Protein 1CF2 (pdb70)

Structure (mmCIF, N/CA/C/O backbone):
data_1CF2
#
_entry.id   1CF2
#
_cell.length_a   136.660
_cell.length_b   153.280
_cell.length_c   74.920
_cell.angle_alpha   90.00
_cell.angle_beta   90.00
_cell.angle_gamma   90.00
#
_symmetry.space_group_name_H-M   'P 21 21 2'
#
loop_
_entity.id
_entity.type
_entity.pdbx_description
1 polymer 'PROTEIN (GLYCERALDEHYDE-3-PHOSPHATE DEHYDROGENASE)'
2 non-polymer 'SULFATE ION'
3 non-polymer 'NADP NICOTINAMIDE-ADENINE-DINUCLEOTIDE PHOSPHATE'
4 water water
#
loop_
_atom_site.group_PDB
_atom_site.id
_atom_site.type_symbol
_atom_site.label_atom_id
_atom_site.label_alt_id
_atom_site.label_comp_id
_atom_site.label_asym_id
_atom_site.label_entity_id
_atom_site.label_seq_id
_atom_site.pdbx_PDB_ins_code
_atom_site.Cartn_x
_atom_site.Cartn_y
_atom_site.Cartn_z
_atom_site.occupancy
_atom_site.B_iso_or_equiv
_atom_site.auth_seq_id
_atom_site.auth_comp_id
_atom_site.auth_asym_id
_atom_site.auth_atom_id
_atom_site.pdbx_PDB_model_num
ATOM 1 N N . MET A 1 1 ? 27.155 56.269 49.024 1.00 53.23 1 MET P N 1
ATOM 2 C CA . MET A 1 1 ? 27.409 56.191 47.599 1.00 49.62 1 MET P CA 1
ATOM 3 C C . MET A 1 1 ? 26.536 57.123 46.776 1.00 48.90 1 MET P C 1
ATOM 4 O O . MET A 1 1 ? 25.383 57.373 47.137 1.00 50.93 1 MET P O 1
ATOM 9 N N . LYS A 1 2 ? 27.066 57.682 45.695 1.00 43.25 2 LYS P N 1
ATOM 10 C CA . LYS A 1 2 ? 26.249 58.476 44.776 1.00 39.49 2 LYS P CA 1
ATOM 11 C C . LYS A 1 2 ? 25.444 57.477 43.919 1.00 39.30 2 LYS P C 1
ATOM 12 O O . LYS A 1 2 ? 25.939 56.431 43.494 1.00 33.15 2 LYS P O 1
ATOM 18 N N . ALA A 1 3 ? 24.182 57.771 43.664 1.00 39.68 3 ALA P N 1
ATOM 19 C CA . ALA A 1 3 ? 23.292 56.888 42.915 1.00 39.84 3 ALA P CA 1
ATOM 20 C C . ALA A 1 3 ? 23.404 57.189 41.426 1.00 33.40 3 ALA P C 1
ATOM 21 O O . ALA A 1 3 ? 23.115 58.288 41.007 1.00 30.55 3 ALA P O 1
ATOM 23 N N . VAL A 1 4 ? 23.841 56.213 40.646 1.00 33.00 4 VAL P N 1
ATOM 24 C CA . VAL A 1 4 ? 24.052 56.415 39.210 1.00 33.00 4 VAL P CA 1
ATOM 25 C C . VAL A 1 4 ? 23.082 55.583 38.379 1.00 30.07 4 VAL P C 1
ATOM 26 O O . VAL A 1 4 ? 22.884 54.380 38.628 1.00 29.97 4 VAL P O 1
ATOM 30 N N . ALA A 1 5 ? 22.474 56.216 37.390 1.00 27.86 5 ALA P N 1
ATOM 31 C CA . ALA A 1 5 ? 21.552 55.504 36.497 1.00 34.07 5 ALA P CA 1
ATOM 32 C C . ALA A 1 5 ? 22.288 55.344 35.159 1.00 31.44 5 ALA P C 1
ATOM 33 O O . ALA A 1 5 ? 23.037 56.231 34.761 1.00 32.76 5 ALA P O 1
ATOM 35 N N . ILE A 1 6 ? 22.012 54.236 34.475 1.00 28.26 6 ILE P N 1
ATOM 36 C CA . ILE A 1 6 ? 22.651 54.003 33.170 1.00 26.35 6 ILE P CA 1
ATOM 37 C C . ILE A 1 6 ? 21.558 53.993 32.122 1.00 27.40 6 ILE P C 1
ATOM 38 O O . ILE A 1 6 ? 20.748 53.056 32.147 1.00 26.39 6 ILE P O 1
ATOM 43 N N . ASN A 1 7 ? 21.527 55.005 31.267 1.00 25.25 7 ASN P N 1
ATOM 44 C CA . ASN A 1 7 ? 20.427 54.978 30.273 1.00 30.54 7 ASN P CA 1
ATOM 45 C C . ASN A 1 7 ? 20.982 54.412 28.962 1.00 31.35 7 ASN P C 1
ATOM 46 O O . ASN A 1 7 ? 21.759 55.088 28.273 1.00 26.54 7 ASN P O 1
ATOM 51 N N . GLY A 1 8 ? 20.585 53.183 28.663 1.00 29.41 8 GLY P N 1
ATOM 52 C CA . GLY A 1 8 ? 21.089 52.527 27.441 1.00 29.92 8 GLY P CA 1
ATOM 53 C C . GLY A 1 8 ? 22.113 51.459 27.828 1.00 27.91 8 GLY P C 1
ATOM 54 O O . GLY A 1 8 ? 23.286 51.748 27.760 1.00 28.37 8 GLY P O 1
ATOM 55 N N . TYR A 1 9 ? 21.716 50.264 28.248 1.00 25.49 9 TYR P N 1
ATOM 56 C CA . TYR A 1 9 ? 22.622 49.193 28.634 1.00 27.23 9 TYR P CA 1
ATOM 57 C C . TYR A 1 9 ? 23.056 48.390 27.404 1.00 26.46 9 TYR P C 1
ATOM 58 O O . TYR A 1 9 ? 22.525 47.309 27.109 1.00 25.82 9 TYR P O 1
ATOM 67 N N . GLY A 1 10 ? 23.839 48.994 26.538 1.00 25.52 10 GLY P N 1
ATOM 68 C CA . GLY A 1 10 ? 24.330 48.384 25.311 1.00 26.44 10 GLY P CA 1
ATOM 69 C C . GLY A 1 10 ? 25.821 48.078 25.475 1.00 27.01 10 GLY P C 1
ATOM 70 O O . GLY A 1 10 ? 26.314 47.869 26.571 1.00 24.07 10 GLY P O 1
ATOM 71 N N . THR A 1 11 ? 26.563 48.143 24.375 1.00 27.86 11 THR P N 1
ATOM 72 C CA . THR A 1 11 ? 27.979 47.827 24.340 1.00 30.24 11 THR P CA 1
ATOM 73 C C . THR A 1 11 ? 28.792 48.582 25.393 1.00 33.57 11 THR P C 1
ATOM 74 O O . THR A 1 11 ? 29.565 47.976 26.166 1.00 26.66 11 THR P O 1
ATOM 78 N N . VAL A 1 12 ? 28.619 49.905 25.397 1.00 27.32 12 VAL P N 1
ATOM 79 C CA . VAL A 1 12 ? 29.312 50.769 26.355 1.00 27.37 12 VAL P CA 1
ATOM 80 C C . VAL A 1 12 ? 28.579 50.797 27.702 1.00 26.45 12 VAL P C 1
ATOM 81 O O . VAL A 1 12 ? 29.213 50.640 28.743 1.00 25.92 12 VAL P O 1
ATOM 85 N N . GLY A 1 13 ? 27.255 50.923 27.687 1.00 25.84 13 GLY P N 1
ATOM 86 C CA . GLY A 1 13 ? 26.448 51.012 28.899 1.00 25.64 13 GLY P CA 1
ATOM 87 C C . GLY A 1 13 ? 26.562 49.803 29.821 1.00 30.47 13 GLY P C 1
ATOM 88 O O . GLY A 1 13 ? 26.634 50.008 31.046 1.00 26.70 13 GLY P O 1
ATOM 89 N N . LYS A 1 14 ? 26.653 48.564 29.320 1.00 24.93 14 LYS P N 1
ATOM 90 C CA . LYS A 1 14 ? 26.796 47.426 30.229 1.00 26.77 14 LYS P CA 1
ATOM 91 C C . LYS A 1 14 ? 28.152 47.460 30.937 1.00 23.72 14 LYS P C 1
ATOM 92 O O . LYS A 1 14 ? 28.333 46.962 32.042 1.00 24.99 14 LYS P O 1
ATOM 98 N N . ARG A 1 15 ? 29.183 47.941 30.254 1.00 24.61 15 ARG P N 1
ATOM 99 C CA . ARG A 1 15 ? 30.533 48.065 30.773 1.00 26.23 15 ARG P CA 1
ATOM 100 C C . ARG A 1 15 ? 30.626 49.236 31.759 1.00 26.03 15 ARG P C 1
ATOM 101 O O . ARG A 1 15 ? 31.260 49.106 32.807 1.00 24.42 15 ARG P O 1
ATOM 109 N N . VAL A 1 16 ? 29.994 50.361 31.410 1.00 23.09 16 VAL P N 1
ATOM 110 C CA . VAL A 1 16 ? 29.980 51.486 32.346 1.00 24.50 16 VAL P CA 1
ATOM 111 C C . VAL A 1 16 ? 29.238 51.098 33.626 1.00 28.89 16 VAL P C 1
ATOM 112 O O . VAL A 1 16 ? 29.754 51.360 34.719 1.00 29.20 16 VAL P O 1
ATOM 116 N N . ALA A 1 17 ? 28.097 50.408 33.535 1.00 21.83 17 ALA P N 1
ATOM 117 C CA . ALA A 1 17 ? 27.427 49.924 34.728 1.00 27.92 17 ALA P CA 1
ATOM 118 C C . ALA A 1 17 ? 28.339 49.097 35.623 1.00 30.28 17 ALA P C 1
ATOM 119 O O . ALA A 1 17 ? 28.368 49.353 36.834 1.00 31.57 17 ALA P O 1
ATOM 121 N N . ASP A 1 18 ? 29.113 48.144 35.087 1.00 26.20 18 ASP P N 1
ATOM 122 C CA . ASP A 1 18 ? 29.963 47.358 35.963 1.00 26.05 18 ASP P CA 1
ATOM 123 C C . ASP A 1 18 ? 31.084 48.205 36.552 1.00 28.95 18 ASP P C 1
ATOM 124 O O . ASP A 1 18 ? 31.512 47.911 37.670 1.00 29.81 18 ASP P O 1
ATOM 129 N N . ALA A 1 19 ? 31.652 49.152 35.806 1.00 29.96 19 ALA P N 1
ATOM 130 C CA . ALA A 1 19 ? 32.740 49.968 36.331 1.00 32.59 19 ALA P CA 1
ATOM 131 C C . ALA A 1 19 ? 32.230 50.917 37.409 1.00 27.30 19 ALA P C 1
ATOM 132 O O . ALA A 1 19 ? 32.969 51.150 38.356 1.00 30.52 19 ALA P O 1
ATOM 134 N N . ILE A 1 20 ? 31.061 51.499 37.267 1.00 29.46 20 ILE P N 1
ATOM 135 C CA . ILE A 1 20 ? 30.445 52.330 38.297 1.00 31.94 20 ILE P CA 1
ATOM 136 C C . ILE A 1 20 ? 30.251 51.526 39.583 1.00 30.99 20 ILE P C 1
ATOM 137 O O . ILE A 1 20 ? 30.700 51.883 40.668 1.00 34.03 20 ILE P O 1
ATOM 142 N N . ALA A 1 21 ? 29.686 50.336 39.463 1.00 30.54 21 ALA P N 1
ATOM 143 C CA . ALA A 1 21 ? 29.429 49.459 40.585 1.00 28.40 21 ALA P CA 1
ATOM 144 C C . ALA A 1 21 ? 30.678 49.002 41.312 1.00 32.27 21 ALA P C 1
ATOM 145 O O . ALA A 1 21 ? 30.607 48.743 42.516 1.00 32.79 21 ALA P O 1
ATOM 147 N N . GLN A 1 22 ? 31.833 48.896 40.665 1.00 34.61 22 GLN P N 1
ATOM 148 C CA . GLN A 1 22 ? 33.070 48.507 41.328 1.00 31.93 22 GLN P CA 1
ATOM 149 C C . GLN A 1 22 ? 33.624 49.593 42.262 1.00 33.32 22 GLN P C 1
ATOM 150 O O . GLN A 1 22 ? 34.538 49.293 43.040 1.00 33.67 22 GLN P O 1
ATOM 156 N N . GLN A 1 23 ? 33.186 50.834 42.112 1.00 32.32 23 GLN P N 1
ATOM 157 C CA . GLN A 1 23 ? 33.708 51.957 42.870 1.00 35.31 23 GLN P CA 1
ATOM 158 C C . GLN A 1 23 ? 33.310 51.936 44.345 1.00 37.97 23 GLN P C 1
ATOM 159 O O . GLN A 1 23 ? 32.281 51.398 44.718 1.00 31.08 23 GLN P O 1
ATOM 165 N N . ASP A 1 24 ? 34.125 52.585 45.207 1.00 38.57 24 ASP P N 1
ATOM 166 C CA . ASP A 1 24 ? 33.756 52.559 46.621 1.00 38.03 24 ASP P CA 1
ATOM 167 C C . ASP A 1 24 ? 32.833 53.720 46.973 1.00 35.49 24 ASP P C 1
ATOM 168 O O . ASP A 1 24 ? 32.280 53.769 48.071 1.00 35.77 24 ASP P O 1
ATOM 173 N N . ASP A 1 25 ? 32.626 54.647 46.049 1.00 31.34 25 ASP P N 1
ATOM 174 C CA . ASP A 1 25 ? 31.856 55.846 46.302 1.00 31.24 25 ASP P CA 1
ATOM 175 C C . ASP A 1 25 ? 30.707 56.095 45.355 1.00 32.44 25 ASP P C 1
ATOM 176 O O . ASP A 1 25 ? 30.186 57.217 45.239 1.00 32.67 25 ASP P O 1
ATOM 181 N N . MET A 1 26 ? 30.240 55.072 44.649 1.00 31.22 26 MET P N 1
ATOM 182 C CA . MET A 1 26 ? 29.166 55.140 43.685 1.00 30.73 26 MET P CA 1
ATOM 183 C C . MET A 1 26 ? 28.497 53.760 43.576 1.00 27.64 26 MET P C 1
ATOM 184 O O . MET A 1 26 ? 29.119 52.717 43.736 1.00 29.97 26 MET P O 1
ATOM 189 N N . LYS A 1 27 ? 27.255 53.806 43.143 1.00 28.92 27 LYS P N 1
ATOM 190 C CA . LYS A 1 27 ? 26.502 52.594 42.907 1.00 29.12 27 LYS P CA 1
ATOM 191 C C . LYS A 1 27 ? 25.494 52.834 41.778 1.00 28.99 27 LYS P C 1
ATOM 192 O O . LYS A 1 27 ? 25.017 53.926 41.516 1.00 30.49 27 LYS P O 1
ATOM 198 N N . VAL A 1 28 ? 25.136 51.697 41.169 1.00 31.30 28 VAL P N 1
ATOM 199 C CA . VAL A 1 28 ? 24.177 51.703 40.078 1.00 30.88 28 VAL P CA 1
ATOM 200 C C . VAL A 1 28 ? 22.770 51.520 40.610 1.00 31.19 28 VAL P C 1
ATOM 201 O O . VAL A 1 28 ? 22.484 50.487 41.218 1.00 28.97 28 VAL P O 1
ATOM 205 N N . ILE A 1 29 ? 21.885 52.496 40.309 1.00 30.93 29 ILE P N 1
ATOM 206 C CA . ILE A 1 29 ? 20.523 52.231 40.836 1.00 34.81 29 ILE P CA 1
ATOM 207 C C . ILE A 1 29 ? 19.581 51.749 39.743 1.00 36.52 29 ILE P C 1
ATOM 208 O O . ILE A 1 29 ? 18.434 51.409 40.041 1.00 33.21 29 ILE P O 1
ATOM 213 N N . GLY A 1 30 ? 20.063 51.652 38.502 1.00 34.37 30 GLY P N 1
ATOM 214 C CA . GLY A 1 30 ? 19.214 51.114 37.439 1.00 32.58 30 GLY P CA 1
ATOM 215 C C . GLY A 1 30 ? 19.915 51.257 36.100 1.00 32.38 30 GLY P C 1
ATOM 216 O O . GLY A 1 30 ? 20.820 52.065 35.930 1.00 29.59 30 GLY P O 1
ATOM 217 N N . VAL A 1 31 ? 19.502 50.447 35.138 1.00 30.99 31 VAL P N 1
ATOM 218 C CA . VAL A 1 31 ? 20.007 50.468 33.769 1.00 28.73 31 VAL P CA 1
ATOM 219 C C . VAL A 1 31 ? 18.747 50.353 32.896 1.00 32.43 31 VAL P C 1
ATOM 220 O O . VAL A 1 31 ? 17.807 49.696 33.359 1.00 31.80 31 VAL P O 1
ATOM 224 N N . SER A 1 32 ? 18.737 50.889 31.682 1.00 29.60 32 SER P N 1
ATOM 225 C CA . SER A 1 32 ? 17.536 50.737 30.879 1.00 33.65 32 SER P CA 1
ATOM 226 C C . SER A 1 32 ? 17.789 50.053 29.545 1.00 33.01 32 SER P C 1
ATOM 227 O O . SER A 1 32 ? 18.886 50.078 29.004 1.00 34.36 32 SER P O 1
ATOM 230 N N . LYS A 1 33 ? 16.730 49.479 29.008 1.00 32.13 33 LYS P N 1
ATOM 231 C CA . LYS A 1 33 ? 16.734 48.747 27.750 1.00 32.59 33 LYS P CA 1
ATOM 232 C C . LYS A 1 33 ? 15.462 49.097 26.975 1.00 34.76 33 LYS P C 1
ATOM 233 O O . LYS A 1 33 ? 14.488 49.558 27.585 1.00 32.09 33 LYS P O 1
ATOM 239 N N . THR A 1 34 ? 15.442 48.871 25.668 1.00 29.48 34 THR P N 1
ATOM 240 C CA . THR A 1 34 ? 14.192 49.077 24.937 1.00 36.80 34 THR P CA 1
ATOM 241 C C . THR A 1 34 ? 13.575 47.734 24.536 1.00 37.59 34 THR P C 1
ATOM 242 O O . THR A 1 34 ? 12.379 47.655 24.298 1.00 37.31 34 THR P O 1
ATOM 246 N N . ARG A 1 35 ? 14.390 46.690 24.458 1.00 40.99 35 ARG P N 1
ATOM 247 C CA . ARG A 1 35 ? 13.886 45.379 24.038 1.00 42.68 35 ARG P CA 1
ATOM 248 C C . ARG A 1 35 ? 14.283 44.281 24.995 1.00 37.66 35 ARG P C 1
ATOM 249 O O . ARG A 1 35 ? 15.326 44.301 25.641 1.00 40.59 35 ARG P O 1
ATOM 257 N N . PRO A 1 36 ? 13.343 43.386 25.291 1.00 39.47 36 PRO P N 1
ATOM 258 C CA . PRO A 1 36 ? 13.542 42.298 26.242 1.00 35.92 36 PRO P CA 1
ATOM 259 C C . PRO A 1 36 ? 14.327 41.136 25.657 1.00 36.69 36 PRO P C 1
ATOM 260 O O . PRO A 1 36 ? 13.746 40.074 25.426 1.00 38.22 36 PRO P O 1
ATOM 264 N N . ASP A 1 37 ? 15.625 41.254 25.475 1.00 34.32 37 ASP P N 1
ATOM 265 C CA . ASP A 1 37 ? 16.475 40.190 24.925 1.00 30.32 37 ASP P CA 1
ATOM 266 C C . ASP A 1 37 ? 17.363 39.609 25.997 1.00 32.21 37 ASP P C 1
ATOM 267 O O . ASP A 1 37 ? 17.189 39.961 27.182 1.00 31.13 37 ASP P O 1
ATOM 272 N N . PHE A 1 38 ? 18.386 38.815 25.635 1.00 32.00 38 PHE P N 1
ATOM 273 C CA . PHE A 1 38 ? 19.270 38.233 26.623 1.00 31.33 38 PHE P CA 1
ATOM 274 C C . PHE A 1 38 ? 20.005 39.277 27.475 1.00 29.96 38 PHE P C 1
ATOM 275 O O . PHE A 1 38 ? 20.292 38.879 28.619 1.00 30.96 38 PHE P O 1
ATOM 283 N N . GLU A 1 39 ? 20.382 40.457 27.008 1.00 25.58 39 GLU P N 1
ATOM 284 C CA . GLU A 1 39 ? 21.086 41.393 27.895 1.00 32.57 39 GLU P CA 1
ATOM 285 C C . GLU A 1 39 ? 20.173 42.040 28.938 1.00 28.46 39 GLU P C 1
ATOM 286 O O . GLU A 1 39 ? 20.645 42.355 30.025 1.00 30.48 39 GLU P O 1
ATOM 292 N N . ALA A 1 40 ? 18.892 42.152 28.670 1.00 28.14 40 ALA P N 1
ATOM 293 C CA . ALA A 1 40 ? 17.913 42.593 29.654 1.00 30.70 40 ALA P CA 1
ATOM 294 C C . ALA A 1 40 ? 17.888 41.547 30.773 1.00 35.66 40 ALA P C 1
ATOM 295 O O . ALA A 1 40 ? 17.945 41.896 31.949 1.00 35.55 40 ALA P O 1
ATOM 297 N N . ARG A 1 41 ? 17.837 40.261 30.391 1.00 36.30 41 ARG P N 1
ATOM 298 C CA . ARG A 1 41 ? 17.850 39.203 31.388 1.00 36.78 41 ARG P CA 1
ATOM 299 C C . ARG A 1 41 ? 19.159 39.205 32.160 1.00 36.68 41 ARG P C 1
ATOM 300 O O . ARG A 1 41 ? 19.093 39.033 33.379 1.00 33.74 41 ARG P O 1
ATOM 308 N N . MET A 1 42 ? 20.318 39.427 31.529 1.00 33.69 42 MET P N 1
ATOM 309 C CA . MET A 1 42 ? 21.575 39.408 32.266 1.00 35.00 42 MET P CA 1
ATOM 310 C C . MET A 1 42 ? 21.721 40.608 33.205 1.00 36.69 42 MET P C 1
ATOM 311 O O . MET A 1 42 ? 22.468 40.565 34.199 1.00 36.97 42 MET P O 1
ATOM 316 N N . ALA A 1 43 ? 21.047 41.715 32.899 1.00 29.39 43 ALA P N 1
ATOM 317 C CA . ALA A 1 43 ? 21.092 42.897 33.753 1.00 29.25 43 ALA P CA 1
ATOM 318 C C . ALA A 1 43 ? 20.469 42.545 35.108 1.00 29.37 43 ALA P C 1
ATOM 319 O O . ALA A 1 43 ? 21.003 42.915 36.154 1.00 27.93 43 ALA P O 1
ATOM 321 N N . LEU A 1 44 ? 19.373 41.788 35.112 1.00 27.10 44 LEU P N 1
ATOM 322 C CA . LEU A 1 44 ? 18.715 41.361 36.340 1.00 33.97 44 LEU P CA 1
ATOM 323 C C . LEU A 1 44 ? 19.614 40.419 37.124 1.00 33.76 44 LEU P C 1
ATOM 324 O O . LEU A 1 44 ? 19.782 40.631 38.318 1.00 34.24 44 LEU P O 1
ATOM 329 N N . LYS A 1 45 ? 20.285 39.492 36.458 1.00 30.92 45 LYS P N 1
ATOM 330 C CA . LYS A 1 45 ? 21.207 38.558 37.062 1.00 35.51 45 LYS P CA 1
ATOM 331 C C . LYS A 1 45 ? 22.348 39.275 37.745 1.00 35.69 45 LYS P C 1
ATOM 332 O O . LYS A 1 45 ? 22.909 38.693 38.668 1.00 37.83 45 LYS P O 1
ATOM 338 N N . LYS A 1 46 ? 22.714 40.476 37.311 1.00 33.08 46 LYS P N 1
ATOM 339 C CA . LYS A 1 46 ? 23.784 41.232 37.920 1.00 35.90 46 LYS P CA 1
ATOM 340 C C . LYS A 1 46 ? 23.313 42.116 39.069 1.00 36.00 46 LYS P C 1
ATOM 341 O O . LYS A 1 46 ? 24.107 42.860 39.633 1.00 33.88 46 LYS P O 1
ATOM 347 N N . GLY A 1 47 ? 22.036 42.048 39.440 1.00 34.47 47 GLY P N 1
ATOM 348 C CA . GLY A 1 47 ? 21.519 42.850 40.524 1.00 34.51 47 GLY P CA 1
ATOM 349 C C . GLY A 1 47 ? 20.990 44.218 40.133 1.00 33.04 47 GLY P C 1
ATOM 350 O O . GLY A 1 47 ? 20.476 44.942 41.008 1.00 37.36 47 GLY P O 1
ATOM 351 N N . TYR A 1 48 ? 21.028 44.600 38.874 1.00 31.64 48 TYR P N 1
ATOM 352 C CA . TYR A 1 48 ? 20.550 45.916 38.473 1.00 30.44 48 TYR P CA 1
ATOM 353 C C . TYR A 1 48 ? 19.036 45.969 38.313 1.00 32.81 48 TYR P C 1
ATOM 354 O O . TYR A 1 48 ? 18.404 45.068 37.731 1.00 34.50 48 TYR P O 1
ATOM 363 N N . ASP A 1 49 ? 18.420 47.011 38.861 1.00 28.69 49 ASP P N 1
ATOM 364 C CA . ASP A 1 49 ? 16.989 47.249 38.640 1.00 28.75 49 ASP P CA 1
ATOM 365 C C . ASP A 1 49 ? 16.884 47.517 37.148 1.00 31.25 49 ASP P C 1
ATOM 366 O O . ASP A 1 49 ? 17.767 48.240 36.662 1.00 30.19 49 ASP P O 1
ATOM 371 N N . LEU A 1 50 ? 15.902 46.961 36.443 1.00 28.02 50 LEU P N 1
ATOM 372 C CA . LEU A 1 50 ? 15.905 47.213 34.996 1.00 27.69 50 LEU P CA 1
ATOM 373 C C . LEU A 1 50 ? 14.700 48.095 34.664 1.00 31.87 50 LEU P C 1
ATOM 374 O O . LEU A 1 50 ? 13.555 47.800 35.022 1.00 30.94 50 LEU P O 1
ATOM 379 N N . TYR A 1 51 ? 14.962 49.212 33.996 1.00 27.99 51 TYR P N 1
ATOM 380 C CA . TYR A 1 51 ? 13.952 50.166 33.584 1.00 32.57 51 TYR P CA 1
ATOM 381 C C . TYR A 1 51 ? 13.751 50.156 32.075 1.00 35.29 51 TYR P C 1
ATOM 382 O O . TYR A 1 51 ? 14.708 49.918 31.323 1.00 34.52 51 TYR P O 1
ATOM 391 N N . VAL A 1 52 ? 12.535 50.452 31.633 1.00 32.67 52 VAL P N 1
ATOM 392 C CA . VAL A 1 52 ? 12.238 50.400 30.200 1.00 38.51 52 VAL P CA 1
ATOM 393 C C . VAL A 1 52 ? 12.231 51.781 29.586 1.00 39.95 52 VAL P C 1
ATOM 394 O O . VAL A 1 52 ? 11.642 52.696 30.164 1.00 36.64 52 VAL P O 1
ATOM 398 N N . ALA A 1 53 ? 12.886 51.936 28.423 1.00 42.69 53 ALA P N 1
ATOM 399 C CA . ALA A 1 53 ? 12.971 53.262 27.812 1.00 47.06 53 ALA P CA 1
ATOM 400 C C . ALA A 1 53 ? 11.628 53.984 27.824 1.00 52.58 53 ALA P C 1
ATOM 401 O O . ALA A 1 53 ? 11.481 55.036 28.475 1.00 53.72 53 ALA P O 1
ATOM 403 N N . ILE A 1 54 ? 10.640 53.440 27.111 1.00 53.49 54 ILE P N 1
ATOM 404 C CA . ILE A 1 54 ? 9.332 54.114 27.135 1.00 53.74 54 ILE P CA 1
ATOM 405 C C . ILE A 1 54 ? 8.299 53.257 27.844 1.00 52.62 54 ILE P C 1
ATOM 406 O O . ILE A 1 54 ? 8.297 52.035 27.735 1.00 54.12 54 ILE P O 1
ATOM 411 N N . PRO A 1 55 ? 7.382 53.923 28.524 1.00 53.07 55 PRO P N 1
ATOM 412 C CA . PRO A 1 55 ? 6.353 53.274 29.303 1.00 54.99 55 PRO P CA 1
ATOM 413 C C . PRO A 1 55 ? 5.416 52.371 28.537 1.00 55.35 55 PRO P C 1
ATOM 414 O O . PRO A 1 55 ? 4.915 51.393 29.109 1.00 57.65 55 PRO P O 1
ATOM 418 N N . GLU A 1 56 ? 5.196 52.589 27.241 1.00 54.16 56 GLU P N 1
ATOM 419 C CA . GLU A 1 56 ? 4.307 51.716 26.485 1.00 58.81 56 GLU P CA 1
ATOM 420 C C . GLU A 1 56 ? 4.998 50.430 26.052 1.00 60.21 56 GLU P C 1
ATOM 421 O O . GLU A 1 56 ? 4.488 49.714 25.183 1.00 63.60 56 GLU P O 1
ATOM 427 N N . ARG A 1 57 ? 6.151 50.110 26.625 1.00 55.51 57 ARG P N 1
ATOM 428 C CA . ARG A 1 57 ? 6.897 48.899 26.367 1.00 53.25 57 ARG P CA 1
ATOM 429 C C . ARG A 1 57 ? 6.970 48.043 27.632 1.00 50.56 57 ARG P C 1
ATOM 430 O O . ARG A 1 57 ? 7.505 46.938 27.578 1.00 48.35 57 ARG P O 1
ATOM 438 N N . VAL A 1 58 ? 6.413 48.536 28.737 1.00 42.36 58 VAL P N 1
ATOM 439 C CA . VAL A 1 58 ? 6.424 47.754 29.977 1.00 44.35 58 VAL P CA 1
ATOM 440 C C . VAL A 1 58 ? 5.703 46.420 29.804 1.00 43.68 58 VAL P C 1
ATOM 441 O O . VAL A 1 58 ? 6.172 45.372 30.252 1.00 41.23 58 VAL P O 1
ATOM 445 N N . LYS A 1 59 ? 4.543 46.392 29.153 1.00 41.79 59 LYS P N 1
ATOM 446 C CA . LYS A 1 59 ? 3.798 45.160 28.890 1.00 43.03 59 LYS P CA 1
ATOM 447 C C . LYS A 1 59 ? 4.663 44.167 28.110 1.00 39.59 59 LYS P C 1
ATOM 448 O O . LYS A 1 59 ? 4.770 42.997 28.456 1.00 41.83 59 LYS P O 1
ATOM 454 N N . LEU A 1 60 ? 5.346 44.621 27.071 1.00 37.79 60 LEU P N 1
ATOM 455 C CA . LEU A 1 60 ? 6.262 43.800 26.281 1.00 40.17 60 LEU P CA 1
ATOM 456 C C . LEU A 1 60 ? 7.268 43.072 27.160 1.00 40.60 60 LEU P C 1
ATOM 457 O O . LEU A 1 60 ? 7.401 41.856 27.025 1.00 36.32 60 LEU P O 1
ATOM 462 N N . PHE A 1 61 ? 7.981 43.766 28.067 1.00 36.49 61 PHE P N 1
ATOM 463 C CA . PHE A 1 61 ? 8.912 43.091 28.966 1.00 35.73 61 PHE P CA 1
ATOM 464 C C . PHE A 1 61 ? 8.229 42.108 29.898 1.00 33.07 61 PHE P C 1
ATOM 465 O O . PHE A 1 61 ? 8.726 41.021 30.222 1.00 32.64 61 PHE P O 1
ATOM 473 N N . GLU A 1 62 ? 7.061 42.486 30.410 1.00 37.43 62 GLU P N 1
ATOM 474 C CA . GLU A 1 62 ? 6.319 41.662 31.349 1.00 44.90 62 GLU P CA 1
ATOM 475 C C . GLU A 1 62 ? 5.837 40.351 30.720 1.00 45.15 62 GLU P C 1
ATOM 476 O O . GLU A 1 62 ? 5.876 39.344 31.426 1.00 43.52 62 GLU P O 1
ATOM 482 N N . LYS A 1 63 ? 5.478 40.374 29.433 1.00 43.13 63 LYS P N 1
ATOM 483 C CA . LYS A 1 63 ? 5.029 39.103 28.847 1.00 48.16 63 LYS P CA 1
ATOM 484 C C . LYS A 1 63 ? 6.198 38.348 28.239 1.00 46.28 63 LYS P C 1
ATOM 485 O O . LYS A 1 63 ? 6.035 37.179 27.912 1.00 47.00 63 LYS P O 1
ATOM 491 N N . ALA A 1 64 ? 7.404 38.912 28.266 1.00 45.33 64 ALA P N 1
ATOM 492 C CA . ALA A 1 64 ? 8.635 38.224 27.897 1.00 44.16 64 ALA P CA 1
ATOM 493 C C . ALA A 1 64 ? 9.187 37.513 29.135 1.00 43.54 64 ALA P C 1
ATOM 494 O O . ALA A 1 64 ? 10.185 36.801 29.092 1.00 50.29 64 ALA P O 1
ATOM 496 N N . GLY A 1 65 ? 8.561 37.698 30.281 1.00 39.95 65 GLY P N 1
ATOM 497 C CA . GLY A 1 65 ? 8.960 37.136 31.555 1.00 41.34 65 GLY P CA 1
ATOM 498 C C . GLY A 1 65 ? 9.989 38.026 32.267 1.00 40.40 65 GLY P C 1
ATOM 499 O O . GLY A 1 65 ? 10.708 37.579 33.165 1.00 39.84 65 GLY P O 1
ATOM 500 N N . ILE A 1 66 ? 10.139 39.276 31.842 1.00 37.14 66 ILE P N 1
ATOM 501 C CA . ILE A 1 66 ? 11.191 40.124 32.423 1.00 41.68 66 ILE P CA 1
ATOM 502 C C . ILE A 1 66 ? 10.641 41.170 33.384 1.00 40.84 66 ILE P C 1
ATOM 503 O O . ILE A 1 66 ? 9.874 42.044 33.015 1.00 39.01 66 ILE P O 1
ATOM 508 N N . GLU A 1 67 ? 11.064 41.031 34.627 1.00 38.92 67 GLU P N 1
ATOM 509 C CA . GLU A 1 67 ? 10.643 41.847 35.753 1.00 41.06 67 GLU P CA 1
ATOM 510 C C . GLU A 1 67 ? 11.319 43.206 35.712 1.00 42.03 67 GLU P C 1
ATOM 511 O O . GLU A 1 67 ? 12.546 43.359 35.868 1.00 45.02 67 GLU P O 1
ATOM 517 N N . VAL A 1 68 ? 10.579 44.236 35.464 1.00 32.34 68 VAL P N 1
ATOM 518 C CA . VAL A 1 68 ? 10.898 45.633 35.285 1.00 36.53 68 VAL P CA 1
ATOM 519 C C . VAL A 1 68 ? 10.536 46.470 36.487 1.00 37.87 68 VAL P C 1
ATOM 520 O O . VAL A 1 68 ? 9.602 46.150 37.209 1.00 39.82 68 VAL P O 1
ATOM 524 N N . ALA A 1 69 ? 11.314 47.497 36.767 1.00 38.23 69 ALA P N 1
ATOM 525 C CA . ALA A 1 69 ? 11.189 48.364 37.929 1.00 38.20 69 ALA P CA 1
ATOM 526 C C . ALA A 1 69 ? 10.365 49.591 37.592 1.00 34.13 69 ALA P C 1
ATOM 527 O O . ALA A 1 69 ? 9.799 50.250 38.452 1.00 37.70 69 ALA P O 1
ATOM 529 N N . GLY A 1 70 ? 10.247 49.865 36.302 1.00 36.54 70 GLY P N 1
ATOM 530 C CA . GLY A 1 70 ? 9.455 50.995 35.842 1.00 32.94 70 GLY P CA 1
ATOM 531 C C . GLY A 1 70 ? 10.030 51.564 34.555 1.00 33.29 70 GLY P C 1
ATOM 532 O O . GLY A 1 70 ? 10.671 50.897 33.745 1.00 33.87 70 GLY P O 1
ATOM 533 N N . THR A 1 71 ? 9.785 52.859 34.363 1.00 29.83 71 THR P N 1
ATOM 534 C CA . THR A 1 71 ? 10.290 53.515 33.152 1.00 32.67 71 THR P CA 1
ATOM 535 C C . THR A 1 71 ? 11.537 54.335 33.392 1.00 32.20 71 THR P C 1
ATOM 536 O O . THR A 1 71 ? 11.913 54.580 34.542 1.00 32.13 71 THR P O 1
ATOM 540 N N . VAL A 1 72 ? 12.143 54.856 32.329 1.00 29.18 72 VAL P N 1
ATOM 541 C CA . VAL A 1 72 ? 13.292 55.757 32.436 1.00 32.46 72 VAL P CA 1
ATOM 542 C C . VAL A 1 72 ? 12.952 56.968 33.305 1.00 38.35 72 VAL P C 1
ATOM 543 O O . VAL A 1 72 ? 13.753 57.431 34.136 1.00 38.31 72 VAL P O 1
ATOM 547 N N . ASP A 1 73 ? 11.733 57.500 33.184 1.00 41.62 73 ASP P N 1
ATOM 548 C CA . ASP A 1 73 ? 11.257 58.591 34.030 1.00 37.66 73 ASP P CA 1
ATOM 549 C C . ASP A 1 73 ? 11.349 58.204 35.506 1.00 37.69 73 ASP P C 1
ATOM 550 O O . ASP A 1 73 ? 11.839 58.995 36.318 1.00 39.97 73 ASP P O 1
ATOM 555 N N . ASP A 1 74 ? 10.923 56.995 35.880 1.00 35.40 74 ASP P N 1
ATOM 556 C CA . ASP A 1 74 ? 11.094 56.557 37.257 1.00 37.72 74 ASP P CA 1
ATOM 557 C C . ASP A 1 74 ? 12.581 56.420 37.608 1.00 39.81 74 ASP P C 1
ATOM 558 O O . ASP A 1 74 ? 12.971 56.720 38.732 1.00 35.39 74 ASP P O 1
ATOM 563 N N . MET A 1 75 ? 13.379 55.887 36.678 1.00 37.74 75 MET P N 1
ATOM 564 C CA . MET A 1 75 ? 14.797 55.689 36.946 1.00 39.09 75 MET P CA 1
ATOM 565 C C . MET A 1 75 ? 15.487 56.978 37.359 1.00 34.63 75 MET P C 1
ATOM 566 O O . MET A 1 75 ? 16.300 57.019 38.280 1.00 34.20 75 MET P O 1
ATOM 571 N N . LEU A 1 76 ? 15.242 58.044 36.593 1.00 33.29 76 LEU P N 1
ATOM 572 C CA . LEU A 1 76 ? 15.921 59.316 36.872 1.00 39.97 76 LEU P CA 1
ATOM 573 C C . LEU A 1 76 ? 15.540 59.894 38.233 1.00 43.19 76 LEU P C 1
ATOM 574 O O . LEU A 1 76 ? 16.396 60.495 38.902 1.00 41.54 76 LEU P O 1
ATOM 579 N N . ASP A 1 77 ? 14.340 59.633 38.749 1.00 41.99 77 ASP P N 1
ATOM 580 C CA . ASP A 1 77 ? 13.938 60.095 40.070 1.00 43.47 77 ASP P CA 1
ATOM 581 C C . ASP A 1 77 ? 14.788 59.412 41.134 1.00 44.70 77 ASP P C 1
ATOM 582 O O . ASP A 1 77 ? 14.934 59.969 42.220 1.00 45.80 77 ASP P O 1
ATOM 587 N N . GLU A 1 78 ? 15.346 58.232 40.861 1.00 41.96 78 GLU P N 1
ATOM 588 C CA . GLU A 1 78 ? 16.173 57.567 41.844 1.00 40.86 78 GLU P CA 1
ATOM 589 C C . GLU A 1 78 ? 17.627 58.003 41.811 1.00 38.58 78 GLU P C 1
ATOM 590 O O . GLU A 1 78 ? 18.362 57.518 42.664 1.00 38.36 78 GLU P O 1
ATOM 596 N N . ALA A 1 79 ? 18.064 58.822 40.861 1.00 35.56 79 ALA P N 1
ATOM 597 C CA . ALA A 1 79 ? 19.493 59.033 40.717 1.00 37.24 79 ALA P CA 1
ATOM 598 C C . ALA A 1 79 ? 20.067 60.422 40.931 1.00 36.02 79 ALA P C 1
ATOM 599 O O . ALA A 1 79 ? 19.418 61.404 40.621 1.00 30.18 79 ALA P O 1
ATOM 601 N N . ASP A 1 80 ? 21.351 60.450 41.280 1.00 35.66 80 ASP P N 1
ATOM 602 C CA . ASP A 1 80 ? 22.085 61.711 41.426 1.00 39.65 80 ASP P CA 1
ATOM 603 C C . ASP A 1 80 ? 22.601 62.146 40.071 1.00 37.80 80 ASP P C 1
ATOM 604 O O . ASP A 1 80 ? 22.958 63.297 39.862 1.00 37.44 80 ASP P O 1
ATOM 609 N N . ILE A 1 81 ? 22.750 61.165 39.165 1.00 36.28 81 ILE P N 1
ATOM 610 C CA . ILE A 1 81 ? 23.290 61.448 37.825 1.00 34.42 81 ILE P CA 1
ATOM 611 C C . ILE A 1 81 ? 22.905 60.322 36.861 1.00 33.86 81 ILE P C 1
ATOM 612 O O . ILE A 1 81 ? 22.743 59.187 37.315 1.00 27.89 81 ILE P O 1
ATOM 617 N N . VAL A 1 82 ? 22.767 60.613 35.576 1.00 30.61 82 VAL P N 1
ATOM 618 C CA . VAL A 1 82 ? 22.496 59.572 34.584 1.00 32.44 82 VAL P CA 1
ATOM 619 C C . VAL A 1 82 ? 23.647 59.554 33.569 1.00 34.78 82 VAL P C 1
ATOM 620 O O . VAL A 1 82 ? 24.141 60.588 33.100 1.00 33.33 82 VAL P O 1
ATOM 624 N N . ILE A 1 83 ? 24.131 58.356 33.210 1.00 32.16 83 ILE P N 1
ATOM 625 C CA . ILE A 1 83 ? 25.160 58.241 32.165 1.00 29.96 83 ILE P CA 1
ATOM 626 C C . ILE A 1 83 ? 24.404 57.721 30.924 1.00 31.18 83 ILE P C 1
ATOM 627 O O . ILE A 1 83 ? 23.769 56.654 30.922 1.00 27.60 83 ILE P O 1
ATOM 632 N N . ASP A 1 84 ? 24.397 58.523 29.870 1.00 27.26 84 ASP P N 1
ATOM 633 C CA . ASP A 1 84 ? 23.660 58.228 28.653 1.00 26.59 84 ASP P CA 1
ATOM 634 C C . ASP A 1 84 ? 24.562 57.467 27.678 1.00 29.55 84 ASP P C 1
ATOM 635 O O . ASP A 1 84 ? 25.615 58.003 27.329 1.00 29.63 84 ASP P O 1
ATOM 640 N N . CYS A 1 85 ? 24.155 56.273 27.323 1.00 26.14 85 CYS P N 1
ATOM 641 C CA . CYS A 1 85 ? 24.946 55.425 26.416 1.00 30.33 85 CYS P CA 1
ATOM 642 C C . CYS A 1 85 ? 24.059 54.945 25.276 1.00 30.70 85 CYS P C 1
ATOM 643 O O . CYS A 1 85 ? 24.168 53.813 24.778 1.00 33.50 85 CYS P O 1
ATOM 646 N N . THR A 1 86 ? 23.156 55.814 24.822 1.00 28.85 86 THR P N 1
ATOM 647 C CA . THR A 1 86 ? 22.201 55.558 23.752 1.00 27.80 86 THR P CA 1
ATOM 648 C C . THR A 1 86 ? 22.872 55.682 22.399 1.00 27.30 86 THR P C 1
ATOM 649 O O . THR A 1 86 ? 23.982 56.186 22.315 1.00 28.97 86 THR P O 1
ATOM 653 N N . PRO A 1 87 ? 22.265 55.207 21.333 1.00 28.43 87 PRO P N 1
ATOM 654 C CA . PRO A 1 87 ? 22.862 55.255 20.011 1.00 30.58 87 PRO P CA 1
ATOM 655 C C . PRO A 1 87 ? 23.119 56.687 19.577 1.00 32.65 87 PRO P C 1
ATOM 656 O O . PRO A 1 87 ? 22.409 57.615 20.008 1.00 29.80 87 PRO P O 1
ATOM 660 N N . GLU A 1 88 ? 24.055 56.890 18.669 1.00 33.22 88 GLU P N 1
ATOM 661 C CA . GLU A 1 88 ? 24.394 58.228 18.217 1.00 38.16 88 GLU P CA 1
ATOM 662 C C . GLU A 1 88 ? 23.159 59.040 17.826 1.00 41.11 88 GLU P C 1
ATOM 663 O O . GLU A 1 88 ? 22.379 58.626 16.981 1.00 40.01 88 GLU P O 1
ATOM 669 N N . GLY A 1 89 ? 23.047 60.225 18.428 1.00 39.76 89 GLY P N 1
ATOM 670 C CA . GLY A 1 89 ? 21.971 61.150 18.091 1.00 39.54 89 GLY P CA 1
ATOM 671 C C . GLY A 1 89 ? 20.799 61.085 19.052 1.00 41.82 89 GLY P C 1
ATOM 672 O O . GLY A 1 89 ? 19.999 62.028 19.070 1.00 44.24 89 GLY P O 1
ATOM 673 N N . ILE A 1 90 ? 20.699 60.019 19.848 1.00 34.05 90 ILE P N 1
ATOM 674 C CA . ILE A 1 90 ? 19.593 59.890 20.792 1.00 34.96 90 ILE P CA 1
ATOM 675 C C . ILE A 1 90 ? 19.965 60.551 22.111 1.00 36.30 90 ILE P C 1
ATOM 676 O O . ILE A 1 90 ? 19.070 60.998 22.840 1.00 30.92 90 ILE P O 1
ATOM 681 N N . GLY A 1 91 ? 21.270 60.633 22.398 1.00 34.42 91 GLY P N 1
ATOM 682 C CA . GLY A 1 91 ? 21.697 61.336 23.631 1.00 32.55 91 GLY P CA 1
ATOM 683 C C . GLY A 1 91 ? 21.209 62.790 23.554 1.00 39.14 91 GLY P C 1
ATOM 684 O O . GLY A 1 91 ? 20.618 63.307 24.508 1.00 36.50 91 GLY P O 1
ATOM 685 N N . ALA A 1 92 ? 21.391 63.453 22.411 1.00 39.28 92 ALA P N 1
ATOM 686 C CA . ALA A 1 92 ? 20.920 64.837 22.272 1.00 44.86 92 ALA P CA 1
ATOM 687 C C . ALA A 1 92 ? 19.403 64.888 22.406 1.00 45.24 92 ALA P C 1
ATOM 688 O O . ALA A 1 92 ? 18.897 65.806 23.062 1.00 45.12 92 ALA P O 1
ATOM 690 N N . LYS A 1 93 ? 18.649 63.866 22.001 1.00 44.49 93 LYS P N 1
ATOM 691 C CA . LYS A 1 93 ? 17.212 63.857 22.217 1.00 44.16 93 LYS P CA 1
ATOM 692 C C . LYS A 1 93 ? 16.874 63.703 23.695 1.00 43.55 93 LYS P C 1
ATOM 693 O O . LYS A 1 93 ? 15.959 64.373 24.198 1.00 43.73 93 LYS P O 1
ATOM 699 N N . ASN A 1 94 ? 17.646 62.902 24.424 1.00 39.63 94 ASN P N 1
ATOM 700 C CA . ASN A 1 94 ? 17.388 62.694 25.840 1.00 38.20 94 ASN P CA 1
ATOM 701 C C . ASN A 1 94 ? 17.776 63.941 26.642 1.00 41.04 94 ASN P C 1
ATOM 702 O O . ASN A 1 94 ? 17.266 64.093 27.749 1.00 38.12 94 ASN P O 1
ATOM 707 N N . LEU A 1 95 ? 18.686 64.754 26.115 1.00 36.11 95 LEU P N 1
ATOM 708 C CA . LEU A 1 95 ? 19.139 65.934 26.835 1.00 43.41 95 LEU P CA 1
ATOM 709 C C . LEU A 1 95 ? 17.941 66.768 27.295 1.00 43.22 95 LEU P C 1
ATOM 710 O O . LEU A 1 95 ? 17.845 67.099 28.481 1.00 42.73 95 LEU P O 1
ATOM 715 N N . LYS A 1 96 ? 16.942 66.967 26.457 1.00 46.52 96 LYS P N 1
ATOM 716 C CA . LYS A 1 96 ? 15.718 67.668 26.810 1.00 50.07 96 LYS P CA 1
ATOM 717 C C . LYS A 1 96 ? 15.040 67.111 28.057 1.00 49.85 96 LYS P C 1
ATOM 718 O O . LYS A 1 96 ? 14.675 67.921 28.917 1.00 50.89 96 LYS P O 1
ATOM 724 N N . MET A 1 97 ? 14.905 65.799 28.178 1.00 43.14 97 MET P N 1
ATOM 725 C CA . MET A 1 97 ? 14.257 65.219 29.353 1.00 43.86 97 MET P CA 1
ATOM 726 C C . MET A 1 97 ? 15.136 65.381 30.580 1.00 41.55 97 MET P C 1
ATOM 727 O O . MET A 1 97 ? 14.603 65.632 31.662 1.00 41.79 97 MET P O 1
ATOM 732 N N . TYR A 1 98 ? 16.455 65.246 30.422 1.00 38.17 98 TYR P N 1
ATOM 733 C CA . TYR A 1 98 ? 17.365 65.384 31.561 1.00 34.74 98 TYR P CA 1
ATOM 734 C C . TYR A 1 98 ? 17.199 66.776 32.166 1.00 37.85 98 TYR P C 1
ATOM 735 O O . TYR A 1 98 ? 17.136 66.973 33.381 1.00 38.93 98 TYR P O 1
ATOM 744 N N . LYS A 1 99 ? 17.170 67.790 31.303 1.00 38.67 99 LYS P N 1
ATOM 745 C CA . LYS A 1 99 ? 16.999 69.167 31.756 1.00 43.57 99 LYS P CA 1
ATOM 746 C C . LYS A 1 99 ? 15.670 69.353 32.474 1.00 45.29 99 LYS P C 1
ATOM 747 O O . LYS A 1 99 ? 15.694 69.876 33.590 1.00 45.81 99 LYS P O 1
ATOM 753 N N . GLU A 1 100 ? 14.569 68.860 31.908 1.00 45.41 100 GLU P N 1
ATOM 754 C CA . GLU A 1 100 ? 13.269 68.992 32.540 1.00 47.89 100 GLU P CA 1
ATOM 755 C C . GLU A 1 100 ? 13.216 68.326 33.901 1.00 47.20 100 GLU P C 1
ATOM 756 O O . GLU A 1 100 ? 12.534 68.820 34.803 1.00 47.87 100 GLU P O 1
ATOM 762 N N . LYS A 1 101 ? 13.934 67.225 34.088 1.00 44.89 101 LYS P N 1
ATOM 763 C CA . LYS A 1 101 ? 13.957 66.528 35.361 1.00 42.22 101 LYS P CA 1
ATOM 764 C C . LYS A 1 101 ? 14.838 67.221 36.385 1.00 40.05 101 LYS P C 1
ATOM 765 O O . LYS A 1 101 ? 14.752 66.976 37.577 1.00 45.92 101 LYS P O 1
ATOM 771 N N . GLY A 1 102 ? 15.804 67.972 35.882 1.00 37.02 102 GLY P N 1
ATOM 772 C CA . GLY A 1 102 ? 16.821 68.631 36.682 1.00 37.34 102 GLY P CA 1
ATOM 773 C C . GLY A 1 102 ? 17.982 67.686 36.981 1.00 38.50 102 GLY P C 1
ATOM 774 O O . GLY A 1 102 ? 18.567 67.817 38.057 1.00 43.80 102 GLY P O 1
ATOM 775 N N . ILE A 1 103 ? 18.307 66.733 36.110 1.00 37.37 103 ILE P N 1
ATOM 776 C CA . ILE A 1 103 ? 19.391 65.799 36.446 1.00 35.83 103 ILE P CA 1
ATOM 777 C C . ILE A 1 103 ? 20.631 65.961 35.581 1.00 35.22 103 ILE P C 1
ATOM 778 O O . ILE A 1 103 ? 20.561 66.138 34.361 1.00 33.91 103 ILE P O 1
ATOM 783 N N . LYS A 1 104 ? 21.807 65.923 36.216 1.00 34.29 104 LYS P N 1
ATOM 784 C CA . LYS A 1 104 ? 23.052 66.043 35.459 1.00 35.55 104 LYS P CA 1
ATOM 785 C C . LYS A 1 104 ? 23.277 64.760 34.670 1.00 32.95 104 LYS P C 1
ATOM 786 O O . LYS A 1 104 ? 22.783 63.705 35.079 1.00 32.41 104 LYS P O 1
ATOM 792 N N . ALA A 1 105 ? 23.933 64.834 33.526 1.00 35.57 105 ALA P N 1
ATOM 793 C CA . ALA A 1 105 ? 24.163 63.670 32.677 1.00 34.61 105 ALA P CA 1
ATOM 794 C C . ALA A 1 105 ? 25.496 63.746 31.936 1.00 34.43 105 ALA P C 1
ATOM 795 O O . ALA A 1 105 ? 26.033 64.794 31.605 1.00 32.89 105 ALA P O 1
ATOM 797 N N . ILE A 1 106 ? 26.054 62.570 31.706 1.00 32.69 106 ILE P N 1
ATOM 798 C CA . ILE A 1 106 ? 27.264 62.342 30.939 1.00 30.72 106 ILE P CA 1
ATOM 799 C C . ILE A 1 106 ? 26.849 61.635 29.642 1.00 30.75 106 ILE P C 1
ATOM 800 O O . ILE A 1 106 ? 26.010 60.737 29.650 1.00 32.20 106 ILE P O 1
ATOM 805 N N . PHE A 1 107 ? 27.375 62.020 28.487 1.00 28.47 107 PHE P N 1
ATOM 806 C CA . PHE A 1 107 ? 27.079 61.436 27.201 1.00 27.38 107 PHE P CA 1
ATOM 807 C C . PHE A 1 107 ? 28.295 60.734 26.591 1.00 30.88 107 PHE P C 1
ATOM 808 O O . PHE A 1 107 ? 29.414 60.950 27.041 1.00 28.44 107 PHE P O 1
ATOM 816 N N . GLN A 1 108 ? 28.097 59.982 25.505 1.00 32.49 108 GLN P N 1
ATOM 817 C CA . GLN A 1 108 ? 29.223 59.322 24.841 1.00 29.40 108 GLN P CA 1
ATOM 818 C C . GLN A 1 108 ? 29.671 60.063 23.601 1.00 28.58 108 GLN P C 1
ATOM 819 O O . GLN A 1 108 ? 29.011 60.957 23.055 1.00 26.28 108 GLN P O 1
ATOM 825 N N . GLY A 1 109 ? 30.789 59.596 23.060 1.00 28.40 109 GLY P N 1
ATOM 826 C CA . GLY A 1 109 ? 31.475 60.173 21.934 1.00 24.32 109 GLY P CA 1
ATOM 827 C C . GLY A 1 109 ? 30.738 60.280 20.625 1.00 32.99 109 GLY P C 1
ATOM 828 O O . GLY A 1 109 ? 31.195 61.028 19.744 1.00 35.19 109 GLY P O 1
ATOM 829 N N . GLY A 1 110 ? 29.641 59.546 20.439 1.00 28.07 110 GLY P N 1
ATOM 830 C CA . GLY A 1 110 ? 28.867 59.622 19.215 1.00 30.41 110 GLY P CA 1
ATOM 831 C C . GLY A 1 110 ? 27.967 60.863 19.184 1.00 35.95 110 GLY P C 1
ATOM 832 O O . GLY A 1 110 ? 27.427 61.121 18.102 1.00 34.10 110 GLY P O 1
ATOM 833 N N . GLU A 1 111 ? 27.787 61.570 20.297 1.00 32.85 111 GLU P N 1
ATOM 834 C CA . GLU A 1 111 ? 26.976 62.783 20.279 1.00 34.15 111 GLU P CA 1
ATOM 835 C C . GLU A 1 111 ? 27.821 63.913 19.707 1.00 31.63 111 GLU P C 1
ATOM 836 O O . GLU A 1 111 ? 29.049 63.863 19.737 1.00 34.25 111 GLU P O 1
ATOM 842 N N . LYS A 1 112 ? 27.182 64.946 19.172 1.00 34.26 112 LYS P N 1
ATOM 843 C CA . LYS A 1 112 ? 27.941 66.094 18.680 1.00 37.50 112 LYS P CA 1
ATOM 844 C C . LYS A 1 112 ? 28.397 66.958 19.856 1.00 32.62 112 LYS P C 1
ATOM 845 O O . LYS A 1 112 ? 27.624 67.213 20.778 1.00 32.10 112 LYS P O 1
ATOM 851 N N . HIS A 1 113 ? 29.645 67.391 19.814 1.00 29.16 113 HIS P N 1
ATOM 852 C CA . HIS A 1 113 ? 30.155 68.321 20.827 1.00 38.72 113 HIS P CA 1
ATOM 853 C C . HIS A 1 113 ? 29.215 69.532 20.987 1.00 40.78 113 HIS P C 1
ATOM 854 O O . HIS A 1 113 ? 28.839 69.916 22.094 1.00 39.59 113 HIS P O 1
ATOM 861 N N . GLU A 1 114 ? 28.793 70.139 19.884 1.00 38.33 114 GLU P N 1
ATOM 862 C CA . GLU A 1 114 ? 27.897 71.291 19.903 1.00 45.85 114 GLU P CA 1
ATOM 863 C C . GLU A 1 114 ? 26.522 71.032 20.498 1.00 46.36 114 GLU P C 1
ATOM 864 O O . GLU A 1 114 ? 25.961 71.964 21.098 1.00 45.56 114 GLU P O 1
ATOM 870 N N . ASP A 1 115 ? 25.968 69.827 20.472 1.00 46.75 115 ASP P N 1
ATOM 871 C CA . ASP A 1 115 ? 24.697 69.550 21.131 1.00 43.27 115 ASP P CA 1
ATOM 872 C C . ASP A 1 115 ? 24.878 69.393 22.638 1.00 42.92 115 ASP P C 1
ATOM 873 O O . ASP A 1 115 ? 23.895 69.503 23.370 1.00 45.19 115 ASP P O 1
ATOM 878 N N . ILE A 1 116 ? 26.081 69.068 23.097 1.00 38.10 116 ILE P N 1
ATOM 879 C CA . ILE A 1 116 ? 26.333 68.879 24.508 1.00 38.94 116 ILE P CA 1
ATOM 880 C C . ILE A 1 116 ? 26.939 70.122 25.147 1.00 38.73 116 ILE P C 1
ATOM 881 O O . ILE A 1 116 ? 26.633 70.501 26.282 1.00 40.24 116 ILE P O 1
ATOM 886 N N . GLY A 1 117 ? 27.860 70.765 24.454 1.00 41.68 117 GLY P N 1
ATOM 887 C CA . GLY A 1 117 ? 28.516 71.975 24.908 1.00 42.79 117 GLY P CA 1
ATOM 888 C C . GLY A 1 117 ? 29.844 71.770 25.607 1.00 45.47 117 GLY P C 1
ATOM 889 O O . GLY A 1 117 ? 30.607 72.725 25.758 1.00 49.72 117 GLY P O 1
ATOM 890 N N . LEU A 1 118 ? 30.168 70.560 26.029 1.00 38.94 118 LEU P N 1
ATOM 891 C CA . LEU A 1 118 ? 31.387 70.286 26.755 1.00 34.97 118 LEU P CA 1
ATOM 892 C C . LEU A 1 118 ? 31.853 68.851 26.521 1.00 34.12 118 LEU P C 1
ATOM 893 O O . LEU A 1 118 ? 30.998 67.963 26.587 1.00 32.74 118 LEU P O 1
ATOM 898 N N . SER A 1 119 ? 33.129 68.660 26.248 1.00 32.34 119 SER P N 1
ATOM 899 C CA . SER A 1 119 ? 33.689 67.315 26.053 1.00 33.73 119 SER P CA 1
ATOM 900 C C . SER A 1 119 ? 34.685 67.009 27.160 1.00 32.72 119 SER P C 1
ATOM 901 O O . SER A 1 119 ? 35.239 67.951 27.766 1.00 31.23 119 SER P O 1
ATOM 904 N N . PHE A 1 120 ? 34.854 65.748 27.511 1.00 31.49 120 PHE P N 1
ATOM 905 C CA . PHE A 1 120 ? 35.741 65.308 28.582 1.00 27.21 120 PHE P CA 1
ATOM 906 C C . PHE A 1 120 ? 36.671 64.155 28.185 1.00 36.94 120 PHE P C 1
ATOM 907 O O . PHE A 1 120 ? 36.273 63.140 27.592 1.00 31.19 120 PHE P O 1
ATOM 915 N N . ASN A 1 121 ? 37.894 64.247 28.652 1.00 31.45 121 ASN P N 1
ATOM 916 C CA . ASN A 1 121 ? 38.951 63.286 28.705 1.00 35.40 121 ASN P CA 1
ATOM 917 C C . ASN A 1 121 ? 39.637 63.522 30.074 1.00 38.86 121 ASN P C 1
ATOM 918 O O . ASN A 1 121 ? 40.125 64.631 30.314 1.00 37.14 121 ASN P O 1
ATOM 923 N N . SER A 1 122 ? 39.673 62.540 30.952 1.00 36.57 122 SER P N 1
ATOM 924 C CA . SER A 1 122 ? 40.218 62.654 32.285 1.00 38.69 122 SER P CA 1
ATOM 925 C C . SER A 1 122 ? 41.571 63.340 32.407 1.00 40.87 122 SER P C 1
ATOM 926 O O . SER A 1 122 ? 41.697 64.251 33.233 1.00 47.32 122 SER P O 1
ATOM 929 N N . LEU A 1 123 ? 42.595 62.941 31.683 1.00 40.06 123 LEU P N 1
ATOM 930 C CA . LEU A 1 123 ? 43.903 63.565 31.788 1.00 39.36 123 LEU P CA 1
ATOM 931 C C . LEU A 1 123 ? 43.979 64.922 31.094 1.00 36.85 123 LEU P C 1
ATOM 932 O O . LEU A 1 123 ? 44.579 65.843 31.647 1.00 36.10 123 LEU P O 1
ATOM 937 N N . SER A 1 124 ? 43.365 65.123 29.930 1.00 36.90 124 SER P N 1
ATOM 938 C CA . SER A 1 124 ? 43.525 66.435 29.307 1.00 41.65 124 SER P CA 1
ATOM 939 C C . SER A 1 124 ? 42.570 67.523 29.745 1.00 40.71 124 SER P C 1
ATOM 940 O O . SER A 1 124 ? 43.074 68.665 29.655 1.00 41.95 124 SER P O 1
ATOM 943 N N . ASN A 1 125 ? 41.342 67.326 30.215 1.00 35.51 125 ASN P N 1
ATOM 944 C CA . ASN A 1 125 ? 40.540 68.509 30.575 1.00 33.36 125 ASN P CA 1
ATOM 945 C C . ASN A 1 125 ? 39.514 68.235 31.653 1.00 32.54 125 ASN P C 1
ATOM 946 O O . ASN A 1 125 ? 38.413 68.795 31.681 1.00 35.32 125 ASN P O 1
ATOM 951 N N . TYR A 1 126 ? 39.828 67.394 32.624 1.00 32.41 126 TYR P N 1
ATOM 952 C CA . TYR A 1 126 ? 38.974 67.041 33.744 1.00 33.20 126 TYR P CA 1
ATOM 953 C C . TYR A 1 126 ? 38.364 68.294 34.382 1.00 38.40 126 TYR P C 1
ATOM 954 O O . TYR A 1 126 ? 37.150 68.382 34.588 1.00 38.13 126 TYR P O 1
ATOM 963 N N . GLU A 1 127 ? 39.274 69.250 34.679 1.00 35.84 127 GLU P N 1
ATOM 964 C CA . GLU A 1 127 ? 38.787 70.501 35.271 1.00 38.94 127 GLU P CA 1
ATOM 965 C C . GLU A 1 127 ? 37.705 71.219 34.504 1.00 39.11 127 GLU P C 1
ATOM 966 O O . GLU A 1 127 ? 36.879 71.860 35.178 1.00 42.85 127 GLU P O 1
ATOM 972 N N . GLU A 1 128 ? 37.615 71.129 33.173 1.00 37.68 128 GLU P N 1
ATOM 973 C CA . GLU A 1 128 ? 36.509 71.798 32.497 1.00 37.97 128 GLU P CA 1
ATOM 974 C C . GLU A 1 128 ? 35.140 71.181 32.771 1.00 36.10 128 GLU P C 1
ATOM 975 O O . GLU A 1 128 ? 34.145 71.790 32.360 1.00 35.84 128 GLU P O 1
ATOM 981 N N . SER A 1 129 ? 35.011 70.017 33.386 1.00 34.93 129 SER P N 1
ATOM 982 C CA . SER A 1 129 ? 33.690 69.466 33.686 1.00 35.84 129 SER P CA 1
ATOM 983 C C . SER A 1 129 ? 33.375 69.503 35.175 1.00 33.64 129 SER P C 1
ATOM 984 O O . SER A 1 129 ? 32.293 69.131 35.611 1.00 33.19 129 SER P O 1
ATOM 987 N N . TYR A 1 130 ? 34.344 69.934 35.984 1.00 32.45 130 TYR P N 1
ATOM 988 C CA . TYR A 1 130 ? 34.209 69.994 37.432 1.00 40.16 130 TYR P CA 1
ATOM 989 C C . TYR A 1 130 ? 33.044 70.907 37.808 1.00 39.81 130 TYR P C 1
ATOM 990 O O . TYR A 1 130 ? 33.017 72.096 37.507 1.00 39.04 130 TYR P O 1
ATOM 999 N N . GLY A 1 131 ? 32.021 70.285 38.385 1.00 37.07 131 GLY P N 1
ATOM 1000 C CA . GLY A 1 131 ? 30.826 70.974 38.802 1.00 37.85 131 GLY P CA 1
ATOM 1001 C C . GLY A 1 131 ? 29.901 71.361 37.683 1.00 38.46 131 GLY P C 1
ATOM 1002 O O . GLY A 1 131 ? 28.898 72.014 37.985 1.00 38.88 131 GLY P O 1
ATOM 1003 N N . LYS A 1 132 ? 30.130 70.979 36.432 1.00 35.18 132 LYS P N 1
ATOM 1004 C CA . LYS A 1 132 ? 29.188 71.371 35.365 1.00 31.34 132 LYS P CA 1
ATOM 1005 C C . LYS A 1 132 ? 27.967 70.461 35.370 1.00 30.41 132 LYS P C 1
ATOM 1006 O O . LYS A 1 132 ? 27.833 69.618 36.268 1.00 33.38 132 LYS P O 1
ATOM 1012 N N . ASP A 1 133 ? 27.072 70.607 34.409 1.00 30.55 133 ASP P N 1
ATOM 1013 C CA . ASP A 1 133 ? 25.837 69.841 34.317 1.00 34.41 133 ASP P CA 1
ATOM 1014 C C . ASP A 1 133 ? 25.915 68.681 33.321 1.00 33.27 133 ASP P C 1
ATOM 1015 O O . ASP A 1 133 ? 25.336 67.630 33.565 1.00 30.73 133 ASP P O 1
ATOM 1020 N N . TYR A 1 134 ? 26.381 69.016 32.119 1.00 35.61 134 TYR P N 1
ATOM 1021 C CA . TYR A 1 134 ? 26.419 68.051 31.024 1.00 39.28 134 TYR P CA 1
ATOM 1022 C C . TYR A 1 134 ? 27.798 67.992 30.381 1.00 39.74 134 TYR P C 1
ATOM 1023 O O . TYR A 1 134 ? 28.467 69.023 30.250 1.00 36.57 134 TYR P O 1
ATOM 1032 N N . THR A 1 135 ? 28.214 66.754 30.039 1.00 32.19 135 THR P N 1
ATOM 1033 C CA . THR A 1 135 ? 29.513 66.630 29.375 1.00 32.36 135 THR P CA 1
ATOM 1034 C C . THR A 1 135 ? 29.559 65.356 28.522 1.00 32.64 135 THR P C 1
ATOM 1035 O O . THR A 1 135 ? 28.911 64.379 28.877 1.00 29.57 135 THR P O 1
ATOM 1039 N N . ARG A 1 136 ? 30.319 65.394 27.434 1.00 31.19 136 ARG P N 1
ATOM 1040 C CA . ARG A 1 136 ? 30.431 64.286 26.494 1.00 32.99 136 ARG P CA 1
ATOM 1041 C C . ARG A 1 136 ? 31.758 63.546 26.599 1.00 28.44 136 ARG P C 1
ATOM 1042 O O . ARG A 1 136 ? 32.757 64.145 26.211 1.00 25.85 136 ARG P O 1
ATOM 1050 N N . VAL A 1 137 ? 31.819 62.326 27.108 1.00 29.71 137 VAL P N 1
ATOM 1051 C CA . VAL A 1 137 ? 33.124 61.629 27.117 1.00 27.67 137 VAL P CA 1
ATOM 1052 C C . VAL A 1 137 ? 33.544 61.426 25.668 1.00 26.90 137 VAL P C 1
ATOM 1053 O O . VAL A 1 137 ? 32.684 60.951 24.888 1.00 29.95 137 VAL P O 1
ATOM 1057 N N . VAL A 1 138 ? 34.707 61.826 25.180 1.00 26.79 138 VAL P N 1
ATOM 1058 C CA . VAL A 1 138 ? 34.991 61.671 23.742 1.00 29.92 138 VAL P CA 1
ATOM 1059 C C . VAL A 1 138 ? 35.097 60.206 23.290 1.00 26.38 138 VAL P C 1
ATOM 1060 O O . VAL A 1 138 ? 35.241 59.351 24.145 1.00 27.97 138 VAL P O 1
ATOM 1064 N N . SER A 1 139 ? 34.935 59.928 22.009 1.00 26.10 139 SER P N 1
ATOM 1065 C CA . SER A 1 139 ? 34.867 58.606 21.422 1.00 26.44 139 SER P CA 1
ATOM 1066 C C . SER A 1 139 ? 36.073 57.708 21.668 1.00 25.47 139 SER P C 1
ATOM 1067 O O . SER A 1 139 ? 37.139 58.124 22.116 1.00 23.27 139 SER P O 1
ATOM 1070 N N . CYS A 1 140 ? 35.928 56.430 21.319 1.00 23.63 140 CYS P N 1
ATOM 1071 C CA . CYS A 1 140 ? 37.000 55.447 21.546 1.00 23.62 140 CYS P CA 1
ATOM 1072 C C . CYS A 1 140 ? 38.316 55.874 20.914 1.00 25.55 140 CYS P C 1
ATOM 1073 O O . CYS A 1 140 ? 39.349 55.861 21.597 1.00 27.13 140 CYS P O 1
ATOM 1076 N N . ASN A 1 141 ? 38.296 56.268 19.632 1.00 25.86 141 ASN P N 1
ATOM 1077 C CA . ASN A 1 141 ? 39.499 56.715 18.937 1.00 25.65 141 ASN P CA 1
ATOM 1078 C C . ASN A 1 141 ? 39.987 58.063 19.456 1.00 28.78 141 ASN P C 1
ATOM 1079 O O . ASN A 1 141 ? 41.192 58.192 19.629 1.00 24.79 141 ASN P O 1
ATOM 1084 N N . THR A 1 142 ? 39.083 58.995 19.742 1.00 27.70 142 THR P N 1
ATOM 1085 C CA . THR A 1 142 ? 39.485 60.280 20.303 1.00 30.88 142 THR P CA 1
ATOM 1086 C C . THR A 1 142 ? 40.170 60.091 21.655 1.00 30.15 142 THR P C 1
ATOM 1087 O O . THR A 1 142 ? 41.270 60.594 21.881 1.00 30.36 142 THR P O 1
ATOM 1091 N N . THR A 1 143 ? 39.590 59.283 22.530 1.00 29.85 143 THR P N 1
ATOM 1092 C CA . THR A 1 143 ? 40.180 58.935 23.819 1.00 26.50 143 THR P CA 1
ATOM 1093 C C . THR A 1 143 ? 41.542 58.299 23.617 1.00 27.71 143 THR P C 1
ATOM 1094 O O . THR A 1 143 ? 42.542 58.688 24.242 1.00 29.26 143 THR P O 1
ATOM 1098 N N . GLY A 1 144 ? 41.656 57.325 22.720 1.00 23.22 144 GLY P N 1
ATOM 1099 C CA . GLY A 1 144 ? 42.944 56.655 22.464 1.00 23.98 144 GLY P CA 1
ATOM 1100 C C . GLY A 1 144 ? 44.032 57.612 22.010 1.00 26.64 144 GLY P C 1
ATOM 1101 O O . GLY A 1 144 ? 45.175 57.514 22.471 1.00 29.18 144 GLY P O 1
ATOM 1102 N N . LEU A 1 145 ? 43.723 58.549 21.110 1.00 24.82 145 LEU P N 1
ATOM 1103 C CA . LEU A 1 145 ? 44.732 59.526 20.710 1.00 28.65 145 LEU P CA 1
ATOM 1104 C C . LEU A 1 145 ? 45.102 60.448 21.870 1.00 26.21 145 LEU P C 1
ATOM 1105 O O . LEU A 1 145 ? 46.278 60.674 22.126 1.00 27.11 145 LEU P O 1
ATOM 1110 N N . CYS A 1 146 ? 44.136 60.918 22.638 1.00 30.42 146 CYS P N 1
ATOM 1111 C CA . CYS A 1 146 ? 44.433 61.768 23.787 1.00 33.56 146 CYS P CA 1
ATOM 1112 C C . CYS A 1 146 ? 45.307 61.096 24.829 1.00 35.14 146 CYS P C 1
ATOM 1113 O O . CYS A 1 146 ? 46.173 61.770 25.402 1.00 29.16 146 CYS P O 1
ATOM 1116 N N . ARG A 1 147 ? 45.105 59.796 25.095 1.00 32.73 147 ARG P N 1
ATOM 1117 C CA . ARG A 1 147 ? 45.900 59.111 26.097 1.00 34.42 147 ARG P CA 1
ATOM 1118 C C . ARG A 1 147 ? 47.396 59.258 25.844 1.00 33.20 147 ARG P C 1
ATOM 1119 O O . ARG A 1 147 ? 48.154 59.240 26.815 1.00 33.58 147 ARG P O 1
ATOM 1127 N N . THR A 1 148 ? 47.830 59.239 24.579 1.00 28.24 148 THR P N 1
ATOM 1128 C CA . THR A 1 148 ? 49.267 59.328 24.348 1.00 28.07 148 THR P CA 1
ATOM 1129 C C . THR A 1 148 ? 49.652 60.718 23.882 1.00 28.53 148 THR P C 1
ATOM 1130 O O . THR A 1 148 ? 50.782 61.123 24.201 1.00 34.90 148 THR P O 1
ATOM 1134 N N . LEU A 1 149 ? 48.778 61.469 23.226 1.00 27.18 149 LEU P N 1
ATOM 1135 C CA . LEU A 1 149 ? 49.168 62.802 22.769 1.00 31.26 149 LEU P CA 1
ATOM 1136 C C . LEU A 1 149 ? 49.228 63.838 23.907 1.00 34.48 149 LEU P C 1
ATOM 1137 O O . LEU A 1 149 ? 50.101 64.712 23.846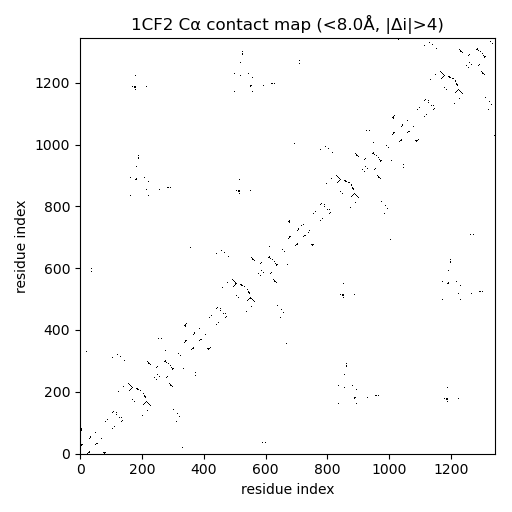 1.00 32.26 149 LEU P O 1
ATOM 1142 N N . LYS A 1 150 ? 48.421 63.705 24.947 1.00 32.62 150 LYS P N 1
ATOM 1143 C CA . LYS A 1 150 ? 48.440 64.641 26.083 1.00 34.04 150 LYS P CA 1
ATOM 1144 C C . LYS A 1 150 ? 49.796 64.687 26.765 1.00 35.66 150 LYS P C 1
ATOM 1145 O O . LYS A 1 150 ? 50.448 65.735 26.815 1.00 37.30 150 LYS P O 1
ATOM 1151 N N . PRO A 1 151 ? 50.292 63.546 27.236 1.00 37.26 151 PRO P N 1
ATOM 1152 C CA . PRO A 1 151 ? 51.609 63.448 27.837 1.00 35.66 151 PRO P CA 1
ATOM 1153 C C . PRO A 1 151 ? 52.722 63.905 26.901 1.00 39.53 151 PRO P C 1
ATOM 1154 O O . PRO A 1 151 ? 53.691 64.526 27.366 1.00 36.72 151 PRO P O 1
ATOM 1158 N N . LEU A 1 152 ? 52.653 63.622 25.585 1.00 38.03 152 LEU P N 1
ATOM 1159 C CA . LEU A 1 152 ? 53.679 64.068 24.655 1.00 33.79 152 LEU P CA 1
ATOM 1160 C C . LEU A 1 152 ? 53.654 65.595 24.610 1.00 34.61 152 LEU P C 1
ATOM 1161 O O . LEU A 1 152 ? 54.681 66.246 24.449 1.00 32.98 152 LEU P O 1
ATOM 1166 N N . HIS A 1 153 ? 52.438 66.148 24.617 1.00 34.56 153 HIS P N 1
ATOM 1167 C CA . HIS A 1 153 ? 52.283 67.593 24.585 1.00 39.72 153 HIS P CA 1
ATOM 1168 C C . HIS A 1 153 ? 52.891 68.204 25.859 1.00 42.10 153 HIS P C 1
ATOM 1169 O O . HIS A 1 153 ? 53.713 69.124 25.807 1.00 38.77 153 HIS P O 1
ATOM 1176 N N . ASP A 1 154 ? 52.496 67.611 26.991 1.00 40.38 154 ASP P N 1
ATOM 1177 C CA . ASP A 1 154 ? 53.005 68.104 28.267 1.00 43.00 154 ASP P CA 1
ATOM 1178 C C . ASP A 1 154 ? 54.522 68.056 28.293 1.00 41.74 154 ASP P C 1
ATOM 1179 O O . ASP A 1 154 ? 55.102 69.040 28.752 1.00 43.63 154 ASP P O 1
ATOM 1184 N N . SER A 1 155 ? 55.205 67.042 27.783 1.00 43.31 155 SER P N 1
ATOM 1185 C CA . SER A 1 155 ? 56.646 66.973 27.858 1.00 40.57 155 SER P CA 1
ATOM 1186 C C . SER A 1 155 ? 57.432 67.599 26.720 1.00 42.92 155 SER P C 1
ATOM 1187 O O . SER A 1 155 ? 58.601 67.931 26.945 1.00 41.00 155 SER P O 1
ATOM 1190 N N . PHE A 1 156 ? 56.958 67.609 25.471 1.00 41.02 156 PHE P N 1
ATOM 1191 C CA . PHE A 1 156 ? 57.797 68.070 24.368 1.00 38.19 156 PHE P CA 1
ATOM 1192 C C . PHE A 1 156 ? 57.172 69.221 23.601 1.00 39.39 156 PHE P C 1
ATOM 1193 O O . PHE A 1 156 ? 57.877 69.891 22.833 1.00 43.23 156 PHE P O 1
ATOM 1201 N N . GLY A 1 157 ? 55.900 69.513 23.817 1.00 37.23 157 GLY P N 1
ATOM 1202 C CA . GLY A 1 157 ? 55.243 70.626 23.118 1.00 39.96 157 GLY P CA 1
ATOM 1203 C C . GLY A 1 157 ? 54.859 70.183 21.705 1.00 40.79 157 GLY P C 1
ATOM 1204 O O . GLY A 1 157 ? 55.727 70.074 20.842 1.00 39.05 157 GLY P O 1
ATOM 1205 N N . ILE A 1 158 ? 53.583 69.852 21.478 1.00 40.09 158 ILE P N 1
ATOM 1206 C CA . ILE A 1 158 ? 53.190 69.374 20.160 1.00 34.67 158 ILE P CA 1
ATOM 1207 C C . ILE A 1 158 ? 53.089 70.539 19.185 1.00 33.39 158 ILE P C 1
ATOM 1208 O O . ILE A 1 158 ? 52.317 71.469 19.420 1.00 35.13 158 ILE P O 1
ATOM 1213 N N . LYS A 1 159 ? 53.715 70.386 18.022 1.00 32.61 159 LYS P N 1
ATOM 1214 C CA . LYS A 1 159 ? 53.5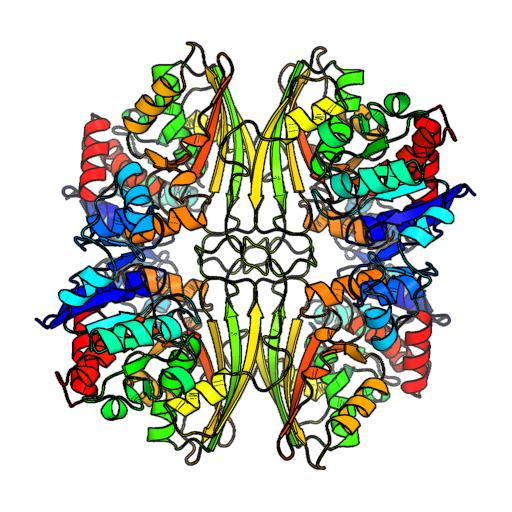73 71.410 16.969 1.00 34.79 159 LYS P CA 1
ATOM 1215 C C . LYS A 1 159 ? 52.573 70.936 15.932 1.00 35.34 159 LYS P C 1
ATOM 1216 O O . LYS A 1 159 ? 51.743 71.685 15.417 1.00 34.81 159 LYS P O 1
ATOM 1222 N N . LYS A 1 160 ? 52.625 69.641 15.587 1.00 35.47 160 LYS P N 1
ATOM 1223 C CA . LYS A 1 160 ? 51.673 69.104 14.623 1.00 34.27 160 LYS P CA 1
ATOM 1224 C C . LYS A 1 160 ? 51.582 67.574 14.692 1.00 27.79 160 LYS P C 1
ATOM 1225 O O . LYS A 1 160 ? 52.609 66.910 14.770 1.00 32.23 160 LYS P O 1
ATOM 1231 N N . VAL A 1 161 ? 50.371 67.062 14.629 1.00 24.69 161 VAL P N 1
ATOM 1232 C CA . VAL A 1 161 ? 50.166 65.609 14.627 1.00 29.27 161 VAL P CA 1
ATOM 1233 C C . VAL A 1 161 ? 49.515 65.244 13.287 1.00 27.51 161 VAL P C 1
ATOM 1234 O O . VAL A 1 161 ? 48.597 65.939 12.884 1.00 27.19 161 VAL P O 1
ATOM 1238 N N . ARG A 1 162 ? 49.969 64.176 12.696 1.00 28.88 162 ARG P N 1
ATOM 1239 C CA . ARG A 1 162 ? 49.338 63.609 11.494 1.00 27.68 162 ARG P CA 1
ATOM 1240 C C . ARG A 1 162 ? 48.974 62.187 11.917 1.00 27.52 162 ARG P C 1
ATOM 1241 O O . ARG A 1 162 ? 49.890 61.518 12.418 1.00 28.60 162 ARG P O 1
ATOM 1249 N N . ALA A 1 163 ? 47.750 61.698 11.834 1.00 27.29 163 ALA P N 1
ATOM 1250 C CA . ALA A 1 163 ? 47.487 60.333 12.292 1.00 29.22 163 ALA P CA 1
ATOM 1251 C C . ALA A 1 163 ? 46.582 59.605 11.303 1.00 27.50 163 ALA P C 1
ATOM 1252 O O . ALA A 1 163 ? 45.641 60.212 10.818 1.00 27.30 163 ALA P O 1
ATOM 1254 N N . VAL A 1 164 ? 46.877 58.339 11.052 1.00 26.70 164 VAL P N 1
ATOM 1255 C CA . VAL A 1 164 ? 46.057 57.494 10.195 1.00 25.01 164 VAL P CA 1
ATOM 1256 C C . VAL A 1 164 ? 45.374 56.453 11.084 1.00 23.05 164 VAL P C 1
ATOM 1257 O O . VAL A 1 164 ? 46.023 55.696 11.809 1.00 26.08 164 VAL P O 1
ATOM 1261 N N . ILE A 1 165 ? 44.052 56.459 11.122 1.00 23.53 165 ILE P N 1
ATOM 1262 C CA . ILE A 1 165 ? 43.289 55.530 11.958 1.00 22.89 165 ILE P CA 1
ATOM 1263 C C . ILE A 1 165 ? 42.796 54.368 11.108 1.00 20.94 165 ILE P C 1
ATOM 1264 O O . ILE A 1 165 ? 42.077 54.582 10.133 1.00 20.22 165 ILE P O 1
ATOM 1269 N N . VAL A 1 166 ? 43.117 53.152 11.499 1.00 20.10 166 VAL P N 1
ATOM 1270 C CA . VAL A 1 166 ? 42.657 51.937 10.854 1.00 21.52 166 VAL P CA 1
ATOM 1271 C C . VAL A 1 166 ? 41.599 51.369 11.813 1.00 25.21 166 VAL P C 1
ATOM 1272 O O . VAL A 1 166 ? 41.884 50.821 12.891 1.00 24.31 166 VAL P O 1
ATOM 1276 N N . ARG A 1 167 ? 40.358 51.558 11.431 1.00 25.77 167 ARG P N 1
ATOM 1277 C CA . ARG A 1 167 ? 39.202 51.234 12.235 1.00 25.95 167 ARG P CA 1
ATOM 1278 C C . ARG A 1 167 ? 38.599 49.858 12.022 1.00 26.67 167 ARG P C 1
ATOM 1279 O O . ARG A 1 167 ? 38.558 49.416 10.867 1.00 23.97 167 ARG P O 1
ATOM 1287 N N . ARG A 1 168 ? 38.129 49.264 13.123 1.00 24.62 168 ARG P N 1
ATOM 1288 C CA . ARG A 1 168 ? 37.467 47.950 12.992 1.00 26.86 168 ARG P CA 1
ATOM 1289 C C . ARG A 1 168 ? 36.126 48.181 12.332 1.00 27.97 168 ARG P C 1
ATOM 1290 O O . ARG A 1 168 ? 35.545 49.283 12.506 1.00 26.79 168 ARG P O 1
ATOM 1298 N N . GLY A 1 169 ? 35.586 47.231 11.565 1.00 25.01 169 GLY P N 1
ATOM 1299 C CA . GLY A 1 169 ? 34.314 47.495 10.892 1.00 24.61 169 GLY P CA 1
ATOM 1300 C C . GLY A 1 169 ? 33.117 47.466 11.829 1.00 29.44 169 GLY P C 1
ATOM 1301 O O . GLY A 1 169 ? 32.132 48.197 11.660 1.00 29.30 169 GLY P O 1
ATOM 1302 N N . ALA A 1 170 ? 33.123 46.518 12.763 1.00 24.98 170 ALA P N 1
ATOM 1303 C CA . ALA A 1 170 ? 31.990 46.333 13.660 1.00 30.84 170 ALA P CA 1
ATOM 1304 C C . ALA A 1 170 ? 32.405 45.498 14.866 1.00 25.93 170 ALA P C 1
ATOM 1305 O O . ALA A 1 170 ? 33.385 44.765 14.770 1.00 24.32 170 ALA P O 1
ATOM 1307 N N . ASP A 1 171 ? 31.803 45.795 15.993 1.00 22.83 171 ASP P N 1
ATOM 1308 C CA . ASP A 1 171 ? 32.122 45.142 17.267 1.00 28.65 171 ASP P CA 1
ATOM 1309 C C . ASP A 1 171 ? 31.791 43.660 17.184 1.00 28.01 171 ASP P C 1
ATOM 1310 O O . ASP A 1 171 ? 30.968 43.272 16.348 1.00 26.20 171 ASP P O 1
ATOM 1315 N N . PRO A 1 172 ? 32.444 42.812 17.948 1.00 26.22 172 PRO P N 1
ATOM 1316 C CA . PRO A 1 172 ? 32.272 41.366 17.853 1.00 28.01 172 PRO P CA 1
ATOM 1317 C C . PRO A 1 172 ? 30.853 40.882 17.697 1.00 30.61 172 PRO P C 1
ATOM 1318 O O . PRO A 1 172 ? 30.554 40.061 16.812 1.00 31.62 172 PRO P O 1
ATOM 1322 N N . ALA A 1 173 ? 29.906 41.376 18.494 1.00 28.73 173 ALA P N 1
ATOM 1323 C CA . ALA A 1 173 ? 28.532 40.919 18.452 1.00 27.52 173 ALA P CA 1
ATOM 1324 C C . ALA A 1 173 ? 27.715 41.498 17.325 1.00 29.86 173 ALA P C 1
ATOM 1325 O O . ALA A 1 173 ? 26.598 40.980 17.130 1.00 33.61 173 ALA P O 1
ATOM 1327 N N . GLN A 1 174 ? 28.156 42.521 16.614 1.00 29.30 174 GLN P N 1
ATOM 1328 C CA . GLN A 1 174 ? 27.388 43.135 15.538 1.00 32.10 174 GLN P CA 1
ATOM 1329 C C . GLN A 1 174 ? 27.508 42.367 14.224 1.00 33.65 174 GLN P C 1
ATOM 1330 O O . GLN A 1 174 ? 28.218 42.819 13.316 1.00 41.03 174 GLN P O 1
ATOM 1336 N N . VAL A 1 175 ? 26.717 41.345 13.990 1.00 28.79 175 VAL P N 1
ATOM 1337 C CA . VAL A 1 175 ? 26.828 40.496 12.835 1.00 30.09 175 VAL P CA 1
ATOM 1338 C C . VAL A 1 175 ? 26.165 40.960 11.560 1.00 31.59 175 VAL P C 1
ATOM 1339 O O . VAL A 1 175 ? 26.297 40.266 10.535 1.00 27.62 175 VAL P O 1
ATOM 1343 N N . SER A 1 176 ? 25.451 42.080 11.576 1.00 26.31 176 SER P N 1
ATOM 1344 C CA . SER A 1 176 ? 24.832 42.506 10.315 1.00 32.81 176 SER P CA 1
ATOM 1345 C C . SER A 1 176 ? 25.625 43.602 9.636 1.00 30.96 176 SER P C 1
ATOM 1346 O O . SER A 1 176 ? 25.203 44.148 8.614 1.00 38.28 176 SER P O 1
ATOM 1349 N N . LYS A 1 177 ? 26.790 44.024 10.114 1.00 30.36 177 LYS P N 1
ATOM 1350 C CA . LYS A 1 177 ? 27.550 45.083 9.454 1.00 29.72 177 LYS P CA 1
ATOM 1351 C C . LYS A 1 177 ? 28.847 44.603 8.800 1.00 30.73 177 LYS P C 1
ATOM 1352 O O . LYS A 1 177 ? 29.575 43.776 9.355 1.00 30.25 177 LYS P O 1
ATOM 1358 N N . GLY A 1 178 ? 29.188 45.181 7.665 1.00 30.15 178 GLY P N 1
ATOM 1359 C CA . GLY A 1 178 ? 30.415 44.842 6.936 1.00 29.27 178 GLY P CA 1
ATOM 1360 C C . GLY A 1 178 ? 31.495 45.828 7.343 1.00 32.77 178 GLY P C 1
ATOM 1361 O O . GLY A 1 178 ? 31.357 46.518 8.350 1.00 29.91 178 GLY P O 1
ATOM 1362 N N . PRO A 1 179 ? 32.574 45.863 6.562 1.00 27.76 179 PRO P N 1
ATOM 1363 C CA . PRO A 1 179 ? 32.710 45.059 5.376 1.00 24.29 179 PRO P CA 1
ATOM 1364 C C . PRO A 1 179 ? 33.335 43.687 5.612 1.00 25.44 179 PRO P C 1
ATOM 1365 O O . PRO A 1 179 ? 34.187 43.496 6.494 1.00 20.40 179 PRO P O 1
ATOM 1369 N N . ILE A 1 180 ? 32.941 42.726 4.782 1.00 24.37 180 ILE P N 1
ATOM 1370 C CA . ILE A 1 180 ? 33.555 41.403 4.878 1.00 23.35 180 ILE P CA 1
ATOM 1371 C C . ILE A 1 180 ? 34.954 41.397 4.272 1.00 22.29 180 ILE P C 1
ATOM 1372 O O . ILE A 1 180 ? 35.818 40.671 4.751 1.00 20.63 180 ILE P O 1
ATOM 1377 N N . ASN A 1 181 ? 35.162 42.048 3.128 1.00 22.89 181 ASN P N 1
ATOM 1378 C CA . ASN A 1 181 ? 36.371 42.004 2.329 1.00 25.02 181 ASN P CA 1
ATOM 1379 C C . ASN A 1 181 ? 36.588 43.293 1.533 1.00 27.05 181 ASN P C 1
ATOM 1380 O O . ASN A 1 181 ? 36.350 43.357 0.321 1.00 26.87 181 ASN P O 1
ATOM 1385 N N . ALA A 1 182 ? 36.975 44.337 2.258 1.00 24.75 182 ALA P N 1
ATOM 1386 C CA . ALA A 1 182 ? 37.218 45.645 1.682 1.00 27.25 182 ALA P CA 1
ATOM 1387 C C . ALA A 1 182 ? 37.961 46.596 2.631 1.00 23.99 182 ALA P C 1
ATOM 1388 O O . ALA A 1 182 ? 37.907 46.444 3.850 1.00 24.17 182 ALA P O 1
ATOM 1390 N N . ILE A 1 183 ? 38.511 47.651 2.049 1.00 25.07 183 ILE P N 1
ATOM 1391 C CA . ILE A 1 183 ? 39.096 48.766 2.786 1.00 22.99 183 ILE P CA 1
ATOM 1392 C C . ILE A 1 183 ? 38.235 49.961 2.325 1.00 24.86 183 ILE P C 1
ATOM 1393 O O . ILE A 1 183 ? 38.044 50.192 1.133 1.00 24.77 183 ILE P O 1
ATOM 1398 N N . ILE A 1 184 ? 37.624 50.655 3.263 1.00 25.69 184 ILE P N 1
ATOM 1399 C CA . ILE A 1 184 ? 36.756 51.778 3.039 1.00 22.73 184 ILE P CA 1
ATOM 1400 C C . ILE A 1 184 ? 37.251 53.075 3.669 1.00 24.76 184 ILE P C 1
ATOM 1401 O O . ILE A 1 184 ? 37.211 53.210 4.896 1.00 24.58 184 ILE P O 1
ATOM 1406 N N . PRO A 1 185 ? 37.663 54.062 2.884 1.00 24.53 185 PRO P N 1
ATOM 1407 C CA . PRO A 1 185 ? 38.022 55.396 3.374 1.00 24.87 185 PRO P CA 1
ATOM 1408 C C . PRO A 1 185 ? 36.852 55.942 4.182 1.00 25.65 185 PRO P C 1
ATOM 1409 O O . PRO A 1 185 ? 35.703 55.905 3.717 1.00 28.55 185 PRO P O 1
ATOM 1413 N N . ASN A 1 186 ? 37.131 56.553 5.343 1.00 23.72 186 ASN P N 1
ATOM 1414 C CA . ASN A 1 186 ? 36.097 56.943 6.275 1.00 24.84 186 ASN P CA 1
ATOM 1415 C C . ASN A 1 186 ? 36.234 58.296 6.936 1.00 30.33 186 ASN P C 1
ATOM 1416 O O . ASN A 1 186 ? 36.660 58.359 8.083 1.00 28.31 186 ASN P O 1
ATOM 1421 N N . PRO A 1 187 ? 35.885 59.373 6.249 1.00 28.01 187 PRO P N 1
ATOM 1422 C CA . PRO A 1 187 ? 35.401 59.334 4.893 1.00 30.20 187 PRO P CA 1
ATOM 1423 C C . PRO A 1 187 ? 36.485 59.630 3.867 1.00 29.84 187 PRO P C 1
ATOM 1424 O O . PRO A 1 187 ? 37.641 59.832 4.198 1.00 26.56 187 PRO P O 1
ATOM 1428 N N . PRO A 1 188 ? 36.135 59.635 2.590 1.00 27.21 188 PRO P N 1
ATOM 1429 C CA . PRO A 1 188 ? 37.002 59.953 1.483 1.00 29.42 188 PRO P CA 1
ATOM 1430 C C . PRO A 1 188 ? 37.382 61.423 1.487 1.00 30.74 188 PRO P C 1
ATOM 1431 O O . PRO A 1 188 ? 38.492 61.740 1.069 1.00 31.37 188 PRO P O 1
ATOM 1435 N N . LYS A 1 189 ? 36.574 62.344 1.978 1.00 30.77 189 LYS P N 1
ATOM 1436 C CA . LYS A 1 189 ? 36.929 63.759 2.060 1.00 30.80 189 LYS P CA 1
ATOM 1437 C C . LYS A 1 189 ? 37.711 63.991 3.336 1.00 28.41 189 LYS P C 1
ATOM 1438 O O . LYS A 1 189 ? 37.338 63.592 4.446 1.00 33.74 189 LYS P O 1
ATOM 1444 N N . LEU A 1 190 ? 38.897 64.554 3.233 1.00 29.60 190 LEU P N 1
ATOM 1445 C CA . LEU A 1 190 ? 39.770 64.766 4.381 1.00 34.83 190 LEU P CA 1
ATOM 1446 C C . LEU A 1 190 ? 39.960 66.235 4.726 1.00 39.28 190 LEU P C 1
ATOM 1447 O O . LEU A 1 190 ? 39.731 67.076 3.853 1.00 41.31 190 LEU P O 1
ATOM 1452 N N . PRO A 1 191 ? 40.473 66.502 5.913 1.00 43.52 191 PRO P N 1
ATOM 1453 C CA . PRO A 1 191 ? 40.762 65.540 6.952 1.00 41.61 191 PRO P CA 1
ATOM 1454 C C . PRO A 1 191 ? 39.538 64.881 7.569 1.00 41.43 191 PRO P C 1
ATOM 1455 O O . PRO A 1 191 ? 38.447 65.368 7.281 1.00 43.89 191 PRO P O 1
ATOM 1459 N N . SER A 1 192 ? 39.654 63.809 8.361 1.00 38.39 192 SER P N 1
ATOM 1460 C CA . SER A 1 192 ? 38.503 63.194 8.999 1.00 37.98 192 SER P CA 1
ATOM 1461 C C . SER A 1 192 ? 38.142 63.846 10.342 1.00 39.94 192 SER P C 1
ATOM 1462 O O . SER A 1 192 ? 38.882 64.676 10.851 1.00 37.17 192 SER P O 1
ATOM 1465 N N . HIS A 1 193 ? 37.069 63.421 10.990 1.00 40.40 193 HIS P N 1
ATOM 1466 C CA . HIS A 1 193 ? 36.526 63.962 12.207 1.00 42.16 193 HIS P CA 1
ATOM 1467 C C . HIS A 1 193 ? 37.374 63.766 13.454 1.00 38.91 193 HIS P C 1
ATOM 1468 O O . HIS A 1 193 ? 37.111 64.518 14.403 1.00 33.54 193 HIS P O 1
ATOM 1475 N N . HIS A 1 194 ? 38.280 62.809 13.512 1.00 31.49 194 HIS P N 1
ATOM 1476 C CA . HIS A 1 194 ? 39.065 62.582 14.713 1.00 31.85 194 HIS P CA 1
ATOM 1477 C C . HIS A 1 194 ? 39.862 63.785 15.175 1.00 31.81 194 HIS P C 1
ATOM 1478 O O . HIS A 1 194 ? 39.961 64.013 16.383 1.00 33.54 194 HIS P O 1
ATOM 1485 N N . GLY A 1 195 ? 40.478 64.528 14.248 1.00 27.58 195 GLY P N 1
ATOM 1486 C CA . GLY A 1 195 ? 41.254 65.708 14.633 1.00 27.31 195 GLY P CA 1
ATOM 1487 C C . GLY A 1 195 ? 40.440 66.741 15.371 1.00 26.08 195 GLY P C 1
ATOM 1488 O O . GLY A 1 195 ? 40.771 67.112 16.490 1.00 32.34 195 GLY P O 1
ATOM 1489 N N . PRO A 1 196 ? 39.354 67.250 14.798 1.00 31.44 196 PRO P N 1
ATOM 1490 C CA . PRO A 1 196 ? 38.500 68.238 15.458 1.00 33.39 196 PRO P CA 1
ATOM 1491 C C . PRO A 1 196 ? 37.991 67.675 16.774 1.00 38.36 196 PRO P C 1
ATOM 1492 O O . PRO A 1 196 ? 37.935 68.355 17.806 1.00 38.22 196 PRO P O 1
ATOM 1496 N N . ASP A 1 197 ? 37.646 66.377 16.791 1.00 34.17 197 ASP P N 1
ATOM 1497 C CA . ASP A 1 197 ? 37.185 65.761 18.036 1.00 32.75 197 ASP P CA 1
ATOM 1498 C C . ASP A 1 197 ? 38.248 65.806 19.119 1.00 31.41 197 ASP P C 1
ATOM 1499 O O . ASP A 1 197 ? 38.012 66.165 20.290 1.00 29.03 197 ASP P O 1
ATOM 1504 N N . VAL A 1 198 ? 39.511 65.527 18.786 1.00 33.88 198 VAL P N 1
ATOM 1505 C CA . VAL A 1 198 ? 40.599 65.624 19.766 1.00 28.21 198 VAL P CA 1
ATOM 1506 C C . VAL A 1 198 ? 40.652 67.067 20.298 1.00 35.23 198 VAL P C 1
ATOM 1507 O O . VAL A 1 198 ? 40.852 67.340 21.484 1.00 30.87 198 VAL P O 1
ATOM 1511 N N . LYS A 1 199 ? 40.447 68.055 19.442 1.00 33.72 199 LYS P N 1
ATOM 1512 C CA . LYS A 1 199 ? 40.491 69.467 19.802 1.00 39.85 199 LYS P CA 1
ATOM 1513 C C . LYS A 1 199 ? 39.413 69.949 20.749 1.00 37.42 199 LYS P C 1
ATOM 1514 O O . LYS A 1 199 ? 39.563 71.018 21.347 1.00 40.64 199 LYS P O 1
ATOM 1520 N N . THR A 1 200 ? 38.347 69.175 20.919 1.00 33.86 200 THR P N 1
ATOM 1521 C CA . THR A 1 200 ? 37.359 69.545 21.931 1.00 33.19 200 THR P CA 1
ATOM 1522 C C . THR A 1 200 ? 37.931 69.285 23.317 1.00 32.55 200 THR P C 1
ATOM 1523 O O . THR A 1 200 ? 37.399 69.822 24.281 1.00 34.40 200 THR P O 1
ATOM 1527 N N . VAL A 1 201 ? 39.011 68.521 23.498 1.00 32.60 201 VAL P N 1
ATOM 1528 C CA . VAL A 1 201 ? 39.565 68.271 24.809 1.00 34.51 201 VAL P CA 1
ATOM 1529 C C . VAL A 1 201 ? 41.035 68.617 24.947 1.00 32.56 201 VAL P C 1
ATOM 1530 O O . VAL A 1 201 ? 41.587 68.644 26.038 1.00 32.25 201 VAL P O 1
ATOM 1534 N N . LEU A 1 202 ? 41.730 68.760 23.841 1.00 34.81 202 LEU P N 1
ATOM 1535 C CA . LEU A 1 202 ? 43.185 68.963 23.857 1.00 34.56 202 LEU P CA 1
ATOM 1536 C C . LEU A 1 202 ? 43.563 69.962 22.771 1.00 34.95 202 LEU P C 1
ATOM 1537 O O . LEU A 1 202 ? 43.413 69.686 21.588 1.00 33.96 202 LEU P O 1
ATOM 1542 N N . ASP A 1 203 ? 44.056 71.115 23.157 1.00 39.05 203 ASP P N 1
ATOM 1543 C CA . ASP A 1 203 ? 44.337 72.209 22.219 1.00 42.82 203 ASP P CA 1
ATOM 1544 C C . ASP A 1 203 ? 45.577 71.991 21.387 1.00 41.01 203 ASP P C 1
ATOM 1545 O O . ASP A 1 203 ? 46.684 72.433 21.722 1.00 41.69 203 ASP P O 1
ATOM 1550 N N . ILE A 1 204 ? 45.455 71.238 20.279 1.00 38.60 204 ILE P N 1
ATOM 1551 C CA . ILE A 1 204 ? 46.636 70.936 19.481 1.00 32.39 204 ILE P CA 1
ATOM 1552 C C . ILE A 1 204 ? 46.302 71.028 18.000 1.00 30.55 204 ILE P C 1
ATOM 1553 O O . ILE A 1 204 ? 45.148 71.058 17.593 1.00 34.18 204 ILE P O 1
ATOM 1558 N N . ASN A 1 205 ? 47.338 71.092 17.189 1.00 32.24 205 ASN P N 1
ATOM 1559 C CA . ASN A 1 205 ? 47.214 71.088 15.731 1.00 31.95 205 ASN P CA 1
ATOM 1560 C C . ASN A 1 205 ? 47.227 69.618 15.305 1.00 33.99 205 ASN P C 1
ATOM 1561 O O . ASN A 1 205 ? 48.233 68.960 15.610 1.00 31.55 205 ASN P O 1
ATOM 1566 N N . ILE A 1 206 ? 46.175 69.112 14.680 1.00 34.21 206 ILE P N 1
ATOM 1567 C CA . ILE A 1 206 ? 46.146 67.686 14.326 1.00 32.74 206 ILE P CA 1
ATOM 1568 C C . ILE A 1 206 ? 45.256 67.462 13.116 1.00 30.56 206 ILE P C 1
ATOM 1569 O O . ILE A 1 206 ? 44.189 68.054 12.991 1.00 29.83 206 ILE P O 1
ATOM 1574 N N . ASP A 1 207 ? 45.741 66.649 12.193 1.00 29.21 207 ASP P N 1
ATOM 1575 C CA . ASP A 1 207 ? 44.980 66.270 11.011 1.00 30.10 207 ASP P CA 1
ATOM 1576 C C . ASP A 1 207 ? 44.973 64.742 11.015 1.00 26.85 207 ASP P C 1
ATOM 1577 O O . ASP A 1 207 ? 46.029 64.155 11.224 1.00 28.73 207 ASP P O 1
ATOM 1582 N N . THR A 1 208 ? 43.794 64.176 10.809 1.00 29.25 208 THR P N 1
ATOM 1583 C CA . THR A 1 208 ? 43.660 62.730 10.811 1.00 26.84 208 THR P CA 1
ATOM 1584 C C . THR A 1 208 ? 43.045 62.265 9.503 1.00 28.55 208 THR P C 1
ATOM 1585 O O . THR A 1 208 ? 42.393 62.985 8.736 1.00 22.36 208 THR P O 1
ATOM 1589 N N . MET A 1 209 ? 43.294 60.993 9.216 1.00 26.10 209 MET P N 1
ATOM 1590 C CA . MET A 1 209 ? 42.752 60.284 8.066 1.00 28.80 209 MET P CA 1
ATOM 1591 C C . MET A 1 209 ? 42.305 58.908 8.608 1.00 28.18 209 MET P C 1
ATOM 1592 O O . MET A 1 209 ? 42.926 58.448 9.571 1.00 26.80 209 MET P O 1
ATOM 1597 N N . ALA A 1 210 ? 41.275 58.304 8.019 1.00 22.48 210 ALA P N 1
ATOM 1598 C CA . ALA A 1 210 ? 40.798 57.029 8.556 1.00 26.39 210 ALA P CA 1
ATOM 1599 C C . ALA A 1 210 ? 40.196 56.100 7.512 1.00 25.59 210 ALA P C 1
ATOM 1600 O O . ALA A 1 210 ? 39.578 56.535 6.528 1.00 24.77 210 ALA P O 1
ATOM 1602 N N . VAL A 1 211 ? 40.312 54.793 7.703 1.00 22.88 211 VAL P N 1
ATOM 1603 C CA . VAL A 1 211 ? 39.697 53.792 6.863 1.00 21.99 211 VAL P CA 1
ATOM 1604 C C . VAL A 1 211 ? 39.056 52.678 7.701 1.00 22.14 211 VAL P C 1
ATOM 1605 O O . VAL A 1 211 ? 39.490 52.428 8.805 1.00 23.49 211 VAL P O 1
ATOM 1609 N N . ILE A 1 212 ? 38.074 51.948 7.162 1.00 22.49 212 ILE P N 1
ATOM 1610 C CA . ILE A 1 212 ? 37.501 50.794 7.854 1.00 21.99 212 ILE P CA 1
ATOM 1611 C C . ILE A 1 212 ? 37.987 49.506 7.199 1.00 25.61 212 ILE P C 1
ATOM 1612 O O . ILE A 1 212 ? 38.065 49.455 5.953 1.00 23.07 212 ILE P O 1
ATOM 1617 N N . VAL A 1 213 ? 38.366 48.508 7.988 1.00 26.00 213 VAL P N 1
ATOM 1618 C CA . VAL A 1 213 ? 38.829 47.198 7.476 1.00 25.80 213 VAL P CA 1
ATOM 1619 C C . VAL A 1 213 ? 38.010 46.079 8.115 1.00 26.17 213 VAL P C 1
ATOM 1620 O O . VAL A 1 213 ? 37.298 46.263 9.120 1.00 23.25 213 VAL P O 1
ATOM 1624 N N . PRO A 1 214 ? 38.036 44.858 7.570 1.00 24.36 214 PRO P N 1
ATOM 1625 C CA . PRO A 1 214 ? 37.307 43.691 8.057 1.00 25.68 214 PRO P CA 1
ATOM 1626 C C . PRO A 1 214 ? 37.868 43.082 9.334 1.00 25.64 214 PRO P C 1
ATOM 1627 O O . PRO A 1 214 ? 38.330 41.943 9.343 1.00 26.75 214 PRO P O 1
ATOM 1631 N N . THR A 1 215 ? 37.838 43.766 10.460 1.00 21.09 215 THR P N 1
ATOM 1632 C CA . THR A 1 215 ? 38.286 43.283 11.748 1.00 22.66 215 THR P CA 1
ATOM 1633 C C . THR A 1 215 ? 37.261 43.735 12.797 1.00 25.78 215 THR P C 1
ATOM 1634 O O . THR A 1 215 ? 36.532 44.717 12.576 1.00 21.87 215 THR P O 1
ATOM 1638 N N . THR A 1 216 ? 37.178 43.013 13.921 1.00 22.25 216 THR P N 1
ATOM 1639 C CA . THR A 1 216 ? 36.247 43.371 14.963 1.00 22.27 216 THR P CA 1
ATOM 1640 C C . THR A 1 216 ? 36.932 43.796 16.268 1.00 24.38 216 THR P C 1
ATOM 1641 O O . THR A 1 216 ? 36.277 44.368 17.142 1.00 25.16 216 THR P O 1
ATOM 1645 N N . LEU A 1 217 ? 38.148 43.310 16.494 1.00 20.72 217 LEU P N 1
ATOM 1646 C CA . LEU A 1 217 ? 38.744 43.413 17.801 1.00 27.24 217 LEU P CA 1
ATOM 1647 C C . LEU A 1 217 ? 39.130 44.773 18.328 1.00 27.61 217 LEU P C 1
ATOM 1648 O O . LEU A 1 217 ? 38.809 45.108 19.474 1.00 25.52 217 LEU P O 1
ATOM 1653 N N . MET A 1 218 ? 39.959 45.492 17.564 1.00 21.52 218 MET P N 1
ATOM 1654 C CA . MET A 1 218 ? 40.515 46.745 18.022 1.00 22.60 218 MET P CA 1
ATOM 1655 C C . MET A 1 218 ? 40.722 47.691 16.816 1.00 21.97 218 MET P C 1
ATOM 1656 O O . MET A 1 218 ? 40.969 47.203 15.705 1.00 24.07 218 MET P O 1
ATOM 1661 N N . HIS A 1 219 ? 40.803 48.972 17.058 1.00 22.53 219 HIS P N 1
ATOM 1662 C CA . HIS A 1 219 ? 41.215 49.935 16.034 1.00 20.78 219 HIS P CA 1
ATOM 1663 C C . HIS A 1 219 ? 42.745 50.031 16.179 1.00 26.55 219 HIS P C 1
ATOM 1664 O O . HIS A 1 219 ? 43.235 49.725 17.288 1.00 22.82 219 HIS P O 1
ATOM 1671 N N . GLN A 1 220 ? 43.420 50.514 15.136 1.00 19.96 220 GLN P N 1
ATOM 1672 C CA . GLN A 1 220 ? 44.861 50.663 15.206 1.00 23.54 220 GLN P CA 1
ATOM 1673 C C . GLN A 1 220 ? 45.269 52.046 14.712 1.00 25.79 220 GLN P C 1
ATOM 1674 O O . GLN A 1 220 ? 44.614 52.560 13.802 1.00 25.14 220 GLN P O 1
ATOM 1680 N N . HIS A 1 221 ? 46.226 52.686 15.388 1.00 23.24 221 HIS P N 1
ATOM 1681 C CA . HIS A 1 221 ? 46.610 54.044 15.069 1.00 30.50 221 HIS P CA 1
ATOM 1682 C C . HIS A 1 221 ? 48.071 54.202 14.625 1.00 28.88 221 HIS P C 1
ATOM 1683 O O . HIS A 1 221 ? 48.979 53.627 15.216 1.00 26.49 221 HIS P O 1
ATOM 1690 N N . ASN A 1 222 ? 48.266 54.973 13.570 1.00 25.59 222 ASN P N 1
ATOM 1691 C CA . ASN A 1 222 ? 49.602 55.285 13.040 1.00 28.50 222 ASN P CA 1
ATOM 1692 C C . ASN A 1 222 ? 49.799 56.790 13.257 1.00 29.10 222 ASN P C 1
ATOM 1693 O O . ASN A 1 222 ? 49.132 57.590 12.623 1.00 29.73 222 ASN P O 1
ATOM 1698 N N . VAL A 1 223 ? 50.601 57.179 14.235 1.00 29.40 223 VAL P N 1
ATOM 1699 C CA . VAL A 1 223 ? 50.758 58.538 14.726 1.00 28.70 223 VAL P CA 1
ATOM 1700 C C . VAL A 1 223 ? 52.140 59.152 14.529 1.00 29.48 223 VAL P C 1
ATOM 1701 O O . VAL A 1 223 ? 53.189 58.607 14.863 1.00 29.11 223 VAL P O 1
ATOM 1705 N N . MET A 1 224 ? 52.162 60.311 13.889 1.00 27.80 224 MET P N 1
ATOM 1706 C CA . MET A 1 224 ? 53.375 61.063 13.574 1.00 29.05 224 MET P CA 1
ATOM 1707 C C . MET A 1 224 ? 53.250 62.431 14.242 1.00 29.60 224 MET P C 1
ATOM 1708 O O . MET A 1 224 ? 52.307 63.139 13.945 1.00 30.62 224 MET P O 1
ATOM 1713 N N . VAL A 1 225 ? 54.111 62.767 15.180 1.00 30.40 225 VAL P N 1
ATOM 1714 C CA . VAL A 1 225 ? 54.058 63.952 15.998 1.00 29.34 225 VAL P CA 1
ATOM 1715 C C . VAL A 1 225 ? 55.299 64.848 15.903 1.00 32.05 225 VAL P C 1
ATOM 1716 O O . VAL A 1 225 ? 56.387 64.445 16.298 1.00 31.61 225 VAL P O 1
ATOM 1720 N N . GLU A 1 226 ? 55.154 66.066 15.363 1.00 27.73 226 GLU P N 1
ATOM 1721 C CA . GLU A 1 226 ? 56.313 66.981 15.358 1.00 29.46 226 GLU P CA 1
ATOM 1722 C C . GLU A 1 226 ? 56.215 67.749 16.685 1.00 30.14 226 GLU P C 1
ATOM 1723 O O . GLU A 1 226 ? 55.104 68.135 17.058 1.00 31.08 226 GLU P O 1
ATOM 1729 N N . VAL A 1 227 ? 57.302 67.796 17.444 1.00 34.09 227 VAL P N 1
ATOM 1730 C CA . VAL A 1 227 ? 57.251 68.461 18.743 1.00 40.51 227 VAL P CA 1
ATOM 1731 C C . VAL A 1 227 ? 58.245 69.618 18.810 1.00 41.36 227 VAL P C 1
ATOM 1732 O O . VAL A 1 227 ? 59.184 69.663 18.022 1.00 41.31 227 VAL P O 1
ATOM 1736 N N . GLU A 1 228 ? 58.089 70.496 19.790 1.00 43.46 228 GLU P N 1
ATOM 1737 C CA . GLU A 1 228 ? 58.959 71.653 19.955 1.00 45.08 228 GLU P CA 1
ATOM 1738 C C . GLU A 1 228 ? 60.339 71.333 20.509 1.00 46.61 228 GLU P C 1
ATOM 1739 O O . GLU A 1 228 ? 61.342 71.936 20.105 1.00 45.21 228 GLU P O 1
ATOM 1745 N N . GLU A 1 229 ? 60.389 70.435 21.486 1.00 45.42 229 GLU P N 1
ATOM 1746 C CA . GLU A 1 229 ? 61.657 70.063 22.100 1.00 48.82 229 GLU P CA 1
ATOM 1747 C C . GLU A 1 229 ? 62.116 68.717 21.548 1.00 49.67 229 GLU P C 1
ATOM 1748 O O . GLU A 1 229 ? 61.322 67.780 21.496 1.00 49.69 229 GLU P O 1
ATOM 1754 N N . THR A 1 230 ? 63.386 68.628 21.208 1.00 47.87 230 THR P N 1
ATOM 1755 C CA . THR A 1 230 ? 63.956 67.397 20.667 1.00 50.48 230 THR P CA 1
ATOM 1756 C C . THR A 1 230 ? 63.853 66.260 21.658 1.00 50.92 230 THR P C 1
ATOM 1757 O O . THR A 1 230 ? 64.439 66.254 22.741 1.00 53.01 230 THR P O 1
ATOM 1761 N N . PRO A 1 231 ? 63.061 65.253 21.293 1.00 50.50 231 PRO P N 1
ATOM 1762 C CA . PRO A 1 231 ? 62.841 64.090 22.141 1.00 45.58 231 PRO P CA 1
ATOM 1763 C C . PRO A 1 231 ? 63.827 62.992 21.833 1.00 47.40 231 PRO P C 1
ATOM 1764 O O . PRO A 1 231 ? 64.451 63.003 20.768 1.00 48.74 231 PRO P O 1
ATOM 1768 N N . THR A 1 232 ? 63.943 62.012 22.717 1.00 46.86 232 THR P N 1
ATOM 1769 C CA . THR A 1 232 ? 64.754 60.827 22.441 1.00 45.67 232 THR P CA 1
ATOM 1770 C C . THR A 1 232 ? 63.797 59.638 22.646 1.00 43.59 232 THR P C 1
ATOM 1771 O O . THR A 1 232 ? 62.798 59.770 23.365 1.00 42.17 232 THR P O 1
ATOM 1775 N N . VAL A 1 233 ? 64.072 58.506 22.039 1.00 42.69 233 VAL P N 1
ATOM 1776 C CA . VAL A 1 233 ? 63.253 57.308 22.229 1.00 42.13 233 VAL P CA 1
ATOM 1777 C C . VAL A 1 233 ? 63.156 56.921 23.696 1.00 43.53 233 VAL P C 1
ATOM 1778 O O . VAL A 1 233 ? 62.032 56.794 24.216 1.00 41.02 233 VAL P O 1
ATOM 1782 N N . ASP A 1 234 ? 64.254 56.768 24.436 1.00 41.36 234 ASP P N 1
ATOM 1783 C CA . ASP A 1 234 ? 64.168 56.443 25.856 1.00 45.34 234 ASP P CA 1
ATOM 1784 C C . ASP A 1 234 ? 63.322 57.426 26.654 1.00 44.15 234 ASP P C 1
ATOM 1785 O O . ASP A 1 234 ? 62.578 56.986 27.533 1.00 40.70 234 ASP P O 1
ATOM 1790 N N . ASP A 1 235 ? 63.364 58.730 26.377 1.00 42.54 235 ASP P N 1
ATOM 1791 C CA . ASP A 1 235 ? 62.503 59.676 27.077 1.00 43.65 235 ASP P CA 1
ATOM 1792 C C . ASP A 1 235 ? 61.017 59.462 26.777 1.00 44.39 235 ASP P C 1
ATOM 1793 O O . ASP A 1 235 ? 60.184 59.643 27.668 1.00 41.55 235 ASP P O 1
ATOM 1798 N N . ILE A 1 236 ? 60.666 59.091 25.541 1.00 39.18 236 ILE P N 1
ATOM 1799 C CA . ILE A 1 236 ? 59.247 58.866 25.216 1.00 38.56 236 ILE P CA 1
ATOM 1800 C C . ILE A 1 236 ? 58.739 57.626 25.934 1.00 39.08 236 ILE P C 1
ATOM 1801 O O . ILE A 1 236 ? 57.609 57.589 26.427 1.00 36.09 236 ILE P O 1
ATOM 1806 N N . ILE A 1 237 ? 59.601 56.611 26.007 1.00 35.48 237 ILE P N 1
ATOM 1807 C CA . ILE A 1 237 ? 59.285 55.376 26.696 1.00 37.58 237 ILE P CA 1
ATOM 1808 C C . ILE A 1 237 ? 58.955 55.688 28.148 1.00 40.96 237 ILE P C 1
ATOM 1809 O O . ILE A 1 237 ? 57.943 55.199 28.671 1.00 39.28 237 ILE P O 1
ATOM 1814 N N . ASP A 1 238 ? 59.743 56.540 28.805 1.00 41.97 238 ASP P N 1
ATOM 1815 C CA . ASP A 1 238 ? 59.516 56.911 30.198 1.00 39.88 238 ASP P CA 1
ATOM 1816 C C . ASP A 1 238 ? 58.210 57.674 30.327 1.00 38.16 238 ASP P C 1
ATOM 1817 O O . ASP A 1 238 ? 57.410 57.464 31.242 1.00 41.66 238 ASP P O 1
ATOM 1822 N N . VAL A 1 239 ? 57.983 58.592 29.393 1.00 37.65 239 VAL P N 1
ATOM 1823 C CA . VAL A 1 239 ? 56.733 59.342 29.385 1.00 36.59 239 VAL P CA 1
ATOM 1824 C C . VAL A 1 239 ? 55.560 58.368 29.304 1.00 40.67 239 VAL P C 1
ATOM 1825 O O . VAL A 1 239 ? 54.635 58.464 30.126 1.00 38.77 239 VAL P O 1
ATOM 1829 N N . PHE A 1 240 ? 55.608 57.420 28.354 1.00 37.01 240 PHE P N 1
ATOM 1830 C CA . PHE A 1 240 ? 54.469 56.524 28.203 1.00 38.52 240 PHE P CA 1
ATOM 1831 C C . PHE A 1 240 ? 54.330 55.576 29.386 1.00 40.91 240 PHE P C 1
ATOM 1832 O O . PHE A 1 240 ? 53.194 55.266 29.740 1.00 36.73 240 PHE P O 1
ATOM 1840 N N . GLU A 1 241 ? 55.432 55.130 29.978 1.00 40.39 241 GLU P N 1
ATOM 1841 C CA . GLU A 1 241 ? 55.400 54.260 31.135 1.00 43.69 241 GLU P CA 1
ATOM 1842 C C . GLU A 1 241 ? 54.761 54.962 32.333 1.00 45.98 241 GLU P C 1
ATOM 1843 O O . GLU A 1 241 ? 54.049 54.328 33.105 1.00 47.04 241 GLU P O 1
ATOM 1849 N N . ASP A 1 242 ? 55.022 56.247 32.473 1.00 42.22 242 ASP P N 1
ATOM 1850 C CA . ASP A 1 242 ? 54.542 57.080 33.544 1.00 46.89 242 ASP P CA 1
ATOM 1851 C C . ASP A 1 242 ? 53.088 57.525 33.417 1.00 45.59 242 ASP P C 1
ATOM 1852 O O . ASP A 1 242 ? 52.491 57.891 34.426 1.00 45.30 242 ASP P O 1
ATOM 1857 N N . THR A 1 243 ? 52.590 57.557 32.191 1.00 45.92 243 THR P N 1
ATOM 1858 C CA . THR A 1 243 ? 51.236 58.046 31.949 1.00 46.80 243 THR P CA 1
ATOM 1859 C C . THR A 1 243 ? 50.208 56.957 32.211 1.00 46.09 243 THR P C 1
ATOM 1860 O O . THR A 1 243 ? 50.357 55.782 31.843 1.00 41.51 243 THR P O 1
ATOM 1864 N N . PRO A 1 244 ? 49.141 57.357 32.899 1.00 46.47 244 PRO P N 1
ATOM 1865 C CA . PRO A 1 244 ? 48.063 56.460 33.267 1.00 45.78 244 PRO P CA 1
ATOM 1866 C C . PRO A 1 244 ? 47.325 55.880 32.077 1.00 40.10 244 PRO P C 1
ATOM 1867 O O . PRO A 1 244 ? 47.147 56.522 31.050 1.00 34.56 244 PRO P O 1
ATOM 1871 N N . ARG A 1 245 ? 46.904 54.619 32.187 1.00 36.25 245 ARG P N 1
ATOM 1872 C CA . ARG A 1 245 ? 46.111 53.940 31.196 1.00 32.62 245 ARG P CA 1
ATOM 1873 C C . ARG A 1 245 ? 46.792 53.748 29.854 1.00 33.46 245 ARG P C 1
ATOM 1874 O O . ARG A 1 245 ? 46.148 53.571 28.815 1.00 30.14 245 ARG P O 1
ATOM 1882 N N . VAL A 1 246 ? 48.118 53.763 29.839 1.00 28.75 246 VAL P N 1
ATOM 1883 C CA . VAL A 1 246 ? 48.898 53.500 28.666 1.00 29.19 246 VAL P CA 1
ATOM 1884 C C . VAL A 1 246 ? 49.840 52.357 28.980 1.00 30.10 246 VAL P C 1
ATOM 1885 O O . VAL A 1 246 ? 50.422 52.408 30.055 1.00 31.02 246 VAL P O 1
ATOM 1889 N N . ILE A 1 247 ? 50.017 51.338 28.152 1.00 29.86 247 ILE P N 1
ATOM 1890 C CA . ILE A 1 247 ? 50.998 50.301 28.481 1.00 31.05 247 ILE P CA 1
ATOM 1891 C C . ILE A 1 247 ? 51.914 50.119 27.269 1.00 31.56 247 ILE P C 1
ATOM 1892 O O . ILE A 1 247 ? 51.465 50.288 26.135 1.00 33.05 247 ILE P O 1
ATOM 1897 N N . LEU A 1 248 ? 53.151 49.692 27.470 1.00 29.51 248 LEU P N 1
ATOM 1898 C CA . LEU A 1 248 ? 54.059 49.402 26.393 1.00 30.18 248 LEU P CA 1
ATOM 1899 C C . LEU A 1 248 ? 54.063 47.892 26.136 1.00 32.54 248 LEU P C 1
ATOM 1900 O O . LEU A 1 248 ? 54.130 47.128 27.092 1.00 31.63 248 LEU P O 1
ATOM 1905 N N . ILE A 1 249 ? 53.959 47.470 24.882 1.00 28.30 249 ILE P N 1
ATOM 1906 C CA . ILE A 1 249 ? 53.980 46.038 24.585 1.00 31.96 249 ILE P CA 1
ATOM 1907 C C . ILE A 1 249 ? 55.074 45.791 23.539 1.00 32.23 249 ILE P C 1
ATOM 1908 O O . ILE A 1 249 ? 55.491 46.771 22.905 1.00 33.57 249 ILE P O 1
ATOM 1913 N N . SER A 1 250 ? 55.440 44.538 23.317 1.00 31.54 250 SER P N 1
ATOM 1914 C CA . SER A 1 250 ? 56.385 44.295 22.229 1.00 35.19 250 SER P CA 1
ATOM 1915 C C . SER A 1 250 ? 55.977 43.101 21.387 1.00 32.93 250 SER P C 1
ATOM 1916 O O . SER A 1 250 ? 55.520 42.049 21.853 1.00 29.73 250 SER P O 1
ATOM 1919 N N . ALA A 1 251 ? 56.318 43.239 20.098 1.00 28.56 251 ALA P N 1
ATOM 1920 C CA . ALA A 1 251 ? 56.088 42.155 19.151 1.00 32.34 251 ALA P CA 1
ATOM 1921 C C . ALA A 1 251 ? 57.086 41.039 19.462 1.00 31.80 251 ALA P C 1
ATOM 1922 O O . ALA A 1 251 ? 56.766 39.868 19.285 1.00 34.27 251 ALA P O 1
ATOM 1924 N N . GLU A 1 252 ? 58.246 41.377 20.021 1.00 34.33 252 GLU P N 1
ATOM 1925 C CA . GLU A 1 252 ? 59.239 40.372 20.391 1.00 38.13 252 GLU P CA 1
ATOM 1926 C C . GLU A 1 252 ? 58.703 39.440 21.474 1.00 39.09 252 GLU P C 1
ATOM 1927 O O . GLU A 1 252 ? 58.968 38.234 21.437 1.00 41.05 252 GLU P O 1
ATOM 1933 N N . ASP A 1 253 ? 57.839 39.919 22.366 1.00 37.51 253 ASP P N 1
ATOM 1934 C CA . ASP A 1 253 ? 57.260 39.092 23.421 1.00 33.93 253 ASP P CA 1
ATOM 1935 C C . ASP A 1 253 ? 55.990 38.374 22.996 1.00 34.13 253 ASP P C 1
ATOM 1936 O O . ASP A 1 253 ? 55.298 37.702 23.778 1.00 32.89 253 ASP P O 1
ATOM 1941 N N . GLY A 1 254 ? 55.667 38.411 21.701 1.00 27.51 254 GLY P N 1
ATOM 1942 C CA . GLY A 1 254 ? 54.498 37.722 21.174 1.00 25.90 254 GLY P CA 1
ATOM 1943 C C . GLY A 1 254 ? 53.322 38.668 20.916 1.00 29.33 254 GLY P C 1
ATOM 1944 O O . GLY A 1 254 ? 52.389 38.231 20.231 1.00 25.42 254 GLY P O 1
ATOM 1945 N N . LEU A 1 255 ? 53.386 39.943 21.298 1.00 27.67 255 LEU P N 1
ATOM 1946 C CA . LEU A 1 255 ? 52.226 40.824 21.019 1.00 29.67 255 LEU P CA 1
ATOM 1947 C C . LEU A 1 255 ? 52.368 41.500 19.663 1.00 28.45 255 LEU P C 1
ATOM 1948 O O . LEU A 1 255 ? 52.621 42.705 19.602 1.00 26.77 255 LEU P O 1
ATOM 1953 N N . THR A 1 256 ? 52.218 40.751 18.570 1.00 25.52 256 THR P N 1
ATOM 1954 C CA . THR A 1 256 ? 52.454 41.258 17.231 1.00 29.09 256 THR P CA 1
ATOM 1955 C C . THR A 1 256 ? 51.276 41.900 16.509 1.00 23.95 256 THR P C 1
ATOM 1956 O O . THR A 1 256 ? 51.451 42.565 15.480 1.00 26.69 256 THR P O 1
ATOM 1960 N N . SER A 1 257 ? 50.092 41.792 17.047 1.00 24.17 257 SER P N 1
ATOM 1961 C CA . SER A 1 257 ? 48.869 42.279 16.435 1.00 27.37 257 SER P CA 1
ATOM 1962 C C . SER A 1 257 ? 47.753 42.557 17.431 1.00 25.67 257 SER P C 1
ATOM 1963 O O . SER A 1 257 ? 47.853 42.172 18.601 1.00 26.26 257 SER P O 1
ATOM 1966 N N . THR A 1 258 ? 46.637 43.097 16.943 1.00 26.15 258 THR P N 1
ATOM 1967 C CA . THR A 1 258 ? 45.513 43.374 17.839 1.00 26.84 258 THR P CA 1
ATOM 1968 C C . THR A 1 258 ? 44.948 42.076 18.418 1.00 25.72 258 THR P C 1
ATOM 1969 O O . THR A 1 258 ? 44.445 42.107 19.524 1.00 23.91 258 THR P O 1
ATOM 1973 N N . ALA A 1 259 ? 45.009 40.955 17.712 1.00 23.13 259 ALA P N 1
ATOM 1974 C CA . ALA A 1 259 ? 44.493 39.696 18.199 1.00 27.33 259 ALA P CA 1
ATOM 1975 C C . ALA A 1 259 ? 45.347 39.166 19.354 1.00 26.32 259 ALA P C 1
ATOM 1976 O O . ALA A 1 259 ? 44.759 38.720 20.357 1.00 24.79 259 ALA P O 1
ATOM 1978 N N . GLU A 1 260 ? 46.669 39.261 19.294 1.00 23.51 260 GLU P N 1
ATOM 1979 C CA . GLU A 1 260 ? 47.512 38.827 20.409 1.00 27.05 260 GLU P CA 1
ATOM 1980 C C . GLU A 1 260 ? 47.382 39.787 21.589 1.00 28.53 260 GLU P C 1
ATOM 1981 O O . GLU A 1 260 ? 47.383 39.331 22.751 1.00 26.60 260 GLU P O 1
ATOM 1987 N N . ILE A 1 261 ? 47.118 41.072 21.360 1.00 26.65 261 ILE P N 1
ATOM 1988 C CA . ILE A 1 261 ? 46.879 42.022 22.444 1.00 26.08 261 ILE P CA 1
ATOM 1989 C C . ILE A 1 261 ? 45.605 41.619 23.197 1.00 28.14 261 ILE P C 1
ATOM 1990 O O . ILE A 1 261 ? 45.573 41.618 24.429 1.00 28.12 261 ILE P O 1
ATOM 1995 N N . MET A 1 262 ? 44.558 41.242 22.451 1.00 24.28 262 MET P N 1
ATOM 1996 C CA . MET A 1 262 ? 43.292 40.917 23.115 1.00 28.04 262 MET P CA 1
ATOM 1997 C C . MET A 1 262 ? 43.416 39.586 23.850 1.00 28.36 262 MET P C 1
ATOM 1998 O O . MET A 1 262 ? 42.697 39.316 24.813 1.00 27.52 262 MET P O 1
ATOM 2003 N N . GLU A 1 263 ? 44.322 38.738 23.384 1.00 27.72 263 GLU P N 1
ATOM 2004 C CA . GLU A 1 263 ? 44.587 37.454 24.026 1.00 30.49 263 GLU P CA 1
ATOM 2005 C C . GLU A 1 263 ? 45.235 37.749 25.377 1.00 26.98 263 GLU P C 1
ATOM 2006 O O . GLU A 1 263 ? 44.951 37.187 26.441 1.00 27.63 263 GLU P O 1
ATOM 2012 N N . TYR A 1 264 ? 46.180 38.673 25.366 1.00 22.22 264 TYR P N 1
ATOM 2013 C CA . TYR A 1 264 ? 46.847 39.159 26.572 1.00 26.22 264 TYR P CA 1
ATOM 2014 C C . TYR A 1 264 ? 45.795 39.724 27.535 1.00 28.12 264 TYR P C 1
ATOM 2015 O O . TYR A 1 264 ? 45.856 39.393 28.729 1.00 31.26 264 TYR P O 1
ATOM 2024 N N . ALA A 1 265 ? 44.839 40.514 27.064 1.00 22.13 265 ALA P N 1
ATOM 2025 C CA . ALA A 1 265 ? 43.752 41.012 27.898 1.00 26.88 265 ALA P CA 1
ATOM 2026 C C . ALA A 1 265 ? 42.899 39.897 28.524 1.00 27.25 265 ALA P C 1
ATOM 2027 O O . ALA A 1 265 ? 42.429 40.055 29.665 1.00 21.80 265 ALA P O 1
ATOM 2029 N N . LYS A 1 266 ? 42.688 38.757 27.881 1.00 26.04 266 LYS P N 1
ATOM 2030 C CA . LYS A 1 266 ? 41.970 37.650 28.486 1.00 30.36 266 LYS P CA 1
ATOM 2031 C C . LYS A 1 266 ? 42.846 37.002 29.577 1.00 28.82 266 LYS P C 1
ATOM 2032 O O . LYS A 1 266 ? 42.306 36.325 30.444 1.00 32.67 266 LYS P O 1
ATOM 2038 N N . GLU A 1 267 ? 44.165 37.122 29.501 1.00 31.68 267 GLU P N 1
ATOM 2039 C CA . GLU A 1 267 ? 45.047 36.551 30.517 1.00 34.57 267 GLU P CA 1
ATOM 2040 C C . GLU A 1 267 ? 45.009 37.392 31.798 1.00 40.31 267 GLU P C 1
ATOM 2041 O O . GLU A 1 267 ? 45.198 36.969 32.939 1.00 31.94 267 GLU P O 1
ATOM 2047 N N . LEU A 1 268 ? 44.662 38.664 31.664 1.00 38.28 268 LEU P N 1
ATOM 2048 C CA . LEU A 1 268 ? 44.522 39.611 32.765 1.00 41.30 268 LEU P CA 1
ATOM 2049 C C . LEU A 1 268 ? 43.330 39.334 33.662 1.00 41.68 268 LEU P C 1
ATOM 2050 O O . LEU A 1 268 ? 43.202 39.737 34.821 1.00 40.84 268 LEU P O 1
ATOM 2055 N N . GLY A 1 269 ? 42.316 38.693 33.082 1.00 40.57 269 GLY P N 1
ATOM 2056 C CA . GLY A 1 269 ? 41.141 38.311 33.821 1.00 42.82 269 GLY P CA 1
ATOM 2057 C C . GLY A 1 269 ? 40.286 39.424 34.375 1.00 42.11 269 GLY P C 1
ATOM 2058 O O . GLY A 1 269 ? 39.788 39.226 35.488 1.00 46.58 269 GLY P O 1
ATOM 2059 N N . ARG A 1 270 ? 40.130 40.549 33.683 1.00 43.10 270 ARG P N 1
ATOM 2060 C CA . ARG A 1 270 ? 39.198 41.559 34.196 1.00 36.31 270 ARG P CA 1
ATOM 2061 C C . ARG A 1 270 ? 37.842 41.313 33.492 1.00 32.75 270 ARG P C 1
ATOM 2062 O O . ARG A 1 270 ? 37.648 40.477 32.602 1.00 30.71 270 ARG P O 1
ATOM 2070 N N . SER A 1 271 ? 36.880 42.128 33.862 1.00 31.52 271 SER P N 1
ATOM 2071 C CA . SER A 1 271 ? 35.541 42.174 33.324 1.00 32.55 271 SER P CA 1
ATOM 2072 C C . SER A 1 271 ? 35.500 42.067 31.800 1.00 31.99 271 SER P C 1
ATOM 2073 O O . SER A 1 271 ? 36.123 42.846 31.042 1.00 28.38 271 SER P O 1
ATOM 2076 N N . ARG A 1 272 ? 34.795 41.073 31.305 1.00 25.41 272 ARG P N 1
ATOM 2077 C CA . ARG A 1 272 ? 34.604 40.764 29.894 1.00 29.06 272 ARG P CA 1
ATOM 2078 C C . ARG A 1 272 ? 35.868 40.594 29.070 1.00 31.71 272 ARG P C 1
ATOM 2079 O O . ARG A 1 272 ? 35.775 40.663 27.836 1.00 27.91 272 ARG P O 1
ATOM 2087 N N . ASN A 1 273 ? 37.056 40.374 29.615 1.00 30.83 273 ASN P N 1
ATOM 2088 C CA . ASN A 1 273 ? 38.291 40.252 28.884 1.00 34.66 273 ASN P CA 1
ATOM 2089 C C . ASN A 1 273 ? 38.712 41.623 28.321 1.00 33.52 273 ASN P C 1
ATOM 2090 O O . ASN A 1 273 ? 39.580 41.642 27.455 1.00 26.99 273 ASN P O 1
ATOM 2095 N N . ASP A 1 274 ? 38.159 42.724 28.797 1.00 31.25 274 ASP P N 1
ATOM 2096 C CA . ASP A 1 274 ? 38.398 44.049 28.275 1.00 29.21 274 ASP P CA 1
ATOM 2097 C C . ASP A 1 274 ? 39.811 44.574 28.403 1.00 29.28 274 ASP P C 1
ATOM 2098 O O . ASP A 1 274 ? 40.558 44.216 29.319 1.00 25.47 274 ASP P O 1
ATOM 2103 N N . LEU A 1 275 ? 40.204 45.444 27.465 1.00 28.60 275 LEU P N 1
ATOM 2104 C CA . LEU A 1 275 ? 41.519 46.087 27.583 1.00 27.63 275 LEU P CA 1
ATOM 2105 C C . LEU A 1 275 ? 41.247 47.583 27.720 1.00 29.15 275 LEU P C 1
ATOM 2106 O O . LEU A 1 275 ? 41.018 48.265 26.716 1.00 29.34 275 LEU P O 1
ATOM 2111 N N . PHE A 1 276 ? 41.149 48.102 28.942 1.00 28.67 276 PHE P N 1
ATOM 2112 C CA . PHE A 1 276 ? 40.799 49.511 29.147 1.00 30.44 276 PHE P CA 1
ATOM 2113 C C . PHE A 1 276 ? 41.935 50.455 28.763 1.00 30.99 276 PHE P C 1
ATOM 2114 O O . PHE A 1 276 ? 41.709 51.623 28.441 1.00 26.32 276 PHE P O 1
ATOM 2122 N N . GLU A 1 277 ? 43.163 49.998 28.824 1.00 25.70 277 GLU P N 1
ATOM 2123 C CA . GLU A 1 277 ? 44.378 50.716 28.522 1.00 27.72 277 GLU P CA 1
ATOM 2124 C C . GLU A 1 277 ? 44.719 50.818 27.038 1.00 26.64 277 GLU P C 1
ATOM 2125 O O . GLU A 1 277 ? 44.378 49.938 26.224 1.00 26.44 277 GLU P O 1
ATOM 2131 N N . ILE A 1 278 ? 45.504 51.832 26.680 1.00 23.36 278 ILE P N 1
ATOM 2132 C CA . ILE A 1 278 ? 45.957 51.982 25.294 1.00 23.84 278 ILE P CA 1
ATOM 2133 C C . ILE A 1 278 ? 47.365 51.400 25.177 1.00 28.19 278 ILE P C 1
ATOM 2134 O O . ILE A 1 278 ? 48.327 51.970 25.693 1.00 25.20 278 ILE P O 1
ATOM 2139 N N . PRO A 1 279 ? 47.535 50.321 24.414 1.00 26.58 279 PRO P N 1
ATOM 2140 C CA . PRO A 1 279 ? 48.842 49.719 24.198 1.00 27.23 279 PRO P CA 1
ATOM 2141 C C . PRO A 1 279 ? 49.591 50.358 23.054 1.00 27.85 279 PRO P C 1
ATOM 2142 O O . PRO A 1 279 ? 49.032 50.677 21.994 1.00 28.04 279 PRO P O 1
ATOM 2146 N N . VAL A 1 280 ? 50.864 50.642 23.314 1.00 27.56 280 VAL P N 1
ATOM 2147 C CA . VAL A 1 280 ? 51.750 51.285 22.360 1.00 24.66 280 VAL P CA 1
ATOM 2148 C C . VAL A 1 280 ? 52.840 50.261 21.998 1.00 27.44 280 VAL P C 1
ATOM 2149 O O . VAL A 1 280 ? 53.395 49.688 22.926 1.00 28.19 280 VAL P O 1
ATOM 2153 N N . TRP A 1 281 ? 53.098 49.985 20.727 1.00 26.30 281 TRP P N 1
ATOM 2154 C CA . TRP A 1 281 ? 54.169 49.028 20.430 1.00 28.88 281 TRP P CA 1
ATOM 2155 C C . TRP A 1 281 ? 55.507 49.732 20.698 1.00 31.10 281 TRP P C 1
ATOM 2156 O O . TRP A 1 281 ? 55.866 50.672 20.020 1.00 27.70 281 TRP P O 1
ATOM 2167 N N . ARG A 1 282 ? 56.235 49.217 21.659 1.00 31.08 282 ARG P N 1
ATOM 2168 C CA . ARG A 1 282 ? 57.484 49.723 22.148 1.00 35.51 282 ARG P CA 1
ATOM 2169 C C . ARG A 1 282 ? 58.524 49.922 21.055 1.00 34.95 282 ARG P C 1
ATOM 2170 O O . ARG A 1 282 ? 59.189 50.952 20.988 1.00 31.75 282 ARG P O 1
ATOM 2178 N N . GLU A 1 283 ? 58.648 48.909 20.216 1.00 32.54 283 GLU P N 1
ATOM 2179 C CA . GLU A 1 283 ? 59.586 48.948 19.103 1.00 34.89 283 GLU P CA 1
ATOM 2180 C C . GLU A 1 283 ? 59.182 49.953 18.033 1.00 30.63 283 GLU P C 1
ATOM 2181 O O . GLU A 1 283 ? 59.991 50.160 17.134 1.00 30.41 283 GLU P O 1
ATOM 2187 N N . SER A 1 284 ? 57.941 50.419 17.962 1.00 31.60 284 SER P N 1
ATOM 2188 C CA . SER A 1 284 ? 57.531 51.340 16.917 1.00 32.56 284 SER P CA 1
ATOM 2189 C C . SER A 1 284 ? 57.919 52.782 17.238 1.00 35.97 284 SER P C 1
ATOM 2190 O O . SER A 1 284 ? 57.832 53.632 16.348 1.00 32.97 284 SER P O 1
ATOM 2193 N N . ILE A 1 285 ? 58.307 53.046 18.496 1.00 35.22 285 ILE P N 1
ATOM 2194 C CA . ILE A 1 285 ? 58.640 54.407 18.905 1.00 33.62 285 ILE P CA 1
ATOM 2195 C C . ILE A 1 285 ? 59.929 54.864 18.222 1.00 33.96 285 ILE P C 1
ATOM 2196 O O . ILE A 1 285 ? 60.987 54.272 18.397 1.00 32.03 285 ILE P O 1
ATOM 2201 N N . THR A 1 286 ? 59.780 55.846 17.347 1.00 32.69 286 THR P N 1
ATOM 2202 C CA . THR A 1 286 ? 60.868 56.333 16.512 1.00 35.66 286 THR P CA 1
ATOM 2203 C C . THR A 1 286 ? 60.952 57.854 16.572 1.00 35.89 286 THR P C 1
ATOM 2204 O O . THR A 1 286 ? 59.935 58.536 16.682 1.00 35.46 286 THR P O 1
ATOM 2208 N N . VAL A 1 287 ? 62.163 58.373 16.506 1.00 37.49 287 VAL P N 1
ATOM 2209 C CA . VAL A 1 287 ? 62.445 59.790 16.474 1.00 41.44 287 VAL P CA 1
ATOM 2210 C C . VAL A 1 287 ? 63.282 60.113 15.234 1.00 41.94 287 VAL P C 1
ATOM 2211 O O . VAL A 1 287 ? 64.273 59.456 14.926 1.00 46.59 287 VAL P O 1
ATOM 2215 N N . VAL A 1 288 ? 62.795 61.069 14.472 1.00 43.55 288 VAL P N 1
ATOM 2216 C CA . VAL A 1 288 ? 63.465 61.592 13.291 1.00 45.68 288 VAL P CA 1
ATOM 2217 C C . VAL A 1 288 ? 63.484 63.114 13.471 1.00 45.98 288 VAL P C 1
ATOM 2218 O O . VAL A 1 288 ? 62.461 63.790 13.328 1.00 45.49 288 VAL P O 1
ATOM 2222 N N . ASP A 1 289 ? 64.638 63.668 13.811 1.00 46.34 289 ASP P N 1
ATOM 2223 C CA . ASP A 1 289 ? 64.778 65.102 14.075 1.00 41.95 289 ASP P CA 1
ATOM 2224 C C . ASP A 1 289 ? 63.900 65.462 15.270 1.00 39.28 289 ASP P C 1
ATOM 2225 O O . ASP A 1 289 ? 64.165 65.003 16.384 1.00 41.92 289 ASP P O 1
ATOM 2230 N N . ASN A 1 290 ? 62.873 66.262 15.084 1.00 35.54 290 ASN P N 1
ATOM 2231 C CA . ASN A 1 290 ? 61.933 66.628 16.143 1.00 39.64 290 ASN P CA 1
ATOM 2232 C C . ASN A 1 290 ? 60.568 65.960 15.901 1.00 37.08 290 ASN P C 1
ATOM 2233 O O . ASN A 1 290 ? 59.508 66.443 16.297 1.00 37.54 290 ASN P O 1
ATOM 2238 N N . GLU A 1 291 ? 60.589 64.847 15.156 1.00 38.08 291 GLU P N 1
ATOM 2239 C CA . GLU A 1 291 ? 59.328 64.162 14.855 1.00 37.35 291 GLU P CA 1
ATOM 2240 C C . GLU A 1 291 ? 59.321 62.760 15.465 1.00 34.99 291 GLU P C 1
ATOM 2241 O O . GLU A 1 291 ? 60.319 62.066 15.477 1.00 31.77 291 GLU P O 1
ATOM 2247 N N . ILE A 1 292 ? 58.190 62.393 16.058 1.00 35.05 292 ILE P N 1
ATOM 2248 C CA . ILE A 1 292 ? 58.016 61.108 16.708 1.00 32.94 292 ILE P CA 1
ATOM 2249 C C . ILE A 1 292 ? 57.035 60.240 15.914 1.00 33.92 292 ILE P C 1
ATOM 2250 O O . ILE A 1 292 ? 55.950 60.685 15.549 1.00 31.41 292 ILE P O 1
ATOM 2255 N N . TYR A 1 293 ? 57.409 58.995 15.642 1.00 33.52 293 TYR P N 1
ATOM 2256 C CA . TYR A 1 293 ? 56.497 58.058 14.998 1.00 35.20 293 TYR P CA 1
ATOM 2257 C C . TYR A 1 293 ? 56.155 56.967 16.022 1.00 31.48 293 TYR P C 1
ATOM 2258 O O . TYR A 1 293 ? 57.075 56.601 16.764 1.00 30.17 293 TYR P O 1
ATOM 2267 N N . TYR A 1 294 ? 54.938 56.446 16.049 1.00 28.58 294 TYR P N 1
ATOM 2268 C CA . TYR A 1 294 ? 54.660 55.315 16.931 1.00 29.12 294 TYR P CA 1
ATOM 2269 C C . TYR A 1 294 ? 53.316 54.734 16.477 1.00 30.39 294 TYR P C 1
ATOM 2270 O O . TYR A 1 294 ? 52.593 55.436 15.782 1.00 26.95 294 TYR P O 1
ATOM 2279 N N . MET A 1 295 ? 53.070 53.490 16.863 1.00 26.60 295 MET P N 1
ATOM 2280 C CA . MET A 1 295 ? 51.806 52.858 16.571 1.00 32.09 295 MET P CA 1
ATOM 2281 C C . MET A 1 295 ? 51.160 52.429 17.902 1.00 27.65 295 MET P C 1
ATOM 2282 O O . MET A 1 295 ? 51.851 52.002 18.822 1.00 27.00 295 MET P O 1
ATOM 2287 N N . GLN A 1 296 ? 49.833 52.557 17.913 1.00 25.64 296 GLN P N 1
ATOM 2288 C CA . GLN A 1 296 ? 49.119 52.099 19.110 1.00 27.85 296 GLN P CA 1
ATOM 2289 C C . GLN A 1 296 ? 47.838 51.421 18.642 1.00 26.16 296 GLN P C 1
ATOM 2290 O O . GLN A 1 296 ? 47.532 51.431 17.452 1.00 27.80 296 GLN P O 1
ATOM 2296 N N . ALA A 1 297 ? 47.111 50.830 19.569 1.00 24.01 297 ALA P N 1
ATOM 2297 C CA . ALA A 1 297 ? 45.854 50.167 19.287 1.00 28.33 297 ALA P CA 1
ATOM 2298 C C . ALA A 1 297 ? 44.820 50.580 20.324 1.00 26.85 297 ALA P C 1
ATOM 2299 O O . ALA A 1 297 ? 45.155 51.133 21.376 1.00 26.25 297 ALA P O 1
ATOM 2301 N N . VAL A 1 298 ? 43.549 50.372 20.036 1.00 23.22 298 VAL P N 1
ATOM 2302 C CA . VAL A 1 298 ? 42.458 50.795 20.896 1.00 25.78 298 VAL P CA 1
ATOM 2303 C C . VAL A 1 298 ? 41.386 49.722 20.993 1.00 22.18 298 VAL P C 1
ATOM 2304 O O . VAL A 1 298 ? 40.909 49.313 19.938 1.00 27.16 298 VAL P O 1
ATOM 2308 N N . HIS A 1 299 ? 41.091 49.239 22.197 1.00 23.37 299 HIS P N 1
ATOM 2309 C CA . HIS A 1 299 ? 40.023 48.289 22.398 1.00 22.69 299 HIS P CA 1
ATOM 2310 C C . HIS A 1 299 ? 38.785 49.190 22.507 1.00 27.32 299 HIS P C 1
ATOM 2311 O O . HIS A 1 299 ? 38.506 49.705 23.599 1.00 25.10 299 HIS P O 1
ATOM 2318 N N . GLN A 1 300 ? 38.111 49.368 21.383 1.00 26.03 300 GLN P N 1
ATOM 2319 C CA . GLN A 1 300 ? 37.034 50.343 21.282 1.00 25.43 300 GLN P CA 1
ATOM 2320 C C . GLN A 1 300 ? 35.854 50.098 22.173 1.00 26.66 300 GLN P C 1
ATOM 2321 O O . GLN A 1 300 ? 35.244 51.095 22.556 1.00 31.06 300 GLN P O 1
ATOM 2327 N N . GLU A 1 301 ? 35.560 48.896 22.638 1.00 27.80 301 GLU P N 1
ATOM 2328 C CA . GLU A 1 301 ? 34.425 48.708 23.521 1.00 28.97 301 GLU P CA 1
ATOM 2329 C C . GLU A 1 301 ? 34.641 49.205 24.935 1.00 27.70 301 GLU P C 1
ATOM 2330 O O . GLU A 1 301 ? 33.634 49.373 25.636 1.00 29.54 301 GLU P O 1
ATOM 2336 N N . SER A 1 302 ? 35.889 49.373 25.349 1.00 26.62 302 SER P N 1
ATOM 2337 C CA . SER A 1 302 ? 36.153 49.680 26.752 1.00 32.52 302 SER P CA 1
ATOM 2338 C C . SER A 1 302 ? 37.178 50.746 27.060 1.00 29.16 302 SER P C 1
ATOM 2339 O O . SER A 1 302 ? 37.163 51.206 28.232 1.00 26.57 302 SER P O 1
ATOM 2342 N N . ASP A 1 303 ? 37.931 51.316 26.101 1.00 24.64 303 ASP P N 1
ATOM 2343 C CA . ASP A 1 303 ? 38.858 52.386 26.536 1.00 23.81 303 ASP P CA 1
ATOM 2344 C C . ASP A 1 303 ? 38.109 53.559 27.171 1.00 23.32 303 ASP P C 1
ATOM 2345 O O . ASP A 1 303 ? 38.652 54.184 28.116 1.00 24.59 303 ASP P O 1
ATOM 2350 N N . ILE A 1 304 ? 36.924 53.923 26.700 1.00 25.66 304 ILE P N 1
ATOM 2351 C CA . ILE A 1 304 ? 36.133 54.998 27.290 1.00 28.44 304 ILE P CA 1
ATOM 2352 C C . ILE A 1 304 ? 35.515 54.675 28.656 1.00 28.64 304 ILE P C 1
ATOM 2353 O O . ILE A 1 304 ? 35.040 55.629 29.268 1.00 30.33 304 ILE P O 1
ATOM 2358 N N . VAL A 1 305 ? 35.449 53.445 29.142 1.00 26.22 305 VAL P N 1
ATOM 2359 C CA . VAL A 1 305 ? 34.791 53.108 30.391 1.00 25.02 305 VAL P CA 1
ATOM 2360 C C . VAL A 1 305 ? 35.330 53.816 31.634 1.00 29.05 305 VAL P C 1
ATOM 2361 O O . VAL A 1 305 ? 34.557 54.530 32.285 1.00 27.82 305 VAL P O 1
ATOM 2365 N N . PRO A 1 306 ? 36.591 53.710 31.989 1.00 29.18 306 PRO P N 1
ATOM 2366 C CA . PRO A 1 306 ? 37.206 54.490 33.062 1.00 32.51 306 PRO P CA 1
ATOM 2367 C C . PRO A 1 306 ? 37.034 55.992 32.895 1.00 33.64 306 PRO P C 1
ATOM 2368 O O . PRO A 1 306 ? 36.834 56.690 33.906 1.00 38.64 306 PRO P O 1
ATOM 2372 N N . GLU A 1 307 ? 37.028 56.595 31.702 1.00 31.16 307 GLU P N 1
ATOM 2373 C CA . GLU A 1 307 ? 36.762 58.013 31.526 1.00 30.62 307 GLU P CA 1
ATOM 2374 C C . GLU A 1 307 ? 35.373 58.383 32.067 1.00 32.37 307 GLU P C 1
ATOM 2375 O O . GLU A 1 307 ? 35.200 59.445 32.673 1.00 30.70 307 GLU P O 1
ATOM 2381 N N . ASN A 1 308 ? 34.360 57.529 31.847 1.00 26.15 308 ASN P N 1
ATOM 2382 C CA . ASN A 1 308 ? 33.035 57.779 32.379 1.00 28.18 308 ASN P CA 1
ATOM 2383 C C . ASN A 1 308 ? 33.038 57.864 33.916 1.00 26.19 308 ASN P C 1
ATOM 2384 O O . ASN A 1 308 ? 32.323 58.709 34.458 1.00 24.69 308 ASN P O 1
ATOM 2389 N N . VAL A 1 309 ? 33.749 56.967 34.593 1.00 28.71 309 VAL P N 1
ATOM 2390 C CA . VAL A 1 309 ? 33.777 56.999 36.051 1.00 29.79 309 VAL P CA 1
ATOM 2391 C C . VAL A 1 309 ? 34.453 58.279 36.538 1.00 31.75 309 VAL P C 1
ATOM 2392 O O . VAL A 1 309 ? 33.948 58.874 37.493 1.00 31.60 309 VAL P O 1
ATOM 2396 N N . ASP A 1 310 ? 35.504 58.761 35.890 1.00 33.50 310 ASP P N 1
ATOM 2397 C CA . ASP A 1 310 ? 36.160 59.999 36.318 1.00 33.38 310 ASP P CA 1
ATOM 2398 C C . ASP A 1 310 ? 35.252 61.180 36.013 1.00 36.78 310 ASP P C 1
ATOM 2399 O O . ASP A 1 310 ? 35.128 62.107 36.809 1.00 38.05 310 ASP P O 1
ATOM 2404 N N . ALA A 1 311 ? 34.493 61.117 34.914 1.00 37.49 311 ALA P N 1
ATOM 2405 C CA . ALA A 1 311 ? 33.550 62.164 34.558 1.00 35.87 311 ALA P CA 1
ATOM 2406 C C . ALA A 1 311 ? 32.454 62.328 35.613 1.00 36.48 311 ALA P C 1
ATOM 2407 O O . ALA A 1 311 ? 32.012 63.463 35.824 1.00 38.72 311 ALA P O 1
ATOM 2409 N N . VAL A 1 312 ? 31.981 61.258 36.251 1.00 33.16 312 VAL P N 1
ATOM 2410 C CA . VAL A 1 312 ? 31.020 61.376 37.331 1.00 33.74 312 VAL P CA 1
ATOM 2411 C C . VAL A 1 312 ? 31.673 62.155 38.498 1.00 34.67 312 VAL P C 1
ATOM 2412 O O . VAL A 1 312 ? 31.013 63.020 39.067 1.00 29.79 312 VAL P O 1
ATOM 2416 N N . ARG A 1 313 ? 32.924 61.857 38.824 1.00 29.03 313 ARG P N 1
ATOM 2417 C CA . ARG A 1 313 ? 33.549 62.551 39.945 1.00 34.93 313 ARG P CA 1
ATOM 2418 C C . ARG A 1 313 ? 33.672 64.034 39.635 1.00 37.56 313 ARG P C 1
ATOM 2419 O O . ARG A 1 313 ? 33.461 64.870 40.530 1.00 36.74 313 ARG P O 1
ATOM 2427 N N . ALA A 1 314 ? 33.983 64.355 38.367 1.00 33.28 314 ALA P N 1
ATOM 2428 C CA . ALA A 1 314 ? 34.102 65.741 37.990 1.00 31.60 314 ALA P CA 1
ATOM 2429 C C . ALA A 1 314 ? 32.738 66.433 38.108 1.00 39.10 314 ALA P C 1
ATOM 2430 O O . ALA A 1 314 ? 32.573 67.406 38.853 1.00 37.86 314 ALA P O 1
ATOM 2432 N N . ILE A 1 315 ? 31.759 65.901 37.384 1.00 33.82 315 ILE P N 1
ATOM 2433 C CA . ILE A 1 315 ? 30.416 66.454 37.333 1.00 38.66 315 ILE P CA 1
ATOM 2434 C C . ILE A 1 315 ? 29.741 66.641 38.690 1.00 35.02 315 ILE P C 1
ATOM 2435 O O . ILE A 1 315 ? 29.058 67.639 38.860 1.00 32.92 315 ILE P O 1
ATOM 2440 N N . LEU A 1 316 ? 29.880 65.698 39.608 1.00 36.24 316 LEU P N 1
ATOM 2441 C CA . LEU A 1 316 ? 29.245 65.757 40.907 1.00 37.68 316 LEU P CA 1
ATOM 2442 C C . LEU A 1 316 ? 30.168 66.343 41.972 1.00 37.10 316 LEU P C 1
ATOM 2443 O O . LEU A 1 316 ? 29.847 66.315 43.154 1.00 41.27 316 LEU P O 1
ATOM 2448 N N . GLU A 1 317 ? 31.323 66.850 41.576 1.00 37.03 317 GLU P N 1
ATOM 2449 C CA . GLU A 1 317 ? 32.254 67.477 42.523 1.00 39.59 317 GLU P CA 1
ATOM 2450 C C . GLU A 1 317 ? 32.665 66.588 43.673 1.00 40.42 317 GLU P C 1
ATOM 2451 O O . GLU A 1 317 ? 32.713 67.018 44.829 1.00 41.57 317 GLU P O 1
ATOM 2457 N N . MET A 1 318 ? 33.019 65.335 43.387 1.00 40.31 318 MET P N 1
ATOM 2458 C CA . MET A 1 318 ? 33.438 64.393 44.413 1.00 38.14 318 MET P CA 1
ATOM 2459 C C . MET A 1 318 ? 34.940 64.499 44.597 1.00 34.91 318 MET P C 1
ATOM 2460 O O . MET A 1 318 ? 35.456 64.120 45.631 1.00 38.26 318 MET P O 1
ATOM 2465 N N . GLU A 1 319 ? 35.633 64.937 43.559 1.00 36.90 319 GLU P N 1
ATOM 2466 C CA . GLU A 1 319 ? 37.083 65.008 43.592 1.00 41.23 319 GLU P CA 1
ATOM 2467 C C . GLU A 1 319 ? 37.569 66.102 42.658 1.00 44.99 319 GLU P C 1
ATOM 2468 O O . GLU A 1 319 ? 37.200 66.094 41.489 1.00 46.09 319 GLU P O 1
ATOM 2474 N N . GLU A 1 320 ? 38.374 67.042 43.149 1.00 44.24 320 GLU P N 1
ATOM 2475 C CA . GLU A 1 320 ? 38.844 68.139 42.306 1.00 43.57 320 GLU P CA 1
ATOM 2476 C C . GLU A 1 320 ? 40.193 67.814 41.660 1.00 39.12 320 GLU P C 1
ATOM 2477 O O . GLU A 1 320 ? 40.601 68.431 40.680 1.00 34.15 320 GLU P O 1
ATOM 2483 N N . ASP A 1 321 ? 40.923 66.902 42.282 1.00 40.23 321 ASP P N 1
ATOM 2484 C CA . ASP A 1 321 ? 42.212 66.479 41.720 1.00 42.49 321 ASP P CA 1
ATOM 2485 C C . ASP A 1 321 ? 42.011 65.331 40.722 1.00 36.93 321 ASP P C 1
ATOM 2486 O O . ASP A 1 321 ? 41.719 64.206 41.130 1.00 36.41 321 ASP P O 1
ATOM 2491 N N . LYS A 1 322 ? 42.246 65.563 39.443 1.00 35.69 322 LYS P N 1
ATOM 2492 C CA . LYS A 1 322 ? 42.082 64.534 38.410 1.00 42.05 322 LYS P CA 1
ATOM 2493 C C . LYS A 1 322 ? 42.960 63.310 38.661 1.00 43.92 322 LYS P C 1
ATOM 2494 O O . LYS A 1 322 ? 42.402 62.208 38.519 1.00 40.86 322 LYS P O 1
ATOM 2500 N N . TYR A 1 323 ? 44.188 63.423 39.172 1.00 39.21 323 TYR P N 1
ATOM 2501 C CA . TYR A 1 323 ? 44.952 62.227 39.508 1.00 40.59 323 TYR P CA 1
ATOM 2502 C C . TYR A 1 323 ? 44.345 61.433 40.653 1.00 40.50 323 TYR P C 1
ATOM 2503 O O . TYR A 1 323 ? 44.527 60.205 40.622 1.00 41.42 323 TYR P O 1
ATOM 2512 N N . LYS A 1 324 ? 43.642 62.033 41.615 1.00 38.37 324 LYS P N 1
ATOM 2513 C CA . LYS A 1 324 ? 43.039 61.203 42.650 1.00 37.56 324 LYS P CA 1
ATOM 2514 C C . LYS A 1 324 ? 41.908 60.358 42.063 1.00 33.42 324 LYS P C 1
ATOM 2515 O O . LYS A 1 324 ? 41.666 59.261 42.539 1.00 34.94 324 LYS P O 1
ATOM 2521 N N . SER A 1 325 ? 41.129 60.947 41.172 1.00 33.31 325 SER P N 1
ATOM 2522 C CA . SER A 1 325 ? 40.000 60.262 40.558 1.00 33.99 325 SER P CA 1
ATOM 2523 C C . SER A 1 325 ? 40.509 59.151 39.639 1.00 33.77 325 SER P C 1
ATOM 2524 O O . SER A 1 325 ? 39.995 58.037 39.749 1.00 31.86 325 SER P O 1
ATOM 2527 N N . ILE A 1 326 ? 41.481 59.430 38.784 1.00 32.93 326 ILE P N 1
ATOM 2528 C CA . ILE A 1 326 ? 42.076 58.435 37.882 1.00 32.21 326 ILE P CA 1
ATOM 2529 C C . ILE A 1 326 ? 42.591 57.214 38.603 1.00 34.61 326 ILE P C 1
ATOM 2530 O O . ILE A 1 326 ? 42.276 56.072 38.275 1.00 34.33 326 ILE P O 1
ATOM 2535 N N . ASN A 1 327 ? 43.399 57.420 39.647 1.00 37.18 327 ASN P N 1
ATOM 2536 C CA . ASN A 1 327 ? 43.956 56.375 40.470 1.00 34.31 327 ASN P CA 1
ATOM 2537 C C . ASN A 1 327 ? 42.863 55.640 41.245 1.00 32.98 327 ASN P C 1
ATOM 2538 O O . ASN A 1 327 ? 42.992 54.461 41.564 1.00 31.03 327 ASN P O 1
ATOM 2543 N N . LYS A 1 328 ? 41.803 56.356 41.607 1.00 30.33 328 LYS P N 1
ATOM 2544 C CA . LYS A 1 328 ? 40.753 55.692 42.409 1.00 35.71 328 LYS P CA 1
ATOM 2545 C C . LYS A 1 328 ? 39.924 54.790 41.496 1.00 28.87 328 LYS P C 1
ATOM 2546 O O . LYS A 1 328 ? 39.620 53.632 41.795 1.00 28.66 328 LYS P O 1
ATOM 2552 N N . THR A 1 329 ? 39.659 55.295 40.304 1.00 31.79 329 THR P N 1
ATOM 2553 C CA . THR A 1 329 ? 38.993 54.561 39.240 1.00 31.60 329 THR P CA 1
ATOM 2554 C C . THR A 1 329 ? 39.840 53.352 38.839 1.00 28.19 329 THR P C 1
ATOM 2555 O O . THR A 1 329 ? 39.373 52.216 38.769 1.00 33.22 329 THR P O 1
ATOM 2559 N N . ASN A 1 330 ? 41.139 53.557 38.618 1.00 33.71 330 ASN P N 1
ATOM 2560 C CA . ASN A 1 330 ? 42.044 52.482 38.200 1.00 32.31 330 ASN P CA 1
ATOM 2561 C C . ASN A 1 330 ? 42.109 51.389 39.244 1.00 33.35 330 ASN P C 1
ATOM 2562 O O . ASN A 1 330 ? 42.049 50.214 38.867 1.00 28.77 330 ASN P O 1
ATOM 2567 N N . LYS A 1 331 ? 42.244 51.773 40.518 1.00 33.73 331 LYS P N 1
ATOM 2568 C CA . LYS A 1 331 ? 42.275 50.740 41.566 1.00 37.48 331 LYS P CA 1
ATOM 2569 C C . LYS A 1 331 ? 40.998 49.901 41.615 1.00 32.25 331 LYS P C 1
ATOM 2570 O O . LYS A 1 331 ? 41.044 48.685 41.708 1.00 36.39 331 LYS P O 1
ATOM 2576 N N . ALA A 1 332 ? 39.813 50.510 41.553 1.00 34.03 332 ALA P N 1
ATOM 2577 C CA . ALA A 1 332 ? 38.569 49.737 41.606 1.00 30.93 332 ALA P CA 1
ATOM 2578 C C . ALA A 1 332 ? 38.356 48.873 40.374 1.00 30.77 332 ALA P C 1
ATOM 2579 O O . ALA A 1 332 ? 37.735 47.811 40.449 1.00 28.59 332 ALA P O 1
ATOM 2581 N N . MET A 1 333 ? 38.885 49.282 39.214 1.00 32.93 333 MET P N 1
ATOM 2582 C CA . MET A 1 333 ? 38.784 48.516 37.976 1.00 29.45 333 MET P CA 1
ATOM 2583 C C . MET A 1 333 ? 39.947 47.589 37.698 1.00 32.58 333 MET P C 1
ATOM 2584 O O . MET A 1 333 ? 39.958 46.903 36.664 1.00 33.14 333 MET P O 1
ATOM 2589 N N . ASN A 1 334 ? 40.965 47.550 38.541 1.00 31.48 334 ASN P N 1
ATOM 2590 C CA . ASN A 1 334 ? 42.119 46.669 38.379 1.00 28.42 334 ASN P CA 1
ATOM 2591 C C . ASN A 1 334 ? 42.879 47.006 37.100 1.00 29.66 334 ASN P C 1
ATOM 2592 O O . ASN A 1 334 ? 43.337 46.167 36.316 1.00 30.32 334 ASN P O 1
ATOM 2597 N N . ILE A 1 335 ? 43.028 48.300 36.849 1.00 31.23 335 ILE P N 1
ATOM 2598 C CA . ILE A 1 335 ? 43.687 48.800 35.649 1.00 35.16 335 ILE P CA 1
ATOM 2599 C C . ILE A 1 335 ? 45.180 48.733 35.859 1.00 41.92 335 ILE P C 1
ATOM 2600 O O . ILE A 1 335 ? 45.642 49.141 36.921 1.00 44.79 335 ILE P O 1
ATOM 2605 N N . LEU A 1 336 ? 45.874 48.224 34.844 1.00 46.95 336 LEU P N 1
ATOM 2606 C CA . LEU A 1 336 ? 47.330 48.138 34.931 1.00 53.79 336 LEU P CA 1
ATOM 2607 C C . LEU A 1 336 ? 47.858 49.511 35.347 1.00 59.33 336 LEU P C 1
ATOM 2608 O O . LEU A 1 336 ? 48.630 49.582 36.307 1.00 65.08 336 LEU P O 1
ATOM 2613 N N . MET B 1 1 ? 45.449 16.274 48.114 1.00 55.65 1 MET R N 1
ATOM 2614 C CA . MET B 1 1 ? 45.437 16.754 46.749 1.00 56.42 1 MET R CA 1
ATOM 2615 C C . MET B 1 1 ? 46.312 15.982 45.764 1.00 51.75 1 MET R C 1
ATOM 2616 O O . MET B 1 1 ? 47.469 15.703 46.070 1.00 54.36 1 MET R O 1
ATOM 2621 N N . LYS B 1 2 ? 45.791 15.796 44.558 1.00 47.42 2 LYS R N 1
ATOM 2622 C CA . LYS B 1 2 ? 46.623 15.191 43.505 1.00 39.72 2 LYS R CA 1
ATOM 2623 C C . LYS B 1 2 ? 47.415 16.322 42.858 1.00 42.74 2 LYS R C 1
ATOM 2624 O O . LYS B 1 2 ? 46.926 17.452 42.644 1.00 39.70 2 LYS R O 1
ATOM 2630 N N . ALA B 1 3 ? 48.703 16.079 42.684 1.00 40.67 3 ALA R N 1
ATOM 2631 C CA . ALA B 1 3 ? 49.622 17.070 42.125 1.00 40.56 3 ALA R CA 1
ATOM 2632 C C . ALA B 1 3 ? 49.571 16.903 40.608 1.00 40.84 3 ALA R C 1
ATOM 2633 O O . ALA B 1 3 ? 49.830 15.795 40.147 1.00 37.57 3 ALA R O 1
ATOM 2635 N N . VAL B 1 4 ? 49.130 17.934 39.888 1.00 39.64 4 VAL R N 1
ATOM 2636 C CA . VAL B 1 4 ? 48.988 17.763 38.433 1.00 37.43 4 VAL R CA 1
ATOM 2637 C C . VAL B 1 4 ? 50.003 18.623 37.671 1.00 33.74 4 VAL R C 1
ATOM 2638 O O . VAL B 1 4 ? 50.145 19.812 37.991 1.00 35.29 4 VAL R O 1
ATOM 2642 N N . ALA B 1 5 ? 50.590 18.085 36.607 1.00 33.10 5 ALA R N 1
ATOM 2643 C CA . ALA B 1 5 ? 51.486 18.887 35.782 1.00 33.87 5 ALA R CA 1
ATOM 2644 C C . ALA B 1 5 ? 50.861 19.160 34.407 1.00 32.67 5 ALA R C 1
ATOM 2645 O O . ALA B 1 5 ? 50.161 18.315 33.854 1.00 32.86 5 ALA R O 1
ATOM 2647 N N . ILE B 1 6 ? 51.093 20.383 33.927 1.00 32.44 6 ILE R N 1
ATOM 2648 C CA . ILE B 1 6 ? 50.530 20.690 32.595 1.00 32.61 6 ILE R CA 1
ATOM 2649 C C . ILE B 1 6 ? 51.688 20.793 31.617 1.00 30.43 6 ILE R C 1
ATOM 2650 O O . ILE B 1 6 ? 52.501 21.699 31.804 1.00 33.26 6 ILE R O 1
ATOM 2655 N N . ASN B 1 7 ? 51.794 19.879 30.670 1.00 32.13 7 ASN R N 1
ATOM 2656 C CA . ASN B 1 7 ? 52.862 19.950 29.675 1.00 34.31 7 ASN R CA 1
ATOM 2657 C C . ASN B 1 7 ? 52.275 20.577 28.394 1.00 31.86 7 ASN R C 1
ATOM 2658 O O . ASN B 1 7 ? 51.580 19.903 27.625 1.00 28.34 7 ASN R O 1
ATOM 2663 N N . GLY B 1 8 ? 52.661 21.828 28.176 1.00 33.99 8 GLY R N 1
ATOM 2664 C CA . GLY B 1 8 ? 52.141 22.609 27.054 1.00 34.29 8 GLY R CA 1
ATOM 2665 C C . GLY B 1 8 ? 51.117 23.633 27.580 1.00 32.88 8 GLY R C 1
ATOM 2666 O O . GLY B 1 8 ? 49.918 23.372 27.597 1.00 31.04 8 GLY R O 1
ATOM 2667 N N . TYR B 1 9 ? 51.604 24.790 28.019 1.00 28.51 9 TYR R N 1
ATOM 2668 C CA . TYR B 1 9 ? 50.768 25.875 28.509 1.00 29.83 9 TYR R CA 1
ATOM 2669 C C . TYR B 1 9 ? 50.278 26.725 27.332 1.00 27.41 9 TYR R C 1
ATOM 2670 O O . TYR B 1 9 ? 50.766 27.836 27.146 1.00 32.25 9 TYR R O 1
ATOM 2679 N N . GLY B 1 10 ? 49.470 26.163 26.443 1.00 29.13 10 GLY R N 1
ATOM 2680 C CA . GLY B 1 10 ? 49.032 26.846 25.242 1.00 31.18 10 GLY R CA 1
ATOM 2681 C C . GLY B 1 10 ? 47.539 27.151 25.275 1.00 31.34 10 GLY R C 1
ATOM 2682 O O . GLY B 1 10 ? 46.983 27.282 26.369 1.00 32.95 10 GLY R O 1
ATOM 2683 N N . THR B 1 11 ? 46.875 27.132 24.122 1.00 29.87 11 THR R N 1
ATOM 2684 C CA . THR B 1 11 ? 45.449 27.451 24.080 1.00 34.58 11 THR R CA 1
ATOM 2685 C C . THR B 1 11 ? 44.629 26.591 25.045 1.00 35.05 11 THR R C 1
ATOM 2686 O O . THR B 1 11 ? 43.830 27.080 25.855 1.00 30.56 11 THR R O 1
ATOM 2690 N N . VAL B 1 12 ? 44.836 25.287 24.953 1.00 30.65 12 VAL R N 1
ATOM 2691 C CA . VAL B 1 12 ? 44.108 24.378 25.836 1.00 32.75 12 VAL R CA 1
ATOM 2692 C C . VAL B 1 12 ? 44.739 24.318 27.216 1.00 30.36 12 VAL R C 1
ATOM 2693 O O . VAL B 1 12 ? 44.051 24.425 28.220 1.00 29.01 12 VAL R O 1
ATOM 2697 N N . GLY B 1 13 ? 46.058 24.176 27.273 1.00 28.41 13 GLY R N 1
ATOM 2698 C CA . GLY B 1 13 ? 46.803 24.007 28.484 1.00 28.76 13 GLY R CA 1
ATOM 2699 C C . GLY B 1 13 ? 46.624 25.080 29.544 1.00 33.49 13 GLY R C 1
ATOM 2700 O O . GLY B 1 13 ? 46.521 24.744 30.733 1.00 29.94 13 GLY R O 1
ATOM 2701 N N . LYS B 1 14 ? 46.611 26.354 29.154 1.00 28.49 14 LYS R N 1
ATOM 2702 C CA . LYS B 1 14 ? 46.458 27.451 30.106 1.00 32.38 14 LYS R CA 1
ATOM 2703 C C . LYS B 1 14 ? 45.083 27.375 30.767 1.00 30.87 14 LYS R C 1
ATOM 2704 O O . LYS B 1 14 ? 44.893 27.699 31.936 1.00 30.70 14 LYS R O 1
ATOM 2710 N N . ARG B 1 15 ? 44.097 26.928 30.009 1.00 26.23 15 ARG R N 1
ATOM 2711 C CA . ARG B 1 15 ? 42.742 26.788 30.486 1.00 29.16 15 ARG R CA 1
ATOM 2712 C C . ARG B 1 15 ? 42.598 25.570 31.393 1.00 28.96 15 ARG R C 1
ATOM 2713 O O . ARG B 1 15 ? 41.852 25.627 32.386 1.00 29.90 15 ARG R O 1
ATOM 2721 N N . VAL B 1 16 ? 43.286 24.497 31.053 1.00 29.77 16 VAL R N 1
ATOM 2722 C CA . VAL B 1 16 ? 43.235 23.257 31.846 1.00 28.98 16 VAL R CA 1
ATOM 2723 C C . VAL B 1 16 ? 43.909 23.507 33.181 1.00 29.04 16 VAL R C 1
ATOM 2724 O O . VAL B 1 16 ? 43.407 23.149 34.244 1.00 33.22 16 VAL R O 1
ATOM 2728 N N . ALA B 1 17 ? 44.986 24.290 33.179 1.00 30.09 17 ALA R N 1
ATOM 2729 C CA . ALA B 1 17 ? 45.698 24.648 34.393 1.00 32.61 17 ALA R CA 1
ATOM 2730 C C . ALA B 1 17 ? 44.757 25.340 35.372 1.00 37.01 17 ALA R C 1
ATOM 2731 O O . ALA B 1 17 ? 44.628 24.886 36.511 1.00 36.28 17 ALA R O 1
ATOM 2733 N N . ASP B 1 18 ? 44.038 26.374 34.933 1.00 30.55 18 ASP R N 1
ATOM 2734 C CA . ASP B 1 18 ? 43.084 27.049 35.796 1.00 31.05 18 ASP R CA 1
ATOM 2735 C C . ASP B 1 18 ? 41.941 26.156 36.269 1.00 26.81 18 ASP R C 1
ATOM 2736 O O . ASP B 1 18 ? 41.550 26.320 37.424 1.00 35.40 18 ASP R O 1
ATOM 2741 N N . ALA B 1 19 ? 41.392 25.297 35.429 1.00 27.31 19 ALA R N 1
ATOM 2742 C CA . ALA B 1 19 ? 40.266 24.417 35.786 1.00 30.01 19 ALA R CA 1
ATOM 2743 C C . ALA B 1 19 ? 40.717 23.432 36.862 1.00 34.62 19 ALA R C 1
ATOM 2744 O O . ALA B 1 19 ? 39.997 23.169 37.820 1.00 32.63 19 ALA R O 1
ATOM 2746 N N . ILE B 1 20 ? 41.917 22.869 36.727 1.00 35.49 20 ILE R N 1
ATOM 2747 C CA . ILE B 1 20 ? 42.508 21.942 37.689 1.00 32.75 20 ILE R CA 1
ATOM 2748 C C . ILE B 1 20 ? 42.697 22.653 39.031 1.00 37.06 20 ILE R C 1
ATOM 2749 O O . ILE B 1 20 ? 42.316 22.138 40.088 1.00 34.80 20 ILE R O 1
ATOM 2754 N N . ALA B 1 21 ? 43.257 23.866 38.982 1.00 32.13 21 ALA R N 1
ATOM 2755 C CA . ALA B 1 21 ? 43.531 24.639 40.175 1.00 37.22 21 ALA R CA 1
ATOM 2756 C C . ALA B 1 21 ? 42.240 24.959 40.922 1.00 38.21 21 ALA R C 1
ATOM 2757 O O . ALA B 1 21 ? 42.228 24.982 42.147 1.00 39.25 21 ALA R O 1
ATOM 2759 N N . GLN B 1 22 ? 41.135 25.159 40.222 1.00 37.85 22 GLN R N 1
ATOM 2760 C CA . GLN B 1 22 ? 39.856 25.406 40.839 1.00 38.26 22 GLN R CA 1
ATOM 2761 C C . GLN B 1 22 ? 39.349 24.189 41.628 1.00 36.90 22 GLN R C 1
ATOM 2762 O O . GLN B 1 22 ? 38.501 24.434 42.491 1.00 35.87 22 GLN R O 1
ATOM 2768 N N . GLN B 1 23 ? 39.750 22.967 41.344 1.00 34.17 23 GLN R N 1
ATOM 2769 C CA . GLN B 1 23 ? 39.191 21.819 42.064 1.00 41.56 23 GLN R CA 1
ATOM 2770 C C . GLN B 1 23 ? 39.629 21.776 43.519 1.00 40.71 23 GLN R C 1
ATOM 2771 O O . GLN B 1 23 ? 40.672 22.312 43.892 1.00 39.85 23 GLN R O 1
ATOM 2777 N N . ASP B 1 24 ? 38.852 21.106 44.382 1.00 42.04 24 ASP R N 1
ATOM 2778 C CA . ASP B 1 24 ? 39.291 21.060 45.788 1.00 44.24 24 ASP R CA 1
ATOM 2779 C C . ASP B 1 24 ? 40.106 19.801 46.060 1.00 41.14 24 ASP R C 1
ATOM 2780 O O . ASP B 1 24 ? 40.696 19.697 47.132 1.00 41.10 24 ASP R O 1
ATOM 2785 N N . ASP B 1 25 ? 40.237 18.906 45.099 1.00 40.38 25 ASP R N 1
ATOM 2786 C CA . ASP B 1 25 ? 41.030 17.696 45.255 1.00 36.16 25 ASP R CA 1
ATOM 2787 C C . ASP B 1 25 ? 42.271 17.627 44.395 1.00 35.60 25 ASP R C 1
ATOM 2788 O O . ASP B 1 25 ? 42.864 16.553 44.214 1.00 33.80 25 ASP R O 1
ATOM 2793 N N . MET B 1 26 ? 42.687 18.700 43.727 1.00 36.13 26 MET R N 1
ATOM 2794 C CA . MET B 1 26 ? 43.844 18.683 42.834 1.00 35.94 26 MET R CA 1
ATOM 2795 C C . MET B 1 26 ? 44.557 20.036 42.928 1.00 38.65 26 MET R C 1
ATOM 2796 O O . MET B 1 26 ? 43.943 21.001 43.368 1.00 36.13 26 MET R O 1
ATOM 2801 N N . LYS B 1 27 ? 45.806 20.099 42.506 1.00 38.55 27 LYS R N 1
ATOM 2802 C CA . LYS B 1 27 ? 46.539 21.344 42.471 1.00 39.36 27 LYS R CA 1
ATOM 2803 C C . LYS B 1 27 ? 47.492 21.281 41.263 1.00 38.38 27 LYS R C 1
ATOM 2804 O O . LYS B 1 27 ? 47.803 20.185 40.817 1.00 35.84 27 LYS R O 1
ATOM 2810 N N . VAL B 1 28 ? 47.927 22.458 40.832 1.00 35.30 28 VAL R N 1
ATOM 2811 C CA . VAL B 1 28 ? 48.844 22.508 39.696 1.00 37.30 28 VAL R CA 1
ATOM 2812 C C . VAL B 1 28 ? 50.263 22.609 40.217 1.00 36.40 28 VAL R C 1
ATOM 2813 O O . VAL B 1 28 ? 50.566 23.648 40.815 1.00 37.15 28 VAL R O 1
ATOM 2817 N N . ILE B 1 29 ? 51.130 21.628 39.967 1.00 36.35 29 ILE R N 1
ATOM 2818 C CA . ILE B 1 29 ? 52.492 21.808 40.502 1.00 35.76 29 ILE R CA 1
ATOM 2819 C C . ILE B 1 29 ? 53.380 22.426 39.431 1.00 36.54 29 ILE R C 1
ATOM 2820 O O . ILE B 1 29 ? 54.523 22.768 39.720 1.00 37.29 29 ILE R O 1
ATOM 2825 N N . GLY B 1 30 ? 52.858 22.597 38.212 1.00 34.98 30 GLY R N 1
ATOM 2826 C CA . GLY B 1 30 ? 53.673 23.233 37.192 1.00 33.97 30 GLY R CA 1
ATOM 2827 C C . GLY B 1 30 ? 53.092 23.246 35.799 1.00 30.13 30 GLY R C 1
ATOM 2828 O O . GLY B 1 30 ? 52.274 22.428 35.396 1.00 32.96 30 GLY R O 1
ATOM 2829 N N . VAL B 1 31 ? 53.547 24.234 35.025 1.00 31.78 31 VAL R N 1
ATOM 2830 C CA . VAL B 1 31 ? 53.187 24.378 33.623 1.00 34.49 31 VAL R CA 1
ATOM 2831 C C . VAL B 1 31 ? 54.477 24.536 32.815 1.00 35.01 31 VAL R C 1
ATOM 2832 O O . VAL B 1 31 ? 55.465 25.081 33.314 1.00 39.42 31 VAL R O 1
ATOM 2836 N N . SER B 1 32 ? 54.502 24.042 31.578 1.00 33.71 32 SER R N 1
ATOM 2837 C CA . SER B 1 32 ? 55.730 24.174 30.802 1.00 36.44 32 SER R CA 1
ATOM 2838 C C . SER B 1 32 ? 55.536 24.965 29.513 1.00 35.92 32 SER R C 1
ATOM 2839 O O . SER B 1 32 ? 54.463 24.961 28.925 1.00 36.60 32 SER R O 1
ATOM 2842 N N . LYS B 1 33 ? 56.586 25.644 29.083 1.00 36.16 33 LYS R N 1
ATOM 2843 C CA . LYS B 1 33 ? 56.603 26.389 27.834 1.00 39.75 33 LYS R CA 1
ATOM 2844 C C . LYS B 1 33 ? 57.906 26.084 27.082 1.00 41.19 33 LYS R C 1
ATOM 2845 O O . LYS B 1 33 ? 58.852 25.524 27.658 1.00 38.74 33 LYS R O 1
ATOM 2851 N N . THR B 1 34 ? 57.952 26.476 25.812 1.00 37.97 34 THR R N 1
ATOM 2852 C CA . THR B 1 34 ? 59.176 26.299 25.036 1.00 41.02 34 THR R CA 1
ATOM 2853 C C . THR B 1 34 ? 59.780 27.691 24.801 1.00 39.03 34 THR R C 1
ATOM 2854 O O . THR B 1 34 ? 60.997 27.788 24.830 1.00 43.69 34 THR R O 1
ATOM 2858 N N . ARG B 1 35 ? 58.965 28.708 24.582 1.00 41.25 35 ARG R N 1
ATOM 2859 C CA . ARG B 1 35 ? 59.532 30.048 24.372 1.00 45.67 35 ARG R CA 1
ATOM 2860 C C . ARG B 1 35 ? 59.063 31.020 25.434 1.00 43.35 35 ARG R C 1
ATOM 2861 O O . ARG B 1 35 ? 57.957 30.899 25.956 1.00 44.44 35 ARG R O 1
ATOM 2869 N N . PRO B 1 36 ? 59.940 31.936 25.825 1.00 45.61 36 PRO R N 1
ATOM 2870 C CA . PRO B 1 36 ? 59.659 32.933 26.836 1.00 44.62 36 PRO R CA 1
ATOM 2871 C C . PRO B 1 36 ? 58.888 34.084 26.222 1.00 43.63 36 PRO R C 1
ATOM 2872 O O . PRO B 1 36 ? 59.509 35.013 25.682 1.00 53.54 36 PRO R O 1
ATOM 2876 N N . ASP B 1 37 ? 57.585 34.063 26.281 1.00 40.85 37 ASP R N 1
ATOM 2877 C CA . ASP B 1 37 ? 56.764 35.134 25.684 1.00 41.33 37 ASP R CA 1
ATOM 2878 C C . ASP B 1 37 ? 55.799 35.670 26.723 1.00 41.66 37 ASP R C 1
ATOM 2879 O O . ASP B 1 37 ? 55.879 35.241 27.897 1.00 38.27 37 ASP R O 1
ATOM 2884 N N . PHE B 1 38 ? 54.800 36.473 26.334 1.00 38.13 38 PHE R N 1
ATOM 2885 C CA . PHE B 1 38 ? 53.854 37.017 27.289 1.00 33.22 38 PHE R CA 1
ATOM 2886 C C . PHE B 1 38 ? 53.132 35.899 28.039 1.00 32.17 38 PHE R C 1
ATOM 2887 O O . PHE B 1 38 ? 52.711 36.145 29.189 1.00 30.83 38 PHE R O 1
ATOM 2895 N N . GLU B 1 39 ? 52.885 34.739 27.441 1.00 30.00 39 GLU R N 1
ATOM 2896 C CA . GLU B 1 39 ? 52.181 33.693 28.201 1.00 35.62 39 GLU R CA 1
ATOM 2897 C C . GLU B 1 39 ? 53.016 33.069 29.306 1.00 30.81 39 GLU R C 1
ATOM 2898 O O . GLU B 1 39 ? 52.472 32.660 30.331 1.00 32.72 39 GLU R O 1
ATOM 2904 N N . ALA B 1 40 ? 54.322 32.997 29.146 1.00 34.87 40 ALA R N 1
ATOM 2905 C CA . ALA B 1 40 ? 55.236 32.490 30.175 1.00 37.20 40 ALA R CA 1
ATOM 2906 C C . ALA B 1 40 ? 55.228 33.468 31.354 1.00 36.42 40 ALA R C 1
ATOM 2907 O O . ALA B 1 40 ? 55.078 33.078 32.516 1.00 33.45 40 ALA R O 1
ATOM 2909 N N . ARG B 1 41 ? 55.279 34.762 31.073 1.00 36.84 41 ARG R N 1
ATOM 2910 C CA . ARG B 1 41 ? 55.236 35.789 32.114 1.00 37.54 41 ARG R CA 1
ATOM 2911 C C . ARG B 1 41 ? 53.909 35.738 32.871 1.00 39.34 41 ARG R C 1
ATOM 2912 O O . ARG B 1 41 ? 53.916 35.813 34.103 1.00 39.48 41 ARG R O 1
ATOM 2920 N N . MET B 1 42 ? 52.783 35.549 32.202 1.00 34.84 42 MET R N 1
ATOM 2921 C CA . MET B 1 42 ? 51.472 35.498 32.831 1.00 34.54 42 MET R CA 1
ATOM 2922 C C . MET B 1 42 ? 51.307 34.215 33.643 1.00 34.90 42 MET R C 1
ATOM 2923 O O . MET B 1 42 ? 50.548 34.238 34.602 1.00 31.35 42 MET R O 1
ATOM 2928 N N . ALA B 1 43 ? 52.006 33.138 33.303 1.00 34.42 43 ALA R N 1
ATOM 2929 C CA . ALA B 1 43 ? 51.956 31.917 34.094 1.00 34.63 43 ALA R CA 1
ATOM 2930 C C . ALA B 1 43 ? 52.471 32.211 35.501 1.00 37.61 43 ALA R C 1
ATOM 2931 O O . ALA B 1 43 ? 51.879 31.787 36.491 1.00 37.72 43 ALA R O 1
ATOM 2933 N N . LEU B 1 44 ? 53.560 32.974 35.588 1.00 38.90 44 LEU R N 1
ATOM 2934 C CA . LEU B 1 44 ? 54.128 33.392 36.858 1.00 39.32 44 LEU R CA 1
ATOM 2935 C C . LEU B 1 44 ? 53.229 34.359 37.601 1.00 42.61 44 LEU R C 1
ATOM 2936 O O . LEU B 1 44 ? 53.045 34.228 38.815 1.00 40.30 44 LEU R O 1
ATOM 2941 N N . LYS B 1 45 ? 52.560 35.279 36.895 1.00 43.05 45 LYS R N 1
ATOM 2942 C CA . LYS B 1 45 ? 51.623 36.197 37.517 1.00 44.89 45 LYS R CA 1
ATOM 2943 C C . LYS B 1 45 ? 50.530 35.418 38.228 1.00 44.58 45 LYS R C 1
ATOM 2944 O O . LYS B 1 45 ? 50.044 35.790 39.286 1.00 45.96 45 LYS R O 1
ATOM 2950 N N . LYS B 1 46 ? 50.093 34.322 37.607 1.00 42.49 46 LYS R N 1
ATOM 2951 C CA . LYS B 1 46 ? 49.039 33.491 38.157 1.00 40.57 46 LYS R CA 1
ATOM 2952 C C . LYS B 1 46 ? 49.540 32.560 39.261 1.00 40.67 46 LYS R C 1
ATOM 2953 O O . LYS B 1 46 ? 48.722 31.791 39.777 1.00 37.38 46 LYS R O 1
ATOM 2959 N N . GLY B 1 47 ? 50.825 32.563 39.596 1.00 38.71 47 GLY R N 1
ATOM 2960 C CA . GLY B 1 47 ? 51.306 31.719 40.678 1.00 40.54 47 GLY R CA 1
ATOM 2961 C C . GLY B 1 47 ? 51.747 30.333 40.261 1.00 38.23 47 GLY R C 1
ATOM 2962 O O . GLY B 1 47 ? 52.074 29.537 41.148 1.00 40.51 47 GLY R O 1
ATOM 2963 N N . TYR B 1 48 ? 51.797 30.029 38.966 1.00 37.57 48 TYR R N 1
ATOM 2964 C CA . TYR B 1 48 ? 52.263 28.683 38.618 1.00 34.72 48 TYR R CA 1
ATOM 2965 C C . TYR B 1 48 ? 53.786 28.638 38.581 1.00 34.73 48 TYR R C 1
ATOM 2966 O O . TYR B 1 48 ? 54.435 29.640 38.306 1.00 35.18 48 TYR R O 1
ATOM 2975 N N . ASP B 1 49 ? 54.325 27.455 38.827 1.00 33.35 49 ASP R N 1
ATOM 2976 C CA . ASP B 1 49 ? 55.752 27.218 38.654 1.00 37.02 49 ASP R CA 1
ATOM 2977 C C . ASP B 1 49 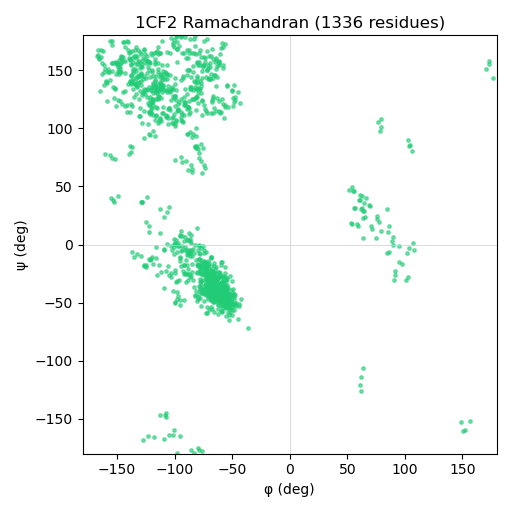? 55.965 26.959 37.156 1.00 33.62 49 ASP R C 1
ATOM 2978 O O . ASP B 1 49 ? 55.261 26.123 36.583 1.00 39.49 49 ASP R O 1
ATOM 2983 N N . LEU B 1 50 ? 56.869 27.697 36.551 1.00 33.80 50 LEU R N 1
ATOM 2984 C CA . LEU B 1 50 ? 57.212 27.564 35.146 1.00 32.63 50 LEU R CA 1
ATOM 2985 C C . LEU B 1 50 ? 58.355 26.622 34.855 1.00 32.49 50 LEU R C 1
ATOM 2986 O O . LEU B 1 50 ? 59.477 26.850 35.333 1.00 35.27 50 LEU R O 1
ATOM 2991 N N . TYR B 1 51 ? 58.154 25.597 34.036 1.00 33.23 51 TYR R N 1
ATOM 2992 C CA . TYR B 1 51 ? 59.206 24.664 33.655 1.00 38.31 51 TYR R CA 1
ATOM 2993 C C . TYR B 1 51 ? 59.502 24.708 32.159 1.00 40.60 51 TYR R C 1
ATOM 2994 O O . TYR B 1 51 ? 58.616 24.884 31.323 1.00 41.24 51 TYR R O 1
ATOM 3003 N N . VAL B 1 52 ? 60.769 24.517 31.772 1.00 44.50 52 VAL R N 1
ATOM 3004 C CA . VAL B 1 52 ? 61.105 24.581 30.350 1.00 45.88 52 VAL R CA 1
ATOM 3005 C C . VAL B 1 52 ? 61.231 23.197 29.734 1.00 46.72 52 VAL R C 1
ATOM 3006 O O . VAL B 1 52 ? 61.847 22.333 30.334 1.00 43.57 52 VAL R O 1
ATOM 3010 N N . ALA B 1 53 ? 60.700 23.036 28.524 1.00 49.83 53 ALA R N 1
ATOM 3011 C CA . ALA B 1 53 ? 60.799 21.763 27.828 1.00 57.75 53 ALA R CA 1
ATOM 3012 C C . ALA B 1 53 ? 62.246 21.291 27.729 1.00 59.81 53 ALA R C 1
ATOM 3013 O O . ALA B 1 53 ? 62.535 20.197 28.220 1.00 62.31 53 ALA R O 1
ATOM 3015 N N . ILE B 1 54 ? 63.135 22.079 27.124 1.00 60.85 54 ILE R N 1
ATOM 3016 C CA . ILE B 1 54 ? 64.532 21.640 27.000 1.00 62.01 54 ILE R CA 1
ATOM 3017 C C . ILE B 1 54 ? 65.508 22.432 27.858 1.00 62.66 54 ILE R C 1
ATOM 3018 O O . ILE B 1 54 ? 65.506 23.660 27.974 1.00 62.06 54 ILE R O 1
ATOM 3023 N N . PRO B 1 55 ? 66.434 21.699 28.493 1.00 62.03 55 PRO R N 1
ATOM 3024 C CA . PRO B 1 55 ? 67.409 22.224 29.414 1.00 60.60 55 PRO R CA 1
ATOM 3025 C C . PRO B 1 55 ? 68.245 23.403 28.964 1.00 60.75 55 PRO R C 1
ATOM 3026 O O . PRO B 1 55 ? 68.486 24.309 29.780 1.00 58.13 55 PRO R O 1
ATOM 3030 N N . GLU B 1 56 ? 68.674 23.439 27.701 1.00 60.49 56 GLU R N 1
ATOM 3031 C CA . GLU B 1 56 ? 69.483 24.564 27.233 1.00 60.64 56 GLU R CA 1
ATOM 3032 C C . GLU B 1 56 ? 68.641 25.814 27.037 1.00 58.30 56 GLU R C 1
ATOM 3033 O O . GLU B 1 56 ? 69.185 26.913 26.950 1.00 58.60 56 GLU R O 1
ATOM 3039 N N . ARG B 1 57 ? 67.315 25.701 27.012 1.00 54.47 57 ARG R N 1
ATOM 3040 C CA . ARG B 1 57 ? 66.463 26.871 26.891 1.00 52.61 57 ARG R CA 1
ATOM 3041 C C . ARG B 1 57 ? 66.195 27.496 28.245 1.00 51.42 57 ARG R C 1
ATOM 3042 O O . ARG B 1 57 ? 65.586 28.556 28.326 1.00 48.22 57 ARG R O 1
ATOM 3050 N N . VAL B 1 58 ? 66.654 26.893 29.343 1.00 49.15 58 VAL R N 1
ATOM 3051 C CA . VAL B 1 58 ? 66.485 27.483 30.666 1.00 50.83 58 VAL R CA 1
ATOM 3052 C C . VAL B 1 58 ? 67.150 28.856 30.708 1.00 53.51 58 VAL R C 1
ATOM 3053 O O . VAL B 1 58 ? 66.611 29.863 31.176 1.00 52.76 58 VAL R O 1
ATOM 3057 N N . LYS B 1 59 ? 68.376 28.882 30.183 1.00 50.29 59 LYS R N 1
ATOM 3058 C CA . LYS B 1 59 ? 69.201 30.079 30.111 1.00 51.88 59 LYS R CA 1
ATOM 3059 C C . LYS B 1 59 ? 68.486 31.141 29.284 1.00 48.85 59 LYS R C 1
ATOM 3060 O O . LYS B 1 59 ? 68.515 32.325 29.614 1.00 49.22 59 LYS R O 1
ATOM 3066 N N . LEU B 1 60 ? 67.824 30.680 28.227 1.00 47.49 60 LEU R N 1
ATOM 3067 C CA . LEU B 1 60 ? 67.057 31.556 27.352 1.00 47.64 60 LEU R CA 1
ATOM 3068 C C . LEU B 1 60 ? 65.946 32.232 28.138 1.00 45.98 60 LEU R C 1
ATOM 3069 O O . LEU B 1 60 ? 65.787 33.446 27.989 1.00 45.54 60 LEU R O 1
ATOM 3074 N N . PHE B 1 61 ? 65.194 31.518 28.981 1.00 40.26 61 PHE R N 1
ATOM 3075 C CA . PHE B 1 61 ? 64.168 32.190 29.779 1.00 39.88 61 PHE R CA 1
ATOM 3076 C C . PHE B 1 61 ? 64.785 33.118 30.826 1.00 38.10 61 PHE R C 1
ATOM 3077 O O . PHE B 1 61 ? 64.347 34.255 30.993 1.00 36.83 61 PHE R O 1
ATOM 3085 N N . GLU B 1 62 ? 65.765 32.622 31.567 1.00 40.10 62 GLU R N 1
ATOM 3086 C CA . GLU B 1 62 ? 66.462 33.439 32.556 1.00 45.25 62 GLU R CA 1
ATOM 3087 C C . GLU B 1 62 ? 66.935 34.753 31.946 1.00 45.07 62 GLU R C 1
ATOM 3088 O O . GLU B 1 62 ? 66.609 35.818 32.441 1.00 44.30 62 GLU R O 1
ATOM 3094 N N . LYS B 1 63 ? 67.608 34.725 30.792 1.00 46.00 63 LYS R N 1
ATOM 3095 C CA . LYS B 1 63 ? 68.063 35.962 30.158 1.00 54.56 63 LYS R CA 1
ATOM 3096 C C . LYS B 1 63 ? 66.939 36.924 29.789 1.00 55.60 63 LYS R C 1
ATOM 3097 O O . LYS B 1 63 ? 67.175 38.134 29.731 1.00 57.09 63 LYS R O 1
ATOM 3103 N N . ALA B 1 64 ? 65.710 36.448 29.583 1.00 50.39 64 ALA R N 1
ATOM 3104 C CA . ALA B 1 64 ? 64.571 37.301 29.319 1.00 48.83 64 ALA R CA 1
ATOM 3105 C C . ALA B 1 64 ? 63.880 37.793 30.591 1.00 46.84 64 ALA R C 1
ATOM 3106 O O . ALA B 1 64 ? 62.817 38.402 30.481 1.00 46.39 64 ALA R O 1
ATOM 3108 N N . GLY B 1 65 ? 64.402 37.508 31.773 1.00 48.37 65 GLY R N 1
ATOM 3109 C CA . GLY B 1 65 ? 63.802 37.939 33.027 1.00 48.21 65 GLY R CA 1
ATOM 3110 C C . GLY B 1 65 ? 62.727 36.986 33.535 1.00 47.14 65 GLY R C 1
ATOM 3111 O O . GLY B 1 65 ? 62.032 37.331 34.496 1.00 50.25 65 GLY R O 1
ATOM 3112 N N . ILE B 1 66 ? 62.610 35.791 32.937 1.00 44.88 66 ILE R N 1
ATOM 3113 C CA . ILE B 1 66 ? 61.580 34.864 33.399 1.00 44.04 66 ILE R CA 1
ATOM 3114 C C . ILE B 1 66 ? 62.105 33.746 34.299 1.00 46.74 66 ILE R C 1
ATOM 3115 O O . ILE B 1 66 ? 62.725 32.758 33.889 1.00 44.86 66 ILE R O 1
ATOM 3120 N N . GLU B 1 67 ? 61.842 33.890 35.593 1.00 45.06 67 GLU R N 1
ATOM 3121 C CA . GLU B 1 67 ? 62.208 32.902 36.599 1.00 47.31 67 GLU R CA 1
ATOM 3122 C C . GLU B 1 67 ? 61.614 31.542 36.256 1.00 46.85 67 GLU R C 1
ATOM 3123 O O . GLU B 1 67 ? 60.393 31.384 36.149 1.00 46.15 67 GLU R O 1
ATOM 3129 N N . VAL B 1 68 ? 62.454 30.544 36.072 1.00 42.39 68 VAL R N 1
ATOM 3130 C CA . VAL B 1 68 ? 62.068 29.179 35.718 1.00 46.95 68 VAL R CA 1
ATOM 3131 C C . VAL B 1 68 ? 62.297 28.242 36.890 1.00 45.79 68 VAL R C 1
ATOM 3132 O O . VAL B 1 68 ? 63.238 28.459 37.657 1.00 44.13 68 VAL R O 1
ATOM 3136 N N . ALA B 1 69 ? 61.476 27.214 37.067 1.00 49.20 69 ALA R N 1
ATOM 3137 C CA . ALA B 1 69 ? 61.617 26.291 38.191 1.00 45.80 69 ALA R CA 1
ATOM 3138 C C . ALA B 1 69 ? 62.417 25.051 37.829 1.00 46.20 69 ALA R C 1
ATOM 3139 O O . ALA B 1 69 ? 62.784 24.262 38.704 1.00 46.04 69 ALA R O 1
ATOM 3141 N N . GLY B 1 70 ? 62.663 24.844 36.538 1.00 42.93 70 GLY R N 1
ATOM 3142 C CA . GLY B 1 70 ? 63.445 23.690 36.102 1.00 38.31 70 GLY R CA 1
ATOM 3143 C C . GLY B 1 70 ? 63.013 23.237 34.717 1.00 38.89 70 GLY R C 1
ATOM 3144 O O . GLY B 1 70 ? 62.290 23.942 34.007 1.00 39.58 70 GLY R O 1
ATOM 3145 N N . THR B 1 71 ? 63.330 22.002 34.375 1.00 36.00 71 THR R N 1
ATOM 3146 C CA . THR B 1 71 ? 62.965 21.436 33.082 1.00 34.97 71 THR R CA 1
ATOM 3147 C C . THR B 1 71 ? 61.707 20.600 33.183 1.00 34.97 71 THR R C 1
ATOM 3148 O O . THR B 1 71 ? 61.260 20.257 34.279 1.00 36.36 71 THR R O 1
ATOM 3152 N N . VAL B 1 72 ? 61.197 20.122 32.054 1.00 33.01 72 VAL R N 1
ATOM 3153 C CA . VAL B 1 72 ? 60.031 19.240 32.083 1.00 35.11 72 VAL R CA 1
ATOM 3154 C C . VAL B 1 72 ? 60.339 18.006 32.921 1.00 39.99 72 VAL R C 1
ATOM 3155 O O . VAL B 1 72 ? 59.528 17.528 33.729 1.00 37.67 72 VAL R O 1
ATOM 3159 N N . ASP B 1 73 ? 61.544 17.446 32.731 1.00 41.69 73 ASP R N 1
ATOM 3160 C CA . ASP B 1 73 ? 61.980 16.297 33.521 1.00 41.93 73 ASP R CA 1
ATOM 3161 C C . ASP B 1 73 ? 61.788 16.566 35.008 1.00 41.64 73 ASP R C 1
ATOM 3162 O O . ASP B 1 73 ? 61.047 15.814 35.660 1.00 43.66 73 ASP R O 1
ATOM 3167 N N . ASP B 1 74 ? 62.267 17.684 35.530 1.00 36.76 74 ASP R N 1
ATOM 3168 C CA . ASP B 1 74 ? 62.040 18.087 36.907 1.00 44.80 74 ASP R CA 1
ATOM 3169 C C . ASP B 1 74 ? 60.566 18.186 37.280 1.00 48.20 74 ASP R C 1
ATOM 3170 O O . ASP B 1 74 ? 60.106 17.711 38.325 1.00 50.60 74 ASP R O 1
ATOM 3175 N N . MET B 1 75 ? 59.769 18.841 36.429 1.00 46.22 75 MET R N 1
ATOM 3176 C CA . MET B 1 75 ? 58.350 19.035 36.638 1.00 42.60 75 MET R CA 1
ATOM 3177 C C . MET B 1 75 ? 57.643 17.700 36.852 1.00 40.92 75 MET R C 1
ATOM 3178 O O . MET B 1 75 ? 56.882 17.609 37.816 1.00 36.44 75 MET R O 1
ATOM 3183 N N . LEU B 1 76 ? 57.883 16.741 35.970 1.00 36.42 76 LEU R N 1
ATOM 3184 C CA . LEU B 1 76 ? 57.301 15.414 36.036 1.00 42.63 76 LEU R CA 1
ATOM 3185 C C . LEU B 1 76 ? 57.702 14.684 37.311 1.00 48.37 76 LEU R C 1
ATOM 3186 O O . LEU B 1 76 ? 56.835 13.951 37.814 1.00 45.91 76 LEU R O 1
ATOM 3191 N N . ASP B 1 77 ? 58.854 14.932 37.940 1.00 46.25 77 ASP R N 1
ATOM 3192 C CA . ASP B 1 77 ? 59.137 14.251 39.201 1.00 50.52 77 ASP R CA 1
ATOM 3193 C C . ASP B 1 77 ? 58.204 14.730 40.319 1.00 50.50 77 ASP R C 1
ATOM 3194 O O . ASP B 1 77 ? 58.052 14.026 41.312 1.00 49.36 77 ASP R O 1
ATOM 3199 N N . GLU B 1 78 ? 57.626 15.916 40.217 1.00 47.16 78 GLU R N 1
ATOM 3200 C CA . GLU B 1 78 ? 56.757 16.470 41.230 1.00 48.06 78 GLU R CA 1
ATOM 3201 C C . GLU B 1 78 ? 55.285 16.118 41.063 1.00 43.94 78 GLU R C 1
ATOM 3202 O O . GLU B 1 78 ? 54.478 16.688 41.793 1.00 45.62 78 GLU R O 1
ATOM 3208 N N . ALA B 1 79 ? 54.926 15.293 40.093 1.00 43.00 79 ALA R N 1
ATOM 3209 C CA . ALA B 1 79 ? 53.508 15.104 39.833 1.00 41.65 79 ALA R CA 1
ATOM 3210 C C . ALA B 1 79 ? 52.990 13.695 39.931 1.00 38.08 79 ALA R C 1
ATOM 3211 O O . ALA B 1 79 ? 53.736 12.777 39.654 1.00 41.03 79 ALA R O 1
ATOM 3213 N N . ASP B 1 80 ? 51.692 13.564 40.161 1.00 37.66 80 ASP R N 1
ATOM 3214 C CA . ASP B 1 80 ? 50.961 12.322 40.188 1.00 36.99 80 ASP R CA 1
ATOM 3215 C C . ASP B 1 80 ? 50.392 12.006 38.808 1.00 41.11 80 ASP R C 1
ATOM 3216 O O . ASP B 1 80 ? 49.926 10.894 38.587 1.00 36.52 80 ASP R O 1
ATOM 3221 N N . ILE B 1 81 ? 50.336 13.049 37.968 1.00 39.44 81 ILE R N 1
ATOM 3222 C CA . ILE B 1 81 ? 49.840 12.877 36.601 1.00 38.27 81 ILE R CA 1
ATOM 3223 C C . ILE B 1 81 ? 50.281 14.081 35.776 1.00 35.20 81 ILE R C 1
ATOM 3224 O O . ILE B 1 81 ? 50.502 15.154 36.341 1.00 40.35 81 ILE R O 1
ATOM 3229 N N . VAL B 1 82 ? 50.379 13.939 34.469 1.00 35.24 82 VAL R N 1
ATOM 3230 C CA . VAL B 1 82 ? 50.737 15.042 33.582 1.00 37.57 82 VAL R CA 1
ATOM 3231 C C . VAL B 1 82 ? 49.643 15.189 32.525 1.00 37.18 82 VAL R C 1
ATOM 3232 O O . VAL B 1 82 ? 49.126 14.189 32.042 1.00 36.49 82 VAL R O 1
ATOM 3236 N N . ILE B 1 83 ? 49.175 16.417 32.284 1.00 36.98 83 ILE R N 1
ATOM 3237 C CA . ILE B 1 83 ? 48.130 16.589 31.250 1.00 33.91 83 ILE R CA 1
ATOM 3238 C C . ILE B 1 83 ? 48.915 17.177 30.070 1.00 37.01 83 ILE R C 1
ATOM 3239 O O . ILE B 1 83 ? 49.559 18.229 30.239 1.00 34.50 83 ILE R O 1
ATOM 3244 N N . ASP B 1 84 ? 48.979 16.443 28.975 1.00 30.90 84 ASP R N 1
ATOM 3245 C CA . ASP B 1 84 ? 49.793 16.883 27.843 1.00 36.36 84 ASP R CA 1
ATOM 3246 C C . ASP B 1 84 ? 48.944 17.787 26.954 1.00 34.37 84 ASP R C 1
ATOM 3247 O O . ASP B 1 84 ? 47.872 17.352 26.550 1.00 34.53 84 ASP R O 1
ATOM 3252 N N . CYS B 1 85 ? 49.391 19.010 26.698 1.00 32.50 85 CYS R N 1
ATOM 3253 C CA . CYS B 1 85 ? 48.578 19.895 25.842 1.00 36.37 85 CYS R CA 1
ATOM 3254 C C . CYS B 1 85 ? 49.474 20.457 24.741 1.00 36.56 85 CYS R C 1
ATOM 3255 O O . CYS B 1 85 ? 49.348 21.600 24.291 1.00 34.54 85 CYS R O 1
ATOM 3258 N N . THR B 1 86 ? 50.394 19.606 24.285 1.00 35.56 86 THR R N 1
ATOM 3259 C CA . THR B 1 86 ? 51.358 19.958 23.253 1.00 32.38 86 THR R CA 1
ATOM 3260 C C . THR B 1 86 ? 50.730 19.794 21.880 1.00 31.59 86 THR R C 1
ATOM 3261 O O . THR B 1 86 ? 49.692 19.153 21.729 1.00 28.79 86 THR R O 1
ATOM 3265 N N . PRO B 1 87 ? 51.352 20.360 20.853 1.00 33.15 87 PRO R N 1
ATOM 3266 C CA . PRO B 1 87 ? 50.842 20.304 19.486 1.00 34.48 87 PRO R CA 1
ATOM 3267 C C . PRO B 1 87 ? 50.660 18.892 18.981 1.00 37.33 87 PRO R C 1
ATOM 3268 O O . PRO B 1 87 ? 51.367 17.990 19.462 1.00 36.23 87 PRO R O 1
ATOM 3272 N N . GLU B 1 88 ? 49.759 18.709 18.033 1.00 35.32 88 GLU R N 1
ATOM 3273 C CA . GLU B 1 88 ? 49.411 17.415 17.480 1.00 44.35 88 GLU R CA 1
ATOM 3274 C C . GLU B 1 88 ? 50.616 16.588 17.046 1.00 43.11 88 GLU R C 1
ATOM 3275 O O . GLU B 1 88 ? 51.550 17.073 16.420 1.00 41.14 88 GLU R O 1
ATOM 3281 N N . GLY B 1 89 ? 50.639 15.318 17.431 1.00 41.87 89 GLY R N 1
ATOM 3282 C CA . GLY B 1 89 ? 51.783 14.463 17.090 1.00 43.33 89 GLY R CA 1
ATOM 3283 C C . GLY B 1 89 ? 52.831 14.514 18.186 1.00 43.29 89 GLY R C 1
ATOM 3284 O O . GLY B 1 89 ? 53.490 13.503 18.446 1.00 46.35 89 GLY R O 1
ATOM 3285 N N . ILE B 1 90 ? 52.955 15.636 18.887 1.00 38.19 90 ILE R N 1
ATOM 3286 C CA . ILE B 1 90 ? 53.915 15.805 19.952 1.00 41.58 90 ILE R CA 1
ATOM 3287 C C . ILE B 1 90 ? 53.498 15.042 21.206 1.00 44.40 90 ILE R C 1
ATOM 3288 O O . ILE B 1 90 ? 54.357 14.635 21.995 1.00 46.13 90 ILE R O 1
ATOM 3293 N N . GLY B 1 91 ? 52.215 14.779 21.416 1.00 44.09 91 GLY R N 1
ATOM 3294 C CA . GLY B 1 91 ? 51.751 13.975 22.543 1.00 42.87 91 GLY R CA 1
ATOM 3295 C C . GLY B 1 91 ? 52.408 12.587 22.405 1.00 44.88 91 GLY R C 1
ATOM 3296 O O . GLY B 1 91 ? 53.069 12.118 23.326 1.00 43.22 91 GLY R O 1
ATOM 3297 N N . ALA B 1 92 ? 52.252 11.968 21.246 1.00 44.09 92 ALA R N 1
ATOM 3298 C CA . ALA B 1 92 ? 52.846 10.673 20.955 1.00 45.55 92 ALA R CA 1
ATOM 3299 C C . ALA B 1 92 ? 54.340 10.642 21.235 1.00 48.50 92 ALA R C 1
ATOM 3300 O O . ALA B 1 92 ? 54.789 9.752 21.976 1.00 50.08 92 ALA R O 1
ATOM 3302 N N . LYS B 1 93 ? 55.139 11.612 20.784 1.00 48.17 93 LYS R N 1
ATOM 3303 C CA . LYS B 1 93 ? 56.567 11.617 21.095 1.00 46.29 93 LYS R CA 1
ATOM 3304 C C . LYS B 1 93 ? 56.824 11.638 22.597 1.00 48.03 93 LYS R C 1
ATOM 3305 O O . LYS B 1 93 ? 57.663 10.898 23.127 1.00 48.81 93 LYS R O 1
ATOM 3311 N N . ASN B 1 94 ? 56.108 12.488 23.333 1.00 42.10 94 ASN R N 1
ATOM 3312 C CA . ASN B 1 94 ? 56.210 12.599 24.769 1.00 37.64 94 ASN R CA 1
ATOM 3313 C C . ASN B 1 94 ? 55.780 11.323 25.504 1.00 38.92 94 ASN R C 1
ATOM 3314 O O . ASN B 1 94 ? 56.201 11.077 26.636 1.00 35.91 94 ASN R O 1
ATOM 3319 N N . LEU B 1 95 ? 54.895 10.508 24.961 1.00 39.24 95 LEU R N 1
ATOM 3320 C CA . LEU B 1 95 ? 54.434 9.299 25.628 1.00 45.84 95 LEU R CA 1
ATOM 3321 C C . LEU B 1 95 ? 55.580 8.366 26.036 1.00 49.23 95 LEU R C 1
ATOM 3322 O O . LEU B 1 95 ? 55.525 7.796 27.135 1.00 45.62 95 LEU R O 1
ATOM 3327 N N . LYS B 1 96 ? 56.641 8.254 25.242 1.00 50.99 96 LYS R N 1
ATOM 3328 C CA . LYS B 1 96 ? 57.829 7.484 25.528 1.00 52.23 96 LYS R CA 1
ATOM 3329 C C . LYS B 1 96 ? 58.492 7.950 26.822 1.00 52.13 96 LYS R C 1
ATOM 3330 O O . LYS B 1 96 ? 58.807 7.140 27.687 1.00 54.39 96 LYS R O 1
ATOM 3336 N N . MET B 1 97 ? 58.668 9.266 26.926 1.00 47.82 97 MET R N 1
ATOM 3337 C CA . MET B 1 97 ? 59.244 9.828 28.139 1.00 46.80 97 MET R CA 1
ATOM 3338 C C . MET B 1 97 ? 58.309 9.582 29.326 1.00 47.43 97 MET R C 1
ATOM 3339 O O . MET B 1 97 ? 58.811 9.358 30.433 1.00 46.64 97 MET R O 1
ATOM 3344 N N . TYR B 1 98 ? 56.988 9.646 29.127 1.00 45.17 98 TYR R N 1
ATOM 3345 C CA . TYR B 1 98 ? 56.116 9.446 30.288 1.00 48.83 98 TYR R CA 1
ATOM 3346 C C . TYR B 1 98 ? 56.233 8.003 30.795 1.00 46.81 98 TYR R C 1
ATOM 3347 O O . TYR B 1 98 ? 56.211 7.770 31.996 1.00 43.16 98 TYR R O 1
ATOM 3356 N N . LYS B 1 99 ? 56.314 7.061 29.874 1.00 48.38 99 LYS R N 1
ATOM 3357 C CA . LYS B 1 99 ? 56.472 5.647 30.194 1.00 53.11 99 LYS R CA 1
ATOM 3358 C C . LYS B 1 99 ? 57.783 5.378 30.907 1.00 53.63 99 LYS R C 1
ATOM 3359 O O . LYS B 1 99 ? 57.776 4.813 32.001 1.00 54.48 99 LYS R O 1
ATOM 3365 N N . GLU B 1 100 ? 58.882 5.941 30.419 1.00 55.14 100 GLU R N 1
ATOM 3366 C CA . GLU B 1 100 ? 60.194 5.835 31.034 1.00 57.48 100 GLU R CA 1
ATOM 3367 C C . GLU B 1 100 ? 60.193 6.377 32.457 1.00 56.52 100 GLU R C 1
ATOM 3368 O O . GLU B 1 100 ? 60.954 5.910 33.313 1.00 56.65 100 GLU R O 1
ATOM 3374 N N . LYS B 1 101 ? 59.345 7.372 32.699 1.00 52.07 101 LYS R N 1
ATOM 3375 C CA . LYS B 1 101 ? 59.186 7.965 34.008 1.00 49.47 101 LYS R CA 1
ATOM 3376 C C . LYS B 1 101 ? 58.207 7.204 34.886 1.00 43.37 101 LYS R C 1
ATOM 3377 O O . LYS B 1 101 ? 58.117 7.461 36.087 1.00 47.06 101 LYS R O 1
ATOM 3383 N N . GLY B 1 102 ? 57.391 6.352 34.275 1.00 41.69 102 GLY R N 1
ATOM 3384 C CA . GLY B 1 102 ? 56.326 5.678 34.995 1.00 44.38 102 GLY R CA 1
ATOM 3385 C C . GLY B 1 102 ? 55.221 6.658 35.411 1.00 48.06 102 GLY R C 1
ATOM 3386 O O . GLY B 1 102 ? 54.670 6.488 36.503 1.00 42.22 102 GLY R O 1
ATOM 3387 N N . ILE B 1 103 ? 54.911 7.691 34.630 1.00 47.76 103 ILE R N 1
ATOM 3388 C CA . ILE B 1 103 ? 53.886 8.655 35.026 1.00 47.09 103 ILE R CA 1
ATOM 3389 C C . ILE B 1 103 ? 52.682 8.542 34.099 1.00 42.81 103 ILE R C 1
ATOM 3390 O O . ILE B 1 103 ? 52.850 8.369 32.899 1.00 42.27 103 ILE R O 1
ATOM 3395 N N . LYS B 1 104 ? 51.505 8.534 34.701 1.00 41.91 104 LYS R N 1
ATOM 3396 C CA . LYS B 1 104 ? 50.269 8.420 33.921 1.00 40.66 104 LYS R CA 1
ATOM 3397 C C . LYS B 1 104 ? 50.013 9.772 33.251 1.00 40.34 104 LYS R C 1
ATOM 3398 O O . LYS B 1 104 ? 50.517 10.801 33.708 1.00 36.80 104 LYS R O 1
ATOM 3404 N N . ALA B 1 105 ? 49.304 9.788 32.132 1.00 38.35 105 ALA R N 1
ATOM 3405 C CA . ALA B 1 105 ? 49.069 11.062 31.452 1.00 40.41 105 ALA R CA 1
ATOM 3406 C C . ALA B 1 105 ? 47.806 11.048 30.601 1.00 35.87 105 ALA R C 1
ATOM 3407 O O . ALA B 1 105 ? 47.295 10.022 30.192 1.00 35.87 105 ALA R O 1
ATOM 3409 N N . ILE B 1 106 ? 47.310 12.265 30.408 1.00 37.13 106 ILE R N 1
ATOM 3410 C CA . ILE B 1 106 ? 46.138 12.569 29.589 1.00 31.88 106 ILE R CA 1
ATOM 3411 C C . ILE B 1 106 ? 46.606 13.377 28.369 1.00 33.59 106 ILE R C 1
ATOM 3412 O O . ILE B 1 106 ? 47.450 14.284 28.408 1.00 29.48 106 ILE R O 1
ATOM 3417 N N . PHE B 1 107 ? 46.055 13.051 27.207 1.00 31.11 107 PHE R N 1
ATOM 3418 C CA . PHE B 1 107 ? 46.354 13.665 25.945 1.00 33.29 107 PHE R CA 1
ATOM 3419 C C . PHE B 1 107 ? 45.114 14.368 25.370 1.00 32.75 107 PHE R C 1
ATOM 3420 O O . PHE B 1 107 ? 43.991 14.060 25.750 1.00 30.27 107 PHE R O 1
ATOM 3428 N N . GLN B 1 108 ? 45.349 15.292 24.457 1.00 29.10 108 GLN R N 1
ATOM 3429 C CA . GLN B 1 108 ? 44.301 16.017 23.756 1.00 32.97 108 GLN R CA 1
ATOM 3430 C C . GLN B 1 108 ? 43.945 15.351 22.434 1.00 33.53 108 GLN R C 1
ATOM 3431 O O . GLN B 1 108 ? 44.637 14.519 21.831 1.00 30.79 108 GLN R O 1
ATOM 3437 N N . GLY B 1 109 ? 42.793 15.771 21.911 1.00 31.17 109 GLY R N 1
ATOM 3438 C CA . GLY B 1 109 ? 42.195 15.240 20.711 1.00 32.23 109 GLY R CA 1
ATOM 3439 C C . GLY B 1 109 ? 43.030 15.322 19.447 1.00 34.06 109 GLY R C 1
ATOM 3440 O O . GLY B 1 109 ? 42.631 14.639 18.499 1.00 31.48 109 GLY R O 1
ATOM 3441 N N . GLY B 1 110 ? 44.105 16.116 19.415 1.00 32.57 110 GLY R N 1
ATOM 3442 C CA . GLY B 1 110 ? 44.960 16.155 18.242 1.00 35.69 110 GLY R CA 1
ATOM 3443 C C . GLY B 1 110 ? 45.752 14.842 18.130 1.00 40.83 110 GLY R C 1
ATOM 3444 O O . GLY B 1 110 ? 46.204 14.560 17.013 1.00 38.13 110 GLY R O 1
ATOM 3445 N N . GLU B 1 111 ? 45.963 14.087 19.225 1.00 37.29 111 GLU R N 1
ATOM 3446 C CA . GLU B 1 111 ? 46.706 12.832 19.051 1.00 36.66 111 GLU R CA 1
ATOM 3447 C C . GLU B 1 111 ? 45.850 11.762 18.387 1.00 36.36 111 GLU R C 1
ATOM 3448 O O . GLU B 1 111 ? 44.615 11.845 18.315 1.00 38.63 111 GLU R O 1
ATOM 3454 N N . LYS B 1 112 ? 46.519 10.736 17.845 1.00 37.05 112 LYS R N 1
ATOM 3455 C CA . LYS B 1 112 ? 45.780 9.652 17.211 1.00 36.35 112 LYS R CA 1
ATOM 3456 C C . LYS B 1 112 ? 45.335 8.675 18.302 1.00 35.64 112 LYS R C 1
ATOM 3457 O O . LYS B 1 112 ? 46.093 8.367 19.226 1.00 34.79 112 LYS R O 1
ATOM 3463 N N . HIS B 1 113 ? 44.109 8.186 18.139 1.00 31.16 113 HIS R N 1
ATOM 3464 C CA . HIS B 1 113 ? 43.593 7.212 19.095 1.00 39.40 113 HIS R CA 1
ATOM 3465 C C . HIS B 1 113 ? 44.523 5.990 19.129 1.00 39.37 113 HIS R C 1
ATOM 3466 O O . HIS B 1 113 ? 44.923 5.571 20.221 1.00 40.87 113 HIS R O 1
ATOM 3473 N N . GLU B 1 114 ? 44.938 5.471 17.973 1.00 40.55 114 GLU R N 1
ATOM 3474 C CA . GLU B 1 114 ? 45.851 4.327 17.995 1.00 46.70 114 GLU R CA 1
ATOM 3475 C C . GLU B 1 114 ? 47.151 4.648 18.733 1.00 47.56 114 GLU R C 1
ATOM 3476 O O . GLU B 1 114 ? 47.625 3.751 19.441 1.00 45.95 114 GLU R O 1
ATOM 3482 N N . ASP B 1 115 ? 47.723 5.852 18.644 1.00 42.60 115 ASP R N 1
ATOM 3483 C CA . ASP B 1 115 ? 48.965 6.085 19.374 1.00 40.01 115 ASP R CA 1
ATOM 3484 C C . ASP B 1 115 ? 48.748 6.077 20.877 1.00 40.65 115 ASP R C 1
ATOM 3485 O O . ASP B 1 115 ? 49.716 5.786 21.589 1.00 44.60 115 ASP R O 1
ATOM 3490 N N . ILE B 1 116 ? 47.577 6.425 21.402 1.00 38.08 116 ILE R N 1
ATOM 3491 C CA . ILE B 1 116 ? 47.416 6.503 22.857 1.00 40.10 116 ILE R CA 1
ATOM 3492 C C . ILE B 1 116 ? 46.779 5.225 23.380 1.00 39.99 116 ILE R C 1
ATOM 3493 O O . ILE B 1 116 ? 47.066 4.822 24.504 1.00 43.57 116 ILE R O 1
ATOM 3498 N N . GLY B 1 117 ? 45.936 4.583 22.595 1.00 39.78 117 GLY R N 1
ATOM 3499 C CA . GLY B 1 117 ? 45.306 3.332 23.005 1.00 42.44 117 GLY R CA 1
ATOM 3500 C C . GLY B 1 117 ? 43.861 3.456 23.457 1.00 42.66 117 GLY R C 1
ATOM 3501 O O . GLY B 1 117 ? 43.064 2.532 23.295 1.00 44.43 117 GLY R O 1
ATOM 3502 N N . LEU B 1 118 ? 43.499 4.625 23.976 1.00 41.53 118 LEU R N 1
ATOM 3503 C CA . LEU B 1 118 ? 42.183 4.868 24.548 1.00 38.64 118 LEU R CA 1
ATOM 3504 C C . LEU B 1 118 ? 41.753 6.326 24.425 1.00 36.42 118 LEU R C 1
ATOM 3505 O O . LEU B 1 118 ? 42.622 7.193 24.511 1.00 33.15 118 LEU R O 1
ATOM 3510 N N . SER B 1 119 ? 40.461 6.549 24.253 1.00 37.58 119 SER R N 1
ATOM 3511 C CA . SER B 1 119 ? 39.916 7.903 24.138 1.00 38.53 119 SER R CA 1
ATOM 3512 C C . SER B 1 119 ? 38.875 8.113 25.242 1.00 41.96 119 SER R C 1
ATOM 3513 O O . SER B 1 119 ? 38.289 7.124 25.720 1.00 37.21 119 SER R O 1
ATOM 3516 N N . PHE B 1 120 ? 38.646 9.382 25.606 1.00 33.99 120 PHE R N 1
ATOM 3517 C CA . PHE B 1 120 ? 37.726 9.679 26.700 1.00 32.28 120 PHE R CA 1
ATOM 3518 C C . PHE B 1 120 ? 36.715 10.791 26.441 1.00 38.14 120 PHE R C 1
ATOM 3519 O O . PHE B 1 120 ? 37.054 11.832 25.879 1.00 31.18 120 PHE R O 1
ATOM 3527 N N . ASN B 1 121 ? 35.508 10.591 26.969 1.00 32.88 121 ASN R N 1
ATOM 3528 C CA . ASN B 1 121 ? 34.479 11.596 27.012 1.00 34.00 121 ASN R CA 1
ATOM 3529 C C . ASN B 1 121 ? 33.749 11.320 28.327 1.00 37.15 121 ASN R C 1
ATOM 3530 O O . ASN B 1 121 ? 33.329 10.171 28.547 1.00 37.76 121 ASN R O 1
ATOM 3535 N N . SER B 1 122 ? 33.687 12.270 29.244 1.00 34.58 122 SER R N 1
ATOM 3536 C CA . SER B 1 122 ? 33.122 12.037 30.565 1.00 36.95 122 SER R CA 1
ATOM 3537 C C . SER B 1 122 ? 31.783 11.310 30.577 1.00 40.38 122 SER R C 1
ATOM 3538 O O . SER B 1 122 ? 31.661 10.309 31.308 1.00 43.06 122 SER R O 1
ATOM 3541 N N . LEU B 1 123 ? 30.784 11.725 29.814 1.00 38.77 123 LEU R N 1
ATOM 3542 C CA . LEU B 1 123 ? 29.494 11.060 29.828 1.00 40.65 123 LEU R CA 1
ATOM 3543 C C . LEU B 1 123 ? 29.456 9.756 29.039 1.00 42.49 123 LEU R C 1
ATOM 3544 O O . LEU B 1 123 ? 28.793 8.795 29.468 1.00 38.02 123 LEU R O 1
ATOM 3549 N N . SER B 1 124 ? 30.141 9.703 27.899 1.00 38.96 124 SER R N 1
ATOM 3550 C CA . SER B 1 124 ? 30.105 8.542 27.040 1.00 41.23 124 SER R CA 1
ATOM 3551 C C . SER B 1 124 ? 30.809 7.273 27.518 1.00 39.65 124 SER R C 1
ATOM 3552 O O . SER B 1 124 ? 30.261 6.191 27.237 1.00 40.68 124 SER R O 1
ATOM 3555 N N . ASN B 1 125 ? 32.022 7.353 28.036 1.00 37.33 125 ASN R N 1
ATOM 3556 C CA . ASN B 1 125 ? 32.804 6.167 28.372 1.00 33.88 125 ASN R CA 1
ATOM 3557 C C . ASN B 1 125 ? 33.828 6.461 29.449 1.00 31.93 125 ASN R C 1
ATOM 3558 O O . ASN B 1 125 ? 34.960 5.956 29.476 1.00 32.02 125 ASN R O 1
ATOM 3563 N N . TYR B 1 126 ? 33.435 7.262 30.440 1.00 31.41 126 TYR R N 1
ATOM 3564 C CA . TYR B 1 126 ? 34.322 7.565 31.579 1.00 32.54 126 TYR R CA 1
ATOM 3565 C C . TYR B 1 126 ? 34.941 6.321 32.197 1.00 37.81 126 TYR R C 1
ATOM 3566 O O . TYR B 1 126 ? 36.105 6.293 32.606 1.00 34.86 126 TYR R O 1
ATOM 3575 N N . GLU B 1 127 ? 34.163 5.243 32.354 1.00 38.84 127 GLU R N 1
ATOM 3576 C CA . GLU B 1 127 ? 34.591 4.014 32.993 1.00 42.44 127 GLU R CA 1
ATOM 3577 C C . GLU B 1 127 ? 35.718 3.315 32.247 1.00 41.86 127 GLU R C 1
ATOM 3578 O O . GLU B 1 127 ? 36.540 2.654 32.889 1.00 41.49 127 GLU R O 1
ATOM 3584 N N . GLU B 1 128 ? 35.810 3.503 30.928 1.00 42.82 128 GLU R N 1
ATOM 3585 C CA . GLU B 1 128 ? 36.862 2.886 30.136 1.00 42.15 128 GLU R CA 1
ATOM 3586 C C . GLU B 1 128 ? 38.239 3.422 30.531 1.00 42.96 128 GLU R C 1
ATOM 3587 O O . GLU B 1 128 ? 39.238 2.735 30.292 1.00 43.31 128 GLU R O 1
ATOM 3593 N N . SER B 1 129 ? 38.325 4.595 31.153 1.00 37.94 129 SER R N 1
ATOM 3594 C CA . SER B 1 129 ? 39.592 5.130 31.601 1.00 39.81 129 SER R CA 1
ATOM 3595 C C . SER B 1 129 ? 39.795 4.944 33.102 1.00 37.53 129 SER R C 1
ATOM 3596 O O . SER B 1 129 ? 40.850 5.339 33.629 1.00 35.00 129 SER R O 1
ATOM 3599 N N . TYR B 1 130 ? 38.789 4.426 33.799 1.00 36.29 130 TYR R N 1
ATOM 3600 C CA . TYR B 1 130 ? 38.912 4.209 35.236 1.00 40.11 130 TYR R CA 1
ATOM 3601 C C . TYR B 1 130 ? 40.103 3.304 35.578 1.00 38.04 130 TYR R C 1
ATOM 3602 O O . TYR B 1 130 ? 40.099 2.073 35.336 1.00 39.37 130 TYR R O 1
ATOM 3611 N N . GLY B 1 131 ? 41.139 3.916 36.161 1.00 38.79 131 GLY R N 1
ATOM 3612 C CA . GLY B 1 131 ? 42.313 3.192 36.580 1.00 40.30 131 GLY R CA 1
ATOM 3613 C C . GLY B 1 131 ? 43.277 2.863 35.453 1.00 40.95 131 GLY R C 1
ATOM 3614 O O . GLY B 1 131 ? 44.198 2.069 35.672 1.00 40.06 131 GLY R O 1
ATOM 3615 N N . LYS B 1 132 ? 43.104 3.455 34.268 1.00 37.03 132 LYS R N 1
ATOM 3616 C CA . LYS B 1 132 ? 44.026 3.111 33.178 1.00 37.61 132 LYS R CA 1
ATOM 3617 C C . LYS B 1 132 ? 45.248 4.002 33.296 1.00 34.94 132 LYS R C 1
ATOM 3618 O O . LYS B 1 132 ? 45.369 4.713 34.296 1.00 36.64 132 LYS R O 1
ATOM 3624 N N . ASP B 1 133 ? 46.168 3.871 32.352 1.00 35.59 133 ASP R N 1
ATOM 3625 C CA . ASP B 1 133 ? 47.391 4.652 32.415 1.00 38.42 133 ASP R CA 1
ATOM 3626 C C . ASP B 1 133 ? 47.382 5.949 31.606 1.00 37.61 133 ASP R C 1
ATOM 3627 O O . ASP B 1 133 ? 47.982 6.949 31.983 1.00 34.72 133 ASP R O 1
ATOM 3632 N N . TYR B 1 134 ? 46.940 5.851 30.358 1.00 37.83 134 TYR R N 1
ATOM 3633 C CA . TYR B 1 134 ? 46.956 6.927 29.384 1.00 40.94 134 TYR R CA 1
ATOM 3634 C C . TYR B 1 134 ? 45.611 7.002 28.679 1.00 42.42 134 TYR R C 1
ATOM 3635 O O . TYR B 1 134 ? 45.020 5.976 28.355 1.00 42.61 134 TYR R O 1
ATOM 3644 N N . THR B 1 135 ? 45.107 8.222 28.480 1.00 42.94 135 THR R N 1
ATOM 3645 C CA . THR B 1 135 ? 43.820 8.342 27.788 1.00 36.81 135 THR R CA 1
ATOM 3646 C C . THR B 1 135 ? 43.790 9.638 26.969 1.00 36.07 135 THR R C 1
ATOM 3647 O O . THR B 1 135 ? 44.525 10.545 27.332 1.00 30.95 135 THR R O 1
ATOM 3651 N N . ARG B 1 136 ? 43.013 9.633 25.896 1.00 32.80 136 ARG R N 1
ATOM 3652 C CA . ARG B 1 136 ? 42.925 10.778 24.997 1.00 36.05 136 ARG R CA 1
ATOM 3653 C C . ARG B 1 136 ? 41.617 11.532 25.128 1.00 27.43 136 ARG R C 1
ATOM 3654 O O . ARG B 1 136 ? 40.586 10.985 24.726 1.00 28.98 136 ARG R O 1
ATOM 3662 N N . VAL B 1 137 ? 41.614 12.749 25.649 1.00 30.04 137 VAL R N 1
ATOM 3663 C CA . VAL B 1 137 ? 40.307 13.480 25.664 1.00 27.34 137 VAL R CA 1
ATOM 3664 C C . VAL B 1 137 ? 39.986 13.766 24.204 1.00 26.89 137 VAL R C 1
ATOM 3665 O O . VAL B 1 137 ? 40.897 14.310 23.567 1.00 26.99 137 VAL R O 1
ATOM 3669 N N . VAL B 1 138 ? 38.890 13.372 23.602 1.00 28.94 138 VAL R N 1
ATOM 3670 C CA . VAL B 1 138 ? 38.630 13.636 22.187 1.00 32.10 138 VAL R CA 1
ATOM 3671 C C . VAL B 1 138 ? 38.514 15.134 21.884 1.00 34.13 138 VAL R C 1
ATOM 3672 O O . VAL B 1 138 ? 38.250 15.936 22.785 1.00 31.65 138 VAL R O 1
ATOM 3676 N N . SER B 1 139 ? 38.716 15.511 20.628 1.00 31.58 139 SER R N 1
ATOM 3677 C CA . SER B 1 139 ? 38.793 16.912 20.231 1.00 32.30 139 SER R CA 1
ATOM 3678 C C . SER B 1 139 ? 37.586 17.787 20.530 1.00 34.30 139 SER R C 1
ATOM 3679 O O . SER B 1 139 ? 36.519 17.327 20.962 1.00 28.32 139 SER R O 1
ATOM 3682 N N . CYS B 1 140 ? 37.736 19.095 20.271 1.00 29.11 140 CYS R N 1
ATOM 3683 C CA . CYS B 1 140 ? 36.648 20.047 20.489 1.00 29.57 140 CYS R CA 1
ATOM 3684 C C . CYS B 1 140 ? 35.371 19.643 19.785 1.00 27.58 140 CYS R C 1
ATOM 3685 O O . CYS B 1 140 ? 34.293 19.612 20.401 1.00 26.95 140 CYS R O 1
ATOM 3688 N N . ASN B 1 141 ? 35.463 19.291 18.494 1.00 24.65 141 ASN R N 1
ATOM 3689 C CA . ASN B 1 141 ? 34.260 18.919 17.759 1.00 27.72 141 ASN R CA 1
ATOM 3690 C C . ASN B 1 141 ? 33.712 17.550 18.140 1.00 31.21 141 ASN R C 1
ATOM 3691 O O . ASN B 1 141 ? 32.503 17.359 18.139 1.00 30.23 141 ASN R O 1
ATOM 3696 N N . THR B 1 142 ? 34.569 16.582 18.451 1.00 32.01 142 THR R N 1
ATOM 3697 C CA . THR B 1 142 ? 34.115 15.235 18.833 1.00 27.54 142 THR R CA 1
ATOM 3698 C C . THR B 1 142 ? 33.385 15.318 20.154 1.00 26.79 142 THR R C 1
ATOM 3699 O O . THR B 1 142 ? 32.273 14.805 20.322 1.00 30.20 142 THR R O 1
ATOM 3703 N N . THR B 1 143 ? 33.975 16.026 21.117 1.00 29.04 143 THR R N 1
ATOM 3704 C CA . THR B 1 143 ? 33.331 16.282 22.413 1.00 27.34 143 THR R CA 1
ATOM 3705 C C . THR B 1 143 ? 31.973 16.940 22.243 1.00 28.48 143 THR R C 1
ATOM 3706 O O . THR B 1 143 ? 30.952 16.467 22.767 1.00 28.34 143 THR R O 1
ATOM 3710 N N . GLY B 1 144 ? 31.893 17.946 21.368 1.00 26.00 144 GLY R N 1
ATOM 3711 C CA . GLY B 1 144 ? 30.649 18.662 21.094 1.00 26.67 144 GLY R CA 1
ATOM 3712 C C . GLY B 1 144 ? 29.556 17.747 20.557 1.00 27.84 144 GLY R C 1
ATOM 3713 O O . GLY B 1 144 ? 28.416 17.839 21.024 1.00 25.82 144 GLY R O 1
ATOM 3714 N N . LEU B 1 145 ? 29.916 16.884 19.593 1.00 26.91 145 LEU R N 1
ATOM 3715 C CA . LEU B 1 145 ? 28.953 15.944 19.028 1.00 28.75 145 LEU R CA 1
ATOM 3716 C C . LEU B 1 145 ? 28.494 14.952 20.106 1.00 29.12 145 LEU R C 1
ATOM 3717 O O . LEU B 1 145 ? 27.299 14.695 20.229 1.00 28.88 145 LEU R O 1
ATOM 3722 N N . CYS B 1 146 ? 29.422 14.461 20.912 1.00 29.66 146 CYS R N 1
ATOM 3723 C CA . CYS B 1 146 ? 29.086 13.512 21.979 1.00 34.14 146 CYS R CA 1
ATOM 3724 C C . CYS B 1 146 ? 28.197 14.069 23.083 1.00 35.97 146 CYS R C 1
ATOM 3725 O O . CYS B 1 146 ? 27.369 13.315 23.632 1.00 30.95 146 CYS R O 1
ATOM 3728 N N . ARG B 1 147 ? 28.373 15.353 23.433 1.00 31.80 147 ARG R N 1
ATOM 3729 C CA . ARG B 1 147 ? 27.536 15.996 24.438 1.00 29.65 147 ARG R CA 1
ATOM 3730 C C . ARG B 1 147 ? 26.053 15.890 24.106 1.00 28.66 147 ARG R C 1
ATOM 3731 O O . ARG B 1 147 ? 25.268 15.821 25.044 1.00 29.66 147 ARG R O 1
ATOM 3739 N N . THR B 1 148 ? 25.627 15.968 22.845 1.00 26.23 148 THR R N 1
ATOM 3740 C CA . THR B 1 148 ? 24.211 15.858 22.526 1.00 27.16 148 THR R CA 1
ATOM 3741 C C . THR B 1 148 ? 23.883 14.497 21.909 1.00 28.13 148 THR R C 1
ATOM 3742 O O . THR B 1 148 ? 22.750 14.026 22.095 1.00 30.97 148 THR R O 1
ATOM 3746 N N . LEU B 1 149 ? 24.814 13.809 21.258 1.00 29.08 149 LEU R N 1
ATOM 3747 C CA . LEU B 1 149 ? 24.517 12.476 20.700 1.00 28.64 149 LEU R CA 1
ATOM 3748 C C . LEU B 1 149 ? 24.340 11.378 21.754 1.00 29.29 149 LEU R C 1
ATOM 3749 O O . LEU B 1 149 ? 23.406 10.562 21.665 1.00 30.62 149 LEU R O 1
ATOM 3754 N N . LYS B 1 150 ? 25.153 11.334 22.778 1.00 27.37 150 LYS R N 1
ATOM 3755 C CA . LYS B 1 150 ? 25.047 10.406 23.898 1.00 33.67 150 LYS R CA 1
ATOM 3756 C C . LYS B 1 150 ? 23.668 10.381 24.536 1.00 35.37 150 LYS R C 1
ATOM 3757 O O . LYS B 1 150 ? 23.025 9.327 24.539 1.00 39.19 150 LYS R O 1
ATOM 3763 N N . PRO B 1 151 ? 23.138 11.495 25.033 1.00 38.90 151 PRO R N 1
ATOM 3764 C CA . PRO B 1 151 ? 21.812 11.592 25.613 1.00 33.39 151 PRO R CA 1
ATOM 3765 C C . PRO B 1 151 ? 20.722 11.205 24.631 1.00 34.53 151 PRO R C 1
ATOM 3766 O O . PRO B 1 151 ? 19.732 10.582 25.017 1.00 35.49 151 PRO R O 1
ATOM 3770 N N . LEU B 1 152 ? 20.839 11.604 23.354 1.00 29.36 152 LEU R N 1
ATOM 3771 C CA . LEU B 1 152 ? 19.886 11.175 22.337 1.00 32.84 152 LEU R CA 1
ATOM 3772 C C . LEU B 1 152 ? 19.986 9.655 22.135 1.00 35.29 152 LEU R C 1
ATOM 3773 O O . LEU B 1 152 ? 18.982 8.987 21.906 1.00 35.41 152 LEU R O 1
ATOM 3778 N N . HIS B 1 153 ? 21.193 9.098 22.198 1.00 33.64 153 HIS R N 1
ATOM 3779 C CA . HIS B 1 153 ? 21.378 7.671 22.034 1.00 35.75 153 HIS R CA 1
ATOM 3780 C C . HIS B 1 153 ? 20.724 6.924 23.203 1.00 40.40 153 HIS R C 1
ATOM 3781 O O . HIS B 1 153 ? 19.972 5.970 23.002 1.00 34.77 153 HIS R O 1
ATOM 3788 N N . ASP B 1 154 ? 20.979 7.383 24.433 1.00 39.31 154 ASP R N 1
ATOM 3789 C CA . ASP B 1 154 ? 20.391 6.756 25.610 1.00 37.47 154 ASP R CA 1
ATOM 3790 C C . ASP B 1 154 ? 18.869 6.839 25.632 1.00 39.37 154 ASP R C 1
ATOM 3791 O O . ASP B 1 154 ? 18.192 5.889 26.034 1.00 37.54 154 ASP R O 1
ATOM 3796 N N . SER B 1 155 ? 18.278 7.965 25.241 1.00 36.48 155 SER R N 1
ATOM 3797 C CA . SER B 1 155 ? 16.836 8.129 25.276 1.00 36.55 155 SER R CA 1
ATOM 3798 C C . SER B 1 155 ? 16.099 7.472 24.128 1.00 36.80 155 SER R C 1
ATOM 3799 O O . SER B 1 155 ? 14.975 7.002 24.328 1.00 36.29 155 SER R O 1
ATOM 3802 N N . PHE B 1 156 ? 16.611 7.577 22.896 1.00 34.54 156 PHE R N 1
ATOM 3803 C CA . PHE B 1 156 ? 15.867 7.111 21.736 1.00 34.05 156 PHE R CA 1
ATOM 3804 C C . PHE B 1 156 ? 16.523 5.994 20.932 1.00 34.91 156 PHE R C 1
ATOM 3805 O O . PHE B 1 156 ? 15.850 5.352 20.118 1.00 36.08 156 PHE R O 1
ATOM 3813 N N . GLY B 1 157 ? 17.810 5.785 21.122 1.00 32.61 157 GLY R N 1
ATOM 3814 C CA . GLY B 1 157 ? 18.533 4.760 20.390 1.00 37.39 157 GLY R CA 1
ATOM 3815 C C . GLY B 1 157 ? 18.854 5.301 18.990 1.00 38.12 157 GLY R C 1
ATOM 3816 O O . GLY B 1 157 ? 17.977 5.442 18.131 1.00 41.29 157 GLY R O 1
ATOM 3817 N N . ILE B 1 158 ? 20.122 5.600 18.779 1.00 31.62 158 ILE R N 1
ATOM 3818 C CA . ILE B 1 158 ? 20.563 6.081 17.482 1.00 33.30 158 ILE R CA 1
ATOM 3819 C C . ILE B 1 158 ? 20.757 4.953 16.477 1.00 35.03 158 ILE R C 1
ATOM 3820 O O . ILE B 1 158 ? 21.553 4.048 16.693 1.00 39.97 158 ILE R O 1
ATOM 3825 N N . LYS B 1 159 ? 20.105 5.119 15.341 1.00 34.08 159 LYS R N 1
ATOM 3826 C CA . LYS B 1 159 ? 20.219 4.283 14.180 1.00 36.00 159 LYS R CA 1
ATOM 3827 C C . LYS B 1 159 ? 21.300 4.843 13.249 1.00 39.26 159 LYS R C 1
ATOM 3828 O O . LYS B 1 159 ? 22.146 4.088 12.761 1.00 36.66 159 LYS R O 1
ATOM 3834 N N . LYS B 1 160 ? 21.255 6.163 12.985 1.00 34.26 160 LYS R N 1
ATOM 3835 C CA . LYS B 1 160 ? 22.278 6.758 12.142 1.00 33.67 160 LYS R CA 1
ATOM 3836 C C . LYS B 1 160 ? 22.438 8.272 12.328 1.00 29.87 160 LYS R C 1
ATOM 3837 O O . LYS B 1 160 ? 21.425 8.957 12.373 1.00 31.37 160 LYS R O 1
ATOM 3843 N N . VAL B 1 161 ? 23.663 8.787 12.340 1.00 25.91 161 VAL R N 1
ATOM 3844 C CA . VAL B 1 161 ? 23.858 10.231 12.461 1.00 29.23 161 VAL R CA 1
ATOM 3845 C C . VAL B 1 161 ? 24.501 10.747 11.175 1.00 29.99 161 VAL R C 1
ATOM 3846 O O . VAL B 1 161 ? 25.474 10.174 10.707 1.00 30.16 161 VAL R O 1
ATOM 3850 N N . ARG B 1 162 ? 23.982 11.852 10.653 1.00 30.62 162 ARG R N 1
ATOM 3851 C CA . ARG B 1 162 ? 24.620 12.495 9.499 1.00 28.74 162 ARG R CA 1
ATOM 3852 C C . ARG B 1 162 ? 24.950 13.901 10.024 1.00 30.49 162 ARG R C 1
ATOM 3853 O O . ARG B 1 162 ? 24.011 14.567 10.484 1.00 25.92 162 ARG R O 1
ATOM 3861 N N . ALA B 1 163 ? 26.204 14.336 10.023 1.00 27.12 163 ALA R N 1
ATOM 3862 C CA . ALA B 1 163 ? 26.477 15.674 10.536 1.00 29.92 163 ALA R CA 1
ATOM 3863 C C . ALA B 1 163 ? 27.414 16.471 9.621 1.00 26.99 163 ALA R C 1
ATOM 3864 O O . ALA B 1 163 ? 28.401 15.938 9.132 1.00 26.44 163 ALA R O 1
ATOM 3866 N N . VAL B 1 164 ? 27.119 17.746 9.489 1.00 23.86 164 VAL R N 1
ATOM 3867 C CA . VAL B 1 164 ? 28.012 18.634 8.679 1.00 24.02 164 VAL R CA 1
ATOM 3868 C C . VAL B 1 164 ? 28.604 19.648 9.644 1.00 25.68 164 VAL R C 1
ATOM 3869 O O . VAL B 1 164 ? 27.872 20.400 10.323 1.00 22.52 164 VAL R O 1
ATOM 3873 N N . ILE B 1 165 ? 29.926 19.607 9.766 1.00 26.62 165 ILE R N 1
ATOM 3874 C CA . ILE B 1 165 ? 30.670 20.484 10.676 1.00 26.43 165 ILE R CA 1
ATOM 3875 C C . ILE B 1 165 ? 31.233 21.736 9.993 1.00 27.98 165 ILE R C 1
ATOM 3876 O O . ILE B 1 165 ? 32.002 21.618 9.031 1.00 22.39 165 ILE R O 1
ATOM 3881 N N . VAL B 1 166 ? 30.870 22.919 10.491 1.00 23.02 166 VAL R N 1
ATOM 3882 C CA . VAL B 1 166 ? 31.362 24.182 9.933 1.00 26.74 166 VAL R CA 1
ATOM 3883 C C . VAL B 1 166 ? 32.456 24.683 10.873 1.00 26.99 166 VAL R C 1
ATOM 3884 O O . VAL B 1 166 ? 32.197 25.119 11.989 1.00 26.76 166 VAL R O 1
ATOM 3888 N N . ARG B 1 167 ? 33.699 24.532 10.455 1.00 25.72 167 ARG R N 1
ATOM 3889 C CA . ARG B 1 167 ? 34.822 24.818 11.319 1.00 29.04 167 ARG R CA 1
ATOM 3890 C C . ARG B 1 167 ? 35.409 26.215 11.197 1.00 28.35 167 ARG R C 1
ATOM 3891 O O . ARG B 1 167 ? 35.536 26.743 10.111 1.00 26.29 167 ARG R O 1
ATOM 3899 N N . ARG B 1 168 ? 35.783 26.735 12.368 1.00 26.61 168 ARG R N 1
ATOM 3900 C CA . ARG B 1 168 ? 36.471 28.009 12.419 1.00 29.22 168 ARG R CA 1
ATOM 3901 C C . ARG B 1 168 ? 37.860 27.786 11.844 1.00 30.42 168 ARG R C 1
ATOM 3902 O O . ARG B 1 168 ? 38.477 26.737 12.064 1.00 33.34 168 ARG R O 1
ATOM 3910 N N . GLY B 1 169 ? 38.382 28.752 11.126 1.00 29.88 169 GLY R N 1
ATOM 3911 C CA . GLY B 1 169 ? 39.677 28.655 10.476 1.00 27.95 169 GLY R CA 1
ATOM 3912 C C . GLY B 1 169 ? 40.857 28.609 11.426 1.00 30.12 169 GLY R C 1
ATOM 3913 O O . GLY B 1 169 ? 41.790 27.804 11.263 1.00 31.54 169 GLY R O 1
ATOM 3914 N N . ALA B 1 170 ? 40.870 29.508 12.400 1.00 28.21 170 ALA R N 1
ATOM 3915 C CA . ALA B 1 170 ? 41.950 29.589 13.380 1.00 25.04 170 ALA R CA 1
ATOM 3916 C C . ALA B 1 170 ? 41.452 30.300 14.638 1.00 27.68 170 ALA R C 1
ATOM 3917 O O . ALA B 1 170 ? 40.427 31.006 14.584 1.00 24.88 170 ALA R O 1
ATOM 3919 N N . ASP B 1 171 ? 42.038 29.957 15.770 1.00 24.00 171 ASP R N 1
ATOM 3920 C CA . ASP B 1 171 ? 41.666 30.573 17.040 1.00 27.63 171 ASP R CA 1
ATOM 3921 C C . ASP B 1 171 ? 41.940 32.071 17.009 1.00 28.51 171 ASP R C 1
ATOM 3922 O O . ASP B 1 171 ? 42.775 32.524 16.221 1.00 26.98 171 ASP R O 1
ATOM 3927 N N . PRO B 1 172 ? 41.266 32.853 17.842 1.00 26.91 172 PRO R N 1
ATOM 3928 C CA . PRO B 1 172 ? 41.408 34.300 17.869 1.00 27.06 172 PRO R CA 1
ATOM 3929 C C . PRO B 1 172 ? 42.819 34.809 17.794 1.00 31.01 172 PRO R C 1
ATOM 3930 O O . PRO B 1 172 ? 43.161 35.643 16.917 1.00 29.56 172 PRO R O 1
ATOM 3934 N N . ALA B 1 173 ? 43.731 34.319 18.632 1.00 31.77 173 ALA R N 1
ATOM 3935 C CA . ALA B 1 173 ? 45.108 34.800 18.571 1.00 32.69 173 ALA R CA 1
ATOM 3936 C C . ALA B 1 173 ? 45.938 34.211 17.443 1.00 31.45 173 ALA R C 1
ATOM 3937 O O . ALA B 1 173 ? 47.090 34.662 17.364 1.00 31.55 173 ALA R O 1
ATOM 3939 N N . GLN B 1 174 ? 45.534 33.219 16.673 1.00 30.52 174 GLN R N 1
ATOM 3940 C CA . GLN B 1 174 ? 46.415 32.662 15.628 1.00 31.69 174 GLN R CA 1
ATOM 3941 C C . GLN B 1 174 ? 46.319 33.572 14.404 1.00 35.56 174 GLN R C 1
ATOM 3942 O O . GLN B 1 174 ? 45.342 33.422 13.653 1.00 43.97 174 GLN R O 1
ATOM 3948 N N . VAL B 1 175 ? 47.229 34.475 14.113 1.00 33.38 175 VAL R N 1
ATOM 3949 C CA . VAL B 1 175 ? 47.098 35.396 12.993 1.00 33.29 175 VAL R CA 1
ATOM 3950 C C . VAL B 1 175 ? 47.787 34.991 11.713 1.00 35.74 175 VAL R C 1
ATOM 3951 O O . VAL B 1 175 ? 47.677 35.704 10.693 1.00 34.23 175 VAL R O 1
ATOM 3955 N N . SER B 1 176 ? 48.469 33.850 11.724 1.00 30.11 176 SER R N 1
ATOM 3956 C CA . SER B 1 176 ? 49.149 33.430 10.503 1.00 35.23 176 SER R CA 1
ATOM 3957 C C . SER B 1 176 ? 48.321 32.410 9.738 1.00 32.14 176 SER R C 1
ATOM 3958 O O . SER B 1 176 ? 48.788 31.964 8.688 1.00 32.19 176 SER R O 1
ATOM 3961 N N . LYS B 1 177 ? 47.140 32.023 10.199 1.00 33.01 177 LYS R N 1
ATOM 3962 C CA . LYS B 1 177 ? 46.376 30.989 9.485 1.00 33.28 177 LYS R CA 1
ATOM 3963 C C . LYS B 1 177 ? 45.179 31.526 8.728 1.00 32.57 177 LYS R C 1
ATOM 3964 O O . LYS B 1 177 ? 44.568 32.451 9.251 1.00 28.84 177 LYS R O 1
ATOM 3970 N N . GLY B 1 178 ? 44.819 30.962 7.586 1.00 34.93 178 GLY R N 1
ATOM 3971 C CA . GLY B 1 178 ? 43.666 31.442 6.799 1.00 33.72 178 GLY R CA 1
ATOM 3972 C C . GLY B 1 178 ? 42.517 30.462 6.989 1.00 30.59 178 GLY R C 1
ATOM 3973 O O . GLY B 1 178 ? 42.582 29.706 7.957 1.00 29.37 178 GLY R O 1
ATOM 3974 N N . PRO B 1 179 ? 41.505 30.506 6.139 1.00 25.90 179 PRO R N 1
ATOM 3975 C CA . PRO B 1 179 ? 41.458 31.410 5.015 1.00 22.83 179 PRO R CA 1
ATOM 3976 C C . PRO B 1 179 ? 40.857 32.761 5.355 1.00 22.63 179 PRO R C 1
ATOM 3977 O O . PRO B 1 179 ? 39.907 32.802 6.142 1.00 23.22 179 PRO R O 1
ATOM 3981 N N . ILE B 1 180 ? 41.284 33.804 4.674 1.00 22.92 180 ILE R N 1
ATOM 3982 C CA . ILE B 1 180 ? 40.681 35.125 4.811 1.00 20.39 180 ILE R CA 1
ATOM 3983 C C . ILE B 1 180 ? 39.323 35.159 4.138 1.00 25.62 180 ILE R C 1
ATOM 3984 O O . ILE B 1 180 ? 38.380 35.800 4.634 1.00 20.42 180 ILE R O 1
ATOM 3989 N N . ASN B 1 181 ? 39.207 34.445 3.013 1.00 19.94 181 ASN R N 1
ATOM 3990 C CA . ASN B 1 181 ? 37.926 34.521 2.275 1.00 25.09 181 ASN R CA 1
ATOM 3991 C C . ASN B 1 181 ? 37.747 33.349 1.333 1.00 22.14 181 ASN R C 1
ATOM 3992 O O . ASN B 1 181 ? 37.953 33.398 0.119 1.00 24.28 181 ASN R O 1
ATOM 3997 N N . ALA B 1 182 ? 37.382 32.224 1.935 1.00 17.93 182 ALA R N 1
ATOM 3998 C CA . ALA B 1 182 ? 37.052 31.013 1.195 1.00 20.51 182 ALA R CA 1
ATOM 3999 C C . ALA B 1 182 ? 36.352 29.994 2.079 1.00 22.55 182 ALA R C 1
ATOM 4000 O O . ALA B 1 182 ? 36.322 30.179 3.295 1.00 18.62 182 ALA R O 1
ATOM 4002 N N . ILE B 1 183 ? 35.776 28.982 1.453 1.00 22.93 183 ILE R N 1
ATOM 4003 C CA . ILE B 1 183 ? 35.250 27.814 2.140 1.00 21.17 183 ILE R CA 1
ATOM 4004 C C . ILE B 1 183 ? 36.125 26.643 1.663 1.00 24.64 183 ILE R C 1
ATOM 4005 O O . ILE B 1 183 ? 36.263 26.468 0.449 1.00 24.57 183 ILE R O 1
ATOM 4010 N N . ILE B 1 184 ? 36.735 25.890 2.569 1.00 24.05 184 ILE R N 1
ATOM 4011 C CA . ILE B 1 184 ? 37.594 24.761 2.228 1.00 25.97 184 ILE R CA 1
ATOM 4012 C C . ILE B 1 184 ? 37.084 23.405 2.697 1.00 25.20 184 ILE R C 1
ATOM 4013 O O . ILE B 1 184 ? 37.135 23.092 3.909 1.00 24.10 184 ILE R O 1
ATOM 4018 N N . PRO B 1 185 ? 36.670 22.501 1.817 1.00 23.49 185 PRO R N 1
ATOM 4019 C CA . PRO B 1 185 ? 36.322 21.134 2.226 1.00 28.07 185 PRO R CA 1
ATOM 4020 C C . PRO B 1 185 ? 37.439 20.604 3.106 1.00 25.14 185 PRO R C 1
ATOM 4021 O O . PRO B 1 185 ? 38.632 20.789 2.811 1.00 27.12 185 PRO R O 1
ATOM 4025 N N . ASN B 1 186 ? 37.132 19.922 4.205 1.00 28.35 186 ASN R N 1
ATOM 4026 C CA . ASN B 1 186 ? 38.122 19.522 5.187 1.00 28.99 186 ASN R CA 1
ATOM 4027 C C . ASN B 1 186 ? 37.965 18.138 5.766 1.00 31.94 186 ASN R C 1
ATOM 4028 O O . ASN B 1 186 ? 37.589 18.011 6.926 1.00 30.99 186 ASN R O 1
ATOM 4033 N N . PRO B 1 187 ? 38.359 17.111 5.026 1.00 33.59 187 PRO R N 1
ATOM 4034 C CA . PRO B 1 187 ? 38.854 17.210 3.673 1.00 28.95 187 PRO R CA 1
ATOM 4035 C C . PRO B 1 187 ? 37.796 16.920 2.633 1.00 28.08 187 PRO R C 1
ATOM 4036 O O . PRO B 1 187 ? 36.643 16.684 2.965 1.00 28.82 187 PRO R O 1
ATOM 4040 N N . PRO B 1 188 ? 38.143 17.001 1.353 1.00 32.32 188 PRO R N 1
ATOM 4041 C CA . PRO B 1 188 ? 37.255 16.714 0.248 1.00 33.96 188 PRO R CA 1
ATOM 4042 C C . PRO B 1 188 ? 36.971 15.227 0.169 1.00 34.32 188 PRO R C 1
ATOM 4043 O O . PRO B 1 188 ? 35.876 14.885 -0.274 1.00 37.10 188 PRO R O 1
ATOM 4047 N N . LYS B 1 189 ? 37.822 14.331 0.623 1.00 33.29 189 LYS R N 1
ATOM 4048 C CA . LYS B 1 189 ? 37.532 12.899 0.617 1.00 35.69 189 LYS R CA 1
ATOM 4049 C C . LYS B 1 189 ? 36.634 12.611 1.814 1.00 31.90 189 LYS R C 1
ATOM 4050 O O . LYS B 1 189 ? 36.976 12.950 2.941 1.00 29.89 189 LYS R O 1
ATOM 4056 N N . LEU B 1 190 ? 35.442 12.069 1.614 1.00 32.08 190 LEU R N 1
ATOM 4057 C CA . LEU B 1 190 ? 34.529 11.815 2.726 1.00 38.56 190 LEU R CA 1
ATOM 4058 C C . LEU B 1 190 ? 34.493 10.339 3.076 1.00 45.97 190 LEU R C 1
ATOM 4059 O O . LEU B 1 190 ? 34.859 9.500 2.251 1.00 42.84 190 LEU R O 1
ATOM 4064 N N . PRO B 1 191 ? 33.963 10.034 4.249 1.00 51.63 191 PRO R N 1
ATOM 4065 C CA . PRO B 1 191 ? 33.509 10.976 5.256 1.00 51.22 191 PRO R CA 1
ATOM 4066 C C . PRO B 1 191 ? 34.659 11.572 6.057 1.00 48.42 191 PRO R C 1
ATOM 4067 O O . PRO B 1 191 ? 35.786 11.097 5.906 1.00 53.02 191 PRO R O 1
ATOM 4071 N N . SER B 1 192 ? 34.502 12.626 6.852 1.00 45.74 192 SER R N 1
ATOM 4072 C CA . SER B 1 192 ? 35.581 13.234 7.623 1.00 42.62 192 SER R CA 1
ATOM 4073 C C . SER B 1 192 ? 35.957 12.430 8.877 1.00 43.01 192 SER R C 1
ATOM 4074 O O . SER B 1 192 ? 35.323 11.425 9.187 1.00 39.22 192 SER R O 1
ATOM 4077 N N . HIS B 1 193 ? 36.905 12.937 9.655 1.00 45.79 193 HIS R N 1
ATOM 4078 C CA . HIS B 1 193 ? 37.479 12.271 10.805 1.00 44.73 193 HIS R CA 1
ATOM 4079 C C . HIS B 1 193 ? 36.590 12.258 12.037 1.00 42.72 193 HIS R C 1
ATOM 4080 O O . HIS B 1 193 ? 36.844 11.433 12.921 1.00 34.57 193 HIS R O 1
ATOM 4087 N N . HIS B 1 194 ? 35.692 13.231 12.158 1.00 35.06 194 HIS R N 1
ATOM 4088 C CA . HIS B 1 194 ? 34.824 13.306 13.306 1.00 32.71 194 HIS R CA 1
ATOM 4089 C C . HIS B 1 194 ? 34.021 12.027 13.511 1.00 32.42 194 HIS R C 1
ATOM 4090 O O . HIS B 1 194 ? 33.814 11.699 14.676 1.00 31.76 194 HIS R O 1
ATOM 4097 N N . GLY B 1 195 ? 33.482 11.416 12.463 1.00 27.96 195 GLY R N 1
ATOM 4098 C CA . GLY B 1 195 ? 32.665 10.207 12.594 1.00 29.11 195 GLY R CA 1
ATOM 4099 C C . GLY B 1 195 ? 33.435 9.114 13.328 1.00 33.40 195 GLY R C 1
ATOM 4100 O O . GLY B 1 195 ? 33.142 8.724 14.463 1.00 33.54 195 GLY R O 1
ATOM 4101 N N . PRO B 1 196 ? 34.547 8.678 12.751 1.00 33.36 196 PRO R N 1
ATOM 4102 C CA . PRO B 1 196 ? 35.417 7.682 13.383 1.00 35.21 196 PRO R CA 1
ATOM 4103 C C . PRO B 1 196 ? 35.851 8.092 14.782 1.00 38.65 196 PRO R C 1
ATOM 4104 O O . PRO B 1 196 ? 35.905 7.291 15.731 1.00 35.05 196 PRO R O 1
ATOM 4108 N N . ASP B 1 197 ? 36.111 9.400 14.968 1.00 35.98 197 ASP R N 1
ATOM 4109 C CA . ASP B 1 197 ? 36.529 9.888 16.284 1.00 33.89 197 ASP R CA 1
ATOM 4110 C C . ASP B 1 197 ? 35.413 9.772 17.300 1.00 33.27 197 ASP R C 1
ATOM 4111 O O . ASP B 1 197 ? 35.658 9.414 18.468 1.00 34.22 197 ASP R O 1
ATOM 4116 N N . VAL B 1 198 ? 34.152 9.982 16.902 1.00 31.34 198 VAL R N 1
ATOM 4117 C CA . VAL B 1 198 ? 33.032 9.812 17.832 1.00 30.96 198 VAL R CA 1
ATOM 4118 C C . VAL B 1 198 ? 33.015 8.348 18.291 1.00 35.55 198 VAL R C 1
ATOM 4119 O O . VAL B 1 198 ? 32.955 8.083 19.500 1.00 31.13 198 VAL R O 1
ATOM 4123 N N . LYS B 1 199 ? 33.150 7.393 17.378 1.00 32.58 199 LYS R N 1
ATOM 4124 C CA . LYS B 1 199 ? 33.166 5.971 17.701 1.00 36.19 199 LYS R CA 1
ATOM 4125 C C . LYS B 1 199 ? 34.250 5.481 18.634 1.00 36.16 199 LYS R C 1
ATOM 4126 O O . LYS B 1 199 ? 34.134 4.382 19.198 1.00 40.08 199 LYS R O 1
ATOM 4132 N N . THR B 1 200 ? 35.312 6.238 18.897 1.00 33.79 200 THR R N 1
ATOM 4133 C CA . THR B 1 200 ? 36.309 5.820 19.861 1.00 33.82 200 THR R CA 1
ATOM 4134 C C . THR B 1 200 ? 35.716 5.987 21.263 1.00 39.44 200 THR R C 1
ATOM 4135 O O . THR B 1 200 ? 36.292 5.482 22.231 1.00 38.53 200 THR R O 1
ATOM 4139 N N . VAL B 1 201 ? 34.611 6.738 21.435 1.00 35.88 201 VAL R N 1
ATOM 4140 C CA . VAL B 1 201 ? 34.036 6.887 22.751 1.00 37.60 201 VAL R CA 1
ATOM 4141 C C . VAL B 1 201 ? 32.551 6.519 22.779 1.00 37.78 201 VAL R C 1
ATOM 4142 O O . VAL B 1 201 ? 32.009 6.400 23.878 1.00 41.21 201 VAL R O 1
ATOM 4146 N N . LEU B 1 202 ? 31.888 6.461 21.637 1.00 34.59 202 LEU R N 1
ATOM 4147 C CA . LEU B 1 202 ? 30.440 6.246 21.627 1.00 37.87 202 LEU R CA 1
ATOM 4148 C C . LEU B 1 202 ? 30.084 5.353 20.445 1.00 38.07 202 LEU R C 1
ATOM 4149 O O . LEU B 1 202 ? 30.328 5.712 19.286 1.00 38.38 202 LEU R O 1
ATOM 4154 N N . ASP B 1 203 ? 29.516 4.199 20.745 1.00 36.92 203 ASP R N 1
ATOM 4155 C CA . ASP B 1 203 ? 29.245 3.196 19.718 1.00 36.24 203 ASP R CA 1
ATOM 4156 C C . ASP B 1 203 ? 27.987 3.417 18.924 1.00 38.06 203 ASP R C 1
ATOM 4157 O O . ASP B 1 203 ? 26.952 2.811 19.217 1.00 36.82 203 ASP R O 1
ATOM 4162 N N . ILE B 1 204 ? 28.069 4.275 17.892 1.00 34.47 204 ILE R N 1
ATOM 4163 C CA . ILE B 1 204 ? 26.906 4.587 17.068 1.00 34.72 204 ILE R CA 1
ATOM 4164 C C . ILE B 1 204 ? 27.330 4.641 15.600 1.00 31.66 204 ILE R C 1
ATOM 4165 O O . ILE B 1 204 ? 28.518 4.657 15.308 1.00 33.31 204 ILE R O 1
ATOM 4170 N N . ASN B 1 205 ? 26.383 4.617 14.698 1.00 32.76 205 ASN R N 1
ATOM 4171 C CA . ASN B 1 205 ? 26.665 4.690 13.272 1.00 33.33 205 ASN R CA 1
ATOM 4172 C C . ASN B 1 205 ? 26.612 6.194 12.941 1.00 36.52 205 ASN R C 1
ATOM 4173 O O . ASN B 1 205 ? 25.569 6.799 13.216 1.00 36.06 205 ASN R O 1
ATOM 4178 N N . ILE B 1 206 ? 27.695 6.761 12.428 1.00 36.92 206 ILE R N 1
ATOM 4179 C CA . ILE B 1 206 ? 27.728 8.195 12.126 1.00 35.98 206 ILE R CA 1
ATOM 4180 C C . ILE B 1 206 ? 28.676 8.526 10.979 1.00 33.75 206 ILE R C 1
ATOM 4181 O O . ILE B 1 206 ? 29.810 8.057 10.915 1.00 30.59 206 ILE R O 1
ATOM 4186 N N . ASP B 1 207 ? 28.221 9.360 10.055 1.00 32.29 207 ASP R N 1
ATOM 4187 C CA . ASP B 1 207 ? 28.989 9.875 8.946 1.00 29.15 207 ASP R CA 1
ATOM 4188 C C . ASP B 1 207 ? 29.036 11.414 9.031 1.00 32.07 207 ASP R C 1
ATOM 4189 O O . ASP B 1 207 ? 27.964 12.014 9.144 1.00 28.27 207 ASP R O 1
ATOM 4194 N N . THR B 1 208 ? 30.220 11.984 8.863 1.00 30.18 208 THR R N 1
ATOM 4195 C CA . THR B 1 208 ? 30.369 13.433 8.934 1.00 27.24 208 THR R CA 1
ATOM 4196 C C . THR B 1 208 ? 31.123 13.980 7.717 1.00 30.76 208 THR R C 1
ATOM 4197 O O . THR B 1 208 ? 31.956 13.339 7.059 1.00 23.17 208 THR R O 1
ATOM 4201 N N . MET B 1 209 ? 30.819 15.234 7.439 1.00 25.74 209 MET R N 1
ATOM 4202 C CA . MET B 1 209 ? 31.439 16.084 6.426 1.00 28.00 209 MET R CA 1
ATOM 4203 C C . MET B 1 209 ? 31.875 17.376 7.150 1.00 29.68 209 MET R C 1
ATOM 4204 O O . MET B 1 209 ? 31.221 17.738 8.149 1.00 25.49 209 MET R O 1
ATOM 4209 N N . ALA B 1 210 ? 33.013 17.971 6.806 1.00 25.19 210 ALA R N 1
ATOM 4210 C CA . ALA B 1 210 ? 33.472 19.192 7.464 1.00 26.36 210 ALA R CA 1
ATOM 4211 C C . ALA B 1 210 ? 34.036 20.200 6.472 1.00 25.60 210 ALA R C 1
ATOM 4212 O O . ALA B 1 210 ? 34.634 19.827 5.453 1.00 27.70 210 ALA R O 1
ATOM 4214 N N . VAL B 1 211 ? 33.865 21.486 6.707 1.00 26.92 211 VAL R N 1
ATOM 4215 C CA . VAL B 1 211 ? 34.442 22.557 5.921 1.00 25.20 211 VAL R CA 1
ATOM 4216 C C . VAL B 1 211 ? 35.100 23.598 6.851 1.00 24.07 211 VAL R C 1
ATOM 4217 O O . VAL B 1 211 ? 34.726 23.719 8.021 1.00 27.02 211 VAL R O 1
ATOM 4221 N N . ILE B 1 212 ? 36.055 24.361 6.324 1.00 22.60 212 ILE R N 1
ATOM 4222 C CA . ILE B 1 212 ? 36.676 25.463 7.046 1.00 25.62 212 ILE R CA 1
ATOM 4223 C C . ILE B 1 212 ? 36.196 26.799 6.468 1.00 27.48 212 ILE R C 1
ATOM 4224 O O . ILE B 1 212 ? 36.090 26.896 5.230 1.00 23.11 212 ILE R O 1
ATOM 4229 N N . VAL B 1 213 ? 35.796 27.768 7.304 1.00 25.85 213 VAL R N 1
ATOM 4230 C CA . VAL B 1 213 ? 35.314 29.069 6.791 1.00 27.26 213 VAL R CA 1
ATOM 4231 C C . VAL B 1 213 ? 36.059 30.176 7.541 1.00 25.13 213 VAL R C 1
ATOM 4232 O O . VAL B 1 213 ? 36.680 29.925 8.565 1.00 23.21 213 VAL R O 1
ATOM 4236 N N . PRO B 1 214 ? 36.030 31.415 7.079 1.00 23.33 214 PRO R N 1
ATOM 4237 C CA . PRO B 1 214 ? 36.753 32.524 7.702 1.00 23.72 214 PRO R CA 1
ATOM 4238 C C . PRO B 1 214 ? 36.137 33.028 8.992 1.00 26.20 214 PRO R C 1
ATOM 4239 O O . PRO B 1 214 ? 35.600 34.135 9.049 1.00 23.51 214 PRO R O 1
ATOM 4243 N N . THR B 1 215 ? 36.146 32.261 10.069 1.00 23.16 215 THR R N 1
ATOM 4244 C CA . THR B 1 215 ? 35.644 32.745 11.368 1.00 23.14 215 THR R CA 1
ATOM 4245 C C . THR B 1 215 ? 36.621 32.257 12.446 1.00 25.44 215 THR R C 1
ATOM 4246 O O . THR B 1 215 ? 37.316 31.262 12.156 1.00 18.73 215 THR R O 1
ATOM 4250 N N . THR B 1 216 ? 36.722 32.924 13.597 1.00 22.70 216 THR R N 1
ATOM 4251 C CA . THR B 1 216 ? 37.633 32.417 14.612 1.00 24.22 216 THR R CA 1
ATOM 4252 C C . THR B 1 216 ? 36.901 31.931 15.864 1.00 27.19 216 THR R C 1
ATOM 4253 O O . THR B 1 216 ? 37.524 31.268 16.686 1.00 25.08 216 THR R O 1
ATOM 4257 N N . LEU B 1 217 ? 35.658 32.332 16.045 1.00 22.58 217 LEU R N 1
ATOM 4258 C CA . LEU B 1 217 ? 35.020 32.192 17.344 1.00 25.48 217 LEU R CA 1
ATOM 4259 C C . LEU B 1 217 ? 34.624 30.817 17.840 1.00 29.64 217 LEU R C 1
ATOM 4260 O O . LEU B 1 217 ? 34.983 30.476 18.985 1.00 25.02 217 LEU R O 1
ATOM 4265 N N . MET B 1 218 ? 33.791 30.135 17.095 1.00 22.16 218 MET R N 1
ATOM 4266 C CA . MET B 1 218 ? 33.201 28.851 17.441 1.00 27.02 218 MET R CA 1
ATOM 4267 C C . MET B 1 218 ? 33.001 28.018 16.163 1.00 27.91 218 MET R C 1
ATOM 4268 O O . MET B 1 218 ? 32.877 28.577 15.064 1.00 29.37 218 MET R O 1
ATOM 4273 N N . HIS B 1 219 ? 32.964 26.708 16.299 1.00 28.02 219 HIS R N 1
ATOM 4274 C CA . HIS B 1 219 ? 32.571 25.834 15.208 1.00 24.22 219 HIS R CA 1
ATOM 4275 C C . HIS B 1 219 ? 31.034 25.766 15.241 1.00 23.17 219 HIS R C 1
ATOM 4276 O O . HIS B 1 219 ? 30.429 26.012 16.294 1.00 23.36 219 HIS R O 1
ATOM 4283 N N . GLN B 1 220 ? 30.395 25.297 14.199 1.00 18.50 220 GLN R N 1
ATOM 4284 C CA . GLN B 1 220 ? 28.947 25.128 14.215 1.00 20.81 220 GLN R CA 1
ATOM 4285 C C . GLN B 1 220 ? 28.599 23.791 13.588 1.00 25.26 220 GLN R C 1
ATOM 4286 O O . GLN B 1 220 ? 29.358 23.343 12.715 1.00 26.19 220 GLN R O 1
ATOM 4292 N N . HIS B 1 221 ? 27.623 23.083 14.147 1.00 25.26 221 HIS R N 1
ATOM 4293 C CA . HIS B 1 221 ? 27.234 21.769 13.670 1.00 26.48 221 HIS R CA 1
ATOM 4294 C C . HIS B 1 221 ? 25.806 21.659 13.174 1.00 26.73 221 HIS R C 1
ATOM 4295 O O . HIS B 1 221 ? 24.880 22.174 13.815 1.00 28.70 221 HIS R O 1
ATOM 4302 N N . ASN B 1 222 ? 25.634 20.964 12.052 1.00 24.52 222 ASN R N 1
ATOM 4303 C CA . ASN B 1 222 ? 24.288 20.706 11.506 1.00 24.23 222 ASN R CA 1
ATOM 4304 C C . ASN B 1 222 ? 24.066 19.203 11.648 1.00 29.35 222 ASN R C 1
ATOM 4305 O O . ASN B 1 222 ? 24.757 18.377 11.058 1.00 26.98 222 ASN R O 1
ATOM 4310 N N . VAL B 1 223 ? 23.192 18.814 12.575 1.00 30.73 223 VAL R N 1
ATOM 4311 C CA . VAL B 1 223 ? 23.056 17.418 12.977 1.00 27.93 223 VAL R CA 1
ATOM 4312 C C . VAL B 1 223 ? 21.709 16.801 12.628 1.00 34.07 223 VAL R C 1
ATOM 4313 O O . VAL B 1 223 ? 20.663 17.400 12.901 1.00 30.39 223 VAL R O 1
ATOM 4317 N N . MET B 1 224 ? 21.745 15.664 11.921 1.00 26.69 224 MET R N 1
ATOM 4318 C CA . MET B 1 224 ? 20.576 14.904 11.517 1.00 33.17 224 MET R CA 1
ATOM 4319 C C . MET B 1 224 ? 20.645 13.487 12.101 1.00 33.91 224 MET R C 1
ATOM 4320 O O . MET B 1 224 ? 21.579 12.750 11.813 1.00 28.30 224 MET R O 1
ATOM 4325 N N . VAL B 1 225 ? 19.742 13.132 13.016 1.00 33.76 225 VAL R N 1
ATOM 4326 C CA . VAL B 1 225 ? 19.821 11.871 13.741 1.00 31.73 225 VAL R CA 1
ATOM 4327 C C . VAL B 1 225 ? 18.601 10.961 13.568 1.00 34.80 225 VAL R C 1
ATOM 4328 O O . VAL B 1 225 ? 17.540 11.334 14.074 1.00 32.28 225 VAL R O 1
ATOM 4332 N N . GLU B 1 226 ? 18.738 9.816 12.899 1.00 30.52 226 GLU R N 1
ATOM 4333 C CA . GLU B 1 226 ? 17.605 8.894 12.802 1.00 34.71 226 GLU R CA 1
ATOM 4334 C C . GLU B 1 226 ? 17.608 8.052 14.082 1.00 32.64 226 GLU R C 1
ATOM 4335 O O . GLU B 1 226 ? 18.672 7.585 14.463 1.00 28.36 226 GLU R O 1
ATOM 4341 N N . VAL B 1 227 ? 16.468 7.876 14.739 1.00 35.32 227 VAL R N 1
ATOM 4342 C CA . VAL B 1 227 ? 16.468 7.136 15.999 1.00 37.25 227 VAL R CA 1
ATOM 4343 C C . VAL B 1 227 ? 15.439 6.009 15.989 1.00 39.51 227 VAL R C 1
ATOM 4344 O O . VAL B 1 227 ? 14.493 6.041 15.208 1.00 39.31 227 VAL R O 1
ATOM 4348 N N . GLU B 1 228 ? 15.619 5.055 16.890 1.00 40.72 228 GLU R N 1
ATOM 4349 C CA . GLU B 1 228 ? 14.737 3.893 16.993 1.00 45.45 228 GLU R CA 1
ATOM 4350 C C . GLU B 1 228 ? 13.384 4.212 17.617 1.00 44.35 228 GLU R C 1
ATOM 4351 O O . GLU B 1 228 ? 12.355 3.831 17.055 1.00 47.32 228 GLU R O 1
ATOM 4357 N N . GLU B 1 229 ? 13.348 4.909 18.748 1.00 42.49 229 GLU R N 1
ATOM 4358 C CA . GLU B 1 229 ? 12.069 5.266 19.353 1.00 42.43 229 GLU R CA 1
ATOM 4359 C C . GLU B 1 229 ? 11.604 6.628 18.838 1.00 42.98 229 GLU R C 1
ATOM 4360 O O . GLU B 1 229 ? 12.411 7.561 18.866 1.00 46.73 229 GLU R O 1
ATOM 4366 N N . THR B 1 230 ? 10.364 6.790 18.437 1.00 41.85 230 THR R N 1
ATOM 4367 C CA . THR B 1 230 ? 9.820 8.049 17.971 1.00 43.79 230 THR R CA 1
ATOM 4368 C C . THR B 1 230 ? 9.883 9.139 19.034 1.00 44.80 230 THR R C 1
ATOM 4369 O O . THR B 1 230 ? 9.174 9.104 20.039 1.00 47.45 230 THR R O 1
ATOM 4373 N N . PRO B 1 231 ? 10.689 10.164 18.797 1.00 44.18 231 PRO R N 1
ATOM 4374 C CA . PRO B 1 231 ? 10.849 11.276 19.726 1.00 42.39 231 PRO R CA 1
ATOM 4375 C C . PRO B 1 231 ? 9.859 12.387 19.473 1.00 40.85 231 PRO R C 1
ATOM 4376 O O . PRO B 1 231 ? 9.209 12.450 18.426 1.00 42.76 231 PRO R O 1
ATOM 4380 N N . THR B 1 232 ? 9.741 13.319 20.411 1.00 43.39 232 THR R N 1
ATOM 4381 C CA . THR B 1 232 ? 8.921 14.515 20.187 1.00 43.50 232 THR R CA 1
ATOM 4382 C C . THR B 1 232 ? 9.851 15.718 20.428 1.00 38.22 232 THR R C 1
ATOM 4383 O O . THR B 1 232 ? 10.803 15.608 21.206 1.00 32.94 232 THR R O 1
ATOM 4387 N N . VAL B 1 233 ? 9.522 16.879 19.870 1.00 37.98 233 VAL R N 1
ATOM 4388 C CA . VAL B 1 233 ? 10.360 18.056 20.129 1.00 38.00 233 VAL R CA 1
ATOM 4389 C C . VAL B 1 233 ? 10.459 18.326 21.623 1.00 36.29 233 VAL R C 1
ATOM 4390 O O . VAL B 1 233 ? 11.534 18.546 22.170 1.00 32.25 233 VAL R O 1
ATOM 4394 N N . ASP B 1 234 ? 9.344 18.297 22.358 1.00 35.72 234 ASP R N 1
ATOM 4395 C CA . ASP B 1 234 ? 9.377 18.520 23.789 1.00 37.33 234 ASP R CA 1
ATOM 4396 C C . ASP B 1 234 ? 10.211 17.506 24.547 1.00 34.97 234 ASP R C 1
ATOM 4397 O O . ASP B 1 234 ? 10.847 17.952 25.515 1.00 33.30 234 ASP R O 1
ATOM 4402 N N . ASP B 1 235 ? 10.222 16.226 24.181 1.00 38.91 235 ASP R N 1
ATOM 4403 C CA . ASP B 1 235 ? 11.069 15.302 24.959 1.00 37.37 235 ASP R CA 1
ATOM 4404 C C . ASP B 1 235 ? 12.550 15.582 24.710 1.00 38.28 235 ASP R C 1
ATOM 4405 O O . ASP B 1 235 ? 13.365 15.471 25.639 1.00 33.38 235 ASP R O 1
ATOM 4410 N N . ILE B 1 236 ? 12.900 15.988 23.481 1.00 35.67 236 ILE R N 1
ATOM 4411 C CA . ILE B 1 236 ? 14.303 16.302 23.162 1.00 35.16 236 ILE R CA 1
ATOM 4412 C C . ILE B 1 236 ? 14.792 17.495 23.972 1.00 36.07 236 ILE R C 1
ATOM 4413 O O . ILE B 1 236 ? 15.850 17.481 24.615 1.00 33.12 236 ILE R O 1
ATOM 4418 N N . ILE B 1 237 ? 13.941 18.527 24.018 1.00 36.51 237 ILE R N 1
ATOM 4419 C CA . ILE B 1 237 ? 14.231 19.734 24.795 1.00 35.15 237 ILE R CA 1
ATOM 4420 C C . ILE B 1 237 ? 14.463 19.338 26.239 1.00 34.37 237 ILE R C 1
ATOM 4421 O O . ILE B 1 237 ? 15.418 19.807 26.861 1.00 33.04 237 ILE R O 1
ATOM 4426 N N . ASP B 1 238 ? 13.658 18.453 26.829 1.00 34.53 238 ASP R N 1
ATOM 4427 C CA . ASP B 1 238 ? 13.870 18.033 28.213 1.00 34.90 238 ASP R CA 1
ATOM 4428 C C . ASP B 1 238 ? 15.166 17.231 28.336 1.00 35.01 238 ASP R C 1
ATOM 4429 O O . ASP B 1 238 ? 15.897 17.444 29.297 1.00 33.42 238 ASP R O 1
ATOM 4434 N N . VAL B 1 239 ? 15.421 16.344 27.363 1.00 35.62 239 VAL R N 1
ATOM 4435 C CA . VAL B 1 239 ? 16.665 15.579 27.368 1.00 35.51 239 VAL R CA 1
ATOM 4436 C C . VAL B 1 239 ? 17.855 16.522 27.354 1.00 32.43 239 VAL R C 1
ATOM 4437 O O . VAL B 1 239 ? 18.768 16.293 28.144 1.00 32.38 239 VAL R O 1
ATOM 4441 N N . PHE B 1 240 ? 17.918 17.565 26.508 1.00 31.52 240 PHE R N 1
ATOM 4442 C CA . PHE B 1 240 ? 19.071 18.452 26.492 1.00 25.83 240 PHE R CA 1
ATOM 4443 C C . PHE B 1 240 ? 19.159 19.333 27.723 1.00 30.66 240 PHE R C 1
ATOM 4444 O O . PHE B 1 240 ? 20.279 19.640 28.125 1.00 28.97 240 PHE R O 1
ATOM 4452 N N . GLU B 1 241 ? 18.047 19.812 28.274 1.00 33.13 241 GLU R N 1
ATOM 4453 C CA . GLU B 1 241 ? 18.092 20.613 29.501 1.00 34.61 241 GLU R CA 1
ATOM 4454 C C . GLU B 1 241 ? 18.639 19.766 30.648 1.00 35.39 241 GLU R C 1
ATOM 4455 O O . GLU B 1 241 ? 19.461 20.214 31.426 1.00 38.16 241 GLU R O 1
ATOM 4461 N N . ASP B 1 242 ? 18.212 18.516 30.755 1.00 35.19 242 ASP R N 1
ATOM 4462 C CA . ASP B 1 242 ? 18.693 17.646 31.811 1.00 41.63 242 ASP R CA 1
ATOM 4463 C C . ASP B 1 242 ? 20.137 17.195 31.636 1.00 41.76 242 ASP R C 1
ATOM 4464 O O . ASP B 1 242 ? 20.800 16.922 32.646 1.00 43.13 242 ASP R O 1
ATOM 4469 N N . THR B 1 243 ? 20.684 17.137 30.423 1.00 39.58 243 THR R N 1
ATOM 4470 C CA . THR B 1 243 ? 22.061 16.652 30.262 1.00 42.23 243 THR R CA 1
ATOM 4471 C C . THR B 1 243 ? 23.096 17.698 30.643 1.00 42.41 243 THR R C 1
ATOM 4472 O O . THR B 1 243 ? 22.970 18.903 30.415 1.00 41.36 243 THR R O 1
ATOM 4476 N N . PRO B 1 244 ? 24.174 17.268 31.292 1.00 40.62 244 PRO R N 1
ATOM 4477 C CA . PRO B 1 244 ? 25.223 18.152 31.724 1.00 40.58 244 PRO R CA 1
ATOM 4478 C C . PRO B 1 244 ? 26.003 18.784 30.583 1.00 35.84 244 PRO R C 1
ATOM 4479 O O . PRO B 1 244 ? 26.293 18.181 29.550 1.00 30.61 244 PRO R O 1
ATOM 4483 N N . ARG B 1 245 ? 26.374 20.043 30.800 1.00 30.10 245 ARG R N 1
ATOM 4484 C CA . ARG B 1 245 ? 27.207 20.806 29.881 1.00 28.01 245 ARG R CA 1
ATOM 4485 C C . ARG B 1 245 ? 26.592 21.051 28.519 1.00 30.43 245 ARG R C 1
ATOM 4486 O O . ARG B 1 245 ? 27.255 21.230 27.480 1.00 29.26 245 ARG R O 1
ATOM 4494 N N . VAL B 1 246 ? 25.274 21.120 28.456 1.00 28.60 246 VAL R N 1
ATOM 4495 C CA . VAL B 1 246 ? 24.537 21.372 27.219 1.00 31.38 246 VAL R CA 1
ATOM 4496 C C . VAL B 1 246 ? 23.572 22.497 27.583 1.00 32.41 246 VAL R C 1
ATOM 4497 O O . VAL B 1 246 ? 23.023 22.375 28.683 1.00 27.37 246 VAL R O 1
ATOM 4501 N N . ILE B 1 247 ? 23.422 23.583 26.831 1.00 26.45 247 ILE R N 1
ATOM 4502 C CA . ILE B 1 247 ? 22.418 24.584 27.178 1.00 28.28 247 ILE R CA 1
ATOM 4503 C C . ILE B 1 247 ? 21.570 24.847 25.929 1.00 30.97 247 ILE R C 1
ATOM 4504 O O . ILE B 1 247 ? 21.994 24.533 24.816 1.00 27.07 247 ILE R O 1
ATOM 4509 N N . LEU B 1 248 ? 20.364 25.355 26.145 1.00 28.26 248 LEU R N 1
ATOM 4510 C CA . LEU B 1 248 ? 19.445 25.659 25.075 1.00 28.67 248 LEU R CA 1
ATOM 4511 C C . LEU B 1 248 ? 19.449 27.198 24.980 1.00 33.27 248 LEU R C 1
ATOM 4512 O O . LEU B 1 248 ? 19.273 27.823 26.016 1.00 31.78 248 LEU R O 1
ATOM 4517 N N . ILE B 1 249 ? 19.597 27.729 23.786 1.00 30.69 249 ILE R N 1
ATOM 4518 C CA . ILE B 1 249 ? 19.614 29.165 23.568 1.00 28.58 249 ILE R CA 1
ATOM 4519 C C . ILE B 1 249 ? 18.558 29.446 22.502 1.00 31.33 249 ILE R C 1
ATOM 4520 O O . ILE B 1 249 ? 18.093 28.502 21.852 1.00 30.81 249 ILE R O 1
ATOM 4525 N N . SER B 1 250 ? 18.235 30.724 22.325 1.00 35.28 250 SER R N 1
ATOM 4526 C CA . SER B 1 250 ? 17.286 31.054 21.276 1.00 35.37 250 SER R CA 1
ATOM 4527 C C . SER B 1 250 ? 17.687 32.304 20.519 1.00 32.84 250 SER R C 1
ATOM 4528 O O . SER B 1 250 ? 18.066 33.341 21.063 1.00 27.23 250 SER R O 1
ATOM 4531 N N . ALA B 1 251 ? 17.482 32.205 19.212 1.00 31.15 251 ALA R N 1
ATOM 4532 C CA . ALA B 1 251 ? 17.713 33.305 18.285 1.00 33.33 251 ALA R CA 1
ATOM 4533 C C . ALA B 1 251 ? 16.739 34.427 18.605 1.00 30.60 251 ALA R C 1
ATOM 4534 O O . ALA B 1 251 ? 17.047 35.613 18.623 1.00 30.14 251 ALA R O 1
ATOM 4536 N N . GLU B 1 252 ? 15.527 34.043 18.986 1.00 30.94 252 GLU R N 1
ATOM 4537 C CA . GLU B 1 252 ? 14.481 34.979 19.366 1.00 34.71 252 GLU R CA 1
ATOM 4538 C C . GLU B 1 252 ? 14.955 35.839 20.544 1.00 33.78 252 GLU R C 1
ATOM 4539 O O . GLU B 1 252 ? 14.620 37.018 20.596 1.00 30.50 252 GLU R O 1
ATOM 4545 N N . ASP B 1 253 ? 15.756 35.307 21.462 1.00 26.27 253 ASP R N 1
ATOM 4546 C CA . ASP B 1 253 ? 16.278 36.024 22.619 1.00 26.76 253 ASP R CA 1
ATOM 4547 C C . ASP B 1 253 ? 17.496 36.857 22.267 1.00 29.00 253 ASP R C 1
ATOM 4548 O O . ASP B 1 253 ? 18.094 37.587 23.067 1.00 29.53 253 ASP R O 1
ATOM 4553 N N . GLY B 1 254 ? 17.932 36.838 21.001 1.00 26.46 254 GLY R N 1
ATOM 4554 C CA . GLY B 1 254 ? 19.064 37.607 20.530 1.00 27.78 254 GLY R CA 1
ATOM 4555 C C . GLY B 1 254 ? 20.306 36.793 20.225 1.00 27.80 254 GLY R C 1
ATOM 4556 O O . GLY B 1 254 ? 21.293 37.341 19.689 1.00 27.10 254 GLY R O 1
ATOM 4557 N N . LEU B 1 255 ? 20.277 35.497 20.495 1.00 21.70 255 LEU R N 1
ATOM 4558 C CA . LEU B 1 255 ? 21.486 34.691 20.176 1.00 27.60 255 LEU R CA 1
ATOM 4559 C C . LEU B 1 255 ? 21.350 34.053 18.804 1.00 27.88 255 LEU R C 1
ATOM 4560 O O . LEU B 1 255 ? 21.013 32.856 18.675 1.00 30.46 255 LEU R O 1
ATOM 4565 N N . THR B 1 256 ? 21.516 34.850 17.746 1.00 25.81 256 THR R N 1
ATOM 4566 C CA . THR B 1 256 ? 21.300 34.379 16.396 1.00 26.81 256 THR R CA 1
ATOM 4567 C C . THR B 1 256 ? 22.530 33.793 15.716 1.00 23.94 256 THR R C 1
ATOM 4568 O O . THR B 1 256 ? 22.358 33.137 14.673 1.00 27.79 256 THR R O 1
ATOM 4572 N N . SER B 1 257 ? 23.694 33.988 16.268 1.00 22.56 257 SER R N 1
ATOM 4573 C CA . SER B 1 257 ? 24.954 33.558 15.689 1.00 23.84 257 SER R CA 1
ATOM 4574 C C . SER B 1 257 ? 25.968 33.095 16.727 1.00 24.55 257 SER R C 1
ATOM 4575 O O . SER B 1 257 ? 25.809 33.364 17.925 1.00 19.88 257 SER R O 1
ATOM 4578 N N . THR B 1 258 ? 27.096 32.579 16.257 1.00 21.69 258 THR R N 1
ATOM 4579 C CA . THR B 1 258 ? 28.197 32.262 17.203 1.00 24.41 258 THR R CA 1
ATOM 4580 C C . THR B 1 258 ? 28.747 33.509 17.882 1.00 25.24 258 THR R C 1
ATOM 4581 O O . THR B 1 258 ? 29.202 33.483 19.038 1.00 19.71 258 THR R O 1
ATOM 4585 N N . ALA B 1 259 ? 28.747 34.677 17.220 1.00 23.00 259 ALA R N 1
ATOM 4586 C CA . ALA B 1 259 ? 29.282 35.878 17.891 1.00 23.33 259 ALA R CA 1
ATOM 4587 C C . ALA B 1 259 ? 28.386 36.306 19.041 1.00 21.60 259 ALA R C 1
ATOM 4588 O O . ALA B 1 259 ? 28.918 36.735 20.075 1.00 24.19 259 ALA R O 1
ATOM 4590 N N . GLU B 1 260 ? 27.073 36.213 18.898 1.00 23.23 260 GLU R N 1
ATOM 4591 C CA . GLU B 1 260 ? 26.169 36.581 20.010 1.00 26.79 260 GLU R CA 1
ATOM 4592 C C . GLU B 1 260 ? 26.234 35.558 21.139 1.00 25.86 260 GLU R C 1
ATOM 4593 O O . GLU B 1 260 ? 26.240 35.954 22.309 1.00 26.55 260 GLU R O 1
ATOM 4599 N N . ILE B 1 261 ? 26.493 34.297 20.873 1.00 26.02 261 ILE R N 1
ATOM 4600 C CA . ILE B 1 261 ? 26.704 33.292 21.925 1.00 25.02 261 ILE R CA 1
ATOM 4601 C C . ILE B 1 261 ? 27.910 33.657 22.778 1.00 27.13 261 ILE R C 1
ATOM 4602 O O . ILE B 1 261 ? 27.886 33.656 24.012 1.00 27.53 261 ILE R O 1
ATOM 4607 N N . MET B 1 262 ? 29.015 33.987 22.115 1.00 23.29 262 MET R N 1
ATOM 4608 C CA . MET B 1 262 ? 30.255 34.376 22.770 1.00 26.93 262 MET R CA 1
ATOM 4609 C C . MET B 1 262 ? 30.053 35.680 23.545 1.00 25.58 262 MET R C 1
ATOM 4610 O O . MET B 1 262 ? 30.736 35.915 24.537 1.00 26.76 262 MET R O 1
ATOM 4615 N N . GLU B 1 263 ? 29.132 36.539 23.137 1.00 23.24 263 GLU R N 1
ATOM 4616 C CA . GLU B 1 263 ? 28.774 37.765 23.830 1.00 24.73 263 GLU R CA 1
ATOM 4617 C C . GLU B 1 263 ? 28.030 37.376 25.109 1.00 23.63 263 GLU R C 1
ATOM 4618 O O . GLU B 1 263 ? 28.340 37.854 26.187 1.00 25.39 263 GLU R O 1
ATOM 4624 N N . TYR B 1 264 ? 27.117 36.417 25.007 1.00 21.11 264 TYR R N 1
ATOM 4625 C CA . TYR B 1 264 ? 26.476 35.841 26.185 1.00 25.70 264 TYR R CA 1
ATOM 4626 C C . TYR B 1 264 ? 27.542 35.250 27.105 1.00 27.69 264 TYR R C 1
ATOM 4627 O O . TYR B 1 264 ? 27.529 35.631 28.278 1.00 28.91 264 TYR R O 1
ATOM 4636 N N . ALA B 1 265 ? 28.522 34.476 26.629 1.00 26.72 265 ALA R N 1
ATOM 4637 C CA . ALA B 1 265 ? 29.592 33.947 27.463 1.00 27.65 265 ALA R CA 1
ATOM 4638 C C . ALA B 1 265 ? 30.341 35.072 28.190 1.00 28.93 265 ALA R C 1
ATOM 4639 O O . ALA B 1 265 ? 30.690 34.869 29.348 1.00 24.39 265 ALA R O 1
ATOM 4641 N N . LYS B 1 266 ? 30.556 36.232 27.543 1.00 30.01 266 LYS R N 1
ATOM 4642 C CA . LYS B 1 266 ? 31.225 37.323 28.222 1.00 29.89 266 LYS R CA 1
ATOM 4643 C C . LYS B 1 266 ? 30.340 37.879 29.351 1.00 29.52 266 LYS R C 1
ATOM 4644 O O . LYS B 1 266 ? 30.920 38.482 30.222 1.00 30.67 266 LYS R O 1
ATOM 4650 N N . GLU B 1 267 ? 29.023 37.755 29.293 1.00 33.03 267 GLU R N 1
ATOM 4651 C CA . GLU B 1 267 ? 28.183 38.242 30.368 1.00 33.74 267 GLU R CA 1
ATOM 4652 C C . GLU B 1 267 ? 28.156 37.245 31.527 1.00 37.04 267 GLU R C 1
ATOM 4653 O O . GLU B 1 267 ? 27.921 37.686 32.648 1.00 32.65 267 GLU R O 1
ATOM 4659 N N . LEU B 1 268 ? 28.404 35.966 31.304 1.00 35.57 268 LEU R N 1
ATOM 4660 C CA . LEU B 1 268 ? 28.447 34.933 32.332 1.00 36.36 268 LEU R CA 1
ATOM 4661 C C . LEU B 1 268 ? 29.624 35.135 33.273 1.00 34.97 268 LEU R C 1
ATOM 4662 O O . LEU B 1 268 ? 29.543 34.791 34.463 1.00 38.98 268 LEU R O 1
ATOM 4667 N N . GLY B 1 269 ? 30.739 35.696 32.822 1.00 36.11 269 GLY R N 1
ATOM 4668 C CA . GLY B 1 269 ? 31.853 36.031 33.682 1.00 35.79 269 GLY R CA 1
ATOM 4669 C C . GLY B 1 269 ? 32.796 34.939 34.147 1.00 39.33 269 GLY R C 1
ATOM 4670 O O . GLY B 1 269 ? 33.419 35.160 35.194 1.00 39.04 269 GLY R O 1
ATOM 4671 N N . ARG B 1 270 ? 32.873 33.775 33.497 1.00 37.68 270 ARG R N 1
ATOM 4672 C CA . ARG B 1 270 ? 33.815 32.765 33.955 1.00 35.07 270 ARG R CA 1
ATOM 4673 C C . ARG B 1 270 ? 35.193 33.113 33.362 1.00 36.57 270 ARG R C 1
ATOM 4674 O O . ARG B 1 270 ? 35.382 34.044 32.565 1.00 36.68 270 ARG R O 1
ATOM 4682 N N . SER B 1 271 ? 36.157 32.281 33.708 1.00 36.06 271 SER R N 1
ATOM 4683 C CA . SER B 1 271 ? 37.527 32.409 33.224 1.00 34.78 271 SER R CA 1
ATOM 4684 C C . SER B 1 271 ? 37.629 32.627 31.728 1.00 29.80 271 SER R C 1
ATOM 4685 O O . SER B 1 271 ? 37.057 31.888 30.908 1.00 27.78 271 SER R O 1
ATOM 4688 N N . ARG B 1 272 ? 38.348 33.682 31.325 1.00 28.30 272 ARG R N 1
ATOM 4689 C CA . ARG B 1 272 ? 38.548 34.084 29.954 1.00 27.90 272 ARG R CA 1
ATOM 4690 C C . ARG B 1 272 ? 37.245 34.255 29.184 1.00 31.46 272 ARG R C 1
ATOM 4691 O O . ARG B 1 272 ? 37.257 34.217 27.959 1.00 28.13 272 ARG R O 1
ATOM 4699 N N . ASN B 1 273 ? 36.087 34.405 29.803 1.00 32.60 273 ASN R N 1
ATOM 4700 C CA . ASN B 1 273 ? 34.786 34.457 29.191 1.00 38.78 273 ASN R CA 1
ATOM 4701 C C . ASN B 1 273 ? 34.514 33.200 28.341 1.00 33.37 273 ASN R C 1
ATOM 4702 O O . ASN B 1 273 ? 33.768 33.334 27.381 1.00 27.68 273 ASN R O 1
ATOM 4707 N N . ASP B 1 274 ? 35.041 32.037 28.699 1.00 29.02 274 ASP R N 1
ATOM 4708 C CA . ASP B 1 274 ? 34.865 30.851 27.901 1.00 28.39 274 ASP R CA 1
ATOM 4709 C C . ASP B 1 274 ? 33.423 30.355 27.952 1.00 25.71 274 ASP R C 1
ATOM 4710 O O . ASP B 1 274 ? 32.673 30.675 28.877 1.00 24.09 274 ASP R O 1
ATOM 4715 N N . LEU B 1 275 ? 33.094 29.530 26.985 1.00 24.07 275 LEU R N 1
ATOM 4716 C CA . LEU B 1 275 ? 31.807 28.852 27.010 1.00 24.26 275 LEU R CA 1
ATOM 4717 C C . LEU B 1 275 ? 32.135 27.347 26.988 1.00 30.76 275 LEU R C 1
ATOM 4718 O O . LEU B 1 275 ? 32.387 26.777 25.925 1.00 29.83 275 LEU R O 1
ATOM 4723 N N . PHE B 1 276 ? 32.208 26.738 28.178 1.00 23.77 276 PHE R N 1
ATOM 4724 C CA . PHE B 1 276 ? 32.528 25.317 28.286 1.00 28.71 276 PHE R CA 1
ATOM 4725 C C . PHE B 1 276 ? 31.401 24.424 27.784 1.00 30.56 276 PHE R C 1
ATOM 4726 O O . PHE B 1 276 ? 31.655 23.333 27.271 1.00 28.70 276 PHE R O 1
ATOM 4734 N N . GLU B 1 277 ? 30.165 24.896 27.862 1.00 26.51 277 GLU R N 1
ATOM 4735 C CA . GLU B 1 277 ? 28.980 24.177 27.470 1.00 24.48 277 GLU R CA 1
ATOM 4736 C C . GLU B 1 277 ? 28.720 24.209 25.968 1.00 29.61 277 GLU R C 1
ATOM 4737 O O . GLU B 1 277 ? 29.168 25.154 25.291 1.00 28.26 277 GLU R O 1
ATOM 4743 N N . ILE B 1 278 ? 27.971 23.229 25.461 1.00 21.80 278 ILE R N 1
ATOM 4744 C CA . ILE B 1 278 ? 27.538 23.187 24.083 1.00 25.59 278 ILE R CA 1
ATOM 4745 C C . ILE B 1 278 ? 26.149 23.823 23.974 1.00 26.32 278 ILE R C 1
ATOM 4746 O O . ILE B 1 278 ? 25.192 23.280 24.502 1.00 26.49 278 ILE R O 1
ATOM 4751 N N . PRO B 1 279 ? 26.021 24.963 23.320 1.00 25.67 279 PRO R N 1
ATOM 4752 C CA . PRO B 1 279 ? 24.725 25.579 23.079 1.00 27.35 279 PRO R CA 1
ATOM 4753 C C . PRO B 1 279 ? 23.983 24.932 21.913 1.00 27.77 279 PRO R C 1
ATOM 4754 O O . PRO B 1 279 ? 24.542 24.727 20.821 1.00 30.72 279 PRO R O 1
ATOM 4758 N N . VAL B 1 280 ? 22.705 24.655 22.077 1.00 23.57 280 VAL R N 1
ATOM 4759 C CA . VAL B 1 280 ? 21.858 24.089 21.053 1.00 24.60 280 VAL R CA 1
ATOM 4760 C C . VAL B 1 280 ? 20.790 25.161 20.739 1.00 29.45 280 VAL R C 1
ATOM 4761 O O . VAL B 1 280 ? 20.208 25.597 21.730 1.00 26.52 280 VAL R O 1
ATOM 4765 N N . TRP B 1 281 ? 20.557 25.490 19.469 1.00 28.29 281 TRP R N 1
ATOM 4766 C CA . TRP B 1 281 ? 19.477 26.433 19.174 1.00 25.90 281 TRP R CA 1
ATOM 4767 C C . TRP B 1 281 ? 18.134 25.740 19.382 1.00 29.12 281 TRP R C 1
ATOM 4768 O O . TRP B 1 281 ? 17.717 24.838 18.648 1.00 26.94 281 TRP R O 1
ATOM 4779 N N . ARG B 1 282 ? 17.396 26.224 20.366 1.00 30.12 282 ARG R N 1
ATOM 4780 C CA . ARG B 1 282 ? 16.104 25.650 20.758 1.00 27.72 282 ARG R CA 1
ATOM 4781 C C . ARG B 1 282 ? 15.150 25.548 19.584 1.00 30.13 282 ARG R C 1
ATOM 4782 O O . ARG B 1 282 ? 14.543 24.485 19.350 1.00 29.89 282 ARG R O 1
ATOM 4790 N N . GLU B 1 283 ? 15.045 26.590 18.776 1.00 26.59 283 GLU R N 1
ATOM 4791 C CA . GLU B 1 283 ? 14.158 26.636 17.621 1.00 29.65 283 GLU R CA 1
ATOM 4792 C C . GLU B 1 283 ? 14.614 25.725 16.476 1.00 27.06 283 GLU R C 1
ATOM 4793 O O . GLU B 1 283 ? 13.849 25.492 15.542 1.00 24.33 283 GLU R O 1
ATOM 4799 N N . SER B 1 284 ? 15.862 25.261 16.474 1.00 28.57 284 SER R N 1
ATOM 4800 C CA . SER B 1 284 ? 16.337 24.361 15.432 1.00 27.85 284 SER R CA 1
ATOM 4801 C C . SER B 1 284 ? 15.888 22.921 15.683 1.00 29.66 284 SER R C 1
ATOM 4802 O O . SER B 1 284 ? 15.882 22.146 14.724 1.00 31.99 284 SER R O 1
ATOM 4805 N N . ILE B 1 285 ? 15.453 22.572 16.897 1.00 29.26 285 ILE R N 1
ATOM 4806 C CA . ILE B 1 285 ? 15.062 21.190 17.203 1.00 31.56 285 ILE R CA 1
ATOM 4807 C C . ILE B 1 285 ? 13.815 20.816 16.429 1.00 32.89 285 ILE R C 1
ATOM 4808 O O . ILE B 1 285 ? 12.732 21.391 16.534 1.00 33.15 285 ILE R O 1
ATOM 4813 N N . THR B 1 286 ? 13.979 19.892 15.495 1.00 31.28 286 THR R N 1
ATOM 4814 C CA . THR B 1 286 ? 12.943 19.459 14.589 1.00 31.89 286 THR R CA 1
ATOM 4815 C C . THR B 1 286 ? 12.860 17.932 14.567 1.00 33.75 286 THR R C 1
ATOM 4816 O O . THR B 1 286 ? 13.860 17.245 14.758 1.00 33.88 286 THR R O 1
ATOM 4820 N N . VAL B 1 287 ? 11.659 17.396 14.402 1.00 32.34 287 VAL R N 1
ATOM 4821 C CA . VAL B 1 287 ? 11.496 15.947 14.318 1.00 35.02 287 VAL R CA 1
ATOM 4822 C C . VAL B 1 287 ? 10.701 15.685 13.042 1.00 36.21 287 VAL R C 1
ATOM 4823 O O . VAL B 1 287 ? 9.723 16.392 12.847 1.00 35.57 287 VAL R O 1
ATOM 4827 N N . VAL B 1 288 ? 11.145 14.785 12.193 1.00 39.26 288 VAL R N 1
ATOM 4828 C CA . VAL B 1 288 ? 10.380 14.435 10.982 1.00 42.07 288 VAL R CA 1
ATOM 4829 C C . VAL B 1 288 ? 10.323 12.900 11.011 1.00 39.43 288 VAL R C 1
ATOM 4830 O O . VAL B 1 288 ? 11.384 12.277 10.919 1.00 36.47 288 VAL R O 1
ATOM 4834 N N . ASP B 1 289 ? 9.169 12.301 11.251 1.00 43.50 289 ASP R N 1
ATOM 4835 C CA . ASP B 1 289 ? 9.100 10.830 11.363 1.00 40.49 289 ASP R CA 1
ATOM 4836 C C . ASP B 1 289 ? 9.979 10.396 12.518 1.00 38.95 289 ASP R C 1
ATOM 4837 O O . ASP B 1 289 ? 9.753 10.875 13.623 1.00 38.75 289 ASP R O 1
ATOM 4842 N N . ASN B 1 290 ? 10.993 9.561 12.307 1.00 36.93 290 ASN R N 1
ATOM 4843 C CA . ASN B 1 290 ? 11.894 9.171 13.382 1.00 37.89 290 ASN R CA 1
ATOM 4844 C C . ASN B 1 290 ? 13.269 9.843 13.250 1.00 38.18 290 ASN R C 1
ATOM 4845 O O . ASN B 1 290 ? 14.286 9.317 13.719 1.00 36.50 290 ASN R O 1
ATOM 4850 N N . GLU B 1 291 ? 13.301 11.025 12.629 1.00 34.73 291 GLU R N 1
ATOM 4851 C CA . GLU B 1 291 ? 14.590 11.730 12.491 1.00 34.67 291 GLU R CA 1
ATOM 4852 C C . GLU B 1 291 ? 14.550 13.101 13.153 1.00 31.06 291 GLU R C 1
ATOM 4853 O O . GLU B 1 291 ? 13.616 13.874 12.985 1.00 29.59 291 GLU R O 1
ATOM 4859 N N . ILE B 1 292 ? 15.548 13.434 13.921 1.00 31.94 292 ILE R N 1
ATOM 4860 C CA . ILE B 1 292 ? 15.757 14.690 14.602 1.00 34.43 292 ILE R CA 1
ATOM 4861 C C . ILE B 1 292 ? 16.804 15.550 13.877 1.00 32.30 292 ILE R C 1
ATOM 4862 O O . ILE B 1 292 ? 17.869 15.071 13.526 1.00 28.55 292 ILE R O 1
ATOM 4867 N N . TYR B 1 293 ? 16.521 16.820 13.670 1.00 29.60 293 TYR R N 1
ATOM 4868 C CA . TYR B 1 293 ? 17.453 17.762 13.057 1.00 30.22 293 TYR R CA 1
ATOM 4869 C C . TYR B 1 293 ? 17.730 18.813 14.142 1.00 32.46 293 TYR R C 1
ATOM 4870 O O . TYR B 1 293 ? 16.755 19.122 14.844 1.00 31.02 293 TYR R O 1
ATOM 4879 N N . TYR B 1 294 ? 18.955 19.295 14.273 1.00 29.57 294 TYR R N 1
ATOM 4880 C CA . TYR B 1 294 ? 19.184 20.367 15.232 1.00 29.67 294 TYR R CA 1
ATOM 4881 C C . TYR B 1 294 ? 20.536 21.011 14.916 1.00 33.08 294 TYR R C 1
ATOM 4882 O O . TYR B 1 294 ? 21.333 20.428 14.176 1.00 28.69 294 TYR R O 1
ATOM 4891 N N . MET B 1 295 ? 20.729 22.227 15.438 1.00 27.40 295 MET R N 1
ATOM 4892 C CA . MET B 1 295 ? 22.013 22.877 15.215 1.00 25.17 295 MET R CA 1
ATOM 4893 C C . MET B 1 295 ? 22.574 23.206 16.590 1.00 23.93 295 MET R C 1
ATOM 4894 O O . MET B 1 295 ? 21.851 23.587 17.521 1.00 25.64 295 MET R O 1
ATOM 4899 N N . GLN B 1 296 ? 23.894 23.151 16.665 1.00 25.14 296 GLN R N 1
ATOM 4900 C CA . GLN B 1 296 ? 24.605 23.495 17.891 1.00 23.99 296 GLN R CA 1
ATOM 4901 C C . GLN B 1 296 ? 25.903 24.171 17.459 1.00 22.96 296 GLN R C 1
ATOM 4902 O O . GLN B 1 296 ? 26.253 24.274 16.281 1.00 24.62 296 GLN R O 1
ATOM 4908 N N . ALA B 1 297 ? 26.651 24.666 18.419 1.00 21.08 297 ALA R N 1
ATOM 4909 C CA . ALA B 1 297 ? 27.879 25.384 18.231 1.00 22.43 297 ALA R CA 1
ATOM 4910 C C . ALA B 1 297 ? 28.842 24.902 19.294 1.00 23.60 297 ALA R C 1
ATOM 4911 O O . ALA B 1 297 ? 28.428 24.395 20.342 1.00 23.40 297 ALA R O 1
ATOM 4913 N N . VAL B 1 298 ? 30.125 25.100 19.054 1.00 21.50 298 VAL R N 1
ATOM 4914 C CA . VAL B 1 298 ? 31.153 24.683 19.991 1.00 21.29 298 VAL R CA 1
ATOM 4915 C C . VAL B 1 298 ? 32.178 25.786 20.206 1.00 23.58 298 VAL R C 1
ATOM 4916 O O . VAL B 1 298 ? 32.759 26.193 19.203 1.00 26.70 298 VAL R O 1
ATOM 4920 N N . HIS B 1 299 ? 32.483 26.140 21.442 1.00 21.95 299 HIS R N 1
ATOM 4921 C CA . HIS B 1 299 ? 33.588 27.061 21.685 1.00 23.37 299 HIS R CA 1
ATOM 4922 C C . HIS B 1 299 ? 34.820 26.163 21.805 1.00 27.77 299 HIS R C 1
ATOM 4923 O O . HIS B 1 299 ? 35.096 25.654 22.903 1.00 25.50 299 HIS R O 1
ATOM 4930 N N . GLN B 1 300 ? 35.536 25.995 20.704 1.00 29.02 300 GLN R N 1
ATOM 4931 C CA . GLN B 1 300 ? 36.658 25.102 20.531 1.00 29.31 300 GLN R CA 1
ATOM 4932 C C . GLN B 1 300 ? 37.787 25.269 21.522 1.00 31.72 300 GLN R C 1
ATOM 4933 O O . GLN B 1 300 ? 38.461 24.287 21.864 1.00 33.17 300 GLN R O 1
ATOM 4939 N N . GLU B 1 301 ? 37.981 26.458 22.055 1.00 28.95 301 GLU R N 1
ATOM 4940 C CA . GLU B 1 301 ? 39.049 26.640 23.048 1.00 27.79 301 GLU R CA 1
ATOM 4941 C C . GLU B 1 301 ? 38.767 26.030 24.407 1.00 27.53 301 GLU R C 1
ATOM 4942 O O . GLU B 1 301 ? 39.719 25.707 25.147 1.00 30.42 301 GLU R O 1
ATOM 4948 N N . SER B 1 302 ? 37.508 25.800 24.782 1.00 26.86 302 SER R N 1
ATOM 4949 C CA . SER B 1 302 ? 37.258 25.363 26.148 1.00 24.85 302 SER R CA 1
ATOM 4950 C C . SER B 1 302 ? 36.299 24.235 26.361 1.00 26.89 302 SER R C 1
ATOM 4951 O O . SER B 1 302 ? 36.272 23.737 27.500 1.00 26.84 302 SER R O 1
ATOM 4954 N N . ASP B 1 303 ? 35.530 23.786 25.364 1.00 27.53 303 ASP R N 1
ATOM 4955 C CA . ASP B 1 303 ? 34.614 22.682 25.645 1.00 25.44 303 ASP R CA 1
ATOM 4956 C C . ASP B 1 303 ? 35.376 21.448 26.165 1.00 28.62 303 ASP R C 1
ATOM 4957 O O . ASP B 1 303 ? 34.821 20.761 27.032 1.00 27.50 303 ASP R O 1
ATOM 4962 N N . ILE B 1 304 ? 36.619 21.185 25.771 1.00 26.95 304 ILE R N 1
ATOM 4963 C CA . ILE B 1 304 ? 37.364 20.032 26.255 1.00 29.70 304 ILE R CA 1
ATOM 4964 C C . ILE B 1 304 ? 37.937 20.159 27.657 1.00 30.41 304 ILE R C 1
ATOM 4965 O O . ILE B 1 304 ? 38.358 19.159 28.258 1.00 28.19 304 ILE R O 1
ATOM 4970 N N . VAL B 1 305 ? 37.945 21.367 28.202 1.00 30.72 305 VAL R N 1
ATOM 4971 C CA . VAL B 1 305 ? 38.515 21.689 29.496 1.00 25.44 305 VAL R CA 1
ATOM 4972 C C . VAL B 1 305 ? 37.949 20.924 30.675 1.00 30.80 305 VAL R C 1
ATOM 4973 O O . VAL B 1 305 ? 38.725 20.286 31.415 1.00 30.68 305 VAL R O 1
ATOM 4977 N N . PRO B 1 306 ? 36.656 20.918 30.924 1.00 31.03 306 PRO R N 1
ATOM 4978 C CA . PRO B 1 306 ? 36.063 20.143 32.015 1.00 36.70 306 PRO R CA 1
ATOM 4979 C C . PRO B 1 306 ? 36.258 18.639 31.822 1.00 37.14 306 PRO R C 1
ATOM 4980 O O . PRO B 1 306 ? 36.345 17.868 32.775 1.00 37.22 306 PRO R O 1
ATOM 4984 N N . GLU B 1 307 ? 36.352 18.167 30.577 1.00 37.75 307 GLU R N 1
ATOM 4985 C CA . GLU B 1 307 ? 36.572 16.783 30.238 1.00 34.54 307 GLU R CA 1
ATOM 4986 C C . GLU B 1 307 ? 37.929 16.339 30.775 1.00 34.65 307 GLU R C 1
ATOM 4987 O O . GLU B 1 307 ? 38.062 15.224 31.285 1.00 33.09 307 GLU R O 1
ATOM 4993 N N . ASN B 1 308 ? 38.936 17.201 30.713 1.00 30.72 308 ASN R N 1
ATOM 4994 C CA . ASN B 1 308 ? 40.273 16.942 31.200 1.00 31.11 308 ASN R CA 1
ATOM 4995 C C . ASN B 1 308 ? 40.294 16.746 32.715 1.00 33.66 308 ASN R C 1
ATOM 4996 O O . ASN B 1 308 ? 40.987 15.855 33.205 1.00 31.20 308 ASN R O 1
ATOM 5001 N N . VAL B 1 309 ? 39.550 17.534 33.489 1.00 32.49 309 VAL R N 1
ATOM 5002 C CA . VAL B 1 309 ? 39.447 17.390 34.932 1.00 33.68 309 VAL R CA 1
ATOM 5003 C C . VAL B 1 309 ? 38.788 16.046 35.270 1.00 34.41 309 VAL R C 1
ATOM 5004 O O . VAL B 1 309 ? 39.368 15.327 36.096 1.00 28.75 309 VAL R O 1
ATOM 5008 N N . ASP B 1 310 ? 37.722 15.637 34.600 1.00 30.29 310 ASP R N 1
ATOM 5009 C CA . ASP B 1 310 ? 37.094 14.343 34.780 1.00 37.09 310 ASP R CA 1
ATOM 5010 C C . ASP B 1 310 ? 38.049 13.205 34.415 1.00 42.42 310 ASP R C 1
ATOM 5011 O O . ASP B 1 310 ? 38.060 12.190 35.120 1.00 37.96 310 ASP R O 1
ATOM 5016 N N . ALA B 1 311 ? 38.856 13.368 33.367 1.00 35.88 311 ALA R N 1
ATOM 5017 C CA . ALA B 1 311 ? 39.803 12.311 33.000 1.00 36.08 311 ALA R CA 1
ATOM 5018 C C . ALA B 1 311 ? 40.820 12.054 34.105 1.00 38.09 311 ALA R C 1
ATOM 5019 O O . ALA B 1 311 ? 41.294 10.927 34.264 1.00 38.01 311 ALA R O 1
ATOM 5021 N N . VAL B 1 312 ? 41.218 13.090 34.838 1.00 35.87 312 VAL R N 1
ATOM 5022 C CA . VAL B 1 312 ? 42.170 12.956 35.938 1.00 37.05 312 VAL R CA 1
ATOM 5023 C C . VAL B 1 312 ? 41.516 12.115 37.042 1.00 40.93 312 VAL R C 1
ATOM 5024 O O . VAL B 1 312 ? 42.229 11.282 37.607 1.00 38.08 312 VAL R O 1
ATOM 5028 N N . ARG B 1 313 ? 40.237 12.361 37.336 1.00 39.15 313 ARG R N 1
ATOM 5029 C CA . ARG B 1 313 ? 39.573 11.580 38.368 1.00 41.44 313 ARG R CA 1
ATOM 5030 C C . ARG B 1 313 ? 39.406 10.123 37.940 1.00 41.34 313 ARG R C 1
ATOM 5031 O O . ARG B 1 313 ? 39.522 9.236 38.796 1.00 41.37 313 ARG R O 1
ATOM 5039 N N . ALA B 1 314 ? 39.168 9.855 36.658 1.00 39.87 314 ALA R N 1
ATOM 5040 C CA . ALA B 1 314 ? 39.065 8.490 36.173 1.00 42.16 314 ALA R CA 1
ATOM 5041 C C . ALA B 1 314 ? 40.431 7.788 36.247 1.00 43.69 314 ALA R C 1
ATOM 5042 O O . ALA B 1 314 ? 40.502 6.704 36.815 1.00 47.54 314 ALA R O 1
ATOM 5044 N N . ILE B 1 315 ? 41.432 8.413 35.648 1.00 42.46 315 ILE R N 1
ATOM 5045 C CA . ILE B 1 315 ? 42.771 7.856 35.604 1.00 41.13 315 ILE R CA 1
ATOM 5046 C C . ILE B 1 315 ? 43.366 7.604 36.981 1.00 40.78 315 ILE R C 1
ATOM 5047 O O . ILE B 1 315 ? 43.915 6.529 37.220 1.00 42.87 315 ILE R O 1
ATOM 5052 N N . LEU B 1 316 ? 43.263 8.560 37.891 1.00 38.80 316 LEU R N 1
ATOM 5053 C CA . LEU B 1 316 ? 43.816 8.410 39.229 1.00 43.55 316 LEU R CA 1
ATOM 5054 C C . LEU B 1 316 ? 42.886 7.706 40.205 1.00 45.73 316 LEU R C 1
ATOM 5055 O O . LEU B 1 316 ? 43.167 7.732 41.401 1.00 45.93 316 LEU R O 1
ATOM 5060 N N . GLU B 1 317 ? 41.758 7.158 39.746 1.00 42.32 317 GLU R N 1
ATOM 5061 C CA . GLU B 1 317 ? 40.799 6.482 40.598 1.00 47.10 317 GLU R CA 1
ATOM 5062 C C . GLU B 1 317 ? 40.387 7.314 41.792 1.00 46.71 317 GLU R C 1
ATOM 5063 O O . GLU B 1 317 ? 40.309 6.830 42.926 1.00 48.49 317 GLU R O 1
ATOM 5069 N N . MET B 1 318 ? 40.059 8.582 41.556 1.00 44.56 318 MET R N 1
ATOM 5070 C CA . MET B 1 318 ? 39.632 9.470 42.633 1.00 39.49 318 MET R CA 1
ATOM 5071 C C . MET B 1 318 ? 38.123 9.390 42.807 1.00 39.39 318 MET R C 1
ATOM 5072 O O . MET B 1 318 ? 37.591 9.816 43.823 1.00 41.58 318 MET R O 1
ATOM 5077 N N . GLU B 1 319 ? 37.429 8.866 41.802 1.00 39.23 319 GLU R N 1
ATOM 5078 C CA . GLU B 1 319 ? 35.979 8.796 41.827 1.00 37.37 319 GLU R CA 1
ATOM 5079 C C . GLU B 1 319 ? 35.531 7.832 40.738 1.00 39.85 319 GLU R C 1
ATOM 5080 O O . GLU B 1 319 ? 35.987 8.026 39.602 1.00 37.84 319 GLU R O 1
ATOM 5086 N N . GLU B 1 320 ? 34.642 6.896 41.060 1.00 34.34 320 GLU R N 1
ATOM 5087 C CA . GLU B 1 320 ? 34.251 5.941 40.033 1.00 34.94 320 GLU R CA 1
ATOM 5088 C C . GLU B 1 320 ? 32.926 6.270 39.375 1.00 34.35 320 GLU R C 1
ATOM 5089 O O . GLU B 1 320 ? 32.619 5.715 38.314 1.00 32.46 320 GLU R O 1
ATOM 5095 N N . ASP B 1 321 ? 32.124 7.064 40.098 1.00 35.51 321 ASP R N 1
ATOM 5096 C CA . ASP B 1 321 ? 30.827 7.421 39.470 1.00 39.23 321 ASP R CA 1
ATOM 5097 C C . ASP B 1 321 ? 31.074 8.669 38.610 1.00 40.13 321 ASP R C 1
ATOM 5098 O O . ASP B 1 321 ? 31.421 9.751 39.081 1.00 33.42 321 ASP R O 1
ATOM 5103 N N . LYS B 1 322 ? 30.938 8.534 37.295 1.00 36.72 322 LYS R N 1
ATOM 5104 C CA . LYS B 1 322 ? 31.119 9.637 36.367 1.00 40.41 322 LYS R CA 1
ATOM 5105 C C . LYS B 1 322 ? 30.203 10.820 36.693 1.00 38.47 322 LYS R C 1
ATOM 5106 O O . LYS B 1 322 ? 30.724 11.939 36.532 1.00 37.88 322 LYS R O 1
ATOM 5112 N N . TYR B 1 323 ? 28.974 10.663 37.162 1.00 35.33 323 TYR R N 1
ATOM 5113 C CA . TYR B 1 323 ? 28.160 11.824 37.497 1.00 37.47 323 TYR R CA 1
ATOM 5114 C C . TYR B 1 323 ? 28.717 12.573 38.683 1.00 37.30 323 TYR R C 1
ATOM 5115 O O . TYR B 1 323 ? 28.679 13.809 38.645 1.00 35.65 323 TYR R O 1
ATOM 5124 N N . LYS B 1 324 ? 29.304 11.871 39.663 1.00 38.60 324 LYS R N 1
ATOM 5125 C CA . LYS B 1 324 ? 29.907 12.608 40.774 1.00 37.08 324 LYS R CA 1
ATOM 5126 C C . LYS B 1 324 ? 31.100 13.425 40.279 1.00 36.53 324 LYS R C 1
ATOM 5127 O O . LYS B 1 324 ? 31.291 14.498 40.869 1.00 37.42 324 LYS R O 1
ATOM 5133 N N . SER B 1 325 ? 31.900 12.921 39.345 1.00 34.43 325 SER R N 1
ATOM 5134 C CA . SER B 1 325 ? 33.060 13.723 38.907 1.00 37.75 325 SER R CA 1
ATOM 5135 C C . SER B 1 325 ? 32.568 14.915 38.090 1.00 30.57 325 SER R C 1
ATOM 5136 O O . SER B 1 325 ? 32.968 16.044 38.309 1.00 35.53 325 SER R O 1
ATOM 5139 N N . ILE B 1 326 ? 31.670 14.676 37.153 1.00 35.85 326 ILE R N 1
ATOM 5140 C CA . ILE B 1 326 ? 31.029 15.695 36.321 1.00 37.61 326 ILE R CA 1
ATOM 5141 C C . ILE B 1 326 ? 30.478 16.821 37.177 1.00 40.73 326 ILE R C 1
ATOM 5142 O O . ILE B 1 326 ? 30.976 17.950 37.082 1.00 38.54 326 ILE R O 1
ATOM 5147 N N . ASN B 1 327 ? 29.552 16.534 38.086 1.00 39.72 327 ASN R N 1
ATOM 5148 C CA . ASN B 1 327 ? 28.999 17.520 38.997 1.00 38.09 327 ASN R CA 1
ATOM 5149 C C . ASN B 1 327 ? 30.036 18.248 39.821 1.00 35.64 327 ASN R C 1
ATOM 5150 O O . ASN B 1 327 ? 29.884 19.456 40.063 1.00 39.28 327 ASN R O 1
ATOM 5155 N N . LYS B 1 328 ? 31.065 17.589 40.337 1.00 34.91 328 LYS R N 1
ATOM 5156 C CA . LYS B 1 328 ? 32.078 18.275 41.148 1.00 37.24 328 LYS R CA 1
ATOM 5157 C C . LYS B 1 328 ? 32.902 19.233 40.271 1.00 35.14 328 LYS R C 1
ATOM 5158 O O . LYS B 1 328 ? 33.285 20.336 40.658 1.00 34.88 328 LYS R O 1
ATOM 5164 N N . THR B 1 329 ? 33.253 18.737 39.101 1.00 32.63 329 THR R N 1
ATOM 5165 C CA . THR B 1 329 ? 33.935 19.508 38.078 1.00 33.64 329 THR R CA 1
ATOM 5166 C C . THR B 1 329 ? 33.088 20.743 37.750 1.00 27.81 329 THR R C 1
ATOM 5167 O O . THR B 1 329 ? 33.620 21.837 37.821 1.00 28.98 329 THR R O 1
ATOM 5171 N N . ASN B 1 330 ? 31.823 20.554 37.416 1.00 29.95 330 ASN R N 1
ATOM 5172 C CA . ASN B 1 330 ? 30.968 21.664 37.069 1.00 35.50 330 ASN R CA 1
ATOM 5173 C C . ASN B 1 330 ? 30.875 22.705 38.172 1.00 34.53 330 ASN R C 1
ATOM 5174 O O . ASN B 1 330 ? 30.927 23.895 37.847 1.00 31.19 330 ASN R O 1
ATOM 5179 N N . LYS B 1 331 ? 30.732 22.299 39.423 1.00 34.32 331 LYS R N 1
ATOM 5180 C CA . LYS B 1 331 ? 30.611 23.227 40.548 1.00 33.28 331 LYS R CA 1
ATOM 5181 C C . LYS B 1 331 ? 31.851 24.081 40.751 1.00 31.87 331 LYS R C 1
ATOM 5182 O O . LYS B 1 331 ? 31.775 25.286 41.034 1.00 32.30 331 LYS R O 1
ATOM 5188 N N . ALA B 1 332 ? 33.030 23.496 40.629 1.00 30.36 332 ALA R N 1
ATOM 5189 C CA . ALA B 1 332 ? 34.287 24.227 40.784 1.00 32.14 332 ALA R CA 1
ATOM 5190 C C . ALA B 1 332 ? 34.578 25.123 39.582 1.00 32.99 332 ALA R C 1
ATOM 5191 O O . ALA B 1 332 ? 35.275 26.132 39.735 1.00 32.24 332 ALA R O 1
ATOM 5193 N N . MET B 1 333 ? 34.034 24.829 38.405 1.00 31.37 333 MET R N 1
ATOM 5194 C CA . MET B 1 333 ? 34.275 25.648 37.219 1.00 28.43 333 MET R CA 1
ATOM 5195 C C . MET B 1 333 ? 33.183 26.666 36.922 1.00 31.02 333 MET R C 1
ATOM 5196 O O . MET B 1 333 ? 33.222 27.404 35.934 1.00 29.71 333 MET R O 1
ATOM 5201 N N . ASN B 1 334 ? 32.120 26.703 37.720 1.00 32.56 334 ASN R N 1
ATOM 5202 C CA . ASN B 1 334 ? 30.962 27.548 37.592 1.00 30.17 334 ASN R CA 1
ATOM 5203 C C . ASN B 1 334 ? 30.221 27.291 36.282 1.00 33.38 334 ASN R C 1
ATOM 5204 O O . ASN B 1 334 ? 29.687 28.185 35.629 1.00 34.39 334 ASN R O 1
ATOM 5209 N N . ILE B 1 335 ? 30.103 26.004 35.967 1.00 29.86 335 ILE R N 1
ATOM 5210 C CA . ILE B 1 335 ? 29.445 25.571 34.746 1.00 37.15 335 ILE R CA 1
ATOM 5211 C C . ILE B 1 335 ? 27.949 25.542 34.932 1.00 39.99 335 ILE R C 1
ATOM 5212 O O . ILE B 1 335 ? 27.450 25.144 35.980 1.00 41.56 335 ILE R O 1
ATOM 5217 N N . LEU B 1 336 ? 27.257 25.984 33.883 1.00 43.40 336 LEU R N 1
ATOM 5218 C CA . LEU B 1 336 ? 25.795 25.985 33.899 1.00 48.50 336 LEU R CA 1
ATOM 5219 C C . LEU B 1 336 ? 25.318 24.530 34.025 1.00 48.83 336 LEU R C 1
ATOM 5220 O O . LEU B 1 336 ? 24.139 24.316 34.334 1.00 58.79 336 LEU R O 1
ATOM 5225 N N . MET C 1 1 ? 60.849 38.595 -33.258 1.00 70.53 1 MET O N 1
ATOM 5226 C CA . MET C 1 1 ? 60.329 38.735 -31.946 1.00 68.41 1 MET O CA 1
ATOM 5227 C C . MET C 1 1 ? 61.416 38.515 -30.910 1.00 65.46 1 MET O C 1
ATOM 5228 O O . MET C 1 1 ? 62.175 37.541 -31.077 1.00 64.09 1 MET O O 1
ATOM 5233 N N . LYS C 1 2 ? 61.485 39.351 -29.871 1.00 59.84 2 LYS O N 1
ATOM 5234 C CA . LYS C 1 2 ? 62.395 39.035 -28.767 1.00 55.34 2 LYS O CA 1
ATOM 5235 C C . LYS C 1 2 ? 61.732 37.808 -28.137 1.00 52.09 2 LYS O C 1
ATOM 5236 O O . LYS C 1 2 ? 60.497 37.770 -28.132 1.00 47.63 2 LYS O O 1
ATOM 5242 N N . ALA C 1 3 ? 62.495 36.837 -27.683 1.00 52.03 3 ALA O N 1
ATOM 5243 C CA . ALA C 1 3 ? 61.894 35.632 -27.110 1.00 50.97 3 ALA O CA 1
ATOM 5244 C C . ALA C 1 3 ? 61.947 35.737 -25.588 1.00 47.95 3 ALA O C 1
ATOM 5245 O O . ALA C 1 3 ? 63.045 35.679 -25.020 1.00 47.80 3 ALA O O 1
ATOM 5247 N N . VAL C 1 4 ? 60.788 35.874 -24.940 1.00 42.49 4 VAL O N 1
ATOM 5248 C CA . VAL C 1 4 ? 60.808 36.053 -23.483 1.00 39.08 4 VAL O CA 1
ATOM 5249 C C . VAL C 1 4 ? 60.482 34.792 -22.706 1.00 35.15 4 VAL O C 1
ATOM 5250 O O . VAL C 1 4 ? 59.509 34.093 -22.991 1.00 34.75 4 VAL O O 1
ATOM 5254 N N . ALA C 1 5 ? 61.311 34.396 -21.745 1.00 36.41 5 ALA O N 1
ATOM 5255 C CA . ALA C 1 5 ? 60.954 33.247 -20.911 1.00 40.86 5 ALA O CA 1
ATOM 5256 C C . ALA C 1 5 ? 60.387 33.792 -19.583 1.00 40.35 5 ALA O C 1
ATOM 5257 O O . ALA C 1 5 ? 60.856 34.826 -19.097 1.00 38.85 5 ALA O O 1
ATOM 5259 N N . ILE C 1 6 ? 59.388 33.111 -19.036 1.00 39.49 6 ILE O N 1
ATOM 5260 C CA . ILE C 1 6 ? 58.788 33.487 -17.759 1.00 30.97 6 ILE O CA 1
ATOM 5261 C C . ILE C 1 6 ? 59.144 32.398 -16.754 1.00 32.44 6 ILE O C 1
ATOM 5262 O O . ILE C 1 6 ? 58.658 31.264 -16.865 1.00 37.42 6 ILE O O 1
ATOM 5267 N N . ASN C 1 7 ? 60.058 32.684 -15.856 1.00 28.92 7 ASN O N 1
ATOM 5268 C CA . ASN C 1 7 ? 60.440 31.683 -14.849 1.00 33.87 7 ASN O CA 1
ATOM 5269 C C . ASN C 1 7 ? 59.548 31.949 -13.643 1.00 35.63 7 ASN O C 1
ATOM 5270 O O . ASN C 1 7 ? 59.698 32.997 -13.007 1.00 34.65 7 ASN O O 1
ATOM 5275 N N . GLY C 1 8 ? 58.559 31.083 -13.453 1.00 35.82 8 GLY O N 1
ATOM 5276 C CA . GLY C 1 8 ? 57.554 31.190 -12.417 1.00 31.14 8 GLY O CA 1
ATOM 5277 C C . GLY C 1 8 ? 56.210 31.690 -12.942 1.00 35.66 8 GLY O C 1
ATOM 5278 O O . GLY C 1 8 ? 55.928 32.897 -12.876 1.00 34.55 8 GLY O O 1
ATOM 5279 N N . TYR C 1 9 ? 55.337 30.782 -13.370 1.00 31.51 9 TYR O N 1
ATOM 5280 C CA . TYR C 1 9 ? 54.001 31.095 -13.881 1.00 36.01 9 TYR O CA 1
ATOM 5281 C C . TYR C 1 9 ? 53.002 31.139 -12.716 1.00 34.32 9 TYR O C 1
ATOM 5282 O O . TYR C 1 9 ? 52.118 30.281 -12.590 1.00 32.71 9 TYR O O 1
ATOM 5291 N N . GLY C 1 10 ? 53.195 32.084 -11.800 1.00 30.13 10 GLY O N 1
ATOM 5292 C CA . GLY C 1 10 ? 52.336 32.237 -10.630 1.00 27.17 10 GLY O CA 1
ATOM 5293 C C . GLY C 1 10 ? 51.454 33.481 -10.739 1.00 30.28 10 GLY O C 1
ATOM 5294 O O . GLY C 1 10 ? 51.072 33.921 -11.815 1.00 28.20 10 GLY O O 1
ATOM 5295 N N . THR C 1 11 ? 51.181 34.106 -9.575 1.00 26.12 11 THR O N 1
ATOM 5296 C CA . THR C 1 11 ? 50.311 35.263 -9.569 1.00 26.45 11 THR O CA 1
ATOM 5297 C C . THR C 1 11 ? 50.799 36.336 -10.518 1.00 23.93 11 THR O C 1
ATOM 5298 O O . THR C 1 11 ? 49.991 36.857 -11.287 1.00 28.21 11 THR O O 1
ATOM 5302 N N . VAL C 1 12 ? 52.044 36.768 -10.386 1.00 26.06 12 VAL O N 1
ATOM 5303 C CA . VAL C 1 12 ? 52.525 37.837 -11.284 1.00 31.45 12 VAL O CA 1
ATOM 5304 C C . VAL C 1 12 ? 52.846 37.239 -12.654 1.00 29.54 12 VAL O C 1
ATOM 5305 O O . VAL C 1 12 ? 52.493 37.730 -13.708 1.00 32.61 12 VAL O O 1
ATOM 5309 N N . GLY C 1 13 ? 53.552 36.096 -12.574 1.00 33.29 13 GLY O N 1
ATOM 5310 C CA . GLY C 1 13 ? 54.047 35.368 -13.724 1.00 31.79 13 GLY O CA 1
ATOM 5311 C C . GLY C 1 13 ? 53.053 35.110 -14.821 1.00 32.29 13 GLY O C 1
ATOM 5312 O O . GLY C 1 13 ? 53.268 35.388 -16.003 1.00 30.63 13 GLY O O 1
ATOM 5313 N N . LYS C 1 14 ? 51.875 34.545 -14.463 1.00 31.75 14 LYS O N 1
ATOM 5314 C CA . LYS C 1 14 ? 50.863 34.294 -15.483 1.00 29.08 14 LYS O CA 1
ATOM 5315 C C . LYS C 1 14 ? 50.354 35.594 -16.092 1.00 32.34 14 LYS O C 1
ATOM 5316 O O . LYS C 1 14 ? 49.969 35.555 -17.270 1.00 28.21 14 LYS O O 1
ATOM 5322 N N . ARG C 1 15 ? 50.299 36.711 -15.344 1.00 28.80 15 ARG O N 1
ATOM 5323 C CA . ARG C 1 15 ? 49.799 37.946 -15.951 1.00 32.35 15 ARG O CA 1
ATOM 5324 C C . ARG C 1 15 ? 50.846 38.613 -16.833 1.00 25.90 15 ARG O C 1
ATOM 5325 O O . ARG C 1 15 ? 50.540 39.171 -17.888 1.00 28.47 15 ARG O O 1
ATOM 5333 N N . VAL C 1 16 ? 52.088 38.537 -16.424 1.00 27.00 16 VAL O N 1
ATOM 5334 C CA . VAL C 1 16 ? 53.209 39.050 -17.225 1.00 31.21 16 VAL O CA 1
ATOM 5335 C C . VAL C 1 16 ? 53.300 38.229 -18.516 1.00 31.10 16 VAL O C 1
ATOM 5336 O O . VAL C 1 16 ? 53.453 38.815 -19.601 1.00 31.27 16 VAL O O 1
ATOM 5340 N N . ALA C 1 17 ? 53.087 36.915 -18.457 1.00 32.20 17 ALA O N 1
ATOM 5341 C CA . ALA C 1 17 ? 53.075 36.096 -19.669 1.00 38.16 17 ALA O CA 1
ATOM 5342 C C . ALA C 1 17 ? 52.123 36.672 -20.713 1.00 37.80 17 ALA O C 1
ATOM 5343 O O . ALA C 1 17 ? 52.550 36.956 -21.835 1.00 39.65 17 ALA O O 1
ATOM 5345 N N . ASP C 1 18 ? 50.861 36.880 -20.340 1.00 36.50 18 ASP O N 1
ATOM 5346 C CA . ASP C 1 18 ? 49.848 37.422 -21.229 1.00 36.19 18 ASP O CA 1
ATOM 5347 C C . ASP C 1 18 ? 50.138 38.818 -21.763 1.00 35.61 18 ASP O C 1
ATOM 5348 O O . ASP C 1 18 ? 49.847 39.145 -22.915 1.00 35.81 18 ASP O O 1
ATOM 5353 N N . ALA C 1 19 ? 50.716 39.690 -20.955 1.00 35.62 19 ALA O N 1
ATOM 5354 C CA . ALA C 1 19 ? 51.003 41.069 -21.312 1.00 35.64 19 ALA O CA 1
ATOM 5355 C C . ALA C 1 19 ? 52.158 41.135 -22.312 1.00 31.35 19 ALA O C 1
ATOM 5356 O O . ALA C 1 19 ? 52.194 41.964 -23.205 1.00 31.30 19 ALA O O 1
ATOM 5358 N N . ILE C 1 20 ? 53.133 40.255 -22.147 1.00 36.70 20 ILE O N 1
ATOM 5359 C CA . ILE C 1 20 ? 54.268 40.124 -23.052 1.00 34.26 20 ILE O CA 1
ATOM 5360 C C . ILE C 1 20 ? 53.703 39.617 -24.376 1.00 40.10 20 ILE O C 1
ATOM 5361 O O . ILE C 1 20 ? 53.859 40.220 -25.438 1.00 39.05 20 ILE O O 1
ATOM 5366 N N . ALA C 1 21 ? 52.885 38.549 -24.291 1.00 40.78 21 ALA O N 1
ATOM 5367 C CA . ALA C 1 21 ? 52.282 37.993 -25.505 1.00 39.36 21 ALA O CA 1
ATOM 5368 C C . ALA C 1 21 ? 51.385 38.990 -26.207 1.00 39.08 21 ALA O C 1
ATOM 5369 O O . ALA C 1 21 ? 51.227 38.899 -27.429 1.00 41.87 21 ALA O O 1
ATOM 5371 N N . GLN C 1 22 ? 50.762 39.953 -25.546 1.00 37.30 22 GLN O N 1
ATOM 5372 C CA . GLN C 1 22 ? 49.945 40.937 -26.235 1.00 33.61 22 GLN O CA 1
ATOM 5373 C C . GLN C 1 22 ? 50.777 41.956 -27.028 1.00 36.82 22 GLN O C 1
ATOM 5374 O O . GLN C 1 22 ? 50.156 42.672 -27.815 1.00 38.50 22 GLN O O 1
ATOM 5380 N N . GLN C 1 23 ? 52.064 42.143 -26.767 1.00 37.36 23 GLN O N 1
ATOM 5381 C CA . GLN C 1 23 ? 52.835 43.166 -27.477 1.00 42.89 23 GLN O CA 1
ATOM 5382 C C . GLN C 1 23 ? 53.104 42.784 -28.928 1.00 46.15 23 GLN O C 1
ATOM 5383 O O . GLN C 1 23 ? 53.036 41.590 -29.219 1.00 44.46 23 GLN O O 1
ATOM 5389 N N . ASP C 1 24 ? 53.544 43.706 -29.787 1.00 48.13 24 ASP O N 1
ATOM 5390 C CA . ASP C 1 24 ? 53.846 43.294 -31.161 1.00 48.78 24 ASP O CA 1
ATOM 5391 C C . ASP C 1 24 ? 55.324 43.062 -31.434 1.00 47.06 24 ASP O C 1
ATOM 5392 O O . ASP C 1 24 ? 55.680 42.681 -32.549 1.00 49.81 24 ASP O O 1
ATOM 5397 N N . ASP C 1 25 ? 56.194 43.208 -30.461 1.00 43.41 25 ASP O N 1
ATOM 5398 C CA . ASP C 1 25 ? 57.639 43.081 -30.588 1.00 35.01 25 ASP O CA 1
ATOM 5399 C C . ASP C 1 25 ? 58.227 42.030 -29.678 1.00 39.58 25 ASP O C 1
ATOM 5400 O O . ASP C 1 25 ? 59.438 41.927 -29.474 1.00 35.99 25 ASP O O 1
ATOM 5405 N N . MET C 1 26 ? 57.352 41.225 -29.056 1.00 39.45 26 MET O N 1
ATOM 5406 C CA . MET C 1 26 ? 57.777 40.186 -28.134 1.00 42.64 26 MET O CA 1
ATOM 5407 C C . MET C 1 26 ? 56.805 39.003 -28.269 1.00 38.65 26 MET O C 1
ATOM 5408 O O . MET C 1 26 ? 55.672 39.126 -28.724 1.00 36.72 26 MET O O 1
ATOM 5413 N N . LYS C 1 27 ? 57.255 37.858 -27.797 1.00 41.26 27 LYS O N 1
ATOM 5414 C CA . LYS C 1 27 ? 56.361 36.685 -27.807 1.00 44.73 27 LYS O CA 1
ATOM 5415 C C . LYS C 1 27 ? 56.811 35.845 -26.620 1.00 43.95 27 LYS O C 1
ATOM 5416 O O . LYS C 1 27 ? 57.975 36.011 -26.215 1.00 42.06 27 LYS O O 1
ATOM 5422 N N . VAL C 1 28 ? 55.939 35.010 -26.076 1.00 40.06 28 VAL O N 1
ATOM 5423 C CA . VAL C 1 28 ? 56.384 34.186 -24.959 1.00 43.47 28 VAL O CA 1
ATOM 5424 C C . VAL C 1 28 ? 56.902 32.862 -25.502 1.00 44.83 28 VAL O C 1
ATOM 5425 O O . VAL C 1 28 ? 56.116 32.210 -26.191 1.00 49.04 28 VAL O O 1
ATOM 5429 N N . ILE C 1 29 ? 58.117 32.455 -25.159 1.00 44.66 29 ILE O N 1
ATOM 5430 C CA . ILE C 1 29 ? 58.552 31.154 -25.680 1.00 50.70 29 ILE O CA 1
ATOM 5431 C C . ILE C 1 29 ? 58.545 30.097 -24.579 1.00 51.92 29 ILE O C 1
ATOM 5432 O O . ILE C 1 29 ? 58.876 28.952 -24.876 1.00 48.60 29 ILE O O 1
ATOM 5437 N N . GLY C 1 30 ? 58.153 30.476 -23.363 1.00 47.94 30 GLY O N 1
ATOM 5438 C CA . GLY C 1 30 ? 58.081 29.526 -22.274 1.00 45.95 30 GLY O CA 1
ATOM 5439 C C . GLY C 1 30 ? 57.702 30.106 -20.918 1.00 45.93 30 GLY O C 1
ATOM 5440 O O . GLY C 1 30 ? 58.133 31.184 -20.500 1.00 39.32 30 GLY O O 1
ATOM 5441 N N . VAL C 1 31 ? 56.923 29.323 -20.166 1.00 40.35 31 VAL O N 1
ATOM 5442 C CA . VAL C 1 31 ? 56.553 29.642 -18.787 1.00 41.46 31 VAL O CA 1
ATOM 5443 C C . VAL C 1 31 ? 56.948 28.417 -17.962 1.00 46.43 31 VAL O C 1
ATOM 5444 O O . VAL C 1 31 ? 56.874 27.270 -18.442 1.00 46.14 31 VAL O O 1
ATOM 5448 N N . SER C 1 32 ? 57.394 28.593 -16.720 1.00 43.19 32 SER O N 1
ATOM 5449 C CA . SER C 1 32 ? 57.761 27.446 -15.911 1.00 39.70 32 SER O CA 1
ATOM 5450 C C . SER C 1 32 ? 56.892 27.296 -14.666 1.00 41.00 32 SER O C 1
ATOM 5451 O O . SER C 1 32 ? 56.319 28.252 -14.133 1.00 37.48 32 SER O O 1
ATOM 5454 N N . LYS C 1 33 ? 56.866 26.062 -14.186 1.00 35.84 33 LYS O N 1
ATOM 5455 C CA . LYS C 1 33 ? 56.122 25.668 -13.005 1.00 40.79 33 LYS O CA 1
ATOM 5456 C C . LYS C 1 33 ? 56.892 24.619 -12.214 1.00 42.16 33 LYS O C 1
ATOM 5457 O O . LYS C 1 33 ? 57.770 23.931 -12.750 1.00 44.32 33 LYS O O 1
ATOM 5463 N N . THR C 1 34 ? 56.606 24.469 -10.925 1.00 43.90 34 THR O N 1
ATOM 5464 C CA . THR C 1 34 ? 57.261 23.409 -10.171 1.00 47.39 34 THR O CA 1
ATOM 5465 C C . THR C 1 34 ? 56.263 22.266 -9.917 1.00 47.04 34 THR O C 1
ATOM 5466 O O . THR C 1 34 ? 56.734 21.185 -9.591 1.00 45.77 34 THR O O 1
ATOM 5470 N N . ARG C 1 35 ? 54.967 22.499 -10.031 1.00 47.32 35 ARG O N 1
ATOM 5471 C CA . ARG C 1 35 ? 53.998 21.447 -9.728 1.00 48.77 35 ARG O CA 1
ATOM 5472 C C . ARG C 1 35 ? 52.839 21.389 -10.702 1.00 46.12 35 ARG O C 1
ATOM 5473 O O . ARG C 1 35 ? 52.421 22.396 -11.280 1.00 43.34 35 ARG O O 1
ATOM 5481 N N . PRO C 1 36 ? 52.434 20.156 -11.026 1.00 43.36 36 PRO O N 1
ATOM 5482 C CA . PRO C 1 36 ? 51.396 19.899 -11.997 1.00 44.40 36 PRO O CA 1
ATOM 5483 C C . PRO C 1 36 ? 50.000 20.139 -11.460 1.00 46.81 36 PRO O C 1
ATOM 5484 O O . PRO C 1 36 ? 49.317 19.201 -11.042 1.00 52.56 36 PRO O O 1
ATOM 5488 N N . ASP C 1 37 ? 49.521 21.366 -11.537 1.00 45.36 37 ASP O N 1
ATOM 5489 C CA . ASP C 1 37 ? 48.203 21.729 -11.028 1.00 41.30 37 ASP O CA 1
ATOM 5490 C C . ASP C 1 37 ? 47.360 22.340 -12.135 1.00 38.83 37 ASP O C 1
ATOM 5491 O O . ASP C 1 37 ? 47.773 22.292 -13.287 1.00 35.60 37 ASP O O 1
ATOM 5496 N N . PHE C 1 38 ? 46.258 22.998 -11.783 1.00 36.52 38 PHE O N 1
ATOM 5497 C CA . PHE C 1 38 ? 45.372 23.595 -12.758 1.00 34.69 38 PHE O CA 1
ATOM 5498 C C . PHE C 1 38 ? 46.006 24.775 -13.496 1.00 35.35 38 PHE O C 1
ATOM 5499 O O . PHE C 1 38 ? 45.484 25.073 -14.585 1.00 33.77 38 PHE O O 1
ATOM 5507 N N . GLU C 1 39 ? 46.995 25.481 -12.939 1.00 31.66 39 GLU O N 1
ATOM 5508 C CA . GLU C 1 39 ? 47.588 26.578 -13.714 1.00 31.08 39 GLU O CA 1
ATOM 5509 C C . GLU C 1 39 ? 48.536 26.038 -14.784 1.00 28.49 39 GLU O C 1
ATOM 5510 O O . GLU C 1 39 ? 48.615 26.627 -15.868 1.00 30.67 39 GLU O O 1
ATOM 5516 N N . ALA C 1 40 ? 49.222 24.946 -14.471 1.00 27.41 40 ALA O N 1
ATOM 5517 C CA . ALA C 1 40 ? 50.086 24.271 -15.436 1.00 35.30 40 ALA O CA 1
ATOM 5518 C C . ALA C 1 40 ? 49.236 23.803 -16.612 1.00 38.14 40 ALA O C 1
ATOM 5519 O O . ALA C 1 40 ? 49.567 24.118 -17.768 1.00 40.83 40 ALA O O 1
ATOM 5521 N N . ARG C 1 41 ? 48.068 23.203 -16.365 1.00 37.77 41 ARG O N 1
ATOM 5522 C CA . ARG C 1 41 ? 47.170 22.839 -17.462 1.00 37.68 41 ARG O CA 1
ATOM 5523 C C . ARG C 1 41 ? 46.605 24.062 -18.179 1.00 38.92 41 ARG O C 1
ATOM 5524 O O . ARG C 1 41 ? 46.317 23.937 -19.379 1.00 38.40 41 ARG O O 1
ATOM 5532 N N . MET C 1 42 ? 46.421 25.214 -17.519 1.00 34.84 42 MET O N 1
ATOM 5533 C CA . MET C 1 42 ? 45.833 26.356 -18.230 1.00 34.89 42 MET O CA 1
ATOM 5534 C C . MET C 1 42 ? 46.859 27.032 -19.126 1.00 34.36 42 MET O C 1
ATOM 5535 O O . MET C 1 42 ? 46.526 27.574 -20.175 1.00 34.79 42 MET O O 1
ATOM 5540 N N . ALA C 1 43 ? 48.126 26.974 -18.739 1.00 35.67 43 ALA O N 1
ATOM 5541 C CA . ALA C 1 43 ? 49.211 27.487 -19.576 1.00 40.21 43 ALA O CA 1
ATOM 5542 C C . ALA C 1 43 ? 49.144 26.785 -20.944 1.00 41.65 43 ALA O C 1
ATOM 5543 O O . ALA C 1 43 ? 49.206 27.418 -21.992 1.00 37.07 43 ALA O O 1
ATOM 5545 N N . LEU C 1 44 ? 48.998 25.456 -20.938 1.00 39.71 44 LEU O N 1
ATOM 5546 C CA . LEU C 1 44 ? 48.889 24.714 -22.196 1.00 41.12 44 LEU O CA 1
ATOM 5547 C C . LEU C 1 44 ? 47.668 25.167 -22.970 1.00 42.94 44 LEU O C 1
ATOM 5548 O O . LEU C 1 44 ? 47.786 25.468 -24.159 1.00 43.66 44 LEU O O 1
ATOM 5553 N N . LYS C 1 45 ? 46.520 25.351 -22.318 1.00 43.98 45 LYS O N 1
ATOM 5554 C CA . LYS C 1 45 ? 45.314 25.806 -22.993 1.00 45.20 45 LYS O CA 1
ATOM 5555 C C . LYS C 1 45 ? 45.514 27.156 -23.671 1.00 46.64 45 LYS O C 1
ATOM 5556 O O . LYS C 1 45 ? 44.889 27.455 -24.682 1.00 45.62 45 LYS O O 1
ATOM 5562 N N . LYS C 1 46 ? 46.305 28.028 -23.059 1.00 47.81 46 LYS O N 1
ATOM 5563 C CA . LYS C 1 46 ? 46.604 29.359 -23.536 1.00 51.96 46 LYS O CA 1
ATOM 5564 C C . LYS C 1 46 ? 47.661 29.362 -24.632 1.00 52.01 46 LYS O C 1
ATOM 5565 O O . LYS C 1 46 ? 47.976 30.406 -25.196 1.00 56.33 46 LYS O O 1
ATOM 5571 N N . GLY C 1 47 ? 48.234 28.209 -24.942 1.00 52.89 47 GLY O N 1
ATOM 5572 C CA . GLY C 1 47 ? 49.185 28.045 -26.008 1.00 53.11 47 GLY O CA 1
ATOM 5573 C C . GLY C 1 47 ? 50.646 28.130 -25.640 1.00 51.15 47 GLY O C 1
ATOM 5574 O O . GLY C 1 47 ? 51.514 27.978 -26.511 1.00 55.89 47 GLY O O 1
ATOM 5575 N N . TYR C 1 48 ? 50.957 28.378 -24.380 1.00 47.34 48 TYR O N 1
ATOM 5576 C CA . TYR C 1 48 ? 52.352 28.474 -23.979 1.00 42.10 48 TYR O CA 1
ATOM 5577 C C . TYR C 1 48 ? 53.008 27.105 -23.942 1.00 43.64 48 TYR O C 1
ATOM 5578 O O . TYR C 1 48 ? 52.338 26.088 -23.785 1.00 42.65 48 TYR O O 1
ATOM 5587 N N . ASP C 1 49 ? 54.333 27.147 -23.983 1.00 41.70 49 ASP O N 1
ATOM 5588 C CA . ASP C 1 49 ? 55.145 25.958 -23.852 1.00 43.96 49 ASP O CA 1
ATOM 5589 C C . ASP C 1 49 ? 55.500 25.889 -22.364 1.00 45.46 49 ASP O C 1
ATOM 5590 O O . ASP C 1 49 ? 56.027 26.864 -21.826 1.00 43.03 49 ASP O O 1
ATOM 5595 N N . LEU C 1 50 ? 55.188 24.764 -21.744 1.00 43.13 50 LEU O N 1
ATOM 5596 C CA . LEU C 1 50 ? 55.449 24.658 -20.319 1.00 41.71 50 LEU O CA 1
ATOM 5597 C C . LEU C 1 50 ? 56.721 23.905 -19.998 1.00 43.94 50 LEU O C 1
ATOM 5598 O O . LEU C 1 50 ? 56.917 22.779 -20.459 1.00 45.35 50 LEU O O 1
ATOM 5603 N N . TYR C 1 51 ? 57.570 24.522 -19.190 1.00 38.95 51 TYR O N 1
ATOM 5604 C CA . TYR C 1 51 ? 58.835 23.983 -18.744 1.00 38.75 51 TYR O CA 1
ATOM 5605 C C . TYR C 1 51 ? 58.806 23.753 -17.249 1.00 41.81 51 TYR O C 1
ATOM 5606 O O . TYR C 1 51 ? 58.042 24.401 -16.528 1.00 40.32 51 TYR O O 1
ATOM 5615 N N . VAL C 1 52 ? 59.650 22.851 -16.752 1.00 45.25 52 VAL O N 1
ATOM 5616 C CA . VAL C 1 52 ? 59.674 22.460 -15.351 1.00 48.94 52 VAL O CA 1
ATOM 5617 C C . VAL C 1 52 ? 60.920 22.849 -14.577 1.00 55.33 52 VAL O C 1
ATOM 5618 O O . VAL C 1 52 ? 62.036 22.489 -14.956 1.00 55.39 52 VAL O O 1
ATOM 5622 N N . ALA C 1 53 ? 60.740 23.514 -13.428 1.00 58.14 53 ALA O N 1
ATOM 5623 C CA . ALA C 1 53 ? 61.842 24.030 -12.626 1.00 62.94 53 ALA O CA 1
ATOM 5624 C C . ALA C 1 53 ? 63.082 23.145 -12.607 1.00 66.30 53 ALA O C 1
ATOM 5625 O O . ALA C 1 53 ? 64.086 23.570 -13.190 1.00 68.36 53 ALA O O 1
ATOM 5627 N N . ILE C 1 54 ? 63.079 22.005 -11.940 1.00 67.46 54 ILE O N 1
ATOM 5628 C CA . ILE C 1 54 ? 64.225 21.098 -11.927 1.00 71.27 54 ILE O CA 1
ATOM 5629 C C . ILE C 1 54 ? 63.866 19.830 -12.700 1.00 73.37 54 ILE O C 1
ATOM 5630 O O . ILE C 1 54 ? 62.697 19.469 -12.854 1.00 71.81 54 ILE O O 1
ATOM 5635 N N . PRO C 1 55 ? 64.861 19.142 -13.246 1.00 75.45 55 PRO O N 1
ATOM 5636 C CA . PRO C 1 55 ? 64.671 17.973 -14.081 1.00 77.32 55 PRO O CA 1
ATOM 5637 C C . PRO C 1 55 ? 63.964 16.786 -13.468 1.00 77.47 55 PRO O C 1
ATOM 5638 O O . PRO C 1 55 ? 63.183 16.097 -14.134 1.00 77.66 55 PRO O O 1
ATOM 5642 N N . GLU C 1 56 ? 64.181 16.534 -12.184 1.00 76.23 56 GLU O N 1
ATOM 5643 C CA . GLU C 1 56 ? 63.584 15.417 -11.483 1.00 78.55 56 GLU O CA 1
ATOM 5644 C C . GLU C 1 56 ? 62.116 15.588 -11.138 1.00 79.67 56 GLU O C 1
ATOM 5645 O O . GLU C 1 56 ? 61.518 14.638 -10.609 1.00 81.40 56 GLU O O 1
ATOM 5651 N N . ARG C 1 57 ? 61.502 16.720 -11.462 1.00 76.57 57 ARG O N 1
ATOM 5652 C CA . ARG C 1 57 ? 60.075 16.878 -11.216 1.00 72.34 57 ARG O CA 1
ATOM 5653 C C . ARG C 1 57 ? 59.316 16.662 -12.521 1.00 69.14 57 ARG O C 1
ATOM 5654 O O . ARG C 1 57 ? 58.091 16.540 -12.494 1.00 67.75 57 ARG O O 1
ATOM 5662 N N . VAL C 1 58 ? 60.028 16.541 -13.641 1.00 64.10 58 VAL O N 1
ATOM 5663 C CA . VAL C 1 58 ? 59.365 16.306 -14.919 1.00 63.02 58 VAL O CA 1
ATOM 5664 C C . VAL C 1 58 ? 58.483 15.064 -14.844 1.00 61.73 58 VAL O C 1
ATOM 5665 O O . VAL C 1 58 ? 57.365 15.088 -15.365 1.00 57.17 58 VAL O O 1
ATOM 5669 N N . LYS C 1 59 ? 58.930 14.001 -14.172 1.00 61.20 59 LYS O N 1
ATOM 5670 C CA . LYS C 1 59 ? 58.127 12.786 -14.048 1.00 61.84 59 LYS O CA 1
ATOM 5671 C C . LYS C 1 59 ? 56.767 13.063 -13.430 1.00 58.72 59 LYS O C 1
ATOM 5672 O O . LYS C 1 59 ? 55.757 12.494 -13.856 1.00 59.37 59 LYS O O 1
ATOM 5678 N N . LEU C 1 60 ? 56.679 13.990 -12.485 1.00 58.61 60 LEU O N 1
ATOM 5679 C CA . LEU C 1 60 ? 55.407 14.393 -11.894 1.00 53.73 60 LEU O CA 1
ATOM 5680 C C . LEU C 1 60 ? 54.453 14.891 -12.968 1.00 52.46 60 LEU O C 1
ATOM 5681 O O . LEU C 1 60 ? 53.295 14.480 -13.024 1.00 51.67 60 LEU O O 1
ATOM 5686 N N . PHE C 1 61 ? 54.908 15.786 -13.849 1.00 49.28 61 PHE O N 1
ATOM 5687 C CA . PHE C 1 61 ? 54.036 16.321 -14.889 1.00 46.57 61 PHE O CA 1
ATOM 5688 C C . PHE C 1 61 ? 53.557 15.232 -15.834 1.00 49.14 61 PHE O C 1
ATOM 5689 O O . PHE C 1 61 ? 52.370 15.165 -16.166 1.00 45.86 61 PHE O O 1
ATOM 5697 N N . GLU C 1 62 ? 54.487 14.388 -16.261 1.00 51.55 62 GLU O N 1
ATOM 5698 C CA . GLU C 1 62 ? 54.210 13.233 -17.118 1.00 54.16 62 GLU O CA 1
ATOM 5699 C C . GLU C 1 62 ? 53.063 12.417 -16.531 1.00 50.45 62 GLU O C 1
ATOM 5700 O O . GLU C 1 62 ? 51.985 12.259 -17.097 1.00 52.42 62 GLU O O 1
ATOM 5706 N N . LYS C 1 63 ? 53.229 11.989 -15.283 1.00 49.63 63 LYS O N 1
ATOM 5707 C CA . LYS C 1 63 ? 52.223 11.248 -14.547 1.00 53.53 63 LYS O CA 1
ATOM 5708 C C . LYS C 1 63 ? 50.857 11.903 -14.421 1.00 58.18 63 LYS O C 1
ATOM 5709 O O . LYS C 1 63 ? 49.840 11.196 -14.361 1.00 59.04 63 LYS O O 1
ATOM 5715 N N . ALA C 1 64 ? 50.746 13.228 -14.410 1.00 54.54 64 ALA O N 1
ATOM 5716 C CA . ALA C 1 64 ? 49.469 13.915 -14.334 1.00 52.00 64 ALA O CA 1
ATOM 5717 C C . ALA C 1 64 ? 48.911 14.207 -15.718 1.00 52.45 64 ALA O C 1
ATOM 5718 O O . ALA C 1 64 ? 47.929 14.954 -15.824 1.00 53.45 64 ALA O O 1
ATOM 5720 N N . GLY C 1 65 ? 49.557 13.708 -16.774 1.00 48.59 65 GLY O N 1
ATOM 5721 C CA . GLY C 1 65 ? 49.082 13.976 -18.125 1.00 48.53 65 GLY O CA 1
ATOM 5722 C C . GLY C 1 65 ? 49.248 15.403 -18.611 1.00 47.31 65 GLY O C 1
ATOM 5723 O O . GLY C 1 65 ? 48.414 15.906 -19.376 1.00 49.96 65 GLY O O 1
ATOM 5724 N N . ILE C 1 66 ? 50.306 16.080 -18.179 1.00 45.04 66 ILE O N 1
ATOM 5725 C CA . ILE C 1 66 ? 50.588 17.443 -18.592 1.00 46.12 66 ILE O CA 1
ATOM 5726 C C . ILE C 1 66 ? 51.838 17.455 -19.475 1.00 40.89 66 ILE O C 1
ATOM 5727 O O . ILE C 1 66 ? 52.935 17.150 -19.029 1.00 38.94 66 ILE O O 1
ATOM 5732 N N . GLU C 1 67 ? 51.679 17.780 -20.730 1.00 44.67 67 GLU O N 1
ATOM 5733 C CA . GLU C 1 67 ? 52.761 17.849 -21.708 1.00 47.70 67 GLU O CA 1
ATOM 5734 C C . GLU C 1 67 ? 53.833 18.844 -21.281 1.00 49.73 67 GLU O C 1
ATOM 5735 O O . GLU C 1 67 ? 53.537 20.008 -21.019 1.00 49.71 67 GLU O O 1
ATOM 5741 N N . VAL C 1 68 ? 55.076 18.403 -21.209 1.00 51.57 68 VAL O N 1
ATOM 5742 C CA . VAL C 1 68 ? 56.203 19.241 -20.800 1.00 54.40 68 VAL O CA 1
ATOM 5743 C C . VAL C 1 68 ? 57.182 19.430 -21.943 1.00 55.58 68 VAL O C 1
ATOM 5744 O O . VAL C 1 68 ? 57.564 18.469 -22.611 1.00 57.87 68 VAL O O 1
ATOM 5748 N N . ALA C 1 69 ? 57.587 20.668 -22.192 1.00 54.89 69 ALA O N 1
ATOM 5749 C CA . ALA C 1 69 ? 58.531 20.998 -23.244 1.00 51.82 69 ALA O CA 1
ATOM 5750 C C . ALA C 1 69 ? 59.984 20.742 -22.846 1.00 50.68 69 ALA O C 1
ATOM 5751 O O . ALA C 1 69 ? 60.830 20.551 -23.728 1.00 51.14 69 ALA O O 1
ATOM 5753 N N . GLY C 1 70 ? 60.293 20.740 -21.562 1.00 48.14 70 GLY O N 1
ATOM 5754 C CA . GLY C 1 70 ? 61.652 20.514 -21.092 1.00 47.34 70 GLY O CA 1
ATOM 5755 C C . GLY C 1 70 ? 61.829 21.111 -19.703 1.00 47.82 70 GLY O C 1
ATOM 5756 O O . GLY C 1 70 ? 60.844 21.199 -18.966 1.00 49.77 70 GLY O O 1
ATOM 5757 N N . THR C 1 71 ? 63.039 21.520 -19.343 1.00 46.33 71 THR O N 1
ATOM 5758 C CA . THR C 1 71 ? 63.245 22.126 -18.034 1.00 47.01 71 THR O CA 1
ATOM 5759 C C . THR C 1 71 ? 63.563 23.617 -18.202 1.00 47.20 71 THR O C 1
ATOM 5760 O O . THR C 1 71 ? 63.771 24.142 -19.300 1.00 40.91 71 THR O O 1
ATOM 5764 N N . VAL C 1 72 ? 63.678 24.303 -17.060 1.00 49.49 72 VAL O N 1
ATOM 5765 C CA . VAL C 1 72 ? 64.029 25.737 -17.101 1.00 52.33 72 VAL O CA 1
ATOM 5766 C C . VAL C 1 72 ? 65.390 25.860 -17.776 1.00 51.68 72 VAL O C 1
ATOM 5767 O O . VAL C 1 72 ? 65.551 26.662 -18.684 1.00 50.25 72 VAL O O 1
ATOM 5771 N N . ASP C 1 73 ? 66.341 24.983 -17.438 1.00 52.63 73 ASP O N 1
ATOM 5772 C CA . ASP C 1 73 ? 67.629 24.973 -18.147 1.00 54.21 73 ASP O CA 1
ATOM 5773 C C . ASP C 1 73 ? 67.438 24.985 -19.655 1.00 50.48 73 ASP O C 1
ATOM 5774 O O . ASP C 1 73 ? 68.108 25.809 -20.301 1.00 52.33 73 ASP O O 1
ATOM 5779 N N . ASP C 1 74 ? 66.549 24.197 -20.268 1.00 49.64 74 ASP O N 1
ATOM 5780 C CA . ASP C 1 74 ? 66.328 24.282 -21.704 1.00 46.87 74 ASP O CA 1
ATOM 5781 C C . ASP C 1 74 ? 65.589 25.554 -22.116 1.00 48.38 74 ASP O C 1
ATOM 5782 O O . ASP C 1 74 ? 65.787 26.085 -23.205 1.00 44.63 74 ASP O O 1
ATOM 5787 N N . MET C 1 75 ? 64.625 25.990 -21.296 1.00 48.53 75 MET O N 1
ATOM 5788 C CA . MET C 1 75 ? 63.856 27.187 -21.591 1.00 46.71 75 MET O CA 1
ATOM 5789 C C . MET C 1 75 ? 64.771 28.399 -21.765 1.00 44.73 75 MET O C 1
ATOM 5790 O O . MET C 1 75 ? 64.510 29.221 -22.643 1.00 41.48 75 MET O O 1
ATOM 5795 N N . LEU C 1 76 ? 65.789 28.532 -20.915 1.00 43.17 76 LEU O N 1
ATOM 5796 C CA . LEU C 1 76 ? 66.672 29.692 -21.027 1.00 48.86 76 LEU O CA 1
ATOM 5797 C C . LEU C 1 76 ? 67.585 29.582 -22.234 1.00 53.09 76 LEU O C 1
ATOM 5798 O O . LEU C 1 76 ? 67.742 30.611 -22.906 1.00 53.06 76 LEU O O 1
ATOM 5803 N N . ASP C 1 77 ? 68.014 28.378 -22.645 1.00 52.40 77 ASP O N 1
ATOM 5804 C CA . ASP C 1 77 ? 68.823 28.315 -23.868 1.00 55.98 77 ASP O CA 1
ATOM 5805 C C . ASP C 1 77 ? 68.204 29.063 -25.044 1.00 54.30 77 ASP O C 1
ATOM 5806 O O . ASP C 1 77 ? 68.983 29.571 -25.848 1.00 57.20 77 ASP O O 1
ATOM 5811 N N . GLU C 1 78 ? 66.910 29.190 -25.215 1.00 55.00 78 GLU O N 1
ATOM 5812 C CA . GLU C 1 78 ? 66.207 29.847 -26.283 1.00 57.43 78 GLU O CA 1
ATOM 5813 C C . GLU C 1 78 ? 65.727 31.282 -26.045 1.00 56.49 78 GLU O C 1
ATOM 5814 O O . GLU C 1 78 ? 64.960 31.776 -26.895 1.00 53.11 78 GLU O O 1
ATOM 5820 N N . ALA C 1 79 ? 66.000 31.866 -24.875 1.00 52.48 79 ALA O N 1
ATOM 5821 C CA . ALA C 1 79 ? 65.427 33.193 -24.660 1.00 54.70 79 ALA O CA 1
ATOM 5822 C C . ALA C 1 79 ? 66.377 34.347 -24.941 1.00 53.11 79 ALA O C 1
ATOM 5823 O O . ALA C 1 79 ? 67.592 34.195 -24.817 1.00 53.53 79 ALA O O 1
ATOM 5825 N N . ASP C 1 80 ? 65.782 35.504 -25.218 1.00 51.35 80 ASP O N 1
ATOM 5826 C CA . ASP C 1 80 ? 66.520 36.756 -25.349 1.00 51.06 80 ASP O CA 1
ATOM 5827 C C . ASP C 1 80 ? 66.721 37.356 -23.960 1.00 50.03 80 ASP O C 1
ATOM 5828 O O . ASP C 1 80 ? 67.705 37.994 -23.598 1.00 48.11 80 ASP O O 1
ATOM 5833 N N . ILE C 1 81 ? 65.734 37.061 -23.110 1.00 49.72 81 ILE O N 1
ATOM 5834 C CA . ILE C 1 81 ? 65.685 37.542 -21.734 1.00 45.37 81 ILE O CA 1
ATOM 5835 C C . ILE C 1 81 ? 64.718 36.690 -20.919 1.00 44.38 81 ILE O C 1
ATOM 5836 O O . ILE C 1 81 ? 63.817 36.065 -21.478 1.00 39.60 81 ILE O O 1
ATOM 5841 N N . VAL C 1 82 ? 64.924 36.633 -19.610 1.00 40.97 82 VAL O N 1
ATOM 5842 C CA . VAL C 1 82 ? 63.979 35.909 -18.769 1.00 42.50 82 VAL O CA 1
ATOM 5843 C C . VAL C 1 82 ? 63.397 36.823 -17.685 1.00 44.84 82 VAL O C 1
ATOM 5844 O O . VAL C 1 82 ? 64.114 37.596 -17.061 1.00 42.86 82 VAL O O 1
ATOM 5848 N N . ILE C 1 83 ? 62.084 36.737 -17.479 1.00 43.81 83 ILE O N 1
ATOM 5849 C CA . ILE C 1 83 ? 61.404 37.514 -16.441 1.00 38.54 83 ILE O CA 1
ATOM 5850 C C . ILE C 1 83 ? 61.156 36.558 -15.270 1.00 38.58 83 ILE O C 1
ATOM 5851 O O . ILE C 1 83 ? 60.394 35.590 -15.311 1.00 38.80 83 ILE O O 1
ATOM 5856 N N . ASP C 1 84 ? 61.897 36.795 -14.192 1.00 31.51 84 ASP O N 1
ATOM 5857 C CA . ASP C 1 84 ? 61.800 35.959 -13.010 1.00 34.98 84 ASP O CA 1
ATOM 5858 C C . ASP C 1 84 ? 60.615 36.332 -12.124 1.00 37.10 84 ASP O C 1
ATOM 5859 O O . ASP C 1 84 ? 60.599 37.445 -11.595 1.00 33.96 84 ASP O O 1
ATOM 5864 N N . CYS C 1 85 ? 59.656 35.416 -11.976 1.00 33.82 85 CYS O N 1
ATOM 5865 C CA . CYS C 1 85 ? 58.506 35.703 -11.106 1.00 32.21 85 CYS O CA 1
ATOM 5866 C C . CYS C 1 85 ? 58.380 34.614 -10.034 1.00 35.10 85 CYS O C 1
ATOM 5867 O O . CYS C 1 85 ? 57.280 34.216 -9.652 1.00 31.50 85 CYS O O 1
ATOM 5870 N N . THR C 1 86 ? 59.500 34.178 -9.474 1.00 32.98 86 THR O N 1
ATOM 5871 C CA . THR C 1 86 ? 59.557 33.158 -8.437 1.00 33.88 86 THR O CA 1
ATOM 5872 C C . THR C 1 86 ? 59.413 33.805 -7.070 1.00 37.78 86 THR O C 1
ATOM 5873 O O . THR C 1 86 ? 59.486 35.032 -6.958 1.00 38.04 86 THR O O 1
ATOM 5877 N N . PRO C 1 87 ? 59.184 33.011 -6.033 1.00 39.72 87 PRO O N 1
ATOM 5878 C CA . PRO C 1 87 ? 58.948 33.522 -4.689 1.00 40.35 87 PRO O CA 1
ATOM 5879 C C . PRO C 1 87 ? 60.087 34.365 -4.170 1.00 41.71 87 PRO O C 1
ATOM 5880 O O . PRO C 1 87 ? 61.234 34.176 -4.582 1.00 41.59 87 PRO O O 1
ATOM 5884 N N . GLU C 1 88 ? 59.797 35.306 -3.279 1.00 43.54 88 GLU O N 1
ATOM 5885 C CA . GLU C 1 88 ? 60.832 36.169 -2.705 1.00 44.00 88 GLU O CA 1
ATOM 5886 C C . GLU C 1 88 ? 62.064 35.384 -2.291 1.00 45.02 88 GLU O C 1
ATOM 5887 O O . GLU C 1 88 ? 61.987 34.325 -1.659 1.00 41.27 88 GLU O O 1
ATOM 5893 N N . GLY C 1 89 ? 63.238 35.871 -2.712 1.00 45.78 89 GLY O N 1
ATOM 5894 C CA . GLY C 1 89 ? 64.475 35.185 -2.350 1.00 43.97 89 GLY O CA 1
ATOM 5895 C C . GLY C 1 89 ? 64.925 34.156 -3.361 1.00 46.11 89 GLY O C 1
ATOM 5896 O O . GLY C 1 89 ? 66.139 33.932 -3.454 1.00 48.35 89 GLY O O 1
ATOM 5897 N N . ILE C 1 90 ? 64.023 33.577 -4.149 1.00 44.61 90 ILE O N 1
ATOM 5898 C CA . ILE C 1 90 ? 64.447 32.583 -5.146 1.00 44.14 90 ILE O CA 1
ATOM 5899 C C . ILE C 1 90 ? 65.056 33.264 -6.352 1.00 44.69 90 ILE O C 1
ATOM 5900 O O . ILE C 1 90 ? 66.010 32.735 -6.946 1.00 39.74 90 ILE O O 1
ATOM 5905 N N . GLY C 1 91 ? 64.586 34.470 -6.691 1.00 40.14 91 GLY O N 1
ATOM 5906 C CA . GLY C 1 91 ? 65.128 35.200 -7.825 1.00 40.73 91 GLY O CA 1
ATOM 5907 C C . GLY C 1 91 ? 66.636 35.388 -7.703 1.00 42.84 91 GLY O C 1
ATOM 5908 O O . GLY C 1 91 ? 67.363 35.105 -8.653 1.00 42.10 91 GLY O O 1
ATOM 5909 N N . ALA C 1 92 ? 67.144 35.832 -6.563 1.00 42.95 92 ALA O N 1
ATOM 5910 C CA . ALA C 1 92 ? 68.558 36.014 -6.320 1.00 45.28 92 ALA O CA 1
ATOM 5911 C C . ALA C 1 92 ? 69.298 34.689 -6.517 1.00 50.51 92 ALA O C 1
ATOM 5912 O O . ALA C 1 92 ? 70.404 34.660 -7.062 1.00 51.72 92 ALA O O 1
ATOM 5914 N N . LYS C 1 93 ? 68.683 33.593 -6.065 1.00 50.42 93 LYS O N 1
ATOM 5915 C CA . LYS C 1 93 ? 69.263 32.278 -6.251 1.00 47.75 93 LYS O CA 1
ATOM 5916 C C . LYS C 1 93 ? 69.334 31.976 -7.744 1.00 47.57 93 LYS O C 1
ATOM 5917 O O . LYS C 1 93 ? 70.385 31.550 -8.222 1.00 47.36 93 LYS O O 1
ATOM 5923 N N . ASN C 1 94 ? 68.286 32.255 -8.514 1.00 47.79 94 ASN O N 1
ATOM 5924 C CA . ASN C 1 94 ? 68.287 31.990 -9.944 1.00 45.51 94 ASN O CA 1
ATOM 5925 C C . ASN C 1 94 ? 69.294 32.827 -10.728 1.00 48.35 94 ASN O C 1
ATOM 5926 O O . ASN C 1 94 ? 69.594 32.510 -11.888 1.00 48.09 94 ASN O O 1
ATOM 5931 N N . LEU C 1 95 ? 69.784 33.921 -10.166 1.00 48.55 95 LEU O N 1
ATOM 5932 C CA . LEU C 1 95 ? 70.703 34.838 -10.804 1.00 50.07 95 LEU O CA 1
ATOM 5933 C C . LEU C 1 95 ? 72.025 34.168 -11.158 1.00 51.53 95 LEU O C 1
ATOM 5934 O O . LEU C 1 95 ? 72.486 34.325 -12.290 1.00 49.42 95 LEU O O 1
ATOM 5939 N N . LYS C 1 96 ? 72.591 33.363 -10.255 1.00 56.47 96 LYS O N 1
ATOM 5940 C CA . LYS C 1 96 ? 73.821 32.626 -10.558 1.00 57.40 96 LYS O CA 1
ATOM 5941 C C . LYS C 1 96 ? 73.631 31.850 -11.854 1.00 57.63 96 LYS O C 1
ATOM 5942 O O . LYS C 1 96 ? 74.463 31.950 -12.749 1.00 61.14 96 LYS O O 1
ATOM 5948 N N . MET C 1 97 ? 72.532 31.105 -11.965 1.00 54.13 97 MET O N 1
ATOM 5949 C CA . MET C 1 97 ? 72.210 30.402 -13.186 1.00 51.96 97 MET O CA 1
ATOM 5950 C C . MET C 1 97 ? 72.080 31.343 -14.379 1.00 49.81 97 MET O C 1
ATOM 5951 O O . MET C 1 97 ? 72.427 30.960 -15.504 1.00 50.09 97 MET O O 1
ATOM 5956 N N . TYR C 1 98 ? 71.439 32.503 -14.186 1.00 46.62 98 TYR O N 1
ATOM 5957 C CA . TYR C 1 98 ? 71.229 33.405 -15.313 1.00 44.92 98 TYR O CA 1
ATOM 5958 C C . TYR C 1 98 ? 72.567 33.896 -15.871 1.00 42.36 98 TYR O C 1
ATOM 5959 O O . TYR C 1 98 ? 72.748 33.938 -17.093 1.00 37.88 98 TYR O O 1
ATOM 5968 N N . LYS C 1 99 ? 73.451 34.271 -14.958 1.00 44.87 99 LYS O N 1
ATOM 5969 C CA . LYS C 1 99 ? 74.779 34.746 -15.362 1.00 53.50 99 LYS O CA 1
ATOM 5970 C C . LYS C 1 99 ? 75.523 33.601 -16.040 1.00 56.45 99 LYS O C 1
ATOM 5971 O O . LYS C 1 99 ? 75.935 33.740 -17.191 1.00 55.49 99 LYS O O 1
ATOM 5977 N N . GLU C 1 100 ? 75.531 32.411 -15.435 1.00 57.25 100 GLU O N 1
ATOM 5978 C CA . GLU C 1 100 ? 76.147 31.244 -16.044 1.00 57.36 100 GLU O CA 1
ATOM 5979 C C . GLU C 1 100 ? 75.625 30.908 -17.426 1.00 55.86 100 GLU O C 1
ATOM 5980 O O . GLU C 1 100 ? 76.404 30.405 -18.250 1.00 58.41 100 GLU O O 1
ATOM 5986 N N . LYS C 1 101 ? 74.372 31.177 -17.758 1.00 53.39 101 LYS O N 1
ATOM 5987 C CA . LYS C 1 101 ? 73.852 30.962 -19.102 1.00 50.70 101 LYS O CA 1
ATOM 5988 C C . LYS C 1 101 ? 74.073 32.228 -19.929 1.00 49.20 101 LYS O C 1
ATOM 5989 O O . LYS C 1 101 ? 73.676 32.334 -21.086 1.00 51.32 101 LYS O O 1
ATOM 5995 N N . GLY C 1 102 ? 74.586 33.268 -19.281 1.00 45.30 102 GLY O N 1
ATOM 5996 C CA . GLY C 1 102 ? 74.768 34.570 -19.890 1.00 45.80 102 GLY O CA 1
ATOM 5997 C C . GLY C 1 102 ? 73.441 35.158 -20.362 1.00 46.11 102 GLY O C 1
ATOM 5998 O O . GLY C 1 102 ? 73.451 35.797 -21.418 1.00 42.69 102 GLY O O 1
ATOM 5999 N N . ILE C 1 103 ? 72.332 34.978 -19.615 1.00 42.63 103 ILE O N 1
ATOM 6000 C CA . ILE C 1 103 ? 71.076 35.563 -20.122 1.00 40.81 103 ILE O CA 1
ATOM 6001 C C . ILE C 1 103 ? 70.655 36.742 -19.246 1.00 37.16 103 ILE O C 1
ATOM 6002 O O . ILE C 1 103 ? 70.870 36.687 -18.032 1.00 40.23 103 ILE O O 1
ATOM 6007 N N . LYS C 1 104 ? 70.098 37.781 -19.839 1.00 34.14 104 LYS O N 1
ATOM 6008 C CA . LYS C 1 104 ? 69.634 38.952 -19.098 1.00 39.73 104 LYS O CA 1
ATOM 6009 C C . LYS C 1 104 ? 68.317 38.668 -18.364 1.00 42.54 104 LYS O C 1
ATOM 6010 O O . LYS C 1 104 ? 67.539 37.844 -18.862 1.00 39.84 104 LYS O O 1
ATOM 6016 N N . ALA C 1 105 ? 68.027 39.355 -17.257 1.00 39.81 105 ALA O N 1
ATOM 6017 C CA . ALA C 1 105 ? 66.767 39.059 -16.571 1.00 39.61 105 ALA O CA 1
ATOM 6018 C C . ALA C 1 105 ? 66.156 40.211 -15.793 1.00 40.33 105 ALA O C 1
ATOM 6019 O O . ALA C 1 105 ? 66.845 41.156 -15.394 1.00 39.28 105 ALA O O 1
ATOM 6021 N N . ILE C 1 106 ? 64.845 40.135 -15.579 1.00 37.92 106 ILE O N 1
ATOM 6022 C CA . ILE C 1 106 ? 64.038 41.109 -14.842 1.00 34.09 106 ILE O CA 1
ATOM 6023 C C . ILE C 1 106 ? 63.493 40.361 -13.617 1.00 38.47 106 ILE O C 1
ATOM 6024 O O . ILE C 1 106 ? 63.098 39.194 -13.741 1.00 34.39 106 ILE O O 1
ATOM 6029 N N . PHE C 1 107 ? 63.597 40.995 -12.452 1.00 30.34 107 PHE O N 1
ATOM 6030 C CA . PHE C 1 107 ? 63.163 40.415 -11.207 1.00 36.33 107 PHE O CA 1
ATOM 6031 C C . PHE C 1 107 ? 61.984 41.214 -10.650 1.00 34.95 107 PHE O C 1
ATOM 6032 O O . PHE C 1 107 ? 61.757 42.339 -11.082 1.00 34.34 107 PHE O O 1
ATOM 6040 N N . GLN C 1 108 ? 61.285 40.616 -9.697 1.00 35.71 108 GLN O N 1
ATOM 6041 C CA . GLN C 1 108 ? 60.152 41.314 -9.094 1.00 38.57 108 GLN O CA 1
ATOM 6042 C C . GLN C 1 108 ? 60.577 41.900 -7.756 1.00 30.91 108 GLN O C 1
ATOM 6043 O O . GLN C 1 108 ? 61.623 41.592 -7.213 1.00 28.21 108 GLN O O 1
ATOM 6049 N N . GLY C 1 109 ? 59.695 42.727 -7.230 1.00 34.76 109 GLY O N 1
ATOM 6050 C CA . GLY C 1 109 ? 59.858 43.472 -6.026 1.00 33.05 109 GLY O CA 1
ATOM 6051 C C . GLY C 1 109 ? 60.275 42.776 -4.767 1.00 34.27 109 GLY O C 1
ATOM 6052 O O . GLY C 1 109 ? 60.864 43.442 -3.901 1.00 32.56 109 GLY O O 1
ATOM 6053 N N . GLY C 1 110 ? 59.984 41.491 -4.596 1.00 35.91 110 GLY O N 1
ATOM 6054 C CA . GLY C 1 110 ? 60.348 40.781 -3.373 1.00 35.70 110 GLY O CA 1
ATOM 6055 C C . GLY C 1 110 ? 61.844 40.490 -3.298 1.00 36.13 110 GLY O C 1
ATOM 6056 O O . GLY C 1 110 ? 62.333 40.134 -2.230 1.00 36.62 110 GLY O O 1
ATOM 6057 N N . GLU C 1 111 ? 62.579 40.596 -4.389 1.00 35.80 111 GLU O N 1
ATOM 6058 C CA . GLU C 1 111 ? 64.030 40.442 -4.334 1.00 38.86 111 GLU O CA 1
ATOM 6059 C C . GLU C 1 111 ? 64.622 41.708 -3.696 1.00 39.23 111 GLU O C 1
ATOM 6060 O O . GLU C 1 111 ? 64.046 42.796 -3.785 1.00 37.55 111 GLU O O 1
ATOM 6066 N N . LYS C 1 112 ? 65.796 41.583 -3.098 1.00 34.65 112 LYS O N 1
ATOM 6067 C CA . LYS C 1 112 ? 66.447 42.762 -2.534 1.00 40.33 112 LYS O CA 1
ATOM 6068 C C . LYS C 1 112 ? 67.156 43.546 -3.638 1.00 38.45 112 LYS O C 1
ATOM 6069 O O . LYS C 1 112 ? 67.785 42.999 -4.546 1.00 36.80 112 LYS O O 1
ATOM 6075 N N . HIS C 1 113 ? 67.081 44.861 -3.544 1.00 38.04 113 HIS O N 1
ATOM 6076 C CA . HIS C 1 113 ? 67.700 45.744 -4.532 1.00 41.05 113 HIS O CA 1
ATOM 6077 C C . HIS C 1 113 ? 69.180 45.430 -4.743 1.00 40.84 113 HIS O C 1
ATOM 6078 O O . HIS C 1 113 ? 69.683 45.303 -5.854 1.00 38.76 113 HIS O O 1
ATOM 6085 N N . GLU C 1 114 ? 69.932 45.302 -3.672 1.00 40.85 114 GLU O N 1
ATOM 6086 C CA . GLU C 1 114 ? 71.359 45.052 -3.700 1.00 50.04 114 GLU O CA 1
ATOM 6087 C C . GLU C 1 114 ? 71.751 43.631 -4.085 1.00 47.62 114 GLU O C 1
ATOM 6088 O O . GLU C 1 114 ? 72.957 43.417 -4.244 1.00 48.41 114 GLU O O 1
ATOM 6094 N N . ASP C 1 115 ? 70.816 42.714 -4.274 1.00 46.90 115 ASP O N 1
ATOM 6095 C CA . ASP C 1 115 ? 71.157 41.396 -4.786 1.00 46.44 115 ASP O CA 1
ATOM 6096 C C . ASP C 1 115 ? 71.127 41.547 -6.310 1.00 47.30 115 ASP O C 1
ATOM 6097 O O . ASP C 1 115 ? 71.785 40.801 -7.020 1.00 48.01 115 ASP O O 1
ATOM 6102 N N . ILE C 1 116 ? 70.293 42.490 -6.759 1.00 44.99 116 ILE O N 1
ATOM 6103 C CA . ILE C 1 116 ? 70.123 42.697 -8.193 1.00 44.44 116 ILE O CA 1
ATOM 6104 C C . ILE C 1 116 ? 70.950 43.869 -8.700 1.00 46.96 116 ILE O C 1
ATOM 6105 O O . ILE C 1 116 ? 71.414 43.870 -9.837 1.00 49.97 116 ILE O O 1
ATOM 6110 N N . GLY C 1 117 ? 71.152 44.878 -7.877 1.00 43.62 117 GLY O N 1
ATOM 6111 C CA . GLY C 1 117 ? 71.894 46.070 -8.141 1.00 47.10 117 GLY O CA 1
ATOM 6112 C C . GLY C 1 117 ? 71.181 47.223 -8.806 1.00 47.50 117 GLY O C 1
ATOM 6113 O O . GLY C 1 117 ? 71.736 48.320 -8.916 1.00 49.45 117 GLY O O 1
ATOM 6114 N N . LEU C 1 118 ? 69.943 47.044 -9.243 1.00 46.52 118 LEU O N 1
ATOM 6115 C CA . LEU C 1 118 ? 69.242 48.098 -9.983 1.00 40.46 118 LEU O CA 1
ATOM 6116 C C . LEU C 1 118 ? 67.748 47.893 -9.845 1.00 40.93 118 LEU O C 1
ATOM 6117 O O . LEU C 1 118 ? 67.328 46.729 -9.816 1.00 37.65 118 LEU O O 1
ATOM 6122 N N . SER C 1 119 ? 66.983 48.970 -9.703 1.00 34.74 119 SER O N 1
ATOM 6123 C CA . SER C 1 119 ? 65.535 48.821 -9.548 1.00 34.92 119 SER O CA 1
ATOM 6124 C C . SER C 1 119 ? 64.889 49.634 -10.660 1.00 34.76 119 SER O C 1
ATOM 6125 O O . SER C 1 119 ? 65.557 50.513 -11.194 1.00 31.08 119 SER O O 1
ATOM 6128 N N . PHE C 1 120 ? 63.691 49.239 -11.078 1.00 32.36 120 PHE O N 1
ATOM 6129 C CA . PHE C 1 120 ? 63.027 49.905 -12.193 1.00 30.00 120 PHE O CA 1
ATOM 6130 C C . PHE C 1 120 ? 61.594 50.320 -11.887 1.00 31.22 120 PHE O C 1
ATOM 6131 O O . PHE C 1 120 ? 60.821 49.578 -11.274 1.00 30.53 120 PHE O O 1
ATOM 6139 N N . ASN C 1 121 ? 61.178 51.434 -12.418 1.00 27.01 121 ASN O N 1
ATOM 6140 C CA . ASN C 1 121 ? 59.854 51.982 -12.445 1.00 30.50 121 ASN O CA 1
ATOM 6141 C C . ASN C 1 121 ? 59.820 52.804 -13.750 1.00 35.02 121 ASN O C 1
ATOM 6142 O O . ASN C 1 121 ? 60.654 53.704 -13.903 1.00 36.53 121 ASN O O 1
ATOM 6147 N N . SER C 1 122 ? 58.946 52.459 -14.673 1.00 32.42 122 SER O N 1
ATOM 6148 C CA . SER C 1 122 ? 58.933 53.082 -15.982 1.00 37.42 122 SER O CA 1
ATOM 6149 C C . SER C 1 122 ? 58.928 54.598 -16.004 1.00 40.19 122 SER O C 1
ATOM 6150 O O . SER C 1 122 ? 59.742 55.136 -16.763 1.00 43.41 122 SER O O 1
ATOM 6153 N N . LEU C 1 123 ? 58.071 55.303 -15.274 1.00 40.32 123 LEU O N 1
ATOM 6154 C CA . LEU C 1 123 ? 58.110 56.760 -15.339 1.00 39.85 123 LEU O CA 1
ATOM 6155 C C . LEU C 1 123 ? 59.245 57.379 -14.548 1.00 39.72 123 LEU O C 1
ATOM 6156 O O . LEU C 1 123 ? 59.761 58.413 -14.978 1.00 39.35 123 LEU O O 1
ATOM 6161 N N . SER C 1 124 ? 59.685 56.781 -13.441 1.00 39.76 124 SER O N 1
ATOM 6162 C CA . SER C 1 124 ? 60.691 57.344 -12.576 1.00 37.70 124 SER O CA 1
ATOM 6163 C C . SER C 1 124 ? 62.144 57.186 -13.012 1.00 38.50 124 SER O C 1
ATOM 6164 O O . SER C 1 124 ? 62.927 58.123 -12.801 1.00 32.12 124 SER O O 1
ATOM 6167 N N . ASN C 1 125 ? 62.562 56.010 -13.463 1.00 36.94 125 ASN O N 1
ATOM 6168 C CA . ASN C 1 125 ? 63.955 55.823 -13.826 1.00 32.80 125 ASN O CA 1
ATOM 6169 C C . ASN C 1 125 ? 64.146 54.821 -14.946 1.00 33.76 125 ASN O C 1
ATOM 6170 O O . ASN C 1 125 ? 65.059 53.989 -14.954 1.00 33.83 125 ASN O O 1
ATOM 6175 N N . TYR C 1 126 ? 63.304 54.858 -15.976 1.00 36.78 126 TYR O N 1
ATOM 6176 C CA . TYR C 1 126 ? 63.435 53.943 -17.104 1.00 36.50 126 TYR O CA 1
ATOM 6177 C C . TYR C 1 126 ? 64.854 53.927 -17.670 1.00 41.16 126 TYR O C 1
ATOM 6178 O O . TYR C 1 126 ? 65.386 52.863 -17.987 1.00 39.06 126 TYR O O 1
ATOM 6187 N N . GLU C 1 127 ? 65.469 55.108 -17.824 1.00 39.00 127 GLU O N 1
ATOM 6188 C CA . GLU C 1 127 ? 66.800 55.185 -18.419 1.00 41.76 127 GLU O CA 1
ATOM 6189 C C . GLU C 1 127 ? 67.886 54.512 -17.615 1.00 41.80 127 GLU O C 1
ATOM 6190 O O . GLU C 1 127 ? 68.842 54.019 -18.242 1.00 45.18 127 GLU O O 1
ATOM 6196 N N . GLU C 1 128 ? 67.748 54.346 -16.300 1.00 38.08 128 GLU O N 1
ATOM 6197 C CA . GLU C 1 128 ? 68.776 53.666 -15.536 1.00 38.54 128 GLU O CA 1
ATOM 6198 C C . GLU C 1 128 ? 68.874 52.187 -15.924 1.00 38.72 128 GLU O C 1
ATOM 6199 O O . GLU C 1 128 ? 69.884 51.575 -15.575 1.00 40.60 128 GLU O O 1
ATOM 6205 N N . SER C 1 129 ? 67.848 51.571 -16.491 1.00 37.08 129 SER O N 1
ATOM 6206 C CA . SER C 1 129 ? 67.903 50.168 -16.862 1.00 43.43 129 SER O CA 1
ATOM 6207 C C . SER C 1 129 ? 68.299 49.952 -18.320 1.00 45.38 129 SER O C 1
ATOM 6208 O O . SER C 1 129 ? 68.666 48.826 -18.672 1.00 45.33 129 SER O O 1
ATOM 6211 N N . TYR C 1 130 ? 68.272 50.986 -19.147 1.00 42.58 130 TYR O N 1
ATOM 6212 C CA . TYR C 1 130 ? 68.623 50.887 -20.549 1.00 46.28 130 TYR O CA 1
ATOM 6213 C C . TYR C 1 130 ? 69.991 50.261 -20.813 1.00 45.04 130 TYR O C 1
ATOM 6214 O O . TYR C 1 130 ? 71.062 50.690 -20.381 1.00 40.97 130 TYR O O 1
ATOM 6223 N N . GLY C 1 131 ? 69.951 49.129 -21.512 1.00 40.87 131 GLY O N 1
ATOM 6224 C CA . GLY C 1 131 ? 71.121 48.371 -21.906 1.00 40.24 131 GLY O CA 1
ATOM 6225 C C . GLY C 1 131 ? 71.799 47.674 -20.750 1.00 43.29 131 GLY O C 1
ATOM 6226 O O . GLY C 1 131 ? 72.912 47.155 -20.883 1.00 47.44 131 GLY O O 1
ATOM 6227 N N . LYS C 1 132 ? 71.126 47.603 -19.601 1.00 42.11 132 LYS O N 1
ATOM 6228 C CA . LYS C 1 132 ? 71.732 46.932 -18.458 1.00 41.62 132 LYS O CA 1
ATOM 6229 C C . LYS C 1 132 ? 71.465 45.445 -18.623 1.00 39.26 132 LYS O C 1
ATOM 6230 O O . LYS C 1 132 ? 70.828 45.074 -19.600 1.00 38.93 132 LYS O O 1
ATOM 6236 N N . ASP C 1 133 ? 71.920 44.648 -17.685 1.00 39.03 133 ASP O N 1
ATOM 6237 C CA . ASP C 1 133 ? 71.723 43.217 -17.719 1.00 47.06 133 ASP O CA 1
ATOM 6238 C C . ASP C 1 133 ? 70.581 42.693 -16.848 1.00 50.82 133 ASP O C 1
ATOM 6239 O O . ASP C 1 133 ? 69.854 41.771 -17.233 1.00 47.82 133 ASP O O 1
ATOM 6244 N N . TYR C 1 134 ? 70.592 43.139 -15.583 1.00 48.60 134 TYR O N 1
ATOM 6245 C CA . TYR C 1 134 ? 69.653 42.696 -14.560 1.00 47.48 134 TYR O CA 1
ATOM 6246 C C . TYR C 1 134 ? 68.948 43.860 -13.873 1.00 45.61 134 TYR O C 1
ATOM 6247 O O . TYR C 1 134 ? 69.578 44.865 -13.531 1.00 44.87 134 TYR O O 1
ATOM 6256 N N . THR C 1 135 ? 67.633 43.785 -13.694 1.00 42.34 135 THR O N 1
ATOM 6257 C CA . THR C 1 135 ? 66.888 44.864 -13.052 1.00 42.21 135 THR O CA 1
ATOM 6258 C C . THR C 1 135 ? 65.692 44.296 -12.281 1.00 44.66 135 THR O C 1
ATOM 6259 O O . THR C 1 135 ? 65.121 43.255 -12.640 1.00 36.97 135 THR O O 1
ATOM 6263 N N . ARG C 1 136 ? 65.387 45.016 -11.196 1.00 38.73 136 ARG O N 1
ATOM 6264 C CA . ARG C 1 136 ? 64.308 44.640 -10.299 1.00 33.20 136 ARG O CA 1
ATOM 6265 C C . ARG C 1 136 ? 63.105 45.557 -10.432 1.00 31.33 136 ARG O C 1
ATOM 6266 O O . ARG C 1 136 ? 63.202 46.715 -10.032 1.00 32.25 136 ARG O O 1
ATOM 6274 N N . VAL C 1 137 ? 62.003 45.087 -10.988 1.00 34.03 137 VAL O N 1
ATOM 6275 C CA . VAL C 1 137 ? 60.773 45.913 -11.044 1.00 33.89 137 VAL O CA 1
ATOM 6276 C C . VAL C 1 137 ? 60.351 46.068 -9.578 1.00 32.95 137 VAL O C 1
ATOM 6277 O O . VAL C 1 137 ? 60.394 45.045 -8.878 1.00 30.53 137 VAL O O 1
ATOM 6281 N N . VAL C 1 138 ? 60.122 47.283 -9.082 1.00 30.24 138 VAL O N 1
ATOM 6282 C CA . VAL C 1 138 ? 59.766 47.417 -7.658 1.00 33.25 138 VAL O CA 1
ATOM 6283 C C . VAL C 1 138 ? 58.382 46.836 -7.374 1.00 27.85 138 VAL O C 1
ATOM 6284 O O . VAL C 1 138 ? 57.590 46.532 -8.258 1.00 27.82 138 VAL O O 1
ATOM 6288 N N . SER C 1 139 ? 58.144 46.588 -6.101 1.00 30.76 139 SER O N 1
ATOM 6289 C CA . SER C 1 139 ? 56.951 45.903 -5.607 1.00 30.31 139 SER O CA 1
ATOM 6290 C C . SER C 1 139 ? 55.644 46.579 -5.938 1.00 28.47 139 SER O C 1
ATOM 6291 O O . SER C 1 139 ? 55.599 47.694 -6.484 1.00 28.15 139 SER O O 1
ATOM 6294 N N . CYS C 1 140 ? 54.542 45.844 -5.699 1.00 21.19 140 CYS O N 1
ATOM 6295 C CA . CYS C 1 140 ? 53.217 46.388 -5.992 1.00 27.76 140 CYS O CA 1
ATOM 6296 C C . CYS C 1 140 ? 52.966 47.751 -5.330 1.00 30.07 140 CYS O C 1
ATOM 6297 O O . CYS C 1 140 ? 52.505 48.701 -5.988 1.00 29.92 140 CYS O O 1
ATOM 6300 N N . ASN C 1 141 ? 53.194 47.847 -4.027 1.00 26.36 141 ASN O N 1
ATOM 6301 C CA . ASN C 1 141 ? 53.000 49.064 -3.246 1.00 29.03 141 ASN O CA 1
ATOM 6302 C C . ASN C 1 141 ? 53.999 50.166 -3.607 1.00 27.63 141 ASN O C 1
ATOM 6303 O O . ASN C 1 141 ? 53.646 51.330 -3.755 1.00 24.46 141 ASN O O 1
ATOM 6308 N N . THR C 1 142 ? 55.256 49.810 -3.785 1.00 24.54 142 THR O N 1
ATOM 6309 C CA . THR C 1 142 ? 56.314 50.726 -4.197 1.00 27.65 142 THR O CA 1
ATOM 6310 C C . THR C 1 142 ? 55.972 51.329 -5.557 1.00 27.53 142 THR O C 1
ATOM 6311 O O . THR C 1 142 ? 56.056 52.542 -5.743 1.00 30.42 142 THR O O 1
ATOM 6315 N N . THR C 1 143 ? 55.504 50.520 -6.494 1.00 27.34 143 THR O N 1
ATOM 6316 C CA . THR C 1 143 ? 55.062 50.918 -7.809 1.00 25.10 143 THR O CA 1
ATOM 6317 C C . THR C 1 143 ? 53.891 51.888 -7.636 1.00 27.63 143 THR O C 1
ATOM 6318 O O . THR C 1 143 ? 53.906 52.960 -8.230 1.00 26.84 143 THR O O 1
ATOM 6322 N N . GLY C 1 144 ? 52.898 51.546 -6.821 1.00 26.50 144 GLY O N 1
ATOM 6323 C CA . GLY C 1 144 ? 51.710 52.375 -6.640 1.00 27.07 144 GLY O CA 1
ATOM 6324 C C . GLY C 1 144 ? 52.119 53.747 -6.086 1.00 26.35 144 GLY O C 1
ATOM 6325 O O . GLY C 1 144 ? 51.630 54.780 -6.536 1.00 26.60 144 GLY O O 1
ATOM 6326 N N . LEU C 1 145 ? 53.023 53.762 -5.109 1.00 24.00 145 LEU O N 1
ATOM 6327 C CA . LEU C 1 145 ? 53.494 55.038 -4.578 1.00 28.72 145 LEU O CA 1
ATOM 6328 C C . LEU C 1 145 ? 54.202 55.863 -5.655 1.00 28.99 145 LEU O C 1
ATOM 6329 O O . LEU C 1 145 ? 53.953 57.069 -5.725 1.00 28.86 145 LEU O O 1
ATOM 6334 N N . CYS C 1 146 ? 55.069 55.275 -6.474 1.00 30.23 146 CYS O N 1
ATOM 6335 C CA . CYS C 1 146 ? 55.742 56.025 -7.533 1.00 30.63 146 CYS O CA 1
ATOM 6336 C C . CYS C 1 146 ? 54.822 56.612 -8.578 1.00 29.93 146 CYS O C 1
ATOM 6337 O O . CYS C 1 146 ? 55.050 57.701 -9.117 1.00 30.38 146 CYS O O 1
ATOM 6340 N N . ARG C 1 147 ? 53.773 55.876 -8.943 1.00 28.32 147 ARG O N 1
ATOM 6341 C CA . ARG C 1 147 ? 52.813 56.318 -9.934 1.00 29.44 147 ARG O CA 1
ATOM 6342 C C . ARG C 1 147 ? 52.297 57.728 -9.672 1.00 29.73 147 ARG O C 1
ATOM 6343 O O . ARG C 1 147 ? 52.085 58.481 -10.638 1.00 29.74 147 ARG O O 1
ATOM 6351 N N . THR C 1 148 ? 51.960 58.053 -8.426 1.00 27.65 148 THR O N 1
ATOM 6352 C CA . THR C 1 148 ? 51.473 59.393 -8.121 1.00 30.97 148 THR O CA 1
ATOM 6353 C C . THR C 1 148 ? 52.565 60.263 -7.525 1.00 30.22 148 THR O C 1
ATOM 6354 O O . THR C 1 148 ? 52.457 61.477 -7.689 1.00 32.72 148 THR O O 1
ATOM 6358 N N . LEU C 1 149 ? 53.617 59.741 -6.890 1.00 30.36 149 LEU O N 1
ATOM 6359 C CA . LEU C 1 149 ? 54.593 60.669 -6.308 1.00 29.40 149 LEU O CA 1
ATOM 6360 C C . LEU C 1 149 ? 55.534 61.289 -7.329 1.00 31.52 149 LEU O C 1
ATOM 6361 O O . LEU C 1 149 ? 56.010 62.395 -7.088 1.00 30.14 149 LEU O O 1
ATOM 6366 N N . LYS C 1 150 ? 55.853 60.570 -8.396 1.00 29.93 150 LYS O N 1
ATOM 6367 C CA . LYS C 1 150 ? 56.738 61.036 -9.439 1.00 32.63 150 LYS O CA 1
ATOM 6368 C C . LYS C 1 150 ? 56.195 62.266 -10.145 1.00 33.59 150 LYS O C 1
ATOM 6369 O O . LYS C 1 150 ? 56.887 63.283 -10.181 1.00 39.93 150 LYS O O 1
ATOM 6375 N N . PRO C 1 151 ? 54.963 62.233 -10.628 1.00 33.23 151 PRO O N 1
ATOM 6376 C CA . PRO C 1 151 ? 54.339 63.394 -11.236 1.00 36.86 151 PRO O CA 1
ATOM 6377 C C . PRO C 1 151 ? 54.213 64.511 -10.199 1.00 37.41 151 PRO O C 1
ATOM 6378 O O . PRO C 1 151 ? 54.399 65.658 -10.603 1.00 35.36 151 PRO O O 1
ATOM 6382 N N . LEU C 1 152 ? 53.992 64.206 -8.915 1.00 32.60 152 LEU O N 1
ATOM 6383 C CA . LEU C 1 152 ? 53.926 65.305 -7.944 1.00 30.27 152 LEU O CA 1
ATOM 6384 C C . LEU C 1 152 ? 55.294 65.963 -7.790 1.00 32.43 152 LEU O C 1
ATOM 6385 O O . LEU C 1 152 ? 55.353 67.190 -7.645 1.00 33.82 152 LEU O O 1
ATOM 6390 N N . HIS C 1 153 ? 56.338 65.149 -7.696 1.00 28.29 153 HIS O N 1
ATOM 6391 C CA . HIS C 1 153 ? 57.698 65.623 -7.569 1.00 30.90 153 HIS O CA 1
ATOM 6392 C C . HIS C 1 153 ? 58.090 66.538 -8.743 1.00 32.49 153 HIS O C 1
ATOM 6393 O O . HIS C 1 153 ? 58.622 67.601 -8.500 1.00 33.54 153 HIS O O 1
ATOM 6400 N N . ASP C 1 154 ? 57.820 66.146 -9.980 1.00 36.24 154 ASP O N 1
ATOM 6401 C CA . ASP C 1 154 ? 58.130 66.941 -11.147 1.00 39.27 154 ASP O CA 1
ATOM 6402 C C . ASP C 1 154 ? 57.362 68.264 -11.172 1.00 42.99 154 ASP O C 1
ATOM 6403 O O . ASP C 1 154 ? 57.960 69.274 -11.521 1.00 38.64 154 ASP O O 1
ATOM 6408 N N . SER C 1 155 ? 56.078 68.270 -10.816 1.00 41.88 155 SER O N 1
ATOM 6409 C CA . SER C 1 155 ? 55.303 69.493 -10.852 1.00 43.37 155 SER O CA 1
ATOM 6410 C C . SER C 1 155 ? 55.523 70.457 -9.703 1.00 42.34 155 SER O C 1
ATOM 6411 O O . SER C 1 155 ? 55.457 71.681 -9.863 1.00 42.44 155 SER O O 1
ATOM 6414 N N . PHE C 1 156 ? 55.656 69.935 -8.487 1.00 39.42 156 PHE O N 1
ATOM 6415 C CA . PHE C 1 156 ? 55.710 70.774 -7.298 1.00 35.84 156 PHE O CA 1
ATOM 6416 C C . PHE C 1 156 ? 56.964 70.637 -6.454 1.00 38.78 156 PHE O C 1
ATOM 6417 O O . PHE C 1 156 ? 57.195 71.505 -5.589 1.00 38.57 156 PHE O O 1
ATOM 6425 N N . GLY C 1 157 ? 57.772 69.605 -6.700 1.00 34.30 157 GLY O N 1
ATOM 6426 C CA . GLY C 1 157 ? 58.986 69.429 -5.909 1.00 30.64 157 GLY O CA 1
ATOM 6427 C C . GLY C 1 157 ? 58.744 68.824 -4.535 1.00 34.55 157 GLY O C 1
ATOM 6428 O O . GLY C 1 157 ? 58.501 69.539 -3.564 1.00 34.36 157 GLY O O 1
ATOM 6429 N N . ILE C 1 158 ? 58.933 67.513 -4.346 1.00 30.97 158 ILE O N 1
ATOM 6430 C CA . ILE C 1 158 ? 58.728 66.872 -3.071 1.00 29.27 158 ILE O CA 1
ATOM 6431 C C . ILE C 1 158 ? 59.714 67.289 -2.005 1.00 30.12 158 ILE O C 1
ATOM 6432 O O . ILE C 1 158 ? 60.917 67.122 -2.135 1.00 34.44 158 ILE O O 1
ATOM 6437 N N . LYS C 1 159 ? 59.163 67.738 -0.865 1.00 32.26 159 LYS O N 1
ATOM 6438 C CA . LYS C 1 159 ? 60.008 68.054 0.288 1.00 36.06 159 LYS O CA 1
ATOM 6439 C C . LYS C 1 159 ? 59.980 66.836 1.222 1.00 34.20 159 LYS O C 1
ATOM 6440 O O . LYS C 1 159 ? 61.047 66.441 1.693 1.00 34.53 159 LYS O O 1
ATOM 6446 N N . LYS C 1 160 ? 58.773 66.302 1.494 1.00 31.74 160 LYS O N 1
ATOM 6447 C CA . LYS C 1 160 ? 58.767 65.130 2.376 1.00 28.39 160 LYS O CA 1
ATOM 6448 C C . LYS C 1 160 ? 57.466 64.359 2.178 1.00 24.62 160 LYS O C 1
ATOM 6449 O O . LYS C 1 160 ? 56.447 64.997 1.992 1.00 27.87 160 LYS O O 1
ATOM 6455 N N . VAL C 1 161 ? 57.518 63.046 2.174 1.00 26.05 161 VAL O N 1
ATOM 6456 C CA . VAL C 1 161 ? 56.364 62.190 2.027 1.00 23.73 161 VAL O CA 1
ATOM 6457 C C . VAL C 1 161 ? 56.241 61.395 3.334 1.00 26.89 161 VAL O C 1
ATOM 6458 O O . VAL C 1 161 ? 57.210 60.832 3.846 1.00 24.83 161 VAL O O 1
ATOM 6462 N N . ARG C 1 162 ? 55.008 61.378 3.810 1.00 25.85 162 ARG O N 1
ATOM 6463 C CA . ARG C 1 162 ? 54.667 60.512 4.945 1.00 28.29 162 ARG O CA 1
ATOM 6464 C C . ARG C 1 162 ? 53.520 59.642 4.395 1.00 28.32 162 ARG O C 1
ATOM 6465 O O . ARG C 1 162 ? 52.536 60.212 3.893 1.00 25.67 162 ARG O O 1
ATOM 6473 N N . ALA C 1 163 ? 53.685 58.321 4.405 1.00 23.60 163 ALA O N 1
ATOM 6474 C CA . ALA C 1 163 ? 52.603 57.475 3.913 1.00 26.67 163 ALA O CA 1
ATOM 6475 C C . ALA C 1 163 ? 52.355 56.270 4.817 1.00 27.26 163 ALA O C 1
ATOM 6476 O O . ALA C 1 163 ? 53.257 55.733 5.452 1.00 24.65 163 ALA O O 1
ATOM 6478 N N . VAL C 1 164 ? 51.062 55.917 4.937 1.00 27.27 164 VAL O N 1
ATOM 6479 C CA . VAL C 1 164 ? 50.668 54.788 5.783 1.00 24.78 164 VAL O CA 1
ATOM 6480 C C . VAL C 1 164 ? 50.008 53.788 4.847 1.00 25.83 164 VAL O C 1
ATOM 6481 O O . VAL C 1 164 ? 49.066 54.135 4.120 1.00 24.99 164 VAL O O 1
ATOM 6485 N N . ILE C 1 165 ? 50.610 52.604 4.808 1.00 22.25 165 ILE O N 1
ATOM 6486 C CA . ILE C 1 165 ? 50.150 51.555 3.902 1.00 24.00 165 ILE O CA 1
ATOM 6487 C C . ILE C 1 165 ? 49.270 50.519 4.589 1.00 24.17 165 ILE O C 1
ATOM 6488 O O . ILE C 1 165 ? 49.717 49.878 5.541 1.00 25.34 165 ILE O O 1
ATOM 6493 N N . VAL C 1 166 ? 48.031 50.375 4.161 1.00 23.22 166 VAL O N 1
ATOM 6494 C CA . VAL C 1 166 ? 47.119 49.380 4.728 1.00 25.45 166 VAL O CA 1
ATOM 6495 C C . VAL C 1 166 ? 47.139 48.186 3.752 1.00 22.65 166 VAL O C 1
ATOM 6496 O O . VAL C 1 166 ? 46.532 48.260 2.683 1.00 22.24 166 VAL O O 1
ATOM 6500 N N . ARG C 1 167 ? 47.860 47.144 4.108 1.00 23.01 167 ARG O N 1
ATOM 6501 C CA . ARG C 1 167 ? 48.079 46.013 3.214 1.00 25.45 167 ARG O CA 1
ATOM 6502 C C . ARG C 1 167 ? 47.061 44.885 3.276 1.00 23.48 167 ARG O C 1
ATOM 6503 O O . ARG C 1 167 ? 46.574 44.548 4.350 1.00 24.85 167 ARG O O 1
ATOM 6511 N N . ARG C 1 168 ? 46.816 44.285 2.122 1.00 19.56 168 ARG O N 1
ATOM 6512 C CA . ARG C 1 168 ? 45.955 43.107 2.068 1.00 25.87 168 ARG O CA 1
ATOM 6513 C C . ARG C 1 168 ? 46.735 41.942 2.668 1.00 27.03 168 ARG O C 1
ATOM 6514 O O . ARG C 1 168 ? 47.958 41.884 2.513 1.00 28.43 168 ARG O O 1
ATOM 6522 N N . GLY C 1 169 ? 46.063 41.042 3.375 1.00 26.12 169 GLY O N 1
ATOM 6523 C CA . GLY C 1 169 ? 46.715 39.937 4.044 1.00 25.20 169 GLY O CA 1
ATOM 6524 C C . GLY C 1 169 ? 47.209 38.861 3.094 1.00 27.44 169 GLY O C 1
ATOM 6525 O O . GLY C 1 169 ? 48.296 38.321 3.242 1.00 33.82 169 GLY O O 1
ATOM 6526 N N . ALA C 1 170 ? 46.394 38.488 2.113 1.00 28.19 170 ALA O N 1
ATOM 6527 C CA . ALA C 1 170 ? 46.795 37.453 1.161 1.00 27.83 170 ALA O CA 1
ATOM 6528 C C . ALA C 1 170 ? 45.986 37.587 -0.123 1.00 28.09 170 ALA O C 1
ATOM 6529 O O . ALA C 1 170 ? 44.941 38.199 -0.126 1.00 26.76 170 ALA O O 1
ATOM 6531 N N . ASP C 1 171 ? 46.602 37.216 -1.244 1.00 24.75 171 ASP O N 1
ATOM 6532 C CA . ASP C 1 171 ? 45.900 37.326 -2.514 1.00 21.99 171 ASP O CA 1
ATOM 6533 C C . ASP C 1 171 ? 44.666 36.436 -2.437 1.00 24.99 171 ASP O C 1
ATOM 6534 O O . ASP C 1 171 ? 44.611 35.522 -1.622 1.00 21.73 171 ASP O O 1
ATOM 6539 N N . PRO C 1 172 ? 43.729 36.638 -3.343 1.00 24.74 172 PRO O N 1
ATOM 6540 C CA . PRO C 1 172 ? 42.489 35.889 -3.340 1.00 30.26 172 PRO O CA 1
ATOM 6541 C C . PRO C 1 172 ? 42.673 34.387 -3.277 1.00 35.63 172 PRO O C 1
ATOM 6542 O O . PRO C 1 172 ? 41.997 33.746 -2.449 1.00 28.73 172 PRO O O 1
ATOM 6546 N N . ALA C 1 173 ? 43.610 33.812 -4.044 1.00 33.30 173 ALA O N 1
ATOM 6547 C CA . ALA C 1 173 ? 43.741 32.363 -4.046 1.00 35.15 173 ALA O CA 1
ATOM 6548 C C . ALA C 1 173 ? 44.579 31.824 -2.905 1.00 35.05 173 ALA O C 1
ATOM 6549 O O . ALA C 1 173 ? 44.595 30.594 -2.786 1.00 37.56 173 ALA O O 1
ATOM 6551 N N . GLN C 1 174 ? 45.250 32.628 -2.089 1.00 33.69 174 GLN O N 1
ATOM 6552 C CA . GLN C 1 174 ? 46.078 32.092 -1.014 1.00 34.23 174 GLN O CA 1
ATOM 6553 C C . GLN C 1 174 ? 45.208 31.876 0.230 1.00 36.50 174 GLN O C 1
ATOM 6554 O O . GLN C 1 174 ? 45.013 32.787 1.033 1.00 47.08 174 GLN O O 1
ATOM 6560 N N . VAL C 1 175 ? 44.750 30.648 0.416 1.00 31.54 175 VAL O N 1
ATOM 6561 C CA . VAL C 1 175 ? 43.862 30.317 1.510 1.00 33.39 175 VAL O CA 1
ATOM 6562 C C . VAL C 1 175 ? 44.500 29.869 2.798 1.00 31.44 175 VAL O C 1
ATOM 6563 O O . VAL C 1 175 ? 43.796 29.685 3.795 1.00 34.70 175 VAL O O 1
ATOM 6567 N N . SER C 1 176 ? 45.812 29.718 2.786 1.00 33.43 176 SER O N 1
ATOM 6568 C CA . SER C 1 176 ? 46.522 29.280 3.985 1.00 34.75 176 SER O CA 1
ATOM 6569 C C . SER C 1 176 ? 47.131 30.449 4.728 1.00 34.01 176 SER O C 1
ATOM 6570 O O . SER C 1 176 ? 47.777 30.189 5.732 1.00 37.47 176 SER O O 1
ATOM 6573 N N . LYS C 1 177 ? 46.919 31.703 4.322 1.00 29.07 177 LYS O N 1
ATOM 6574 C CA . LYS C 1 177 ? 47.492 32.809 5.082 1.00 29.84 177 LYS O CA 1
ATOM 6575 C C . LYS C 1 177 ? 46.526 33.648 5.874 1.00 27.23 177 LYS O C 1
ATOM 6576 O O . LYS C 1 177 ? 45.394 33.786 5.410 1.00 26.17 177 LYS O O 1
ATOM 6582 N N . GLY C 1 178 ? 46.900 34.227 7.017 1.00 31.67 178 GLY O N 1
ATOM 6583 C CA . GLY C 1 178 ? 45.964 35.097 7.761 1.00 33.16 178 GLY O CA 1
ATOM 6584 C C . GLY C 1 178 ? 46.270 36.560 7.491 1.00 33.30 178 GLY O C 1
ATOM 6585 O O . GLY C 1 178 ? 47.018 36.842 6.558 1.00 33.07 178 GLY O O 1
ATOM 6586 N N . PRO C 1 179 ? 45.836 37.476 8.357 1.00 30.88 179 PRO O N 1
ATOM 6587 C CA . PRO C 1 179 ? 45.009 37.148 9.493 1.00 23.69 179 PRO O CA 1
ATOM 6588 C C . PRO C 1 179 ? 43.549 37.077 9.133 1.00 22.81 179 PRO O C 1
ATOM 6589 O O . PRO C 1 179 ? 43.053 37.839 8.289 1.00 24.65 179 PRO O O 1
ATOM 6593 N N . ILE C 1 180 ? 42.835 36.208 9.824 1.00 26.12 180 ILE O N 1
ATOM 6594 C CA . ILE C 1 180 ? 41.379 36.162 9.678 1.00 26.29 180 ILE O CA 1
ATOM 6595 C C . ILE C 1 180 ? 40.777 37.386 10.366 1.00 22.59 180 ILE O C 1
ATOM 6596 O O . ILE C 1 180 ? 39.790 37.910 9.825 1.00 22.08 180 ILE O O 1
ATOM 6601 N N . ASN C 1 181 ? 41.308 37.814 11.515 1.00 20.78 181 ASN O N 1
ATOM 6602 C CA . ASN C 1 181 ? 40.635 38.930 12.229 1.00 23.92 181 ASN O CA 1
ATOM 6603 C C . ASN C 1 181 ? 41.627 39.651 13.116 1.00 25.17 181 ASN O C 1
ATOM 6604 O O . ASN C 1 181 ? 41.753 39.374 14.314 1.00 25.92 181 ASN O O 1
ATOM 6609 N N . ALA C 1 182 ? 42.464 40.490 12.493 1.00 22.23 182 ALA O N 1
ATOM 6610 C CA . ALA C 1 182 ? 43.498 41.192 13.224 1.00 24.77 182 ALA O CA 1
ATOM 6611 C C . ALA C 1 182 ? 44.084 42.303 12.350 1.00 28.45 182 ALA O C 1
ATOM 6612 O O . ALA C 1 182 ? 43.963 42.268 11.134 1.00 24.38 182 ALA O O 1
ATOM 6614 N N . ILE C 1 183 ? 44.760 43.237 12.987 1.00 22.68 183 ILE O N 1
ATOM 6615 C CA . ILE C 1 183 ? 45.502 44.284 12.328 1.00 23.18 183 ILE O CA 1
ATOM 6616 C C . ILE C 1 183 ? 46.940 44.036 12.821 1.00 24.39 183 ILE O C 1
ATOM 6617 O O . ILE C 1 183 ? 47.117 43.863 14.034 1.00 24.28 183 ILE O O 1
ATOM 6622 N N . ILE C 1 184 ? 47.881 43.878 11.902 1.00 22.39 184 ILE O N 1
ATOM 6623 C CA . ILE C 1 184 ? 49.271 43.584 12.257 1.00 25.44 184 ILE O CA 1
ATOM 6624 C C . ILE C 1 184 ? 50.269 44.602 11.724 1.00 25.52 184 ILE O C 1
ATOM 6625 O O . ILE C 1 184 ? 50.485 44.652 10.509 1.00 23.73 184 ILE O O 1
ATOM 6630 N N . PRO C 1 185 ? 50.930 45.346 12.591 1.00 26.59 185 PRO O N 1
ATOM 6631 C CA . PRO C 1 185 ? 52.019 46.242 12.230 1.00 29.73 185 PRO O CA 1
ATOM 6632 C C . PRO C 1 185 ? 53.006 45.464 11.377 1.00 30.76 185 PRO O C 1
ATOM 6633 O O . PRO C 1 185 ? 53.475 44.391 11.785 1.00 29.25 185 PRO O O 1
ATOM 6637 N N . ASN C 1 186 ? 53.408 46.048 10.245 1.00 27.94 186 ASN O N 1
ATOM 6638 C CA . ASN C 1 186 ? 54.273 45.273 9.331 1.00 29.46 186 ASN O CA 1
ATOM 6639 C C . ASN C 1 186 ? 55.422 46.065 8.755 1.00 31.12 186 ASN O C 1
ATOM 6640 O O . ASN C 1 186 ? 55.327 46.556 7.632 1.00 33.98 186 ASN O O 1
ATOM 6645 N N . PRO C 1 187 ? 56.519 46.174 9.481 1.00 32.19 187 PRO O N 1
ATOM 6646 C CA . PRO C 1 187 ? 56.672 45.595 10.796 1.00 31.45 187 PRO O CA 1
ATOM 6647 C C . PRO C 1 187 ? 56.468 46.671 11.859 1.00 31.77 187 PRO O C 1
ATOM 6648 O O . PRO C 1 187 ? 56.249 47.823 11.506 1.00 31.99 187 PRO O O 1
ATOM 6652 N N . PRO C 1 188 ? 56.504 46.277 13.118 1.00 31.51 188 PRO O N 1
ATOM 6653 C CA . PRO C 1 188 ? 56.344 47.235 14.214 1.00 36.19 188 PRO O CA 1
ATOM 6654 C C . PRO C 1 188 ? 57.541 48.151 14.303 1.00 35.75 188 PRO O C 1
ATOM 6655 O O . PRO C 1 188 ? 57.430 49.312 14.716 1.00 37.42 188 PRO O O 1
ATOM 6659 N N . LYS C 1 189 ? 58.746 47.722 13.927 1.00 39.84 189 LYS O N 1
ATOM 6660 C CA . LYS C 1 189 ? 59.915 48.595 13.922 1.00 43.36 189 LYS O CA 1
ATOM 6661 C C . LYS C 1 189 ? 59.817 49.512 12.700 1.00 46.88 189 LYS O C 1
ATOM 6662 O O . LYS C 1 189 ? 59.689 49.012 11.582 1.00 49.18 189 LYS O O 1
ATOM 6668 N N . LEU C 1 190 ? 59.861 50.818 12.880 1.00 48.13 190 LEU O N 1
ATOM 6669 C CA . LEU C 1 190 ? 59.713 51.741 11.761 1.00 54.09 190 LEU O CA 1
ATOM 6670 C C . LEU C 1 190 ? 61.006 52.430 11.347 1.00 59.70 190 LEU O C 1
ATOM 6671 O O . LEU C 1 190 ? 61.970 52.514 12.105 1.00 59.90 190 LEU O O 1
ATOM 6676 N N . PRO C 1 191 ? 60.980 53.044 10.171 1.00 62.97 191 PRO O N 1
ATOM 6677 C CA . PRO C 1 191 ? 59.849 53.038 9.255 1.00 60.82 191 PRO O CA 1
ATOM 6678 C C . PRO C 1 191 ? 59.811 51.781 8.408 1.00 58.55 191 PRO O C 1
ATOM 6679 O O . PRO C 1 191 ? 60.742 50.971 8.469 1.00 60.24 191 PRO O O 1
ATOM 6683 N N . SER C 1 192 ? 58.761 51.505 7.636 1.00 52.58 192 SER O N 1
ATOM 6684 C CA . SER C 1 192 ? 58.667 50.290 6.836 1.00 46.79 192 SER O CA 1
ATOM 6685 C C . SER C 1 192 ? 59.558 50.317 5.594 1.00 43.07 192 SER O C 1
ATOM 6686 O O . SER C 1 192 ? 60.148 51.338 5.273 1.00 44.56 192 SER O O 1
ATOM 6689 N N . HIS C 1 193 ? 59.642 49.242 4.833 1.00 40.69 193 HIS O N 1
ATOM 6690 C CA . HIS C 1 193 ? 60.535 49.097 3.692 1.00 42.20 193 HIS O CA 1
ATOM 6691 C C . HIS C 1 193 ? 60.127 49.901 2.475 1.00 37.10 193 HIS O C 1
ATOM 6692 O O . HIS C 1 193 ? 60.917 50.141 1.562 1.00 37.56 193 HIS O O 1
ATOM 6699 N N . HIS C 1 194 ? 58.834 50.264 2.385 1.00 33.43 194 HIS O N 1
ATOM 6700 C CA . HIS C 1 194 ? 58.364 51.012 1.222 1.00 33.86 194 HIS O CA 1
ATOM 6701 C C . HIS C 1 194 ? 59.190 52.260 0.958 1.00 29.37 194 HIS O C 1
ATOM 6702 O O . HIS C 1 194 ? 59.416 52.542 -0.219 1.00 26.36 194 HIS O O 1
ATOM 6709 N N . GLY C 1 195 ? 59.548 53.025 1.978 1.00 32.99 195 GLY O N 1
ATOM 6710 C CA . GLY C 1 195 ? 60.351 54.227 1.826 1.00 30.93 195 GLY O CA 1
ATOM 6711 C C . GLY C 1 195 ? 61.628 53.980 1.049 1.00 30.46 195 GLY O C 1
ATOM 6712 O O . GLY C 1 195 ? 61.828 54.440 -0.073 1.00 31.60 195 GLY O O 1
ATOM 6713 N N . PRO C 1 196 ? 62.516 53.166 1.612 1.00 33.16 196 PRO O N 1
ATOM 6714 C CA . PRO C 1 196 ? 63.783 52.832 0.965 1.00 35.02 196 PRO O CA 1
ATOM 6715 C C . PRO C 1 196 ? 63.549 52.217 -0.405 1.00 35.25 196 PRO O C 1
ATOM 6716 O O . PRO C 1 196 ? 64.266 52.677 -1.312 1.00 37.88 196 PRO O O 1
ATOM 6720 N N . ASP C 1 197 ? 62.535 51.378 -0.640 1.00 28.45 197 ASP O N 1
ATOM 6721 C CA . ASP C 1 197 ? 62.304 50.869 -1.982 1.00 29.06 197 ASP O CA 1
ATOM 6722 C C . ASP C 1 197 ? 61.949 51.967 -2.959 1.00 29.64 197 ASP O C 1
ATOM 6723 O O . ASP C 1 197 ? 62.424 51.928 -4.083 1.00 32.69 197 ASP O O 1
ATOM 6728 N N . VAL C 1 198 ? 61.116 52.930 -2.579 1.00 28.88 198 VAL O N 1
ATOM 6729 C CA . VAL C 1 198 ? 60.790 54.056 -3.440 1.00 25.38 198 VAL O CA 1
ATOM 6730 C C . VAL C 1 198 ? 62.075 54.826 -3.798 1.00 31.40 198 VAL O C 1
ATOM 6731 O O . VAL C 1 198 ? 62.298 55.213 -4.947 1.00 28.38 198 VAL O O 1
ATOM 6735 N N . LYS C 1 199 ? 62.991 54.979 -2.844 1.00 28.22 199 LYS O N 1
ATOM 6736 C CA . LYS C 1 199 ? 64.252 55.655 -3.051 1.00 33.85 199 LYS O CA 1
ATOM 6737 C C . LYS C 1 199 ? 65.189 54.879 -3.977 1.00 38.74 199 LYS O C 1
ATOM 6738 O O . LYS C 1 199 ? 66.154 55.505 -4.426 1.00 39.22 199 LYS O O 1
ATOM 6744 N N . THR C 1 200 ? 64.911 53.612 -4.322 1.00 33.24 200 THR O N 1
ATOM 6745 C CA . THR C 1 200 ? 65.773 52.934 -5.267 1.00 33.57 200 THR O CA 1
ATOM 6746 C C . THR C 1 200 ? 65.451 53.390 -6.684 1.00 36.03 200 THR O C 1
ATOM 6747 O O . THR C 1 200 ? 66.232 53.146 -7.614 1.00 38.88 200 THR O O 1
ATOM 6751 N N . VAL C 1 201 ? 64.304 54.004 -6.938 1.00 33.79 201 VAL O N 1
ATOM 6752 C CA . VAL C 1 201 ? 63.925 54.457 -8.257 1.00 34.19 201 VAL O CA 1
ATOM 6753 C C . VAL C 1 201 ? 63.567 55.939 -8.302 1.00 35.98 201 VAL O C 1
ATOM 6754 O O . VAL C 1 201 ? 63.404 56.455 -9.408 1.00 32.00 201 VAL O O 1
ATOM 6758 N N . LEU C 1 202 ? 63.246 56.541 -7.163 1.00 34.42 202 LEU O N 1
ATOM 6759 C CA . LEU C 1 202 ? 62.806 57.941 -7.111 1.00 37.14 202 LEU O CA 1
ATOM 6760 C C . LEU C 1 202 ? 63.520 58.592 -5.921 1.00 38.36 202 LEU O C 1
ATOM 6761 O O . LEU C 1 202 ? 63.432 58.159 -4.771 1.00 32.65 202 LEU O O 1
ATOM 6766 N N . ASP C 1 203 ? 64.310 59.612 -6.205 1.00 39.94 203 ASP O N 1
ATOM 6767 C CA . ASP C 1 203 ? 65.123 60.291 -5.200 1.00 40.27 203 ASP O CA 1
ATOM 6768 C C . ASP C 1 203 ? 64.353 61.336 -4.410 1.00 41.55 203 ASP O C 1
ATOM 6769 O O . ASP C 1 203 ? 64.346 62.506 -4.803 1.00 40.17 203 ASP O O 1
ATOM 6774 N N . ILE C 1 204 ? 63.638 60.942 -3.360 1.00 37.72 204 ILE O N 1
ATOM 6775 C CA . ILE C 1 204 ? 62.827 61.842 -2.564 1.00 34.95 204 ILE O CA 1
ATOM 6776 C C . ILE C 1 204 ? 62.951 61.483 -1.085 1.00 34.24 204 ILE O C 1
ATOM 6777 O O . ILE C 1 204 ? 63.501 60.456 -0.724 1.00 31.30 204 ILE O O 1
ATOM 6782 N N . ASN C 1 205 ? 62.479 62.379 -0.229 1.00 32.64 205 ASN O N 1
ATOM 6783 C CA . ASN C 1 205 ? 62.552 62.108 1.221 1.00 29.44 205 ASN O CA 1
ATOM 6784 C C . ASN C 1 205 ? 61.192 61.490 1.582 1.00 29.73 205 ASN O C 1
ATOM 6785 O O . ASN C 1 205 ? 60.163 62.143 1.405 1.00 31.97 205 ASN O O 1
ATOM 6790 N N . ILE C 1 206 ? 61.150 60.226 1.986 1.00 29.21 206 ILE O N 1
ATOM 6791 C CA . ILE C 1 206 ? 59.929 59.511 2.300 1.00 28.68 206 ILE O CA 1
ATOM 6792 C C . ILE C 1 206 ? 60.047 58.523 3.449 1.00 32.39 206 ILE O C 1
ATOM 6793 O O . ILE C 1 206 ? 60.996 57.725 3.539 1.00 30.24 206 ILE O O 1
ATOM 6798 N N . ASP C 1 207 ? 59.099 58.590 4.399 1.00 27.79 207 ASP O N 1
ATOM 6799 C CA . ASP C 1 207 ? 59.004 57.646 5.508 1.00 28.79 207 ASP O CA 1
ATOM 6800 C C . ASP C 1 207 ? 57.659 56.914 5.432 1.00 27.58 207 ASP O C 1
ATOM 6801 O O . ASP C 1 207 ? 56.643 57.544 5.134 1.00 28.97 207 ASP O O 1
ATOM 6806 N N . THR C 1 208 ? 57.637 55.617 5.681 1.00 26.56 208 THR O N 1
ATOM 6807 C CA . THR C 1 208 ? 56.407 54.847 5.533 1.00 26.67 208 THR O CA 1
ATOM 6808 C C . THR C 1 208 ? 56.200 53.987 6.753 1.00 27.51 208 THR O C 1
ATOM 6809 O O . THR C 1 208 ? 57.102 53.629 7.490 1.00 23.27 208 THR O O 1
ATOM 6813 N N . MET C 1 209 ? 54.927 53.666 6.957 1.00 30.54 209 MET O N 1
ATOM 6814 C CA . MET C 1 209 ? 54.469 52.786 8.030 1.00 24.49 209 MET O CA 1
ATOM 6815 C C . MET C 1 209 ? 53.488 51.827 7.345 1.00 27.46 209 MET O C 1
ATOM 6816 O O . MET C 1 209 ? 52.868 52.244 6.355 1.00 21.91 209 MET O O 1
ATOM 6821 N N . ALA C 1 210 ? 53.359 50.601 7.811 1.00 23.11 210 ALA O N 1
ATOM 6822 C CA . ALA C 1 210 ? 52.459 49.668 7.166 1.00 25.48 210 ALA O CA 1
ATOM 6823 C C . ALA C 1 210 ? 51.871 48.719 8.202 1.00 25.08 210 ALA O C 1
ATOM 6824 O O . ALA C 1 210 ? 52.522 48.358 9.181 1.00 25.54 210 ALA O O 1
ATOM 6826 N N . VAL C 1 211 ? 50.657 48.278 7.930 1.00 22.75 211 VAL O N 1
ATOM 6827 C CA . VAL C 1 211 ? 49.960 47.290 8.719 1.00 26.30 211 VAL O CA 1
ATOM 6828 C C . VAL C 1 211 ? 49.276 46.298 7.753 1.00 27.84 211 VAL O C 1
ATOM 6829 O O . VAL C 1 211 ? 49.033 46.642 6.587 1.00 27.09 211 VAL O O 1
ATOM 6833 N N . ILE C 1 212 ? 48.918 45.117 8.225 1.00 23.30 212 ILE O N 1
ATOM 6834 C CA . ILE C 1 212 ? 48.258 44.077 7.479 1.00 22.24 212 ILE O CA 1
ATOM 6835 C C . ILE C 1 212 ? 46.841 43.882 8.035 1.00 24.60 212 ILE O C 1
ATOM 6836 O O . ILE C 1 212 ? 46.674 43.913 9.248 1.00 26.14 212 ILE O O 1
ATOM 6841 N N . VAL C 1 213 ? 45.813 43.776 7.194 1.00 21.76 213 VAL O N 1
ATOM 6842 C CA . VAL C 1 213 ? 44.421 43.672 7.635 1.00 26.23 213 VAL O CA 1
ATOM 6843 C C . VAL C 1 213 ? 43.773 42.528 6.859 1.00 24.49 213 VAL O C 1
ATOM 6844 O O . VAL C 1 213 ? 44.329 42.101 5.829 1.00 22.44 213 VAL O O 1
ATOM 6848 N N . PRO C 1 214 ? 42.647 41.986 7.303 1.00 21.82 214 PRO O N 1
ATOM 6849 C CA . PRO C 1 214 ? 41.995 40.831 6.677 1.00 23.03 214 PRO O CA 1
ATOM 6850 C C . PRO C 1 214 ? 41.250 41.096 5.402 1.00 24.04 214 PRO O C 1
ATOM 6851 O O . PRO C 1 214 ? 40.022 41.034 5.290 1.00 24.96 214 PRO O O 1
ATOM 6855 N N . THR C 1 215 ? 41.909 41.558 4.343 1.00 23.61 215 THR O N 1
ATOM 6856 C CA . THR C 1 215 ? 41.213 41.795 3.082 1.00 22.21 215 THR O CA 1
ATOM 6857 C C . THR C 1 215 ? 42.112 41.163 2.020 1.00 24.68 215 THR O C 1
ATOM 6858 O O . THR C 1 215 ? 43.319 41.006 2.292 1.00 23.94 215 THR O O 1
ATOM 6862 N N . THR C 1 216 ? 41.530 40.773 0.886 1.00 21.60 216 THR O N 1
ATOM 6863 C CA . THR C 1 216 ? 42.434 40.167 -0.107 1.00 22.62 216 THR O CA 1
ATOM 6864 C C . THR C 1 216 ? 42.485 41.026 -1.373 1.00 25.10 216 THR O C 1
ATOM 6865 O O . THR C 1 216 ? 43.343 40.760 -2.189 1.00 23.78 216 THR O O 1
ATOM 6869 N N . LEU C 1 217 ? 41.607 42.007 -1.528 1.00 19.27 217 LEU O N 1
ATOM 6870 C CA . LEU C 1 217 ? 41.463 42.593 -2.842 1.00 21.95 217 LEU O CA 1
ATOM 6871 C C . LEU C 1 217 ? 42.527 43.563 -3.303 1.00 27.24 217 LEU O C 1
ATOM 6872 O O . LEU C 1 217 ? 42.977 43.408 -4.445 1.00 25.56 217 LEU O O 1
ATOM 6877 N N . MET C 1 218 ? 42.826 44.573 -2.520 1.00 20.59 218 MET O N 1
ATOM 6878 C CA . MET C 1 218 ? 43.735 45.646 -2.856 1.00 24.16 218 MET O CA 1
ATOM 6879 C C . MET C 1 218 ? 44.394 46.216 -1.591 1.00 25.36 218 MET O C 1
ATOM 6880 O O . MET C 1 218 ? 43.830 46.071 -0.503 1.00 26.77 218 MET O O 1
ATOM 6885 N N . HIS C 1 219 ? 45.566 46.827 -1.765 1.00 22.49 219 HIS O N 1
ATOM 6886 C CA . HIS C 1 219 ? 46.172 47.583 -0.687 1.00 24.21 219 HIS O CA 1
ATOM 6887 C C . HIS C 1 219 ? 45.593 49.017 -0.777 1.00 27.04 219 HIS O C 1
ATOM 6888 O O . HIS C 1 219 ? 45.054 49.395 -1.824 1.00 24.73 219 HIS O O 1
ATOM 6895 N N . GLN C 1 220 ? 45.761 49.788 0.291 1.00 25.71 220 GLN O N 1
ATOM 6896 C CA . GLN C 1 220 ? 45.248 51.168 0.297 1.00 22.50 220 GLN O CA 1
ATOM 6897 C C . GLN C 1 220 ? 46.308 52.053 0.935 1.00 23.46 220 GLN O C 1
ATOM 6898 O O . GLN C 1 220 ? 46.990 51.634 1.871 1.00 22.63 220 GLN O O 1
ATOM 6904 N N . HIS C 1 221 ? 46.528 53.233 0.370 1.00 24.32 221 HIS O N 1
ATOM 6905 C CA . HIS C 1 221 ? 47.586 54.149 0.757 1.00 22.51 221 HIS O CA 1
ATOM 6906 C C . HIS C 1 221 ? 47.112 55.478 1.316 1.00 23.08 221 HIS O C 1
ATOM 6907 O O . HIS C 1 221 ? 46.189 56.079 0.738 1.00 23.30 221 HIS O O 1
ATOM 6914 N N . ASN C 1 222 ? 47.667 55.921 2.441 1.00 22.52 222 ASN O N 1
ATOM 6915 C CA . ASN C 1 222 ? 47.242 57.228 3.003 1.00 22.81 222 ASN O CA 1
ATOM 6916 C C . ASN C 1 222 ? 48.493 58.073 2.845 1.00 22.24 222 ASN O C 1
ATOM 6917 O O . ASN C 1 222 ? 49.537 57.779 3.423 1.00 22.26 222 ASN O O 1
ATOM 6922 N N . VAL C 1 223 ? 48.448 58.986 1.874 1.00 24.85 223 VAL O N 1
ATOM 6923 C CA . VAL C 1 223 ? 49.649 59.740 1.503 1.00 24.19 223 VAL O CA 1
ATOM 6924 C C . VAL C 1 223 ? 49.651 61.203 1.884 1.00 27.66 223 VAL O C 1
ATOM 6925 O O . VAL C 1 223 ? 48.693 61.936 1.654 1.00 25.48 223 VAL O O 1
ATOM 6929 N N . MET C 1 224 ? 50.767 61.670 2.474 1.00 28.17 224 MET O N 1
ATOM 6930 C CA . MET C 1 224 ? 50.815 63.085 2.885 1.00 30.63 224 MET O CA 1
ATOM 6931 C C . MET C 1 224 ? 52.116 63.661 2.335 1.00 29.53 224 MET O C 1
ATOM 6932 O O . MET C 1 224 ? 53.118 63.074 2.693 1.00 26.61 224 MET O O 1
ATOM 6937 N N . VAL C 1 225 ? 52.050 64.648 1.448 1.00 27.58 225 VAL O N 1
ATOM 6938 C CA . VAL C 1 225 ? 53.300 65.128 0.817 1.00 28.53 225 VAL O CA 1
ATOM 6939 C C . VAL C 1 225 ? 53.592 66.607 1.009 1.00 28.88 225 VAL O C 1
ATOM 6940 O O . VAL C 1 225 ? 52.807 67.425 0.505 1.00 28.05 225 VAL O O 1
ATOM 6944 N N . GLU C 1 226 ? 54.706 66.967 1.622 1.00 26.28 226 GLU O N 1
ATOM 6945 C CA . GLU C 1 226 ? 55.072 68.385 1.729 1.00 28.87 226 GLU O CA 1
ATOM 6946 C C . GLU C 1 226 ? 55.770 68.767 0.425 1.00 30.77 226 GLU O C 1
ATOM 6947 O O . GLU C 1 226 ? 56.646 67.998 0.007 1.00 26.79 226 GLU O O 1
ATOM 6953 N N . VAL C 1 227 ? 55.293 69.807 -0.265 1.00 29.41 227 VAL O N 1
ATOM 6954 C CA . VAL C 1 227 ? 55.925 70.169 -1.528 1.00 33.58 227 VAL O CA 1
ATOM 6955 C C . VAL C 1 227 ? 56.569 71.569 -1.480 1.00 36.22 227 VAL O C 1
ATOM 6956 O O . VAL C 1 227 ? 56.262 72.361 -0.598 1.00 31.18 227 VAL O O 1
ATOM 6960 N N . GLU C 1 228 ? 57.417 71.900 -2.444 1.00 37.41 228 GLU O N 1
ATOM 6961 C CA . GLU C 1 228 ? 58.117 73.184 -2.483 1.00 42.37 228 GLU O CA 1
ATOM 6962 C C . GLU C 1 228 ? 57.303 74.333 -3.075 1.00 40.45 228 GLU O C 1
ATOM 6963 O O . GLU C 1 228 ? 57.294 75.433 -2.520 1.00 42.85 228 GLU O O 1
ATOM 6969 N N . GLU C 1 229 ? 56.608 74.102 -4.175 1.00 39.08 229 GLU O N 1
ATOM 6970 C CA . GLU C 1 229 ? 55.725 75.052 -4.806 1.00 36.73 229 GLU O CA 1
ATOM 6971 C C . GLU C 1 229 ? 54.273 74.735 -4.416 1.00 41.75 229 GLU O C 1
ATOM 6972 O O . GLU C 1 229 ? 53.770 73.640 -4.643 1.00 39.95 229 GLU O O 1
ATOM 6978 N N . THR C 1 230 ? 53.578 75.742 -3.930 1.00 41.97 230 THR O N 1
ATOM 6979 C CA . THR C 1 230 ? 52.201 75.656 -3.521 1.00 43.99 230 THR O CA 1
ATOM 6980 C C . THR C 1 230 ? 51.286 75.162 -4.629 1.00 44.32 230 THR O C 1
ATOM 6981 O O . THR C 1 230 ? 51.116 75.840 -5.630 1.00 45.14 230 THR O O 1
ATOM 6985 N N . PRO C 1 231 ? 50.633 74.034 -4.420 1.00 41.43 231 PRO O N 1
ATOM 6986 C CA . PRO C 1 231 ? 49.699 73.507 -5.401 1.00 38.76 231 PRO O CA 1
ATOM 6987 C C . PRO C 1 231 ? 48.277 73.875 -5.029 1.00 35.28 231 PRO O C 1
ATOM 6988 O O . PRO C 1 231 ? 47.969 74.244 -3.893 1.00 35.58 231 PRO O O 1
ATOM 6992 N N . THR C 1 232 ? 47.349 73.670 -5.935 1.00 38.09 232 THR O N 1
ATOM 6993 C CA . THR C 1 232 ? 45.929 73.808 -5.665 1.00 37.33 232 THR O CA 1
ATOM 6994 C C . THR C 1 232 ? 45.349 72.415 -5.944 1.00 36.06 232 THR O C 1
ATOM 6995 O O . THR C 1 232 ? 45.987 71.635 -6.664 1.00 34.85 232 THR O O 1
ATOM 6999 N N . VAL C 1 233 ? 44.151 72.160 -5.460 1.00 35.40 233 VAL O N 1
ATOM 7000 C CA . VAL C 1 233 ? 43.485 70.884 -5.707 1.00 38.89 233 VAL O CA 1
ATOM 7001 C C . VAL C 1 233 ? 43.333 70.678 -7.209 1.00 41.46 233 VAL O C 1
ATOM 7002 O O . VAL C 1 233 ? 43.709 69.616 -7.731 1.00 36.11 233 VAL O O 1
ATOM 7006 N N . ASP C 1 234 ? 42.843 71.716 -7.907 1.00 39.40 234 ASP O N 1
ATOM 7007 C CA . ASP C 1 234 ? 42.651 71.704 -9.336 1.00 36.53 234 ASP O CA 1
ATOM 7008 C C . ASP C 1 234 ? 43.929 71.357 -10.083 1.00 37.55 234 ASP O C 1
ATOM 7009 O O . ASP C 1 234 ? 43.906 70.557 -11.019 1.00 38.62 234 ASP O O 1
ATOM 7014 N N . ASP C 1 235 ? 45.057 71.919 -9.679 1.00 35.87 235 ASP O N 1
ATOM 7015 C CA . ASP C 1 235 ? 46.349 71.596 -10.256 1.00 35.82 235 ASP O CA 1
ATOM 7016 C C . ASP C 1 235 ? 46.703 70.120 -10.017 1.00 36.59 235 ASP O C 1
ATOM 7017 O O . ASP C 1 235 ? 47.235 69.452 -10.914 1.00 37.46 235 ASP O O 1
ATOM 7022 N N . ILE C 1 236 ? 46.486 69.632 -8.799 1.00 29.59 236 ILE O N 1
ATOM 7023 C CA . ILE C 1 236 ? 46.782 68.213 -8.520 1.00 31.40 236 ILE O CA 1
ATOM 7024 C C . ILE C 1 236 ? 45.899 67.320 -9.363 1.00 31.81 236 ILE O C 1
ATOM 7025 O O . ILE C 1 236 ? 46.400 66.386 -9.995 1.00 35.61 236 ILE O O 1
ATOM 7030 N N . ILE C 1 237 ? 44.615 67.631 -9.494 1.00 33.04 237 ILE O N 1
ATOM 7031 C CA . ILE C 1 237 ? 43.745 66.823 -10.347 1.00 34.39 237 ILE O CA 1
ATOM 7032 C C . ILE C 1 237 ? 44.229 66.742 -11.778 1.00 39.08 237 ILE O C 1
ATOM 7033 O O . ILE C 1 237 ? 44.248 65.643 -12.356 1.00 36.18 237 ILE O O 1
ATOM 7038 N N . ASP C 1 238 ? 44.644 67.843 -12.409 1.00 40.32 238 ASP O N 1
ATOM 7039 C CA . ASP C 1 238 ? 45.139 67.806 -13.785 1.00 38.22 238 ASP O CA 1
ATOM 7040 C C . ASP C 1 238 ? 46.392 66.950 -13.894 1.00 37.66 238 ASP O C 1
ATOM 7041 O O . ASP C 1 238 ? 46.538 66.109 -14.788 1.00 43.29 238 ASP O O 1
ATOM 7046 N N . VAL C 1 239 ? 47.311 67.096 -12.942 1.00 36.45 239 VAL O N 1
ATOM 7047 C CA . VAL C 1 239 ? 48.520 66.276 -12.929 1.00 36.33 239 VAL O CA 1
ATOM 7048 C C . VAL C 1 239 ? 48.167 64.795 -12.892 1.00 36.83 239 VAL O C 1
ATOM 7049 O O . VAL C 1 239 ? 48.736 64.010 -13.664 1.00 36.20 239 VAL O O 1
ATOM 7053 N N . PHE C 1 240 ? 47.203 64.386 -12.063 1.00 34.33 240 PHE O N 1
ATOM 7054 C CA . PHE C 1 240 ? 46.846 62.961 -12.006 1.00 34.70 240 PHE O CA 1
ATOM 7055 C C . PHE C 1 240 ? 46.093 62.537 -13.248 1.00 36.64 240 PHE O C 1
ATOM 7056 O O . PHE C 1 240 ? 46.386 61.478 -13.818 1.00 34.45 240 PHE O O 1
ATOM 7064 N N . GLU C 1 241 ? 45.161 63.363 -13.741 1.00 38.39 241 GLU O N 1
ATOM 7065 C CA . GLU C 1 241 ? 44.476 63.019 -14.986 1.00 39.16 241 GLU O CA 1
ATOM 7066 C C . GLU C 1 241 ? 45.514 62.839 -16.093 1.00 40.91 241 GLU O C 1
ATOM 7067 O O . GLU C 1 241 ? 45.425 61.880 -16.862 1.00 38.32 241 GLU O O 1
ATOM 7073 N N . ASP C 1 242 ? 46.519 63.705 -16.192 1.00 39.25 242 ASP O N 1
ATOM 7074 C CA . ASP C 1 242 ? 47.523 63.603 -17.231 1.00 43.36 242 ASP O CA 1
ATOM 7075 C C . ASP C 1 242 ? 48.546 62.491 -17.109 1.00 42.71 242 ASP O C 1
ATOM 7076 O O . ASP C 1 242 ? 49.116 62.093 -18.130 1.00 43.55 242 ASP O O 1
ATOM 7081 N N . THR C 1 243 ? 48.887 62.049 -15.913 1.00 40.05 243 THR O N 1
ATOM 7082 C CA . THR C 1 243 ? 49.947 61.048 -15.753 1.00 40.60 243 THR O CA 1
ATOM 7083 C C . THR C 1 243 ? 49.463 59.66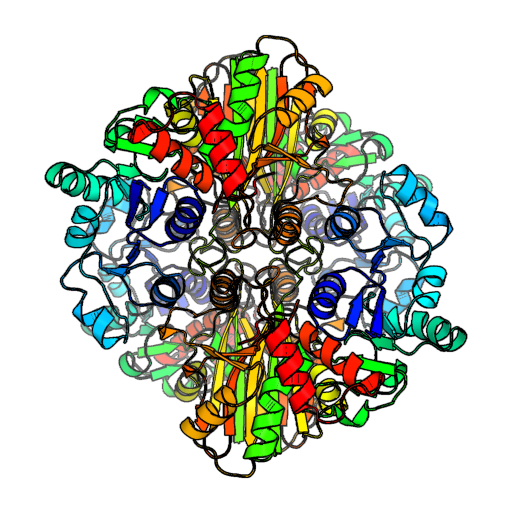2 -16.133 1.00 41.04 243 THR O C 1
ATOM 7084 O O . THR C 1 243 ? 48.307 59.282 -15.949 1.00 40.44 243 THR O O 1
ATOM 7088 N N . PRO C 1 244 ? 50.316 58.857 -16.751 1.00 42.01 244 PRO O N 1
ATOM 7089 C CA . PRO C 1 244 ? 49.969 57.512 -17.165 1.00 42.80 244 PRO O CA 1
ATOM 7090 C C . PRO C 1 244 ? 49.742 56.525 -16.020 1.00 33.67 244 PRO O C 1
ATOM 7091 O O . PRO C 1 244 ? 50.363 56.533 -14.967 1.00 33.51 244 PRO O O 1
ATOM 7095 N N . ARG C 1 245 ? 48.842 55.604 -16.244 1.00 30.63 245 ARG O N 1
ATOM 7096 C CA . ARG C 1 245 ? 48.494 54.482 -15.356 1.00 29.08 245 ARG O CA 1
ATOM 7097 C C . ARG C 1 245 ? 47.955 54.897 -14.004 1.00 27.31 245 ARG O C 1
ATOM 7098 O O . ARG C 1 245 ? 48.101 54.217 -12.981 1.00 31.48 245 ARG O O 1
ATOM 7106 N N . VAL C 1 246 ? 47.283 56.040 -13.973 1.00 24.41 246 VAL O N 1
ATOM 7107 C CA . VAL C 1 246 ? 46.647 56.597 -12.803 1.00 25.59 246 VAL O CA 1
ATOM 7108 C C . VAL C 1 246 ? 45.250 57.009 -13.214 1.00 28.01 246 VAL O C 1
ATOM 7109 O O . VAL C 1 246 ? 45.148 57.628 -14.271 1.00 26.22 246 VAL O O 1
ATOM 7113 N N . ILE C 1 247 ? 44.198 56.740 -12.460 1.00 29.43 247 ILE O N 1
ATOM 7114 C CA . ILE C 1 247 ? 42.852 57.189 -12.788 1.00 26.26 247 ILE O CA 1
ATOM 7115 C C . ILE C 1 247 ? 42.256 57.831 -11.531 1.00 30.45 247 ILE O C 1
ATOM 7116 O O . ILE C 1 247 ? 42.690 57.532 -10.409 1.00 27.84 247 ILE O O 1
ATOM 7121 N N . LEU C 1 248 ? 41.269 58.683 -11.727 1.00 24.89 248 LEU O N 1
ATOM 7122 C CA . LEU C 1 248 ? 40.588 59.366 -10.653 1.00 28.73 248 LEU O CA 1
ATOM 7123 C C . LEU C 1 248 ? 39.227 58.699 -10.470 1.00 29.61 248 LEU O C 1
ATOM 7124 O O . LEU C 1 248 ? 38.581 58.414 -11.459 1.00 31.95 248 LEU O O 1
ATOM 7129 N N . ILE C 1 249 ? 38.851 58.378 -9.248 1.00 31.81 249 ILE O N 1
ATOM 7130 C CA . ILE C 1 249 ? 37.575 57.710 -9.000 1.00 29.41 249 ILE O CA 1
ATOM 7131 C C . ILE C 1 249 ? 36.815 58.576 -8.011 1.00 31.84 249 ILE O C 1
ATOM 7132 O O . ILE C 1 249 ? 37.426 59.404 -7.342 1.00 26.27 249 ILE O O 1
ATOM 7137 N N . SER C 1 250 ? 35.513 58.344 -7.945 1.00 33.77 250 SER O N 1
ATOM 7138 C CA . SER C 1 250 ? 34.662 59.104 -7.053 1.00 33.74 250 SER O CA 1
ATOM 7139 C C . SER C 1 250 ? 33.828 58.194 -6.160 1.00 34.04 250 SER O C 1
ATOM 7140 O O . SER C 1 250 ? 33.092 57.330 -6.665 1.00 27.68 250 SER O O 1
ATOM 7143 N N . ALA C 1 251 ? 33.860 58.505 -4.856 1.00 29.69 251 ALA O N 1
ATOM 7144 C CA . ALA C 1 251 ? 33.018 57.780 -3.903 1.00 32.03 251 ALA O CA 1
ATOM 7145 C C . ALA C 1 251 ? 31.558 58.155 -4.120 1.00 34.98 251 ALA O C 1
ATOM 7146 O O . ALA C 1 251 ? 30.637 57.344 -4.003 1.00 34.68 251 ALA O O 1
ATOM 7148 N N . GLU C 1 252 ? 31.331 59.386 -4.567 1.00 34.16 252 GLU O N 1
ATOM 7149 C CA . GLU C 1 252 ? 30.016 59.897 -4.921 1.00 36.41 252 GLU O CA 1
ATOM 7150 C C . GLU C 1 252 ? 29.421 59.114 -6.090 1.00 36.10 252 GLU O C 1
ATOM 7151 O O . GLU C 1 252 ? 28.231 58.832 -6.146 1.00 37.24 252 GLU O O 1
ATOM 7157 N N . ASP C 1 253 ? 30.240 58.682 -7.039 1.00 33.13 253 ASP O N 1
ATOM 7158 C CA . ASP C 1 253 ? 29.844 57.843 -8.172 1.00 35.73 253 ASP O CA 1
ATOM 7159 C C . ASP C 1 253 ? 29.654 56.390 -7.747 1.00 34.88 253 ASP O C 1
ATOM 7160 O O . ASP C 1 253 ? 29.296 55.552 -8.573 1.00 33.04 253 ASP O O 1
ATOM 7165 N N . GLY C 1 254 ? 29.908 56.031 -6.482 1.00 33.04 254 GLY O N 1
ATOM 7166 C CA . GLY C 1 254 ? 29.715 54.652 -6.045 1.00 34.86 254 GLY O CA 1
ATOM 7167 C C . GLY C 1 254 ? 30.992 53.871 -5.804 1.00 30.84 254 GLY O C 1
ATOM 7168 O O . GLY C 1 254 ? 30.916 52.699 -5.452 1.00 29.24 254 GLY O O 1
ATOM 7169 N N . LEU C 1 255 ? 32.187 54.433 -5.966 1.00 27.28 255 LEU O N 1
ATOM 7170 C CA . LEU C 1 255 ? 33.416 53.663 -5.684 1.00 26.58 255 LEU O CA 1
ATOM 7171 C C . LEU C 1 255 ? 33.925 54.060 -4.311 1.00 26.13 255 LEU O C 1
ATOM 7172 O O . LEU C 1 255 ? 34.905 54.803 -4.126 1.00 26.17 255 LEU O O 1
ATOM 7177 N N . THR C 1 256 ? 33.194 53.586 -3.296 1.00 24.65 256 THR O N 1
ATOM 7178 C CA . THR C 1 256 ? 33.484 53.953 -1.927 1.00 25.74 256 THR O CA 1
ATOM 7179 C C . THR C 1 256 ? 34.554 53.075 -1.291 1.00 27.17 256 THR O C 1
ATOM 7180 O O . THR C 1 256 ? 34.969 53.455 -0.200 1.00 25.61 256 THR O O 1
ATOM 7184 N N . SER C 1 257 ? 34.946 51.980 -1.948 1.00 25.48 257 SER O N 1
ATOM 7185 C CA . SER C 1 257 ? 35.901 51.090 -1.289 1.00 25.61 257 SER O CA 1
ATOM 7186 C C . SER C 1 257 ? 36.714 50.291 -2.298 1.00 25.68 257 SER O C 1
ATOM 7187 O O . SER C 1 257 ? 36.387 50.321 -3.484 1.00 24.10 257 SER O O 1
ATOM 7190 N N . THR C 1 258 ? 37.689 49.510 -1.841 1.00 23.84 258 THR O N 1
ATOM 7191 C CA . THR C 1 258 ? 38.453 48.657 -2.746 1.00 24.98 258 THR O CA 1
ATOM 7192 C C . THR C 1 258 ? 37.552 47.595 -3.347 1.00 23.78 258 THR O C 1
ATOM 7193 O O . THR C 1 258 ? 37.788 47.253 -4.503 1.00 23.19 258 THR O O 1
ATOM 7197 N N . ALA C 1 259 ? 36.500 47.117 -2.642 1.00 20.95 259 ALA O N 1
ATOM 7198 C CA . ALA C 1 259 ? 35.607 46.151 -3.262 1.00 27.58 259 ALA O CA 1
ATOM 7199 C C . ALA C 1 259 ? 34.876 46.770 -4.460 1.00 27.73 259 ALA O C 1
ATOM 7200 O O . ALA C 1 259 ? 34.788 46.104 -5.498 1.00 24.20 259 ALA O O 1
ATOM 7202 N N . GLU C 1 260 ? 34.364 47.989 -4.333 1.00 25.25 260 GLU O N 1
ATOM 7203 C CA . GLU C 1 260 ? 33.665 48.621 -5.449 1.00 28.25 260 GLU O CA 1
ATOM 7204 C C . GLU C 1 260 ? 34.599 49.003 -6.585 1.00 25.48 260 GLU O C 1
ATOM 7205 O O . GLU C 1 260 ? 34.223 48.863 -7.739 1.00 25.66 260 GLU O O 1
ATOM 7211 N N . ILE C 1 261 ? 35.860 49.295 -6.295 1.00 21.25 261 ILE O N 1
ATOM 7212 C CA . ILE C 1 261 ? 36.842 49.521 -7.334 1.00 25.66 261 ILE O CA 1
ATOM 7213 C C . ILE C 1 261 ? 37.040 48.250 -8.151 1.00 25.03 261 ILE O C 1
ATOM 7214 O O . ILE C 1 261 ? 37.080 48.275 -9.381 1.00 26.82 261 ILE O O 1
ATOM 7219 N N . MET C 1 262 ? 37.170 47.098 -7.486 1.00 25.97 262 MET O N 1
ATOM 7220 C CA . MET C 1 262 ? 37.397 45.854 -8.231 1.00 25.14 262 MET O CA 1
ATOM 7221 C C . MET C 1 262 ? 36.144 45.475 -9.000 1.00 26.00 262 MET O C 1
ATOM 7222 O O . MET C 1 262 ? 36.249 44.862 -10.072 1.00 26.57 262 MET O O 1
ATOM 7227 N N . GLU C 1 263 ? 34.958 45.876 -8.508 1.00 25.81 263 GLU O N 1
ATOM 7228 C CA . GLU C 1 263 ? 33.724 45.688 -9.234 1.00 27.97 263 GLU O CA 1
ATOM 7229 C C . GLU C 1 263 ? 33.786 46.519 -10.538 1.00 30.19 263 GLU O C 1
ATOM 7230 O O . GLU C 1 263 ? 33.375 46.050 -11.610 1.00 23.45 263 GLU O O 1
ATOM 7236 N N . TYR C 1 264 ? 34.240 47.761 -10.458 1.00 26.25 264 TYR O N 1
ATOM 7237 C CA . TYR C 1 264 ? 34.440 48.595 -11.657 1.00 31.22 264 TYR O CA 1
ATOM 7238 C C . TYR C 1 264 ? 35.428 47.898 -12.614 1.00 34.32 264 TYR O C 1
ATOM 7239 O O . TYR C 1 264 ? 35.216 47.786 -13.820 1.00 31.06 264 TYR O O 1
ATOM 7248 N N . ALA C 1 265 ? 36.533 47.353 -12.113 1.00 27.47 265 ALA O N 1
ATOM 7249 C CA . ALA C 1 265 ? 37.505 46.617 -12.917 1.00 30.63 265 ALA O CA 1
ATOM 7250 C C . ALA C 1 265 ? 36.848 45.454 -13.663 1.00 31.19 265 ALA O C 1
ATOM 7251 O O . ALA C 1 265 ? 37.133 45.209 -14.838 1.00 26.57 265 ALA O O 1
ATOM 7253 N N . LYS C 1 266 ? 35.939 44.724 -13.023 1.00 30.12 266 LYS O N 1
ATOM 7254 C CA . LYS C 1 266 ? 35.173 43.674 -13.678 1.00 33.40 266 LYS O CA 1
ATOM 7255 C C . LYS C 1 266 ? 34.329 44.188 -14.846 1.00 35.19 266 LYS O C 1
ATOM 7256 O O . LYS C 1 266 ? 34.131 43.414 -15.791 1.00 34.07 266 LYS O O 1
ATOM 7262 N N . GLU C 1 267 ? 33.806 45.415 -14.782 1.00 34.30 267 GLU O N 1
ATOM 7263 C CA . GLU C 1 267 ? 33.009 45.976 -15.848 1.00 34.70 267 GLU O CA 1
ATOM 7264 C C . GLU C 1 267 ? 33.881 46.439 -17.022 1.00 41.33 267 GLU O C 1
ATOM 7265 O O . GLU C 1 267 ? 33.387 46.549 -18.141 1.00 40.36 267 GLU O O 1
ATOM 7271 N N . LEU C 1 268 ? 35.169 46.676 -16.801 1.00 41.96 268 LEU O N 1
ATOM 7272 C CA . LEU C 1 268 ? 36.102 47.103 -17.840 1.00 41.36 268 LEU O CA 1
ATOM 7273 C C . LEU C 1 268 ? 36.501 45.963 -18.758 1.00 42.26 268 LEU O C 1
ATOM 7274 O O . LEU C 1 268 ? 36.987 46.141 -19.876 1.00 41.28 268 LEU O O 1
ATOM 7279 N N . GLY C 1 269 ? 36.288 44.712 -18.346 1.00 45.66 269 GLY O N 1
ATOM 7280 C CA . GLY C 1 269 ? 36.493 43.549 -19.173 1.00 42.20 269 GLY O CA 1
ATOM 7281 C C . GLY C 1 269 ? 37.898 43.285 -19.655 1.00 43.83 269 GLY O C 1
ATOM 7282 O O . GLY C 1 269 ? 38.055 42.737 -20.746 1.00 44.77 269 GLY O O 1
ATOM 7283 N N . ARG C 1 270 ? 38.945 43.646 -18.909 1.00 43.67 270 ARG O N 1
ATOM 7284 C CA . ARG C 1 270 ? 40.284 43.320 -19.378 1.00 38.67 270 ARG O CA 1
ATOM 7285 C C . ARG C 1 270 ? 40.612 41.941 -18.786 1.00 38.61 270 ARG O C 1
ATOM 7286 O O . ARG C 1 270 ? 39.832 41.378 -18.026 1.00 39.18 270 ARG O O 1
ATOM 7294 N N . SER C 1 271 ? 41.773 41.449 -19.122 1.00 36.38 271 SER O N 1
ATOM 7295 C CA . SER C 1 271 ? 42.320 40.180 -18.703 1.00 35.98 271 SER O CA 1
ATOM 7296 C C . SER C 1 271 ? 42.245 39.955 -17.207 1.00 33.78 271 SER O C 1
ATOM 7297 O O . SER C 1 271 ? 42.702 40.768 -16.388 1.00 30.31 271 SER O O 1
ATOM 7300 N N . ARG C 1 272 ? 41.537 38.906 -16.800 1.00 30.89 272 ARG O N 1
ATOM 7301 C CA . ARG C 1 272 ? 41.285 38.569 -15.425 1.00 27.49 272 ARG O CA 1
ATOM 7302 C C . ARG C 1 272 ? 40.546 39.651 -14.631 1.00 31.44 272 ARG O C 1
ATOM 7303 O O . ARG C 1 272 ? 40.575 39.567 -13.400 1.00 31.33 272 ARG O O 1
ATOM 7311 N N . ASN C 1 273 ? 39.902 40.656 -15.207 1.00 33.65 273 ASN O N 1
ATOM 7312 C CA . ASN C 1 273 ? 39.224 41.704 -14.477 1.00 35.20 273 ASN O CA 1
ATOM 7313 C C . ASN C 1 273 ? 40.258 42.519 -13.682 1.00 33.89 273 ASN O C 1
ATOM 7314 O O . ASN C 1 273 ? 39.947 43.098 -12.637 1.00 30.19 273 ASN O O 1
ATOM 7319 N N . ASP C 1 274 ? 41.485 42.590 -14.161 1.00 31.61 274 ASP O N 1
ATOM 7320 C CA . ASP C 1 274 ? 42.581 43.256 -13.482 1.00 30.71 274 ASP O CA 1
ATOM 7321 C C . ASP C 1 274 ? 42.478 44.775 -13.544 1.00 28.22 274 ASP O C 1
ATOM 7322 O O . ASP C 1 274 ? 41.784 45.348 -14.379 1.00 26.33 274 ASP O O 1
ATOM 7327 N N . LEU C 1 275 ? 43.132 45.429 -12.580 1.00 29.82 275 LEU O N 1
ATOM 7328 C CA . LEU C 1 275 ? 43.204 46.897 -12.557 1.00 29.47 275 LEU O CA 1
ATOM 7329 C C . LEU C 1 275 ? 44.687 47.261 -12.470 1.00 31.89 275 LEU O C 1
ATOM 7330 O O . LEU C 1 275 ? 45.307 47.254 -11.395 1.00 29.19 275 LEU O O 1
ATOM 7335 N N . PHE C 1 276 ? 45.312 47.446 -13.640 1.00 28.11 276 PHE O N 1
ATOM 7336 C CA . PHE C 1 276 ?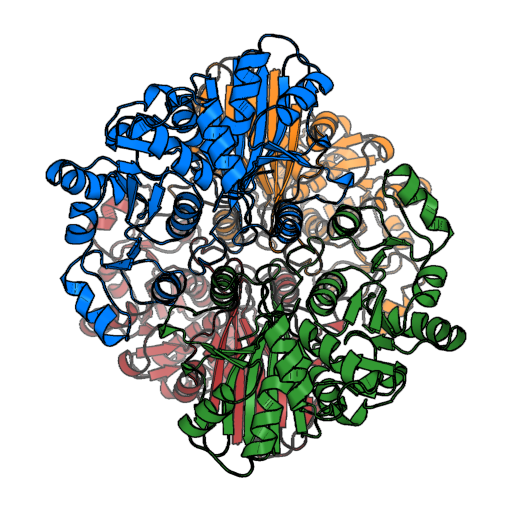 46.731 47.745 -13.724 1.00 29.24 276 PHE O CA 1
ATOM 7337 C C . PHE C 1 276 ? 47.042 49.170 -13.261 1.00 27.99 276 PHE O C 1
ATOM 7338 O O . PHE C 1 276 ? 48.134 49.506 -12.827 1.00 29.35 276 PHE O O 1
ATOM 7346 N N . GLU C 1 277 ? 46.071 50.063 -13.398 1.00 27.73 277 GLU O N 1
ATOM 7347 C CA . GLU C 1 277 ? 46.159 51.461 -13.048 1.00 31.91 277 GLU O CA 1
ATOM 7348 C C . GLU C 1 277 ? 45.984 51.691 -11.548 1.00 32.00 277 GLU O C 1
ATOM 7349 O O . GLU C 1 277 ? 45.328 50.884 -10.887 1.00 32.00 277 GLU O O 1
ATOM 7355 N N . ILE C 1 278 ? 46.532 52.786 -11.029 1.00 27.91 278 ILE O N 1
ATOM 7356 C CA . ILE C 1 278 ? 46.349 53.187 -9.636 1.00 27.86 278 ILE O CA 1
ATOM 7357 C C . ILE C 1 278 ? 45.214 54.227 -9.542 1.00 28.63 278 ILE O C 1
ATOM 7358 O O . ILE C 1 278 ? 45.322 55.350 -10.037 1.00 26.68 278 ILE O O 1
ATOM 7363 N N . PRO C 1 279 ? 44.117 53.899 -8.870 1.00 27.16 279 PRO O N 1
ATOM 7364 C CA . PRO C 1 279 ? 42.992 54.803 -8.682 1.00 25.31 279 PRO O CA 1
ATOM 7365 C C . PRO C 1 279 ? 43.201 55.690 -7.452 1.00 26.55 279 PRO O C 1
ATOM 7366 O O . PRO C 1 279 ? 43.704 55.262 -6.413 1.00 29.00 279 PRO O O 1
ATOM 7370 N N . VAL C 1 280 ? 42.915 56.966 -7.577 1.00 25.30 280 VAL O N 1
ATOM 7371 C CA . VAL C 1 280 ? 43.039 57.974 -6.542 1.00 24.68 280 VAL O CA 1
ATOM 7372 C C . VAL C 1 280 ? 41.634 58.467 -6.213 1.00 28.08 280 VAL O C 1
ATOM 7373 O O . VAL C 1 280 ? 40.899 58.721 -7.166 1.00 29.02 280 VAL O O 1
ATOM 7377 N N . TRP C 1 281 ? 41.295 58.570 -4.927 1.00 29.77 281 TRP O N 1
ATOM 7378 C CA . TRP C 1 281 ? 39.942 59.101 -4.660 1.00 29.23 281 TRP O CA 1
ATOM 7379 C C . TRP C 1 281 ? 39.980 60.601 -4.917 1.00 28.92 281 TRP O C 1
ATOM 7380 O O . TRP C 1 281 ? 40.726 61.330 -4.253 1.00 27.48 281 TRP O O 1
ATOM 7391 N N . ARG C 1 282 ? 39.150 61.051 -5.859 1.00 28.06 282 ARG O N 1
ATOM 7392 C CA . ARG C 1 282 ? 39.127 62.467 -6.197 1.00 33.54 282 ARG O CA 1
ATOM 7393 C C . ARG C 1 282 ? 38.787 63.343 -4.994 1.00 33.49 282 ARG O C 1
ATOM 7394 O O . ARG C 1 282 ? 39.486 64.324 -4.696 1.00 33.70 282 ARG O O 1
ATOM 7402 N N . GLU C 1 283 ? 37.757 62.966 -4.237 1.00 27.20 283 GLU O N 1
ATOM 7403 C CA . GLU C 1 283 ? 37.309 63.703 -3.070 1.00 32.16 283 GLU O CA 1
ATOM 7404 C C . GLU C 1 283 ? 38.397 63.777 -1.989 1.00 30.48 283 GLU O C 1
ATOM 7405 O O . GLU C 1 283 ? 38.264 64.623 -1.108 1.00 28.91 283 GLU O O 1
ATOM 7411 N N . SER C 1 284 ? 39.356 62.838 -1.981 1.00 27.06 284 SER O N 1
ATOM 7412 C CA . SER C 1 284 ? 40.367 62.860 -0.942 1.00 25.09 284 SER O CA 1
ATOM 7413 C C . SER C 1 284 ? 41.467 63.873 -1.218 1.00 27.89 284 SER O C 1
ATOM 7414 O O . SER C 1 284 ? 42.216 64.144 -0.264 1.00 25.16 284 SER O O 1
ATOM 7417 N N . ILE C 1 285 ? 41.604 64.335 -2.467 1.00 24.39 285 ILE O N 1
ATOM 7418 C CA . ILE C 1 285 ? 42.692 65.265 -2.773 1.00 26.32 285 ILE O CA 1
ATOM 7419 C C . ILE C 1 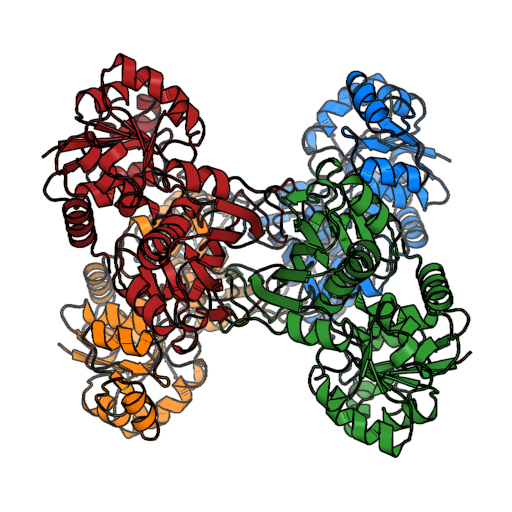285 ? 42.497 66.569 -2.006 1.00 30.29 285 ILE O C 1
ATOM 7420 O O . ILE C 1 285 ? 41.495 67.244 -2.191 1.00 30.08 285 ILE O O 1
ATOM 7425 N N . THR C 1 286 ? 43.425 66.840 -1.103 1.00 32.11 286 THR O N 1
ATOM 7426 C CA . THR C 1 286 ? 43.336 67.997 -0.226 1.00 30.74 286 THR O CA 1
ATOM 7427 C C . THR C 1 286 ? 44.645 68.768 -0.173 1.00 33.00 286 THR O C 1
ATOM 7428 O O . THR C 1 286 ? 45.728 68.182 -0.185 1.00 33.91 286 THR O O 1
ATOM 7432 N N . VAL C 1 287 ? 44.570 70.077 -0.054 1.00 32.43 287 VAL O N 1
ATOM 7433 C CA . VAL C 1 287 ? 45.776 70.892 0.067 1.00 32.23 287 VAL O CA 1
ATOM 7434 C C . VAL C 1 287 ? 45.746 71.694 1.368 1.00 32.15 287 VAL O C 1
ATOM 7435 O O . VAL C 1 287 ? 44.833 72.505 1.549 1.00 37.10 287 VAL O O 1
ATOM 7439 N N . VAL C 1 288 ? 46.734 71.481 2.238 1.00 34.96 288 VAL O N 1
ATOM 7440 C CA . VAL C 1 288 ? 46.777 72.301 3.450 1.00 41.03 288 VAL O CA 1
ATOM 7441 C C . VAL C 1 288 ? 48.126 73.036 3.340 1.00 42.24 288 VAL O C 1
ATOM 7442 O O . VAL C 1 288 ? 49.170 72.423 3.541 1.00 43.16 288 VAL O O 1
ATOM 7446 N N . ASP C 1 289 ? 48.047 74.273 2.859 1.00 39.73 289 ASP O N 1
ATOM 7447 C CA . ASP C 1 289 ? 49.209 75.130 2.667 1.00 36.26 289 ASP O CA 1
ATOM 7448 C C . ASP C 1 289 ? 50.150 74.532 1.635 1.00 38.72 289 ASP O C 1
ATOM 7449 O O . ASP C 1 289 ? 49.806 74.574 0.448 1.00 47.11 289 ASP O O 1
ATOM 7454 N N . ASN C 1 290 ? 51.290 73.980 2.029 1.00 37.87 290 ASN O N 1
ATOM 7455 C CA . ASN C 1 290 ? 52.171 73.364 1.045 1.00 38.98 290 ASN O CA 1
ATOM 7456 C C . ASN C 1 290 ? 52.242 71.849 1.257 1.00 35.31 290 ASN O C 1
ATOM 7457 O O . ASN C 1 290 ? 53.249 71.202 0.958 1.00 36.81 290 ASN O O 1
ATOM 7462 N N . GLU C 1 291 ? 51.116 71.323 1.768 1.00 31.84 291 GLU O N 1
ATOM 7463 C CA . GLU C 1 291 ? 51.020 69.895 2.032 1.00 30.42 291 GLU O CA 1
ATOM 7464 C C . GLU C 1 291 ? 49.763 69.312 1.378 1.00 28.40 291 GLU O C 1
ATOM 7465 O O . GLU C 1 291 ? 48.636 69.792 1.475 1.00 31.96 291 GLU O O 1
ATOM 7471 N N . ILE C 1 292 ? 50.005 68.237 0.624 1.00 31.38 292 ILE O N 1
ATOM 7472 C CA . ILE C 1 292 ? 48.977 67.529 -0.104 1.00 30.47 292 ILE O CA 1
ATOM 7473 C C . ILE C 1 292 ? 48.599 66.215 0.586 1.00 27.17 292 ILE O C 1
ATOM 7474 O O . ILE C 1 292 ? 49.504 65.430 0.908 1.00 26.61 292 ILE O O 1
ATOM 7479 N N . TYR C 1 293 ? 47.331 65.982 0.754 1.00 26.97 293 TYR O N 1
ATOM 7480 C CA . TYR C 1 293 ? 46.821 64.753 1.337 1.00 28.55 293 TYR O CA 1
ATOM 7481 C C . TYR C 1 293 ? 45.982 64.045 0.262 1.00 27.09 293 TYR O C 1
ATOM 7482 O O . TYR C 1 293 ? 45.298 64.728 -0.489 1.00 28.04 293 TYR O O 1
ATOM 7491 N N . TYR C 1 294 ? 46.079 62.727 0.184 1.00 28.85 294 TYR O N 1
ATOM 7492 C CA . TYR C 1 294 ? 45.212 62.014 -0.752 1.00 27.42 294 TYR O CA 1
ATOM 7493 C C . TYR C 1 294 ? 45.222 60.516 -0.433 1.00 25.50 294 TYR O C 1
ATOM 7494 O O . TYR C 1 294 ? 46.146 60.022 0.201 1.00 22.39 294 TYR O O 1
ATOM 7503 N N . MET C 1 295 ? 44.189 59.828 -0.901 1.00 25.13 295 MET O N 1
ATOM 7504 C CA . MET C 1 295 ? 44.173 58.372 -0.722 1.00 26.61 295 MET O CA 1
ATOM 7505 C C . MET C 1 295 ? 44.129 57.753 -2.119 1.00 21.61 295 MET O C 1
ATOM 7506 O O . MET C 1 295 ? 43.512 58.317 -3.020 1.00 23.62 295 MET O O 1
ATOM 7511 N N . GLN C 1 296 ? 44.736 56.591 -2.216 1.00 21.69 296 GLN O N 1
ATOM 7512 C CA . GLN C 1 296 ? 44.795 55.773 -3.396 1.00 24.31 296 GLN O CA 1
ATOM 7513 C C . GLN C 1 296 ? 44.721 54.283 -3.030 1.00 26.61 296 GLN O C 1
ATOM 7514 O O . GLN C 1 296 ? 44.842 53.921 -1.859 1.00 26.88 296 GLN O O 1
ATOM 7520 N N . ALA C 1 297 ? 44.563 53.442 -4.046 1.00 26.99 297 ALA O N 1
ATOM 7521 C CA . ALA C 1 297 ? 44.513 51.993 -3.840 1.00 28.72 297 ALA O CA 1
ATOM 7522 C C . ALA C 1 297 ? 45.405 51.259 -4.832 1.00 26.81 297 ALA O C 1
ATOM 7523 O O . ALA C 1 297 ? 45.800 51.847 -5.840 1.00 25.71 297 ALA O O 1
ATOM 7525 N N . VAL C 1 298 ? 45.796 50.016 -4.556 1.00 22.63 298 VAL O N 1
ATOM 7526 C CA . VAL C 1 298 ? 46.654 49.274 -5.466 1.00 20.11 298 VAL O CA 1
ATOM 7527 C C . VAL C 1 298 ? 46.105 47.877 -5.729 1.00 22.77 298 VAL O C 1
ATOM 7528 O O . VAL C 1 298 ? 46.004 47.149 -4.734 1.00 23.83 298 VAL O O 1
ATOM 7532 N N . HIS C 1 299 ? 45.890 47.497 -6.984 1.00 20.89 299 HIS O N 1
ATOM 7533 C CA . HIS C 1 299 ? 45.514 46.106 -7.266 1.00 23.25 299 HIS O CA 1
ATOM 7534 C C . HIS C 1 299 ? 46.842 45.353 -7.351 1.00 26.34 299 HIS O C 1
ATOM 7535 O O . HIS C 1 299 ? 47.523 45.398 -8.386 1.00 24.25 299 HIS O O 1
ATOM 7542 N N . GLN C 1 300 ? 47.263 44.802 -6.216 1.00 26.25 300 GLN O N 1
ATOM 7543 C CA . GLN C 1 300 ? 48.575 44.216 -6.028 1.00 25.90 300 GLN O CA 1
ATOM 7544 C C . GLN C 1 300 ? 48.923 43.094 -6.994 1.00 29.90 300 GLN O C 1
ATOM 7545 O O . GLN C 1 300 ? 50.111 42.928 -7.255 1.00 32.46 300 GLN O O 1
ATOM 7551 N N . GLU C 1 301 ? 47.968 42.350 -7.511 1.00 28.46 301 GLU O N 1
ATOM 7552 C CA . GLU C 1 301 ? 48.305 41.302 -8.463 1.00 32.01 301 GLU O CA 1
ATOM 7553 C C . GLU C 1 301 ? 48.633 41.821 -9.852 1.00 29.98 301 GLU O C 1
ATOM 7554 O O . GLU C 1 301 ? 49.272 41.040 -10.555 1.00 30.66 301 GLU O O 1
ATOM 7560 N N . SER C 1 302 ? 48.210 43.026 -10.236 1.00 28.09 302 SER O N 1
ATOM 7561 C CA . SER C 1 302 ? 48.517 43.452 -11.600 1.00 27.56 302 SER O CA 1
ATOM 7562 C C . SER C 1 302 ? 49.162 44.804 -11.804 1.00 33.07 302 SER O C 1
ATOM 7563 O O . SER C 1 302 ? 49.622 45.042 -12.942 1.00 30.33 302 SER O O 1
ATOM 7566 N N . ASP C 1 303 ? 49.281 45.704 -10.808 1.00 28.02 303 ASP O N 1
ATOM 7567 C CA . ASP C 1 303 ? 49.889 46.999 -11.113 1.00 32.66 303 ASP O CA 1
ATOM 7568 C C . ASP C 1 303 ? 51.315 46.871 -11.639 1.00 31.03 303 ASP O C 1
ATOM 7569 O O . ASP C 1 303 ? 51.639 47.659 -12.537 1.00 31.67 303 ASP O O 1
ATOM 7574 N N . ILE C 1 304 ? 52.137 45.925 -11.217 1.00 31.44 304 ILE O N 1
ATOM 7575 C CA . ILE C 1 304 ? 53.493 45.788 -11.720 1.00 31.74 304 ILE O CA 1
ATOM 7576 C C . ILE C 1 304 ? 53.593 45.192 -13.131 1.00 33.18 304 ILE O C 1
ATOM 7577 O O . ILE C 1 304 ? 54.672 45.262 -13.733 1.00 31.16 304 ILE O O 1
ATOM 7582 N N . VAL C 1 305 ? 52.550 44.571 -13.651 1.00 28.41 305 VAL O N 1
ATOM 7583 C CA . VAL C 1 305 ? 52.562 43.908 -14.951 1.00 27.35 305 VAL O CA 1
ATOM 7584 C C . VAL C 1 305 ? 53.035 44.785 -16.101 1.00 32.10 305 VAL O C 1
ATOM 7585 O O . VAL C 1 305 ? 53.991 44.414 -16.790 1.00 32.77 305 VAL O O 1
ATOM 7589 N N . PRO C 1 306 ? 52.464 45.948 -16.355 1.00 33.45 306 PRO O N 1
ATOM 7590 C CA . PRO C 1 306 ? 52.929 46.870 -17.388 1.00 34.47 306 PRO O CA 1
ATOM 7591 C C . PRO C 1 306 ? 54.382 47.300 -17.216 1.00 35.14 306 PRO O C 1
ATOM 7592 O O . PRO C 1 306 ? 55.123 47.490 -18.196 1.00 35.39 306 PRO O O 1
ATOM 7596 N N . GLU C 1 307 ? 54.845 47.454 -15.973 1.00 32.56 307 GLU O N 1
ATOM 7597 C CA . GLU C 1 307 ? 56.224 47.788 -15.656 1.00 32.70 307 GLU O CA 1
ATOM 7598 C C . GLU C 1 307 ? 57.181 46.702 -16.159 1.00 36.09 307 GLU O C 1
ATOM 7599 O O . GLU C 1 307 ? 58.262 47.032 -16.661 1.00 34.11 307 GLU O O 1
ATOM 7605 N N . ASN C 1 308 ? 56.791 45.433 -16.132 1.00 30.93 308 ASN O N 1
ATOM 7606 C CA . ASN C 1 308 ? 57.586 44.338 -16.653 1.00 37.43 308 ASN O CA 1
ATOM 7607 C C . ASN C 1 308 ? 57.744 44.417 -18.174 1.00 38.14 308 ASN O C 1
ATOM 7608 O O . ASN C 1 308 ? 58.828 44.128 -18.703 1.00 40.33 308 ASN O O 1
ATOM 7613 N N . VAL C 1 309 ? 56.677 44.788 -18.870 1.00 32.48 309 VAL O N 1
ATOM 7614 C CA . VAL C 1 309 ? 56.779 44.963 -20.314 1.00 38.81 309 VAL O CA 1
ATOM 7615 C C . VAL C 1 309 ? 57.783 46.083 -20.613 1.00 42.02 309 VAL O C 1
ATOM 7616 O O . VAL C 1 309 ? 58.839 45.833 -21.198 1.00 42.94 309 VAL O O 1
ATOM 7620 N N . ASP C 1 310 ? 57.569 47.268 -20.043 1.00 38.79 310 ASP O N 1
ATOM 7621 C CA . ASP C 1 310 ? 58.478 48.388 -20.197 1.00 39.27 310 ASP O CA 1
ATOM 7622 C C . ASP C 1 310 ? 59.902 47.996 -19.843 1.00 35.32 310 ASP O C 1
ATOM 7623 O O . ASP C 1 310 ? 60.806 48.319 -20.621 1.00 40.33 310 ASP O O 1
ATOM 7628 N N . ALA C 1 311 ? 60.171 47.258 -18.778 1.00 32.40 311 ALA O N 1
ATOM 7629 C CA . ALA C 1 311 ? 61.482 46.835 -18.388 1.00 31.79 311 ALA O CA 1
ATOM 7630 C C . ALA C 1 311 ? 62.187 46.003 -19.479 1.00 37.82 311 ALA O C 1
ATOM 7631 O O . ALA C 1 311 ? 63.405 46.177 -19.634 1.00 33.80 311 ALA O O 1
ATOM 7633 N N . VAL C 1 312 ? 61.482 45.162 -20.217 1.00 38.70 312 VAL O N 1
ATOM 7634 C CA . VAL C 1 312 ? 62.071 44.364 -21.292 1.00 36.00 312 VAL O CA 1
ATOM 7635 C C . VAL C 1 312 ? 62.684 45.283 -22.366 1.00 37.97 312 VAL O C 1
ATOM 7636 O O . VAL C 1 312 ? 63.832 45.108 -22.785 1.00 32.09 312 VAL O O 1
ATOM 7640 N N . ARG C 1 313 ? 61.900 46.257 -22.775 1.00 33.59 313 ARG O N 1
ATOM 7641 C CA . ARG C 1 313 ? 62.314 47.248 -23.748 1.00 42.79 313 ARG O CA 1
ATOM 7642 C C . ARG C 1 313 ? 63.523 48.054 -23.277 1.00 44.86 313 ARG O C 1
ATOM 7643 O O . ARG C 1 313 ? 64.360 48.348 -24.136 1.00 43.31 313 ARG O O 1
ATOM 7651 N N . ALA C 1 314 ? 63.618 48.378 -21.987 1.00 41.41 314 ALA O N 1
ATOM 7652 C CA . ALA C 1 314 ? 64.796 49.078 -21.503 1.00 43.68 314 ALA O CA 1
ATOM 7653 C C . ALA C 1 314 ? 66.007 48.141 -21.528 1.00 42.92 314 ALA O C 1
ATOM 7654 O O . ALA C 1 314 ? 67.022 48.446 -22.156 1.00 42.01 314 ALA O O 1
ATOM 7656 N N . ILE C 1 315 ? 65.926 46.998 -20.870 1.00 40.89 315 ILE O N 1
ATOM 7657 C CA . ILE C 1 315 ? 67.012 46.035 -20.787 1.00 43.55 315 ILE O CA 1
ATOM 7658 C C . ILE C 1 315 ? 67.542 45.547 -22.139 1.00 47.75 315 ILE O C 1
ATOM 7659 O O . ILE C 1 315 ? 68.764 45.382 -22.261 1.00 46.03 315 ILE O O 1
ATOM 7664 N N . LEU C 1 316 ? 66.679 45.282 -23.115 1.00 47.40 316 LEU O N 1
ATOM 7665 C CA . LEU C 1 316 ? 67.085 44.801 -24.424 1.00 47.99 316 LEU O CA 1
ATOM 7666 C C . LEU C 1 316 ? 67.267 45.955 -25.414 1.00 51.35 316 LEU O C 1
ATOM 7667 O O . LEU C 1 316 ? 67.423 45.725 -26.610 1.00 48.72 316 LEU O O 1
ATOM 7672 N N . GLU C 1 317 ? 67.189 47.198 -24.959 1.00 49.57 317 GLU O N 1
ATOM 7673 C CA . GLU C 1 317 ? 67.381 48.381 -25.768 1.00 51.73 317 GLU O CA 1
ATOM 7674 C C . GLU C 1 317 ? 66.481 48.419 -26.990 1.00 50.44 317 GLU O C 1
ATOM 7675 O O . GLU C 1 317 ? 66.953 48.754 -28.078 1.00 53.75 317 GLU O O 1
ATOM 7681 N N . MET C 1 318 ? 65.200 48.188 -26.791 1.00 48.46 318 MET O N 1
ATOM 7682 C CA . MET C 1 318 ? 64.203 48.219 -27.853 1.00 48.05 318 MET O CA 1
ATOM 7683 C C . MET C 1 318 ? 63.606 49.593 -28.100 1.00 47.51 318 MET O C 1
ATOM 7684 O O . MET C 1 318 ? 63.010 49.854 -29.139 1.00 48.15 318 MET O O 1
ATOM 7689 N N . GLU C 1 319 ? 63.706 50.455 -27.097 1.00 48.84 319 GLU O N 1
ATOM 7690 C CA . GLU C 1 319 ? 63.132 51.791 -27.123 1.00 49.08 319 GLU O CA 1
ATOM 7691 C C . GLU C 1 319 ? 63.863 52.645 -26.087 1.00 47.36 319 GLU O C 1
ATOM 7692 O O . GLU C 1 319 ? 63.924 52.195 -24.946 1.00 42.90 319 GLU O O 1
ATOM 7698 N N . GLU C 1 320 ? 64.449 53.771 -26.472 1.00 46.99 320 GLU O N 1
ATOM 7699 C CA . GLU C 1 320 ? 65.213 54.550 -25.514 1.00 46.78 320 GLU O CA 1
ATOM 7700 C C . GLU C 1 320 ? 64.327 55.550 -24.756 1.00 40.50 320 GLU O C 1
ATOM 7701 O O . GLU C 1 320 ? 64.757 55.990 -23.703 1.00 42.44 320 GLU O O 1
ATOM 7707 N N . ASP C 1 321 ? 63.236 55.954 -25.342 1.00 38.42 321 ASP O N 1
ATOM 7708 C CA . ASP C 1 321 ? 62.290 56.906 -24.797 1.00 41.18 321 ASP O CA 1
ATOM 7709 C C . ASP C 1 321 ? 61.164 56.213 -24.015 1.00 44.27 321 ASP O C 1
ATOM 7710 O O . ASP C 1 321 ? 60.261 55.593 -24.598 1.00 39.30 321 ASP O O 1
ATOM 7715 N N . LYS C 1 322 ? 61.170 56.404 -22.701 1.00 42.23 322 LYS O N 1
ATOM 7716 C CA . LYS C 1 322 ? 60.204 55.751 -21.822 1.00 41.55 322 LYS O CA 1
ATOM 7717 C C . LYS C 1 322 ? 58.746 55.991 -22.153 1.00 43.85 322 LYS O C 1
ATOM 7718 O O . LYS C 1 322 ? 57.928 55.079 -22.000 1.00 40.08 322 LYS O O 1
ATOM 7724 N N . TYR C 1 323 ? 58.393 57.181 -22.635 1.00 43.24 323 TYR O N 1
ATOM 7725 C CA . TYR C 1 323 ? 57.014 57.472 -22.967 1.00 45.62 323 TYR O CA 1
ATOM 7726 C C . TYR C 1 323 ? 56.514 56.607 -24.117 1.00 45.85 323 TYR O C 1
ATOM 7727 O O . TYR C 1 323 ? 55.364 56.184 -24.093 1.00 43.65 323 TYR O O 1
ATOM 7736 N N . LYS C 1 324 ? 57.401 56.375 -25.088 1.00 44.41 324 LYS O N 1
ATOM 7737 C CA . LYS C 1 324 ? 57.033 55.556 -26.233 1.00 44.78 324 LYS O CA 1
ATOM 7738 C C . LYS C 1 324 ? 56.776 54.125 -25.749 1.00 37.51 324 LYS O C 1
ATOM 7739 O O . LYS C 1 324 ? 55.819 53.543 -26.215 1.00 37.41 324 LYS O O 1
ATOM 7745 N N . SER C 1 325 ? 57.624 53.590 -24.890 1.00 37.48 325 SER O N 1
ATOM 7746 C CA . SER C 1 325 ? 57.418 52.235 -24.376 1.00 39.32 325 SER O CA 1
ATOM 7747 C C . SER C 1 325 ? 56.157 52.175 -23.525 1.00 39.34 325 SER O C 1
ATOM 7748 O O . SER C 1 325 ? 55.306 51.309 -23.757 1.00 39.28 325 SER O O 1
ATOM 7751 N N . ILE C 1 326 ? 55.990 53.137 -22.609 1.00 34.79 326 ILE O N 1
ATOM 7752 C CA . ILE C 1 326 ? 54.809 53.177 -21.750 1.00 37.70 326 ILE O CA 1
ATOM 7753 C C . ILE C 1 326 ? 53.552 53.104 -22.594 1.00 39.01 326 ILE O C 1
ATOM 7754 O O . ILE C 1 326 ? 52.699 52.227 -22.393 1.00 38.59 326 ILE O O 1
ATOM 7759 N N . ASN C 1 327 ? 53.443 54.011 -23.554 1.00 41.69 327 ASN O N 1
ATOM 7760 C CA . ASN C 1 327 ? 52.322 54.142 -24.455 1.00 42.23 327 ASN O CA 1
ATOM 7761 C C . ASN C 1 327 ? 52.019 52.935 -25.333 1.00 39.99 327 ASN O C 1
ATOM 7762 O O . ASN C 1 327 ? 50.857 52.656 -25.606 1.00 40.68 327 ASN O O 1
ATOM 7767 N N . LYS C 1 328 ? 53.056 52.275 -25.812 1.00 39.07 328 LYS O N 1
ATOM 7768 C CA . LYS C 1 328 ? 52.900 51.084 -26.641 1.00 40.63 328 LYS O CA 1
ATOM 7769 C C . LYS C 1 328 ? 52.453 49.917 -25.757 1.00 36.16 328 LYS O C 1
ATOM 7770 O O . LYS C 1 328 ? 51.607 49.116 -26.144 1.00 39.07 328 LYS O O 1
ATOM 7776 N N . THR C 1 329 ? 52.982 49.834 -24.540 1.00 40.38 329 THR O N 1
ATOM 7777 C CA . THR C 1 329 ? 52.572 48.825 -23.569 1.00 34.06 329 THR O CA 1
ATOM 7778 C C . THR C 1 329 ? 51.081 48.998 -23.247 1.00 38.43 329 THR O C 1
ATOM 7779 O O . THR C 1 329 ? 50.309 48.030 -23.317 1.00 36.97 329 THR O O 1
ATOM 7783 N N . ASN C 1 330 ? 50.694 50.249 -22.989 1.00 36.77 330 ASN O N 1
ATOM 7784 C CA . ASN C 1 330 ? 49.316 50.559 -22.658 1.00 38.48 330 ASN O CA 1
ATOM 7785 C C . ASN C 1 330 ? 48.334 50.232 -23.779 1.00 41.45 330 ASN O C 1
ATOM 7786 O O . ASN C 1 330 ? 47.237 49.738 -23.474 1.00 39.36 330 ASN O O 1
ATOM 7791 N N . LYS C 1 331 ? 48.680 50.577 -25.016 1.00 39.77 331 LYS O N 1
ATOM 7792 C CA . LYS C 1 331 ? 47.803 50.284 -26.146 1.00 39.56 331 LYS O CA 1
ATOM 7793 C C . LYS C 1 331 ? 47.563 48.783 -26.307 1.00 36.99 331 LYS O C 1
ATOM 7794 O O . LYS C 1 331 ? 46.430 48.351 -26.485 1.00 37.99 331 LYS O O 1
ATOM 7800 N N . ALA C 1 332 ? 48.616 47.966 -26.259 1.00 33.48 332 ALA O N 1
ATOM 7801 C CA . ALA C 1 332 ? 48.488 46.522 -26.344 1.00 40.14 332 ALA O CA 1
ATOM 7802 C C . ALA C 1 332 ? 47.774 45.895 -25.141 1.00 40.24 332 ALA O C 1
ATOM 7803 O O . ALA C 1 332 ? 47.185 44.819 -25.273 1.00 38.69 332 ALA O O 1
ATOM 7805 N N . MET C 1 333 ? 47.801 46.532 -23.972 1.00 41.74 333 MET O N 1
ATOM 7806 C CA . MET C 1 333 ? 47.145 45.971 -22.786 1.00 40.33 333 MET O CA 1
ATOM 7807 C C . MET C 1 333 ? 45.796 46.611 -22.522 1.00 37.44 333 MET O C 1
ATOM 7808 O O . MET C 1 333 ? 45.168 46.264 -21.519 1.00 40.38 333 MET O O 1
ATOM 7813 N N . ASN C 1 334 ? 45.372 47.563 -23.353 1.00 33.35 334 ASN O N 1
ATOM 7814 C CA . ASN C 1 334 ? 44.105 48.245 -23.114 1.00 35.93 334 ASN O CA 1
ATOM 7815 C C . ASN C 1 334 ? 44.098 48.992 -21.778 1.00 40.06 334 ASN O C 1
ATOM 7816 O O . ASN C 1 334 ? 43.070 49.072 -21.084 1.00 36.39 334 ASN O O 1
ATOM 7821 N N . ILE C 1 335 ? 45.250 49.589 -21.442 1.00 37.97 335 ILE O N 1
ATOM 7822 C CA . ILE C 1 335 ? 45.302 50.338 -20.190 1.00 40.54 335 ILE O CA 1
ATOM 7823 C C . ILE C 1 335 ? 44.432 51.569 -20.354 1.00 44.36 335 ILE O C 1
ATOM 7824 O O . ILE C 1 335 ? 44.399 52.154 -21.427 1.00 46.27 335 ILE O O 1
ATOM 7829 N N . LEU C 1 336 ? 43.729 51.929 -19.282 1.00 49.64 336 LEU O N 1
ATOM 7830 C CA . LEU C 1 336 ? 42.829 53.055 -19.245 1.00 52.92 336 LEU O CA 1
ATOM 7831 C C . LEU C 1 336 ? 43.581 54.370 -19.444 1.00 58.11 336 LEU O C 1
ATOM 7832 O O . LEU C 1 336 ? 43.174 55.210 -20.261 1.00 63.70 336 LEU O O 1
ATOM 7837 N N . MET D 1 1 ? 16.359 39.404 -34.509 1.00 56.51 1 MET Q N 1
ATOM 7838 C CA . MET D 1 1 ? 16.263 38.837 -33.186 1.00 54.28 1 MET Q CA 1
ATOM 7839 C C . MET D 1 1 ? 15.108 39.310 -32.300 1.00 50.17 1 MET Q C 1
ATOM 7840 O O . MET D 1 1 ? 14.503 40.348 -32.523 1.00 55.18 1 MET Q O 1
ATOM 7845 N N . LYS D 1 2 ? 14.926 38.579 -31.209 1.00 43.37 2 LYS Q N 1
ATOM 7846 C CA . LYS D 1 2 ? 13.955 38.954 -30.181 1.00 41.70 2 LYS Q CA 1
ATOM 7847 C C . LYS D 1 2 ? 14.565 40.073 -29.330 1.00 41.99 2 LYS Q C 1
ATOM 7848 O O . LYS D 1 2 ? 15.739 39.990 -28.953 1.00 39.40 2 LYS Q O 1
ATOM 7854 N N . ALA D 1 3 ? 13.803 41.122 -29.070 1.00 36.22 3 ALA Q N 1
ATOM 7855 C CA . ALA D 1 3 ? 14.216 42.289 -28.321 1.00 37.66 3 ALA Q CA 1
ATOM 7856 C C . ALA D 1 3 ? 13.949 42.121 -26.827 1.00 40.07 3 ALA Q C 1
ATOM 7857 O O . ALA D 1 3 ? 12.807 42.002 -26.359 1.00 39.60 3 ALA Q O 1
ATOM 7859 N N . VAL D 1 4 ? 15.047 42.130 -26.058 1.00 38.38 4 VAL Q N 1
ATOM 7860 C CA . VAL D 1 4 ? 14.918 41.897 -24.612 1.00 36.41 4 VAL Q CA 1
ATOM 7861 C C . VAL D 1 4 ? 15.206 43.124 -23.765 1.00 34.93 4 VAL Q C 1
ATOM 7862 O O . VAL D 1 4 ? 16.193 43.815 -24.003 1.00 36.27 4 VAL Q O 1
ATOM 7866 N N . ALA D 1 5 ? 14.363 43.379 -22.786 1.00 28.56 5 ALA Q N 1
ATOM 7867 C CA . ALA D 1 5 ? 14.579 44.463 -21.844 1.00 34.09 5 ALA Q CA 1
ATOM 7868 C C . ALA D 1 5 ? 15.011 43.849 -20.495 1.00 34.90 5 ALA Q C 1
ATOM 7869 O O . ALA D 1 5 ? 14.528 42.786 -20.032 1.00 33.21 5 ALA Q O 1
ATOM 7871 N N . ILE D 1 6 ? 15.937 44.542 -19.848 1.00 31.73 6 ILE Q N 1
ATOM 7872 C CA . ILE D 1 6 ? 16.400 44.119 -18.520 1.00 30.58 6 ILE Q CA 1
ATOM 7873 C C . ILE D 1 6 ? 15.974 45.130 -17.468 1.00 29.71 6 ILE Q C 1
ATOM 7874 O O . ILE D 1 6 ? 16.474 46.266 -17.493 1.00 30.39 6 ILE Q O 1
ATOM 7879 N N . ASN D 1 7 ? 15.021 44.756 -16.618 1.00 28.75 7 ASN Q N 1
ATOM 7880 C CA . ASN D 1 7 ? 14.540 45.667 -15.580 1.00 27.66 7 ASN Q CA 1
ATOM 7881 C C . ASN D 1 7 ? 15.320 45.383 -14.295 1.00 33.05 7 ASN Q C 1
ATOM 7882 O O . ASN D 1 7 ? 15.136 44.341 -13.683 1.00 29.98 7 ASN Q O 1
ATOM 7887 N N . GLY D 1 8 ? 16.225 46.281 -13.934 1.00 34.88 8 GLY Q N 1
ATOM 7888 C CA . GLY D 1 8 ? 17.061 46.155 -12.757 1.00 33.59 8 GLY Q CA 1
ATOM 7889 C C . GLY D 1 8 ? 18.460 45.730 -13.189 1.00 33.64 8 GLY Q C 1
ATOM 7890 O O . GLY D 1 8 ? 18.768 44.542 -13.153 1.00 36.80 8 GLY Q O 1
ATOM 7891 N N . TYR D 1 9 ? 19.315 46.667 -13.564 1.00 30.46 9 TYR Q N 1
ATOM 7892 C CA . TYR D 1 9 ? 20.674 46.388 -13.986 1.00 27.73 9 TYR Q CA 1
ATOM 7893 C C . TYR D 1 9 ? 21.639 46.277 -12.801 1.00 33.78 9 TYR Q C 1
ATOM 7894 O O . TYR D 1 9 ? 22.571 47.091 -12.671 1.00 30.00 9 TYR Q O 1
ATOM 7903 N N . GLY D 1 10 ? 21.417 45.294 -11.914 1.00 28.64 10 GLY Q N 1
ATOM 7904 C CA . GLY D 1 10 ? 22.276 45.123 -10.744 1.00 23.98 10 GLY Q CA 1
ATOM 7905 C C . GLY D 1 10 ? 23.181 43.897 -10.866 1.00 26.53 10 GLY Q C 1
ATOM 7906 O O . GLY D 1 10 ? 23.654 43.549 -11.957 1.00 23.49 10 GLY Q O 1
ATOM 7907 N N . THR D 1 11 ? 23.458 43.199 -9.750 1.00 22.29 11 THR Q N 1
ATOM 7908 C CA . THR D 1 11 ? 24.401 42.095 -9.778 1.00 26.02 11 THR Q CA 1
ATOM 7909 C C . THR D 1 11 ? 23.991 41.043 -10.808 1.00 26.94 11 THR Q C 1
ATOM 7910 O O . THR D 1 11 ? 24.802 40.540 -11.585 1.00 30.05 11 THR Q O 1
ATOM 7914 N N . VAL D 1 12 ? 22.718 40.662 -10.757 1.00 26.85 12 VAL Q N 1
ATOM 7915 C CA . VAL D 1 12 ? 22.214 39.644 -11.670 1.00 29.33 12 VAL Q CA 1
ATOM 7916 C C . VAL D 1 12 ? 21.906 40.286 -13.027 1.00 27.83 12 VAL Q C 1
ATOM 7917 O O . VAL D 1 12 ? 22.290 39.770 -14.073 1.00 25.88 12 VAL Q O 1
ATOM 7921 N N . GLY D 1 13 ? 21.198 41.401 -13.012 1.00 24.76 13 GLY Q N 1
ATOM 7922 C CA . GLY D 1 13 ? 20.790 42.052 -14.259 1.00 28.99 13 GLY Q CA 1
ATOM 7923 C C . GLY D 1 13 ? 21.895 42.449 -15.209 1.00 31.50 13 GLY Q C 1
ATOM 7924 O O . GLY D 1 13 ? 21.745 42.227 -16.417 1.00 29.27 13 GLY Q O 1
ATOM 7925 N N . LYS D 1 14 ? 23.035 42.983 -14.765 1.00 31.12 14 LYS Q N 1
ATOM 7926 C CA . LYS D 1 14 ? 24.116 43.335 -15.691 1.00 26.97 14 LYS Q CA 1
ATOM 7927 C C . LYS D 1 14 ? 24.733 42.103 -16.339 1.00 31.25 14 LYS Q C 1
ATOM 7928 O O . LYS D 1 14 ? 25.231 42.194 -17.462 1.00 27.39 14 LYS Q O 1
ATOM 7934 N N . ARG D 1 15 ? 24.708 40.965 -15.649 1.00 24.92 15 ARG Q N 1
ATOM 7935 C CA . ARG D 1 15 ? 25.176 39.708 -16.169 1.00 26.66 15 ARG Q CA 1
ATOM 7936 C C . ARG D 1 15 ? 24.200 39.097 -17.168 1.00 28.03 15 ARG Q C 1
ATOM 7937 O O . ARG D 1 15 ? 24.627 38.538 -18.187 1.00 29.23 15 ARG Q O 1
ATOM 7945 N N . VAL D 1 16 ? 22.901 39.172 -16.861 1.00 27.22 16 VAL Q N 1
ATOM 7946 C CA . VAL D 1 16 ? 21.900 38.654 -17.790 1.00 31.19 16 VAL Q CA 1
ATOM 7947 C C . VAL D 1 16 ? 21.951 39.515 -19.066 1.00 33.10 16 VAL Q C 1
ATOM 7948 O O . VAL D 1 16 ? 21.897 38.946 -20.161 1.00 29.07 16 VAL Q O 1
ATOM 7952 N N . ALA D 1 17 ? 22.089 40.835 -18.950 1.00 27.39 17 ALA Q N 1
ATOM 7953 C CA . ALA D 1 17 ? 22.219 41.679 -20.126 1.00 31.34 17 ALA Q CA 1
ATOM 7954 C C . ALA D 1 17 ? 23.272 41.156 -21.120 1.00 31.83 17 ALA Q C 1
ATOM 7955 O O . ALA D 1 17 ? 22.984 40.993 -22.305 1.00 30.84 17 ALA Q O 1
ATOM 7957 N N . ASP D 1 18 ? 24.491 40.878 -20.683 1.00 25.60 18 ASP Q N 1
ATOM 7958 C CA . ASP D 1 18 ? 25.558 40.466 -21.556 1.00 29.99 18 ASP Q CA 1
ATOM 7959 C C . ASP D 1 18 ? 25.319 39.076 -22.147 1.00 33.30 18 ASP Q C 1
ATOM 7960 O O . ASP D 1 18 ? 25.675 38.849 -23.294 1.00 33.55 18 ASP Q O 1
ATOM 7965 N N . ALA D 1 19 ? 24.724 38.180 -21.361 1.00 33.78 19 ALA Q N 1
ATOM 7966 C CA . ALA D 1 19 ? 24.418 36.845 -21.856 1.00 32.93 19 ALA Q CA 1
ATOM 7967 C C . ALA D 1 19 ? 23.352 36.913 -22.950 1.00 30.62 19 ALA Q C 1
ATOM 7968 O O . ALA D 1 19 ? 23.546 36.219 -23.952 1.00 32.27 19 ALA Q O 1
ATOM 7970 N N . ILE D 1 20 ? 22.315 37.734 -22.849 1.00 31.07 20 ILE Q N 1
ATOM 7971 C CA . ILE D 1 20 ? 21.353 37.868 -23.937 1.00 33.01 20 ILE Q CA 1
ATOM 7972 C C . ILE D 1 20 ? 22.047 38.390 -25.212 1.00 34.61 20 ILE Q C 1
ATOM 7973 O O . ILE D 1 20 ? 21.829 37.837 -26.280 1.00 34.78 20 ILE Q O 1
ATOM 7978 N N . ALA D 1 21 ? 22.882 39.414 -25.038 1.00 33.51 21 ALA Q N 1
ATOM 7979 C CA . ALA D 1 21 ? 23.588 40.077 -26.115 1.00 32.23 21 ALA Q CA 1
ATOM 7980 C C . ALA D 1 21 ? 24.548 39.117 -26.808 1.00 31.78 21 ALA Q C 1
ATOM 7981 O O . ALA D 1 21 ? 24.735 39.275 -28.005 1.00 30.74 21 ALA Q O 1
ATOM 7983 N N . GLN D 1 22 ? 25.098 38.108 -26.135 1.00 34.46 22 GLN Q N 1
ATOM 7984 C CA . GLN D 1 22 ? 25.938 37.151 -26.835 1.00 38.51 22 GLN Q CA 1
ATOM 7985 C C . GLN D 1 22 ? 25.118 36.212 -27.738 1.00 36.23 22 GLN Q C 1
ATOM 7986 O O . GLN D 1 22 ? 25.780 35.556 -28.542 1.00 35.38 22 GLN Q O 1
ATOM 7992 N N . GLN D 1 23 ? 23.823 36.074 -27.547 1.00 34.79 23 GLN Q N 1
ATOM 7993 C CA . GLN D 1 23 ? 23.055 35.084 -28.295 1.00 40.52 23 GLN Q CA 1
ATOM 7994 C C . GLN D 1 23 ? 22.935 35.461 -29.762 1.00 45.19 23 GLN Q C 1
ATOM 7995 O O . GLN D 1 23 ? 22.875 36.657 -30.069 1.00 43.92 23 GLN Q O 1
ATOM 8001 N N . ASP D 1 24 ? 22.773 34.472 -30.660 1.00 41.94 24 ASP Q N 1
ATOM 8002 C CA . ASP D 1 24 ? 22.626 34.848 -32.068 1.00 38.69 24 ASP Q CA 1
ATOM 8003 C C . ASP D 1 24 ? 21.183 35.139 -32.439 1.00 36.71 24 ASP Q C 1
ATOM 8004 O O . ASP D 1 24 ? 20.868 35.554 -33.546 1.00 38.99 24 ASP Q O 1
ATOM 8009 N N . ASP D 1 25 ? 20.254 34.891 -31.535 1.00 35.55 25 ASP Q N 1
ATOM 8010 C CA . ASP D 1 25 ? 18.839 35.053 -31.770 1.00 35.27 25 ASP Q CA 1
ATOM 8011 C C . ASP D 1 25 ? 18.160 36.011 -30.820 1.00 37.30 25 ASP Q C 1
ATOM 8012 O O . ASP D 1 25 ? 16.923 36.081 -30.742 1.00 34.18 25 ASP Q O 1
ATOM 8017 N N . MET D 1 26 ? 18.930 36.842 -30.096 1.00 37.89 26 MET Q N 1
ATOM 8018 C CA . MET D 1 26 ? 18.339 37.781 -29.150 1.00 36.14 26 MET Q CA 1
ATOM 8019 C C . MET D 1 26 ? 19.205 39.037 -29.000 1.00 34.92 26 MET Q C 1
ATOM 8020 O O . MET D 1 26 ? 20.413 38.895 -29.200 1.00 34.62 26 MET Q O 1
ATOM 8025 N N . LYS D 1 27 ? 18.599 40.149 -28.599 1.00 30.80 27 LYS Q N 1
ATOM 8026 C CA . LYS D 1 27 ? 19.410 41.335 -28.349 1.00 37.73 27 LYS Q CA 1
ATOM 8027 C C . LYS D 1 27 ? 18.796 42.142 -27.197 1.00 35.01 27 LYS Q C 1
ATOM 8028 O O . LYS D 1 27 ? 17.599 42.035 -26.978 1.00 32.66 27 LYS Q O 1
ATOM 8034 N N . VAL D 1 28 ? 19.660 42.929 -26.547 1.00 35.73 28 VAL Q N 1
ATOM 8035 C CA . VAL D 1 28 ? 19.219 43.768 -25.440 1.00 36.63 28 VAL Q CA 1
ATOM 8036 C C . VAL D 1 28 ? 18.819 45.146 -25.933 1.00 35.30 28 VAL Q C 1
ATOM 8037 O O . VAL D 1 28 ? 19.669 45.893 -26.425 1.00 39.17 28 VAL Q O 1
ATOM 8041 N N . ILE D 1 29 ? 17.591 45.558 -25.722 1.00 36.72 29 ILE Q N 1
ATOM 8042 C CA . ILE D 1 29 ? 17.150 46.865 -26.179 1.00 38.21 29 ILE Q CA 1
ATOM 8043 C C . ILE D 1 29 ? 17.130 47.891 -25.049 1.00 41.56 29 ILE Q C 1
ATOM 8044 O O . ILE D 1 29 ? 16.845 49.049 -25.346 1.00 36.65 29 ILE Q O 1
ATOM 8049 N N . GLY D 1 30 ? 17.455 47.494 -23.821 1.00 40.98 30 GLY Q N 1
ATOM 8050 C CA . GLY D 1 30 ? 17.504 48.460 -22.724 1.00 37.03 30 GLY Q CA 1
ATOM 8051 C C . GLY D 1 30 ? 17.673 47.790 -21.370 1.00 34.80 30 GLY Q C 1
ATOM 8052 O O . GLY D 1 30 ? 17.273 46.639 -21.161 1.00 34.27 30 GLY Q O 1
ATOM 8053 N N . VAL D 1 31 ? 18.301 48.478 -20.432 1.00 30.38 31 VAL Q N 1
ATOM 8054 C CA . VAL D 1 31 ? 18.516 48.045 -19.059 1.00 29.76 31 VAL Q CA 1
ATOM 8055 C C . VAL D 1 31 ? 18.058 49.218 -18.171 1.00 35.27 31 VAL Q C 1
ATOM 8056 O O . VAL D 1 31 ? 18.033 50.358 -18.670 1.00 33.08 31 VAL Q O 1
ATOM 8060 N N . SER D 1 32 ? 17.600 49.009 -16.949 1.00 29.47 32 SER Q N 1
ATOM 8061 C CA . SER D 1 32 ? 17.100 50.099 -16.124 1.00 32.51 32 SER Q CA 1
ATOM 8062 C C . SER D 1 32 ? 17.814 50.249 -14.785 1.00 34.78 32 SER Q C 1
ATOM 8063 O O . SER D 1 32 ? 18.335 49.291 -14.188 1.00 30.25 32 SER Q O 1
ATOM 8066 N N . LYS D 1 33 ? 17.861 51.487 -14.292 1.00 32.55 33 LYS Q N 1
ATOM 8067 C CA . LYS D 1 33 ? 18.519 51.750 -13.008 1.00 33.29 33 LYS Q CA 1
ATOM 8068 C C . LYS D 1 33 ? 17.658 52.699 -12.192 1.00 33.52 33 LYS Q C 1
ATOM 8069 O O . LYS D 1 33 ? 16.759 53.295 -12.805 1.00 32.99 33 LYS Q O 1
ATOM 8075 N N . THR D 1 34 ? 17.942 52.854 -10.904 1.00 31.05 34 THR Q N 1
ATOM 8076 C CA . THR D 1 34 ? 17.220 53.873 -10.148 1.00 35.75 34 THR Q CA 1
ATOM 8077 C C . THR D 1 34 ? 18.240 54.963 -9.780 1.00 37.72 34 THR Q C 1
ATOM 8078 O O . THR D 1 34 ? 17.834 56.087 -9.567 1.00 34.44 34 THR Q O 1
ATOM 8082 N N . ARG D 1 35 ? 19.542 54.694 -9.723 1.00 39.20 35 ARG Q N 1
ATOM 8083 C CA . ARG D 1 35 ? 20.475 55.770 -9.380 1.00 42.54 35 ARG Q CA 1
ATOM 8084 C C . ARG D 1 35 ? 21.688 55.890 -10.292 1.00 40.19 35 ARG Q C 1
ATOM 8085 O O . ARG D 1 35 ? 22.181 54.946 -10.901 1.00 34.72 35 ARG Q O 1
ATOM 8093 N N . PRO D 1 36 ? 22.091 57.147 -10.513 1.00 38.96 36 PRO Q N 1
ATOM 8094 C CA . PRO D 1 36 ? 23.166 57.490 -11.426 1.00 38.77 36 PRO Q CA 1
ATOM 8095 C C . PRO D 1 36 ? 24.547 57.285 -10.832 1.00 43.00 36 PRO Q C 1
ATOM 8096 O O . PRO D 1 36 ? 25.226 58.242 -10.421 1.00 52.91 36 PRO Q O 1
ATOM 8100 N N . ASP D 1 37 ? 25.058 56.079 -10.842 1.00 38.78 37 ASP Q N 1
ATOM 8101 C CA . ASP D 1 37 ? 26.361 55.712 -10.311 1.00 34.41 37 ASP Q CA 1
ATOM 8102 C C . ASP D 1 37 ? 27.227 55.168 -11.443 1.00 32.93 37 ASP Q C 1
ATOM 8103 O O . ASP D 1 37 ? 26.823 55.262 -12.609 1.00 32.92 37 ASP Q O 1
ATOM 8108 N N . PHE D 1 38 ? 28.331 54.510 -11.140 1.00 29.23 38 PHE Q N 1
ATOM 8109 C CA . PHE D 1 38 ? 29.232 54.020 -12.167 1.00 34.87 38 PHE Q CA 1
ATOM 8110 C C . PHE D 1 38 ? 28.629 52.918 -13.029 1.00 32.38 38 PHE Q C 1
ATOM 8111 O O . PHE D 1 38 ? 29.026 52.809 -14.195 1.00 36.68 38 PHE Q O 1
ATOM 8119 N N . GLU D 1 39 ? 27.741 52.087 -12.497 1.00 31.44 39 GLU Q N 1
ATOM 8120 C CA . GLU D 1 39 ? 27.164 51.005 -13.300 1.00 29.25 39 GLU Q CA 1
ATOM 8121 C C . GLU D 1 39 ? 26.249 51.573 -14.375 1.00 26.37 39 GLU Q C 1
ATOM 8122 O O . GLU D 1 39 ? 26.240 51.029 -15.480 1.00 28.38 39 GLU Q O 1
ATOM 8128 N N . ALA D 1 40 ? 25.512 52.620 -14.040 1.00 24.43 40 ALA Q N 1
ATOM 8129 C CA . ALA D 1 40 ? 24.703 53.330 -15.033 1.00 32.49 40 ALA Q CA 1
ATOM 8130 C C . ALA D 1 40 ? 25.611 53.823 -16.159 1.00 33.08 40 ALA Q C 1
ATOM 8131 O O . ALA D 1 40 ? 25.286 53.595 -17.327 1.00 33.10 40 ALA Q O 1
ATOM 8133 N N . ARG D 1 41 ? 26.764 54.416 -15.835 1.00 33.83 41 ARG Q N 1
ATOM 8134 C CA . ARG D 1 41 ? 27.702 54.891 -16.857 1.00 34.96 41 ARG Q CA 1
ATOM 8135 C C . ARG D 1 41 ? 28.312 53.733 -17.636 1.00 35.23 41 ARG Q C 1
ATOM 8136 O O . ARG D 1 41 ? 28.441 53.837 -18.858 1.00 27.52 41 ARG Q O 1
ATOM 8144 N N . MET D 1 42 ? 28.614 52.597 -16.980 1.00 30.29 42 MET Q N 1
ATOM 8145 C CA . MET D 1 42 ? 29.134 51.446 -17.740 1.00 31.14 42 MET Q CA 1
ATOM 8146 C C . MET D 1 42 ? 28.071 50.875 -18.667 1.00 28.55 42 MET Q C 1
ATOM 8147 O O . MET D 1 42 ? 28.382 50.324 -19.737 1.00 30.73 42 MET Q O 1
ATOM 8152 N N . ALA D 1 43 ? 26.789 50.998 -18.336 1.00 29.73 43 ALA Q N 1
ATOM 8153 C CA . ALA D 1 43 ? 25.734 50.457 -19.183 1.00 33.95 43 ALA Q CA 1
ATOM 8154 C C . ALA D 1 43 ? 25.761 51.162 -20.558 1.00 33.74 43 ALA Q C 1
ATOM 8155 O O . ALA D 1 43 ? 25.656 50.508 -21.610 1.00 31.20 43 ALA Q O 1
ATOM 8157 N N . LEU D 1 44 ? 25.963 52.462 -20.540 1.00 28.58 44 LEU Q N 1
ATOM 8158 C CA . LEU D 1 44 ? 26.044 53.250 -21.777 1.00 37.45 44 LEU Q CA 1
ATOM 8159 C C . LEU D 1 44 ? 27.266 52.846 -22.595 1.00 37.99 44 LEU Q C 1
ATOM 8160 O O . LEU D 1 44 ? 27.185 52.779 -23.826 1.00 42.02 44 LEU Q O 1
ATOM 8165 N N . LYS D 1 45 ? 28.372 52.521 -21.941 1.00 32.55 45 LYS Q N 1
ATOM 8166 C CA . LYS D 1 45 ? 29.568 52.087 -22.639 1.00 34.43 45 LYS Q CA 1
ATOM 8167 C C . LYS D 1 45 ? 29.462 50.699 -23.248 1.00 36.18 45 LYS Q C 1
ATOM 8168 O O . LYS D 1 45 ? 30.287 50.349 -24.081 1.00 36.44 45 LYS Q O 1
ATOM 8174 N N . LYS D 1 46 ? 28.532 49.851 -22.823 1.00 36.33 46 LYS Q N 1
ATOM 8175 C CA . LYS D 1 46 ? 28.337 48.534 -23.411 1.00 37.06 46 LYS Q CA 1
ATOM 8176 C C . LYS D 1 46 ? 27.295 48.675 -24.522 1.00 37.44 46 LYS Q C 1
ATOM 8177 O O . LYS D 1 46 ? 26.875 47.710 -25.147 1.00 41.63 46 LYS Q O 1
ATOM 8183 N N . GLY D 1 47 ? 26.830 49.898 -24.775 1.00 36.75 47 GLY Q N 1
ATOM 8184 C CA . GLY D 1 47 ? 25.906 50.123 -25.869 1.00 40.62 47 GLY Q CA 1
ATOM 8185 C C . GLY D 1 47 ? 24.446 49.966 -25.528 1.00 38.11 47 GLY Q C 1
ATOM 8186 O O . GLY D 1 47 ? 23.622 50.122 -26.427 1.00 41.02 47 GLY Q O 1
ATOM 8187 N N . TYR D 1 48 ? 24.111 49.708 -24.274 1.00 36.81 48 TYR Q N 1
ATOM 8188 C CA . TYR D 1 48 ? 22.725 49.545 -23.902 1.00 34.38 48 TYR Q CA 1
ATOM 8189 C C . TYR D 1 48 ? 22.099 50.921 -23.729 1.00 34.58 48 TYR Q C 1
ATOM 8190 O O . TYR D 1 48 ? 22.773 51.836 -23.265 1.00 35.56 48 TYR Q O 1
ATOM 8199 N N . ASP D 1 49 ? 20.838 51.042 -24.081 1.00 33.98 49 ASP Q N 1
ATOM 8200 C CA . ASP D 1 49 ? 20.065 52.242 -23.816 1.00 31.83 49 ASP Q CA 1
ATOM 8201 C C . ASP D 1 49 ? 19.687 52.120 -22.334 1.00 35.96 49 ASP Q C 1
ATOM 8202 O O . ASP D 1 49 ? 19.259 51.041 -21.896 1.00 35.83 49 ASP Q O 1
ATOM 8207 N N . LEU D 1 50 ? 19.848 53.193 -21.598 1.00 34.62 50 LEU Q N 1
ATOM 8208 C CA . LEU D 1 50 ? 19.542 53.232 -20.179 1.00 38.38 50 LEU Q CA 1
ATOM 8209 C C . LEU D 1 50 ? 18.198 53.888 -19.903 1.00 38.26 50 LEU Q C 1
ATOM 8210 O O . LEU D 1 50 ? 17.904 54.980 -20.376 1.00 33.57 50 LEU Q O 1
ATOM 8215 N N . TYR D 1 51 ? 17.352 53.162 -19.170 1.00 37.44 51 TYR Q N 1
ATOM 8216 C CA . TYR D 1 51 ? 16.029 53.648 -18.789 1.00 36.43 51 TYR Q CA 1
ATOM 8217 C C . TYR D 1 51 ? 15.958 53.832 -17.278 1.00 38.90 51 TYR Q C 1
ATOM 8218 O O . TYR D 1 51 ? 16.669 53.149 -16.525 1.00 33.90 51 TYR Q O 1
ATOM 8227 N N . VAL D 1 52 ? 15.177 54.796 -16.815 1.00 39.61 52 VAL Q N 1
ATOM 8228 C CA . VAL D 1 52 ? 15.108 55.085 -15.379 1.00 39.95 52 VAL Q CA 1
ATOM 8229 C C . VAL D 1 52 ? 13.841 54.526 -14.773 1.00 41.03 52 VAL Q C 1
ATOM 8230 O O . VAL D 1 52 ? 12.751 54.764 -15.308 1.00 42.17 52 VAL Q O 1
ATOM 8234 N N . ALA D 1 53 ? 13.952 53.856 -13.632 1.00 44.66 53 ALA Q N 1
ATOM 8235 C CA . ALA D 1 53 ? 12.792 53.241 -12.993 1.00 50.54 53 ALA Q CA 1
ATOM 8236 C C . ALA D 1 53 ? 11.540 54.099 -12.945 1.00 52.53 53 ALA Q C 1
ATOM 8237 O O . ALA D 1 53 ? 10.462 53.615 -13.334 1.00 54.04 53 ALA Q O 1
ATOM 8239 N N . ILE D 1 54 ? 11.581 55.318 -12.445 1.00 56.99 54 ILE Q N 1
ATOM 8240 C CA . ILE D 1 54 ? 10.398 56.182 -12.358 1.00 61.28 54 ILE Q CA 1
ATOM 8241 C C . ILE D 1 54 ? 10.690 57.554 -12.950 1.00 63.60 54 ILE Q C 1
ATOM 8242 O O . ILE D 1 54 ? 11.802 58.070 -12.828 1.00 63.03 54 ILE Q O 1
ATOM 8247 N N . PRO D 1 55 ? 9.692 58.182 -13.560 1.00 66.69 55 PRO Q N 1
ATOM 8248 C CA . PRO D 1 55 ? 9.821 59.482 -14.185 1.00 67.15 55 PRO Q CA 1
ATOM 8249 C C . PRO D 1 55 ? 10.473 60.575 -13.365 1.00 67.20 55 PRO Q C 1
ATOM 8250 O O . PRO D 1 55 ? 11.272 61.352 -13.920 1.00 65.71 55 PRO Q O 1
ATOM 8254 N N . GLU D 1 56 ? 10.222 60.662 -12.061 1.00 66.77 56 GLU Q N 1
ATOM 8255 C CA . GLU D 1 56 ? 10.799 61.717 -11.239 1.00 69.21 56 GLU Q CA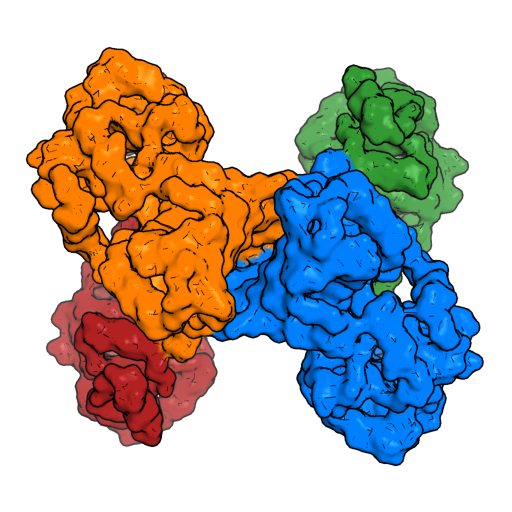 1
ATOM 8256 C C . GLU D 1 56 ? 12.283 61.566 -10.961 1.00 68.38 56 GLU Q C 1
ATOM 8257 O O . GLU D 1 56 ? 12.879 62.510 -10.420 1.00 71.30 56 GLU Q O 1
ATOM 8263 N N . ARG D 1 57 ? 12.918 60.467 -11.351 1.00 63.81 57 ARG Q N 1
ATOM 8264 C CA . ARG D 1 57 ? 14.347 60.297 -11.179 1.00 58.22 57 ARG Q CA 1
ATOM 8265 C C . ARG D 1 57 ? 15.107 60.637 -12.453 1.00 53.16 57 ARG Q C 1
ATOM 8266 O O . ARG D 1 57 ? 16.339 60.680 -12.396 1.00 50.22 57 ARG Q O 1
ATOM 8274 N N . VAL D 1 58 ? 14.425 60.906 -13.562 1.00 48.88 58 VAL Q N 1
ATOM 8275 C CA . VAL D 1 58 ? 15.112 61.213 -14.809 1.00 50.92 58 VAL Q CA 1
ATOM 8276 C C . VAL D 1 58 ? 16.063 62.390 -14.632 1.00 53.50 58 VAL Q C 1
ATOM 8277 O O . VAL D 1 58 ? 17.151 62.383 -15.215 1.00 52.68 58 VAL Q O 1
ATOM 8281 N N . LYS D 1 59 ? 15.719 63.404 -13.848 1.00 53.70 59 LYS Q N 1
ATOM 8282 C CA . LYS D 1 59 ? 16.565 64.568 -13.643 1.00 55.22 59 LYS Q CA 1
ATOM 8283 C C . LYS D 1 59 ? 17.793 64.320 -12.790 1.00 48.14 59 LYS Q C 1
ATOM 8284 O O . LYS D 1 59 ? 18.774 65.058 -12.883 1.00 48.27 59 LYS Q O 1
ATOM 8290 N N . LEU D 1 60 ? 17.824 63.275 -11.979 1.00 47.21 60 LEU Q N 1
ATOM 8291 C CA . LEU D 1 60 ? 19.015 62.946 -11.187 1.00 42.75 60 LEU Q CA 1
ATOM 8292 C C . LEU D 1 60 ? 20.080 62.495 -12.191 1.00 44.06 60 LEU Q C 1
ATOM 8293 O O . LEU D 1 60 ? 21.248 62.873 -12.159 1.00 43.75 60 LEU Q O 1
ATOM 8298 N N . PHE D 1 61 ? 19.661 61.697 -13.186 1.00 40.89 61 PHE Q N 1
ATOM 8299 C CA . PHE D 1 61 ? 20.605 61.223 -14.205 1.00 41.97 61 PHE Q CA 1
ATOM 8300 C C . PHE D 1 61 ? 21.067 62.382 -15.073 1.00 44.66 61 PHE Q C 1
ATOM 8301 O O . PHE D 1 61 ? 22.256 62.480 -15.403 1.00 41.08 61 PHE Q O 1
ATOM 8309 N N . GLU D 1 62 ? 20.114 63.246 -15.445 1.00 46.43 62 GLU Q N 1
ATOM 8310 C CA . GLU D 1 62 ? 20.489 64.393 -16.286 1.00 52.92 62 GLU Q CA 1
ATOM 8311 C C . GLU D 1 62 ? 21.525 65.273 -15.603 1.00 49.37 62 GLU Q C 1
ATOM 8312 O O . GLU D 1 62 ? 22.571 65.556 -16.205 1.00 47.47 62 GLU Q O 1
ATOM 8318 N N . LYS D 1 63 ? 21.346 65.587 -14.321 1.00 47.10 63 LYS Q N 1
ATOM 8319 C CA . LYS D 1 63 ? 22.347 66.405 -13.628 1.00 50.37 63 LYS Q CA 1
ATOM 8320 C C . LYS D 1 63 ? 23.655 65.668 -13.383 1.00 52.01 63 LYS Q C 1
ATOM 8321 O O . LYS D 1 63 ? 24.711 66.317 -13.261 1.00 53.63 63 LYS Q O 1
ATOM 8327 N N . ALA D 1 64 ? 23.694 64.333 -13.390 1.00 46.66 64 ALA Q N 1
ATOM 8328 C CA . ALA D 1 64 ? 24.953 63.607 -13.238 1.00 44.03 64 ALA Q CA 1
ATOM 8329 C C . ALA D 1 64 ? 25.647 63.433 -14.585 1.00 42.55 64 ALA Q C 1
ATOM 8330 O O . ALA D 1 64 ? 26.682 62.765 -14.684 1.00 44.66 64 ALA Q O 1
ATOM 8332 N N . GLY D 1 65 ? 25.085 63.947 -15.668 1.00 40.91 65 GLY Q N 1
ATOM 8333 C CA . GLY D 1 65 ? 25.652 63.807 -17.000 1.00 43.72 65 GLY Q CA 1
ATOM 8334 C C . GLY D 1 65 ? 25.449 62.412 -17.592 1.00 45.06 65 GLY Q C 1
ATOM 8335 O O . GLY D 1 65 ? 26.224 61.981 -18.458 1.00 45.58 65 GLY Q O 1
ATOM 8336 N N . ILE D 1 66 ? 24.432 61.681 -17.148 1.00 42.48 66 ILE Q N 1
ATOM 8337 C CA . ILE D 1 66 ? 24.191 60.334 -17.690 1.00 43.59 66 ILE Q CA 1
ATOM 8338 C C . ILE D 1 66 ? 22.977 60.387 -18.612 1.00 42.14 66 ILE Q C 1
ATOM 8339 O O . ILE D 1 66 ? 21.880 60.732 -18.148 1.00 39.48 66 ILE Q O 1
ATOM 8344 N N . GLU D 1 67 ? 23.170 60.105 -19.897 1.00 41.84 67 GLU Q N 1
ATOM 8345 C CA . GLU D 1 67 ? 22.066 60.212 -20.863 1.00 45.95 67 GLU Q CA 1
ATOM 8346 C C . GLU D 1 67 ? 21.069 59.065 -20.785 1.00 44.92 67 GLU Q C 1
ATOM 8347 O O . GLU D 1 67 ? 21.392 57.890 -20.884 1.00 49.74 67 GLU Q O 1
ATOM 8353 N N . VAL D 1 68 ? 19.809 59.427 -20.580 1.00 39.79 68 VAL Q N 1
ATOM 8354 C CA . VAL D 1 68 ? 18.731 58.448 -20.442 1.00 43.97 68 VAL Q CA 1
ATOM 8355 C C . VAL D 1 68 ? 17.835 58.432 -21.664 1.00 43.36 68 VAL Q C 1
ATOM 8356 O O . VAL D 1 68 ? 17.660 59.417 -22.378 1.00 41.58 68 VAL Q O 1
ATOM 8360 N N . ALA D 1 69 ? 17.305 57.256 -21.962 1.00 40.79 69 ALA Q N 1
ATOM 8361 C CA . ALA D 1 69 ? 16.429 57.068 -23.110 1.00 37.93 69 ALA Q CA 1
ATOM 8362 C C . ALA D 1 69 ? 14.970 57.158 -22.716 1.00 37.26 69 ALA Q C 1
ATOM 8363 O O . ALA D 1 69 ? 14.154 57.171 -23.639 1.00 47.00 69 ALA Q O 1
ATOM 8365 N N . GLY D 1 70 ? 14.619 57.162 -21.443 1.00 36.20 70 GLY Q N 1
ATOM 8366 C CA . GLY D 1 70 ? 13.191 57.252 -21.088 1.00 35.93 70 GLY Q CA 1
ATOM 8367 C C . GLY D 1 70 ? 12.998 56.560 -19.738 1.00 34.98 70 GLY Q C 1
ATOM 8368 O O . GLY D 1 70 ? 13.965 56.361 -19.007 1.00 35.33 70 GLY Q O 1
ATOM 8369 N N . THR D 1 71 ? 11.777 56.174 -19.437 1.00 37.50 71 THR Q N 1
ATOM 8370 C CA . THR D 1 71 ? 11.463 55.473 -18.204 1.00 37.94 71 THR Q CA 1
ATOM 8371 C C . THR D 1 71 ? 11.269 53.986 -18.467 1.00 39.27 71 THR Q C 1
ATOM 8372 O O . THR D 1 71 ? 11.241 53.574 -19.637 1.00 39.89 71 THR Q O 1
ATOM 8376 N N . VAL D 1 72 ? 11.025 53.217 -17.410 1.00 36.42 72 VAL Q N 1
ATOM 8377 C CA . VAL D 1 72 ? 10.755 51.793 -17.535 1.00 39.95 72 VAL Q CA 1
ATOM 8378 C C . VAL D 1 72 ? 9.534 51.573 -18.423 1.00 40.64 72 VAL Q C 1
ATOM 8379 O O . VAL D 1 72 ? 9.561 50.688 -19.279 1.00 43.53 72 VAL Q O 1
ATOM 8383 N N . ASP D 1 73 ? 8.496 52.380 -18.282 1.00 42.73 73 ASP Q N 1
ATOM 8384 C CA . ASP D 1 73 ? 7.323 52.318 -19.150 1.00 43.08 73 ASP Q CA 1
ATOM 8385 C C . ASP D 1 73 ? 7.692 52.404 -20.625 1.00 41.85 73 ASP Q C 1
ATOM 8386 O O . ASP D 1 73 ? 7.157 51.662 -21.450 1.00 38.39 73 ASP Q O 1
ATOM 8391 N N . ASP D 1 74 ? 8.611 53.297 -20.999 1.00 42.34 74 ASP Q N 1
ATOM 8392 C CA . ASP D 1 74 ? 9.079 53.434 -22.362 1.00 39.70 74 ASP Q CA 1
ATOM 8393 C C . ASP D 1 74 ? 9.842 52.198 -22.826 1.00 41.15 74 ASP Q C 1
ATOM 8394 O O . ASP D 1 74 ? 9.595 51.656 -23.893 1.00 37.91 74 ASP Q O 1
ATOM 8399 N N . MET D 1 75 ? 10.791 51.747 -22.005 1.00 40.14 75 MET Q N 1
ATOM 8400 C CA . MET D 1 75 ? 11.591 50.567 -22.292 1.00 38.47 75 MET Q CA 1
ATOM 8401 C C . MET D 1 75 ? 10.738 49.373 -22.719 1.00 38.07 75 MET Q C 1
ATOM 8402 O O . MET D 1 75 ? 11.027 48.673 -23.695 1.00 38.55 75 MET Q O 1
ATOM 8407 N N . LEU D 1 76 ? 9.690 49.124 -21.947 1.00 35.19 76 LEU Q N 1
ATOM 8408 C CA . LEU D 1 76 ? 8.823 47.979 -22.157 1.00 42.27 76 LEU Q CA 1
ATOM 8409 C C . LEU D 1 76 ? 8.125 48.041 -23.506 1.00 44.29 76 LEU Q C 1
ATOM 8410 O O . LEU D 1 76 ? 8.075 47.007 -24.195 1.00 41.35 76 LEU Q O 1
ATOM 8415 N N . ASP D 1 77 ? 7.765 49.239 -23.971 1.00 41.13 77 ASP Q N 1
ATOM 8416 C CA . ASP D 1 77 ? 7.152 49.409 -25.274 1.00 42.20 77 ASP Q CA 1
ATOM 8417 C C . ASP D 1 77 ? 8.056 48.874 -26.376 1.00 45.52 77 ASP Q C 1
ATOM 8418 O O . ASP D 1 77 ? 7.559 48.490 -27.437 1.00 46.90 77 ASP Q O 1
ATOM 8423 N N . GLU D 1 78 ? 9.367 48.885 -26.191 1.00 43.59 78 GLU Q N 1
ATOM 8424 C CA . GLU D 1 78 ? 10.304 48.410 -27.180 1.00 45.52 78 GLU Q CA 1
ATOM 8425 C C . GLU D 1 78 ? 10.624 46.924 -27.072 1.00 43.75 78 GLU Q C 1
ATOM 8426 O O . GLU D 1 78 ? 11.352 46.485 -27.961 1.00 40.38 78 GLU Q O 1
ATOM 8432 N N . ALA D 1 79 ? 10.144 46.223 -26.043 1.00 41.36 79 ALA Q N 1
ATOM 8433 C CA . ALA D 1 79 ? 10.555 44.840 -25.872 1.00 38.07 79 ALA Q CA 1
ATOM 8434 C C . ALA D 1 79 ? 9.570 43.724 -26.194 1.00 34.84 79 ALA Q C 1
ATOM 8435 O O . ALA D 1 79 ? 8.382 43.875 -26.029 1.00 30.61 79 ALA Q O 1
ATOM 8437 N N . ASP D 1 80 ? 10.103 42.546 -26.524 1.00 34.16 80 ASP Q N 1
ATOM 8438 C CA . ASP D 1 80 ? 9.298 41.356 -26.738 1.00 37.75 80 ASP Q CA 1
ATOM 8439 C C . ASP D 1 80 ? 9.178 40.598 -25.407 1.00 37.74 80 ASP Q C 1
ATOM 8440 O O . ASP D 1 80 ? 8.250 39.813 -25.238 1.00 32.70 80 ASP Q O 1
ATOM 8445 N N . ILE D 1 81 ? 10.163 40.833 -24.532 1.00 34.40 81 ILE Q N 1
ATOM 8446 C CA . ILE D 1 81 ? 10.138 40.225 -23.209 1.00 34.50 81 ILE Q CA 1
ATOM 8447 C C . ILE D 1 81 ? 10.982 41.037 -22.229 1.00 36.45 81 ILE Q C 1
ATOM 8448 O O . ILE D 1 81 ? 11.939 41.669 -22.672 1.00 32.64 81 ILE Q O 1
ATOM 8453 N N . VAL D 1 82 ? 10.582 41.051 -20.957 1.00 35.53 82 VAL Q N 1
ATOM 8454 C CA . VAL D 1 82 ? 11.379 41.751 -19.957 1.00 37.04 82 VAL Q CA 1
ATOM 8455 C C . VAL D 1 82 ? 11.845 40.711 -18.931 1.00 36.10 82 VAL Q C 1
ATOM 8456 O O . VAL D 1 82 ? 11.136 39.801 -18.509 1.00 34.25 82 VAL Q O 1
ATOM 8460 N N . ILE D 1 83 ? 13.124 40.827 -18.589 1.00 35.93 83 ILE Q N 1
ATOM 8461 C CA . ILE D 1 83 ? 13.747 40.000 -17.563 1.00 30.32 83 ILE Q CA 1
ATOM 8462 C C . ILE D 1 83 ? 13.954 40.933 -16.363 1.00 32.50 83 ILE Q C 1
ATOM 8463 O O . ILE D 1 83 ? 14.657 41.943 -16.402 1.00 32.20 83 ILE Q O 1
ATOM 8468 N N . ASP D 1 84 ? 13.206 40.652 -15.326 1.00 30.44 84 ASP Q N 1
ATOM 8469 C CA . ASP D 1 84 ? 13.155 41.399 -14.091 1.00 32.75 84 ASP Q CA 1
ATOM 8470 C C . ASP D 1 84 ? 14.220 40.889 -13.123 1.00 34.25 84 ASP Q C 1
ATOM 8471 O O . ASP D 1 84 ? 14.219 39.717 -12.714 1.00 29.40 84 ASP Q O 1
ATOM 8476 N N . CYS D 1 85 ? 15.124 41.815 -12.788 1.00 30.14 85 CYS Q N 1
ATOM 8477 C CA . CYS D 1 85 ? 16.244 41.494 -11.893 1.00 29.96 85 CYS Q CA 1
ATOM 8478 C C . CYS D 1 85 ? 16.295 42.520 -10.765 1.00 29.94 85 CYS Q C 1
ATOM 8479 O O . CYS D 1 85 ? 17.341 42.948 -10.260 1.00 28.54 85 CYS Q O 1
ATOM 8482 N N . THR D 1 86 ? 15.118 42.941 -10.328 1.00 29.90 86 THR Q N 1
ATOM 8483 C CA . THR D 1 86 ? 14.925 43.898 -9.235 1.00 29.13 86 THR Q CA 1
ATOM 8484 C C . THR D 1 86 ? 15.031 43.199 -7.900 1.00 30.15 86 THR Q C 1
ATOM 8485 O O . THR D 1 86 ? 15.024 41.960 -7.851 1.00 29.33 86 THR Q O 1
ATOM 8489 N N . PRO D 1 87 ? 15.201 43.918 -6.806 1.00 33.66 87 PRO Q N 1
ATOM 8490 C CA . PRO D 1 87 ? 15.394 43.315 -5.489 1.00 35.81 87 PRO Q CA 1
ATOM 8491 C C . PRO D 1 87 ? 14.222 42.478 -5.024 1.00 34.91 87 PRO Q C 1
ATOM 8492 O O . PRO D 1 87 ? 13.110 42.674 -5.513 1.00 32.35 87 PRO Q O 1
ATOM 8496 N N . GLU D 1 88 ? 14.444 41.555 -4.090 1.00 34.52 88 GLU Q N 1
ATOM 8497 C CA . GLU D 1 88 ? 13.380 40.683 -3.605 1.00 40.16 88 GLU Q CA 1
ATOM 8498 C C . GLU D 1 88 ? 12.096 41.423 -3.228 1.00 42.89 88 GLU Q C 1
ATOM 8499 O O . GLU D 1 88 ? 12.114 42.272 -2.339 1.00 38.95 88 GLU Q O 1
ATOM 8505 N N . GLY D 1 89 ? 10.969 41.066 -3.843 1.00 45.17 89 GLY Q N 1
ATOM 8506 C CA . GLY D 1 89 ? 9.695 41.709 -3.527 1.00 45.57 89 GLY Q CA 1
ATOM 8507 C C . GLY D 1 89 ? 9.301 42.747 -4.564 1.00 48.26 89 GLY Q C 1
ATOM 8508 O O . GLY D 1 89 ? 8.109 42.902 -4.850 1.00 49.33 89 GLY Q O 1
ATOM 8509 N N . ILE D 1 90 ? 10.264 43.407 -5.204 1.00 43.14 90 ILE Q N 1
ATOM 8510 C CA . ILE D 1 90 ? 9.947 44.421 -6.204 1.00 41.41 90 ILE Q CA 1
ATOM 8511 C C . ILE D 1 90 ? 9.388 43.761 -7.455 1.00 41.36 90 ILE Q C 1
ATOM 8512 O O . ILE D 1 90 ? 8.510 44.293 -8.126 1.00 39.15 90 ILE Q O 1
ATOM 8517 N N . GLY D 1 91 ? 9.911 42.577 -7.774 1.00 38.47 91 GLY Q N 1
ATOM 8518 C CA . GLY D 1 91 ? 9.453 41.819 -8.928 1.00 41.36 91 GLY Q CA 1
ATOM 8519 C C . GLY D 1 91 ? 7.943 41.616 -8.887 1.00 42.35 91 GLY Q C 1
ATOM 8520 O O . GLY D 1 91 ? 7.271 41.902 -9.885 1.00 42.74 91 GLY Q O 1
ATOM 8521 N N . ALA D 1 92 ? 7.411 41.178 -7.755 1.00 42.80 92 ALA Q N 1
ATOM 8522 C CA . ALA D 1 92 ? 5.979 40.972 -7.570 1.00 45.85 92 ALA Q CA 1
ATOM 8523 C C . ALA D 1 92 ? 5.207 42.253 -7.879 1.00 45.11 92 ALA Q C 1
ATOM 8524 O O . ALA D 1 92 ? 4.221 42.200 -8.596 1.00 47.40 92 ALA Q O 1
ATOM 8526 N N . LYS D 1 93 ? 5.678 43.388 -7.409 1.00 43.17 93 LYS Q N 1
ATOM 8527 C CA . LYS D 1 93 ? 5.121 44.696 -7.658 1.00 44.78 93 LYS Q CA 1
ATOM 8528 C C . LYS D 1 93 ? 5.212 45.072 -9.129 1.00 44.65 93 LYS Q C 1
ATOM 8529 O O . LYS D 1 93 ? 4.222 45.579 -9.656 1.00 44.39 93 LYS Q O 1
ATOM 8535 N N . ASN D 1 94 ? 6.319 44.780 -9.815 1.00 39.29 94 ASN Q N 1
ATOM 8536 C CA . ASN D 1 94 ? 6.379 45.025 -11.248 1.00 40.67 94 ASN Q CA 1
ATOM 8537 C C . ASN D 1 94 ? 5.445 44.128 -12.042 1.00 40.91 94 ASN Q C 1
ATOM 8538 O O . ASN D 1 94 ? 5.123 44.423 -13.201 1.00 37.17 94 ASN Q O 1
ATOM 8543 N N . LEU D 1 95 ? 5.047 42.961 -11.512 1.00 40.81 95 LEU Q N 1
ATOM 8544 C CA . LEU D 1 95 ? 4.175 42.039 -12.252 1.00 40.08 95 LEU Q CA 1
ATOM 8545 C C . LEU D 1 95 ? 2.913 42.740 -12.741 1.00 40.95 95 LEU Q C 1
ATOM 8546 O O . LEU D 1 95 ? 2.501 42.615 -13.891 1.00 40.81 95 LEU Q O 1
ATOM 8551 N N . LYS D 1 96 ? 2.271 43.519 -11.886 1.00 43.59 96 LYS Q N 1
ATOM 8552 C CA . LYS D 1 96 ? 1.109 44.319 -12.220 1.00 48.69 96 LYS Q CA 1
ATOM 8553 C C . LYS D 1 96 ? 1.337 45.130 -13.499 1.00 45.68 96 LYS Q C 1
ATOM 8554 O O . LYS D 1 96 ? 0.571 45.024 -14.460 1.00 43.02 96 LYS Q O 1
ATOM 8560 N N . MET D 1 97 ? 2.403 45.935 -13.505 1.00 42.14 97 MET Q N 1
ATOM 8561 C CA . MET D 1 97 ? 2.734 46.764 -14.655 1.00 40.81 97 MET Q CA 1
ATOM 8562 C C . MET D 1 97 ? 2.974 45.934 -15.906 1.00 42.84 97 MET Q C 1
ATOM 8563 O O . MET D 1 97 ? 2.587 46.302 -17.024 1.00 40.50 97 MET Q O 1
ATOM 8568 N N . TYR D 1 98 ? 3.638 44.776 -15.768 1.00 41.97 98 TYR Q N 1
ATOM 8569 C CA . TYR D 1 98 ? 3.862 43.938 -16.950 1.00 45.18 98 TYR Q CA 1
ATOM 8570 C C . TYR D 1 98 ? 2.507 43.468 -17.489 1.00 43.97 98 TYR Q C 1
ATOM 8571 O O . TYR D 1 98 ? 2.339 43.365 -18.698 1.00 39.86 98 TYR Q O 1
ATOM 8580 N N . LYS D 1 99 ? 1.592 43.121 -16.599 1.00 43.85 99 LYS Q N 1
ATOM 8581 C CA . LYS D 1 99 ? 0.259 42.675 -17.002 1.00 50.40 99 LYS Q CA 1
ATOM 8582 C C . LYS D 1 99 ? -0.451 43.796 -17.739 1.00 50.35 99 LYS Q C 1
ATOM 8583 O O . LYS D 1 99 ? -0.813 43.620 -18.902 1.00 50.31 99 LYS Q O 1
ATOM 8589 N N . GLU D 1 100 ? -0.478 44.986 -17.142 1.00 50.83 100 GLU Q N 1
ATOM 8590 C CA . GLU D 1 100 ? -1.073 46.135 -17.826 1.00 52.58 100 GLU Q CA 1
ATOM 8591 C C . GLU D 1 100 ? -0.503 46.368 -19.211 1.00 52.40 100 GLU Q C 1
ATOM 8592 O O . GLU D 1 100 ? -1.269 46.663 -20.136 1.00 51.26 100 GLU Q O 1
ATOM 8598 N N . LYS D 1 101 ? 0.803 46.245 -19.436 1.00 49.84 101 LYS Q N 1
ATOM 8599 C CA . LYS D 1 101 ? 1.393 46.430 -20.753 1.00 49.42 101 LYS Q CA 1
ATOM 8600 C C . LYS D 1 101 ? 1.173 45.206 -21.639 1.00 49.79 101 LYS Q C 1
ATOM 8601 O O . LYS D 1 101 ? 1.375 45.169 -22.848 1.00 45.47 101 LYS Q O 1
ATOM 8607 N N . GLY D 1 102 ? 0.915 44.117 -20.931 1.00 50.17 102 GLY Q N 1
ATOM 8608 C CA . GLY D 1 102 ? 0.769 42.787 -21.446 1.00 49.31 102 GLY Q CA 1
ATOM 8609 C C . GLY D 1 102 ? 2.153 42.152 -21.569 1.00 53.61 102 GLY Q C 1
ATOM 8610 O O . GLY D 1 102 ? 2.137 41.041 -22.155 1.00 58.36 102 GLY Q O 1
ATOM 8611 N N . ILE D 1 103 ? 3.302 42.749 -21.384 1.00 47.30 103 ILE Q N 1
ATOM 8612 C CA . ILE D 1 103 ? 4.515 42.019 -21.765 1.00 42.76 103 ILE Q CA 1
ATOM 8613 C C . ILE D 1 103 ? 4.768 40.773 -20.943 1.00 39.96 103 ILE Q C 1
ATOM 8614 O O . ILE D 1 103 ? 4.452 40.726 -19.758 1.00 38.18 103 ILE Q O 1
ATOM 8619 N N . LYS D 1 104 ? 5.334 39.750 -21.583 1.00 41.55 104 LYS Q N 1
ATOM 8620 C CA . LYS D 1 104 ? 5.743 38.526 -20.883 1.00 42.94 104 LYS Q CA 1
ATOM 8621 C C . LYS D 1 104 ? 7.037 38.796 -20.104 1.00 45.44 104 LYS Q C 1
ATOM 8622 O O . LYS D 1 104 ? 7.861 39.621 -20.524 1.00 45.51 104 LYS Q O 1
ATOM 8628 N N . ALA D 1 105 ? 7.238 38.114 -18.989 1.00 42.76 105 ALA Q N 1
ATOM 8629 C CA . ALA D 1 105 ? 8.355 38.332 -18.108 1.00 40.93 105 ALA Q CA 1
ATOM 8630 C C . ALA D 1 105 ? 8.895 37.125 -17.339 1.00 42.69 105 ALA Q C 1
ATOM 8631 O O . ALA D 1 105 ? 8.201 36.175 -16.963 1.00 38.89 105 ALA Q O 1
ATOM 8633 N N . ILE D 1 106 ? 10.186 37.259 -17.046 1.00 38.25 106 ILE Q N 1
ATOM 8634 C CA . ILE D 1 106 ? 10.990 36.338 -16.258 1.00 35.14 106 ILE Q CA 1
ATOM 8635 C C . ILE D 1 106 ? 11.427 37.023 -14.963 1.00 37.19 106 ILE Q C 1
ATOM 8636 O O . ILE D 1 106 ? 11.832 38.201 -14.946 1.00 32.41 106 ILE Q O 1
ATOM 8641 N N . PHE D 1 107 ? 11.308 36.313 -13.837 1.00 33.22 107 PHE Q N 1
ATOM 8642 C CA . PHE D 1 107 ? 11.676 36.862 -12.534 1.00 32.05 107 PHE Q CA 1
ATOM 8643 C C . PHE D 1 107 ? 12.817 36.059 -11.898 1.00 33.00 107 PHE Q C 1
ATOM 8644 O O . PHE D 1 107 ? 13.092 34.950 -12.363 1.00 30.61 107 PHE Q O 1
ATOM 8652 N N . GLN D 1 108 ? 13.461 36.626 -10.869 1.00 27.31 108 GLN Q N 1
ATOM 8653 C CA . GLN D 1 108 ? 14.550 35.902 -10.218 1.00 29.31 108 GLN Q CA 1
ATOM 8654 C C . GLN D 1 108 ? 14.077 35.205 -8.949 1.00 28.05 108 GLN Q C 1
ATOM 8655 O O . GLN D 1 108 ? 13.003 35.471 -8.414 1.00 29.18 108 GLN Q O 1
ATOM 8661 N N . GLY D 1 109 ? 14.912 34.319 -8.409 1.00 29.52 109 GLY Q N 1
ATOM 8662 C CA . GLY D 1 109 ? 14.627 33.507 -7.255 1.00 32.61 109 GLY Q CA 1
ATOM 8663 C C . GLY D 1 109 ? 14.228 34.144 -5.938 1.00 34.74 109 GLY Q C 1
ATOM 8664 O O . GLY D 1 109 ? 13.675 33.482 -5.045 1.00 34.11 109 GLY Q O 1
ATOM 8665 N N . GLY D 1 110 ? 14.505 35.414 -5.730 1.00 34.53 110 GLY Q N 1
ATOM 8666 C CA . GLY D 1 110 ? 14.149 36.147 -4.526 1.00 36.77 110 GLY Q CA 1
ATOM 8667 C C . GLY D 1 110 ? 12.634 36.346 -4.424 1.00 35.47 110 GLY Q C 1
ATOM 8668 O O . GLY D 1 110 ? 12.120 36.473 -3.320 1.00 36.68 110 GLY Q O 1
ATOM 8669 N N . GLU D 1 111 ? 11.922 36.350 -5.539 1.00 35.32 111 GLU Q N 1
ATOM 8670 C CA . GLU D 1 111 ? 10.474 36.413 -5.585 1.00 36.33 111 GLU Q CA 1
ATOM 8671 C C . GLU D 1 111 ? 9.861 35.089 -5.098 1.00 32.90 111 GLU Q C 1
ATOM 8672 O O . GLU D 1 111 ? 10.504 34.052 -5.164 1.00 35.60 111 GLU Q O 1
ATOM 8678 N N . LYS D 1 112 ? 8.664 35.147 -4.554 1.00 33.41 112 LYS Q N 1
ATOM 8679 C CA . LYS D 1 112 ? 8.000 33.944 -4.061 1.00 36.07 112 LYS Q CA 1
ATOM 8680 C C . LYS D 1 112 ? 7.373 33.218 -5.240 1.00 34.16 112 LYS Q C 1
ATOM 8681 O O . LYS D 1 112 ? 6.786 33.840 -6.134 1.00 30.23 112 LYS Q O 1
ATOM 8687 N N . HIS D 1 113 ? 7.497 31.887 -5.210 1.00 32.95 113 HIS Q N 1
ATOM 8688 C CA . HIS D 1 113 ? 6.866 31.091 -6.262 1.00 34.47 113 HIS Q CA 1
ATOM 8689 C C . HIS D 1 113 ? 5.364 31.398 -6.329 1.00 35.94 113 HIS Q C 1
ATOM 8690 O O . HIS D 1 113 ? 4.812 31.497 -7.422 1.00 34.81 113 HIS Q O 1
ATOM 8697 N N . GLU D 1 114 ? 4.720 31.589 -5.176 1.00 32.86 114 GLU Q N 1
ATOM 8698 C CA . GLU D 1 114 ? 3.276 31.791 -5.162 1.00 43.47 114 GLU Q CA 1
ATOM 8699 C C . GLU D 1 114 ? 2.878 33.056 -5.907 1.00 45.60 114 GLU Q C 1
ATOM 8700 O O . GLU D 1 114 ? 1.808 33.028 -6.529 1.00 47.93 114 GLU Q O 1
ATOM 8706 N N . ASP D 1 115 ? 3.682 34.116 -5.878 1.00 45.39 115 ASP Q N 1
ATOM 8707 C CA . ASP D 1 115 ? 3.306 35.334 -6.589 1.00 46.63 115 ASP Q CA 1
ATOM 8708 C C . ASP D 1 115 ? 3.544 35.250 -8.082 1.00 46.12 115 ASP Q C 1
ATOM 8709 O O . ASP D 1 115 ? 2.895 35.985 -8.810 1.00 48.30 115 ASP Q O 1
ATOM 8714 N N . ILE D 1 116 ? 4.443 34.395 -8.560 1.00 44.72 116 ILE Q N 1
ATOM 8715 C CA . ILE D 1 116 ? 4.710 34.287 -9.988 1.00 41.92 116 ILE Q CA 1
ATOM 8716 C C . ILE D 1 116 ? 3.913 33.143 -10.603 1.00 44.78 116 ILE Q C 1
ATOM 8717 O O . ILE D 1 116 ? 3.507 33.182 -11.777 1.00 42.68 116 ILE Q O 1
ATOM 8722 N N . GLY D 1 117 ? 3.646 32.093 -9.822 1.00 43.45 117 GLY Q N 1
ATOM 8723 C CA . GLY D 1 117 ? 2.839 30.962 -10.247 1.00 43.07 117 GLY Q CA 1
ATOM 8724 C C . GLY D 1 117 ? 3.574 29.797 -10.872 1.00 46.30 117 GLY Q C 1
ATOM 8725 O O . GLY D 1 117 ? 3.121 28.644 -10.896 1.00 46.91 117 GLY Q O 1
ATOM 8726 N N . LEU D 1 118 ? 4.765 30.039 -11.404 1.00 47.92 118 LEU Q N 1
ATOM 8727 C CA . LEU D 1 118 ? 5.580 29.021 -12.061 1.00 43.52 118 LEU Q CA 1
ATOM 8728 C C . LEU D 1 118 ? 7.054 29.240 -11.754 1.00 43.70 118 LEU Q C 1
ATOM 8729 O O . LEU D 1 118 ? 7.468 30.393 -11.592 1.00 41.47 118 LEU Q O 1
ATOM 8734 N N . SER D 1 119 ? 7.838 28.163 -11.680 1.00 38.46 119 SER Q N 1
ATOM 8735 C CA . SER D 1 119 ? 9.268 28.320 -11.442 1.00 37.12 119 SER Q CA 1
ATOM 8736 C C . SER D 1 119 ? 9.980 27.578 -12.570 1.00 40.66 119 SER Q C 1
ATOM 8737 O O . SER D 1 119 ? 9.416 26.717 -13.249 1.00 40.96 119 SER Q O 1
ATOM 8740 N N . PHE D 1 120 ? 11.236 27.945 -12.764 1.00 35.70 120 PHE Q N 1
ATOM 8741 C CA . PHE D 1 120 ? 11.987 27.397 -13.871 1.00 34.20 120 PHE Q CA 1
ATOM 8742 C C . PHE D 1 120 ? 13.421 27.003 -13.591 1.00 35.51 120 PHE Q C 1
ATOM 8743 O O . PHE D 1 120 ? 14.217 27.781 -13.036 1.00 30.98 120 PHE Q O 1
ATOM 8751 N N . ASN D 1 121 ? 13.754 25.875 -14.202 1.00 34.02 121 ASN Q N 1
ATOM 8752 C CA . ASN D 1 121 ? 15.104 25.361 -14.261 1.00 33.95 121 ASN Q CA 1
ATOM 8753 C C . ASN D 1 121 ? 15.221 24.630 -15.600 1.00 39.79 121 ASN Q C 1
ATOM 8754 O O . ASN D 1 121 ? 14.413 23.752 -15.912 1.00 43.81 121 ASN Q O 1
ATOM 8759 N N . SER D 1 122 ? 16.182 25.014 -16.433 1.00 38.71 122 SER Q N 1
ATOM 8760 C CA . SER D 1 122 ? 16.330 24.520 -17.786 1.00 39.13 122 SER Q CA 1
ATOM 8761 C C . SER D 1 122 ? 16.304 22.996 -17.917 1.00 43.72 122 SER Q C 1
ATOM 8762 O O . SER D 1 122 ? 15.509 22.449 -18.689 1.00 45.78 122 SER Q O 1
ATOM 8765 N N . LEU D 1 123 ? 17.133 22.260 -17.193 1.00 42.04 123 LEU Q N 1
ATOM 8766 C CA . LEU D 1 123 ? 17.145 20.820 -17.296 1.00 43.60 123 LEU Q CA 1
ATOM 8767 C C . LEU D 1 123 ? 15.957 20.130 -16.643 1.00 43.27 123 LEU Q C 1
ATOM 8768 O O . LEU D 1 123 ? 15.524 19.117 -17.199 1.00 39.95 123 LEU Q O 1
ATOM 8773 N N . SER D 1 124 ? 15.416 20.621 -15.519 1.00 39.63 124 SER Q N 1
ATOM 8774 C CA . SER D 1 124 ? 14.334 19.868 -14.915 1.00 39.66 124 SER Q CA 1
ATOM 8775 C C . SER D 1 124 ? 12.919 20.216 -15.315 1.00 43.59 124 SER Q C 1
ATOM 8776 O O . SER D 1 124 ? 12.086 19.294 -15.147 1.00 38.01 124 SER Q O 1
ATOM 8779 N N . ASN D 1 125 ? 12.624 21.441 -15.762 1.00 35.92 125 ASN Q N 1
ATOM 8780 C CA . ASN D 1 125 ? 11.216 21.678 -16.091 1.00 34.95 125 ASN Q CA 1
ATOM 8781 C C . ASN D 1 125 ? 11.088 22.761 -17.142 1.00 31.83 125 ASN Q C 1
ATOM 8782 O O . ASN D 1 125 ? 10.141 23.531 -17.146 1.00 33.44 125 ASN Q O 1
ATOM 8787 N N . TYR D 1 126 ? 12.015 22.756 -18.099 1.00 37.18 126 TYR Q N 1
ATOM 8788 C CA . TYR D 1 126 ? 11.967 23.698 -19.221 1.00 42.02 126 TYR Q CA 1
ATOM 8789 C C . TYR D 1 126 ? 10.582 23.701 -19.857 1.00 44.01 126 TYR Q C 1
ATOM 8790 O O . TYR D 1 126 ? 9.959 24.742 -20.033 1.00 41.20 126 TYR Q O 1
ATOM 8799 N N . GLU D 1 127 ? 10.070 22.509 -20.204 1.00 42.92 127 GLU Q N 1
ATOM 8800 C CA . GLU D 1 127 ? 8.763 22.393 -20.835 1.00 44.85 127 GLU Q CA 1
ATOM 8801 C C . GLU D 1 127 ? 7.631 23.021 -20.040 1.00 43.52 127 GLU Q C 1
ATOM 8802 O O . GLU D 1 127 ? 6.682 23.459 -20.707 1.00 43.86 127 GLU Q O 1
ATOM 8808 N N . GLU D 1 128 ? 7.651 23.210 -18.723 1.00 40.86 128 GLU Q N 1
ATOM 8809 C CA . GLU D 1 128 ? 6.531 23.832 -18.027 1.00 38.19 128 GLU Q CA 1
ATOM 8810 C C . GLU D 1 128 ? 6.438 25.333 -18.228 1.00 41.94 128 GLU Q C 1
ATOM 8811 O O . GLU D 1 128 ? 5.471 25.962 -17.787 1.00 40.77 128 GLU Q O 1
ATOM 8817 N N . SER D 1 129 ? 7.419 25.968 -18.860 1.00 39.87 129 SER Q N 1
ATOM 8818 C CA . SER D 1 129 ? 7.334 27.392 -19.123 1.00 41.26 129 SER Q CA 1
ATOM 8819 C C . SER D 1 129 ? 7.136 27.653 -20.604 1.00 38.66 129 SER Q C 1
ATOM 8820 O O . SER D 1 129 ? 6.980 28.802 -20.992 1.00 37.63 129 SER Q O 1
ATOM 8823 N N . TYR D 1 130 ? 7.167 26.595 -21.396 1.00 41.44 130 TYR Q N 1
ATOM 8824 C CA . TYR D 1 130 ? 7.062 26.665 -22.837 1.00 44.02 130 TYR Q CA 1
ATOM 8825 C C . TYR D 1 130 ? 5.762 27.336 -23.256 1.00 44.00 130 TYR Q C 1
ATOM 8826 O O . TYR D 1 130 ? 4.696 26.960 -22.792 1.00 41.47 130 TYR Q O 1
ATOM 8835 N N . GLY D 1 131 ? 5.891 28.435 -24.004 1.00 42.31 131 GLY Q N 1
ATOM 8836 C CA . GLY D 1 131 ? 4.768 29.254 -24.388 1.00 41.18 131 GLY Q CA 1
ATOM 8837 C C . GLY D 1 131 ? 4.013 29.946 -23.271 1.00 39.87 131 GLY Q C 1
ATOM 8838 O O . GLY D 1 131 ? 2.947 30.514 -23.554 1.00 39.54 131 GLY Q O 1
ATOM 8839 N N . LYS D 1 132 ? 4.410 29.912 -22.012 1.00 40.45 132 LYS Q N 1
ATOM 8840 C CA . LYS D 1 132 ? 3.684 30.580 -20.930 1.00 37.01 132 LYS Q CA 1
ATOM 8841 C C . LYS D 1 132 ? 3.971 32.077 -20.892 1.00 37.84 132 LYS Q C 1
ATOM 8842 O O . LYS D 1 132 ? 4.690 32.587 -21.742 1.00 39.37 132 LYS Q O 1
ATOM 8848 N N . ASP D 1 133 ? 3.422 32.790 -19.927 1.00 38.93 133 ASP Q N 1
ATOM 8849 C CA . ASP D 1 133 ? 3.557 34.214 -19.786 1.00 41.74 133 ASP Q CA 1
ATOM 8850 C C . ASP D 1 133 ? 4.662 34.677 -18.849 1.00 44.63 133 ASP Q C 1
ATOM 8851 O O . ASP D 1 133 ? 5.412 35.613 -19.158 1.00 41.18 133 ASP Q O 1
ATOM 8856 N N . TYR D 1 134 ? 4.657 34.130 -17.638 1.00 41.17 134 TYR Q N 1
ATOM 8857 C CA . TYR D 1 134 ? 5.538 34.526 -16.563 1.00 45.32 134 TYR Q CA 1
ATOM 8858 C C . TYR D 1 134 ? 6.186 33.334 -15.861 1.00 41.82 134 TYR Q C 1
ATOM 8859 O O . TYR D 1 134 ? 5.459 32.390 -15.577 1.00 41.28 134 TYR Q O 1
ATOM 8868 N N . THR D 1 135 ? 7.484 33.450 -15.592 1.00 37.16 135 THR Q N 1
ATOM 8869 C CA . THR D 1 135 ? 8.183 32.341 -14.907 1.00 34.65 135 THR Q CA 1
ATOM 8870 C C . THR D 1 135 ? 9.303 32.890 -14.040 1.00 36.62 135 THR Q C 1
ATOM 8871 O O . THR D 1 135 ? 9.854 33.977 -14.290 1.00 34.15 135 THR Q O 1
ATOM 8875 N N . ARG D 1 136 ? 9.531 32.207 -12.917 1.00 35.51 136 ARG Q N 1
ATOM 8876 C CA . ARG D 1 136 ? 10.518 32.560 -11.921 1.00 34.15 136 ARG Q CA 1
ATOM 8877 C C . ARG D 1 136 ? 11.776 31.692 -12.003 1.00 36.91 136 ARG Q C 1
ATOM 8878 O O . ARG D 1 136 ? 11.693 30.520 -11.618 1.00 35.28 136 ARG Q O 1
ATOM 8886 N N . VAL D 1 137 ? 12.907 32.237 -12.449 1.00 32.46 137 VAL Q N 1
ATOM 8887 C CA . VAL D 1 137 ? 14.136 31.421 -12.445 1.00 33.20 137 VAL Q CA 1
ATOM 8888 C C . VAL D 1 137 ? 14.504 31.171 -10.984 1.00 32.85 137 VAL Q C 1
ATOM 8889 O O . VAL D 1 137 ? 14.570 32.150 -10.223 1.00 32.49 137 VAL Q O 1
ATOM 8893 N N . VAL D 1 138 ? 14.656 29.936 -10.517 1.00 25.95 138 VAL Q N 1
ATOM 8894 C CA . VAL D 1 138 ? 14.912 29.664 -9.104 1.00 31.23 138 VAL Q CA 1
ATOM 8895 C C . VAL D 1 138 ? 16.269 30.228 -8.661 1.00 28.45 138 VAL Q C 1
ATOM 8896 O O . VAL D 1 138 ? 17.129 30.549 -9.489 1.00 27.98 138 VAL Q O 1
ATOM 8900 N N . SER D 1 139 ? 16.413 30.477 -7.364 1.00 27.81 139 SER Q N 1
ATOM 8901 C CA . SER D 1 139 ? 17.602 31.138 -6.818 1.00 28.10 139 SER Q CA 1
ATOM 8902 C C . SER D 1 139 ? 18.934 30.487 -7.111 1.00 26.40 139 SER Q C 1
ATOM 8903 O O . SER D 1 139 ? 19.031 29.399 -7.703 1.00 23.71 139 SER Q O 1
ATOM 8906 N N . CYS D 1 140 ? 20.028 31.173 -6.752 1.00 20.23 140 CYS Q N 1
ATOM 8907 C CA . CYS D 1 140 ? 21.382 30.681 -7.010 1.00 21.56 140 CYS Q CA 1
ATOM 8908 C C . CYS D 1 140 ? 21.643 29.288 -6.432 1.00 24.01 140 CYS Q C 1
ATOM 8909 O O . CYS D 1 140 ? 22.191 28.378 -7.061 1.00 29.08 140 CYS Q O 1
ATOM 8912 N N . ASN D 1 141 ? 21.336 29.155 -5.161 1.00 19.71 141 ASN Q N 1
ATOM 8913 C CA . ASN D 1 141 ? 21.497 27.895 -4.452 1.00 28.26 141 ASN Q CA 1
ATOM 8914 C C . ASN D 1 141 ? 20.549 26.828 -4.984 1.00 28.74 141 ASN Q C 1
ATOM 8915 O O . ASN D 1 141 ? 20.952 25.672 -5.048 1.00 28.21 141 ASN Q O 1
ATOM 8920 N N . THR D 1 142 ? 19.312 27.185 -5.308 1.00 25.00 142 THR Q N 1
ATOM 8921 C CA . THR D 1 142 ? 18.329 26.200 -5.762 1.00 26.95 142 THR Q CA 1
ATOM 8922 C C . THR D 1 142 ? 18.699 25.663 -7.137 1.00 30.12 142 THR Q C 1
ATOM 8923 O O . THR D 1 142 ? 18.602 24.461 -7.361 1.00 26.87 142 THR Q O 1
ATOM 8927 N N . THR D 1 143 ? 19.204 26.566 -7.986 1.00 24.25 143 THR Q N 1
ATOM 8928 C CA . THR D 1 143 ? 19.684 26.220 -9.300 1.00 27.38 143 THR Q CA 1
ATOM 8929 C C . THR D 1 143 ? 20.853 25.257 -9.136 1.00 27.94 143 THR Q C 1
ATOM 8930 O O . THR D 1 143 ? 20.932 24.224 -9.795 1.00 29.16 143 THR Q O 1
ATOM 8934 N N . GLY D 1 144 ? 21.770 25.588 -8.230 1.00 27.20 144 GLY Q N 1
ATOM 8935 C CA . GLY D 1 144 ? 22.941 24.770 -7.962 1.00 23.80 144 GLY Q CA 1
ATOM 8936 C C . GLY D 1 144 ? 22.538 23.363 -7.528 1.00 28.12 144 GLY Q C 1
ATOM 8937 O O . GLY D 1 144 ? 23.083 22.400 -8.080 1.00 28.33 144 GLY Q O 1
ATOM 8938 N N . LEU D 1 145 ? 21.572 23.225 -6.620 1.00 26.20 145 LEU Q N 1
ATOM 8939 C CA . LEU D 1 145 ? 21.144 21.893 -6.218 1.00 30.03 145 LEU Q CA 1
ATOM 8940 C C . LEU D 1 145 ? 20.481 21.159 -7.382 1.00 31.65 145 LEU Q C 1
ATOM 8941 O O . LEU D 1 145 ? 20.831 19.999 -7.595 1.00 30.26 145 LEU Q O 1
ATOM 8946 N N . CYS D 1 146 ? 19.609 21.800 -8.151 1.00 30.96 146 CYS Q N 1
ATOM 8947 C CA . CYS D 1 146 ? 18.963 21.134 -9.272 1.00 33.53 146 CYS Q CA 1
ATOM 8948 C C . CYS D 1 146 ? 19.930 20.623 -10.332 1.00 33.80 146 CYS Q C 1
ATOM 8949 O O . CYS D 1 146 ? 19.719 19.560 -10.922 1.00 32.95 146 CYS Q O 1
ATOM 8952 N N . ARG D 1 147 ? 21.004 21.367 -10.591 1.00 29.14 147 ARG Q N 1
ATOM 8953 C CA . ARG D 1 147 ? 21.989 20.992 -11.588 1.00 31.30 147 ARG Q CA 1
ATOM 8954 C C . ARG D 1 147 ? 22.567 19.604 -11.364 1.00 31.86 147 ARG Q C 1
ATOM 8955 O O . ARG D 1 147 ? 22.902 18.923 -12.335 1.00 29.29 147 ARG Q O 1
ATOM 8963 N N . THR D 1 148 ? 22.786 19.206 -10.107 1.00 29.25 148 THR Q N 1
ATOM 8964 C CA . THR D 1 148 ? 23.325 17.882 -9.811 1.00 31.76 148 THR Q CA 1
ATOM 8965 C C . THR D 1 148 ? 22.274 16.908 -9.311 1.00 33.06 148 THR Q C 1
ATOM 8966 O O . THR D 1 148 ? 22.462 15.701 -9.510 1.00 37.26 148 THR Q O 1
ATOM 8970 N N . LEU D 1 149 ? 21.174 17.380 -8.725 1.00 31.93 149 LEU Q N 1
ATOM 8971 C CA . LEU D 1 149 ? 20.151 16.447 -8.259 1.00 31.48 149 LEU Q CA 1
ATOM 8972 C C . LEU D 1 149 ? 19.281 15.959 -9.414 1.00 30.16 149 LEU Q C 1
ATOM 8973 O O . LEU D 1 149 ? 18.933 14.782 -9.397 1.00 32.35 149 LEU Q O 1
ATOM 8978 N N . LYS D 1 150 ? 18.961 16.762 -10.421 1.00 31.01 150 LYS Q N 1
ATOM 8979 C CA . LYS D 1 150 ? 18.114 16.304 -11.538 1.00 33.30 150 LYS Q CA 1
ATOM 8980 C C . LYS D 1 150 ? 18.725 15.105 -12.252 1.00 34.27 150 LYS Q C 1
ATOM 8981 O O . LYS D 1 150 ? 18.106 14.071 -12.433 1.00 39.03 150 LYS Q O 1
ATOM 8987 N N . PRO D 1 151 ? 19.982 15.172 -12.681 1.00 34.42 151 PRO Q N 1
ATOM 8988 C CA . PRO D 1 151 ? 20.657 14.046 -13.303 1.00 36.47 151 PRO Q CA 1
ATOM 8989 C C . PRO D 1 151 ? 20.726 12.844 -12.367 1.00 37.23 151 PRO Q C 1
ATOM 8990 O O . PRO D 1 151 ? 20.693 11.698 -12.812 1.00 36.91 151 PRO Q O 1
ATOM 8994 N N . LEU D 1 152 ? 20.852 13.027 -11.050 1.00 36.27 152 LEU Q N 1
ATOM 8995 C CA . LEU D 1 152 ? 20.887 11.929 -10.101 1.00 35.05 152 LEU Q CA 1
ATOM 8996 C C . LEU D 1 152 ? 19.517 11.250 -10.048 1.00 33.76 152 LEU Q C 1
ATOM 8997 O O . LEU D 1 152 ? 19.355 10.036 -9.964 1.00 30.93 152 LEU Q O 1
ATOM 9002 N N . HIS D 1 153 ? 18.454 12.062 -10.067 1.00 36.34 153 HIS Q N 1
ATOM 9003 C CA . HIS D 1 153 ? 17.103 11.536 -10.031 1.00 37.11 153 HIS Q CA 1
ATOM 9004 C C . HIS D 1 153 ? 16.857 10.736 -11.319 1.00 39.97 153 HIS Q C 1
ATOM 9005 O O . HIS D 1 153 ? 16.405 9.595 -11.239 1.00 37.92 153 HIS Q O 1
ATOM 9012 N N . ASP D 1 154 ? 17.193 11.319 -12.464 1.00 38.20 154 ASP Q N 1
ATOM 9013 C CA . ASP D 1 154 ? 16.988 10.662 -13.747 1.00 44.46 154 ASP Q CA 1
ATOM 9014 C C . ASP D 1 154 ? 17.706 9.325 -13.858 1.00 43.80 154 ASP Q C 1
ATOM 9015 O O . ASP D 1 154 ? 17.093 8.390 -14.360 1.00 43.30 154 ASP Q O 1
ATOM 9020 N N . SER D 1 155 ? 18.974 9.260 -13.460 1.00 42.87 155 SER Q N 1
ATOM 9021 C CA . SER D 1 155 ? 19.690 8.009 -13.574 1.00 43.19 155 SER Q CA 1
ATOM 9022 C C . SER D 1 155 ? 19.433 7.020 -12.456 1.00 42.31 155 SER Q C 1
ATOM 9023 O O . SER D 1 155 ? 19.533 5.828 -12.753 1.00 40.86 155 SER Q O 1
ATOM 9026 N N . PHE D 1 156 ? 19.323 7.431 -11.195 1.00 39.34 156 PHE Q N 1
ATOM 9027 C CA . PHE D 1 156 ? 19.273 6.478 -10.097 1.00 35.49 156 PHE Q CA 1
ATOM 9028 C C . PHE D 1 156 ? 18.008 6.522 -9.262 1.00 36.82 156 PHE Q C 1
ATOM 9029 O O . PHE D 1 156 ? 17.836 5.630 -8.423 1.00 37.57 156 PHE Q O 1
ATOM 9037 N N . GLY D 1 157 ? 17.172 7.533 -9.449 1.00 33.30 157 GLY Q N 1
ATOM 9038 C CA . GLY D 1 157 ? 15.950 7.658 -8.663 1.00 33.02 157 GLY Q CA 1
ATOM 9039 C C . GLY D 1 157 ? 16.181 8.172 -7.250 1.00 38.08 157 GLY Q C 1
ATOM 9040 O O . GLY D 1 157 ? 16.560 7.410 -6.351 1.00 41.74 157 GLY Q O 1
ATOM 9041 N N . ILE D 1 158 ? 15.828 9.436 -6.997 1.00 34.92 158 ILE Q N 1
ATOM 9042 C CA . ILE D 1 158 ? 15.994 9.963 -5.639 1.00 29.62 158 ILE Q CA 1
ATOM 9043 C C . ILE D 1 158 ? 14.876 9.535 -4.711 1.00 26.68 158 ILE Q C 1
ATOM 9044 O O . ILE D 1 158 ? 13.687 9.720 -4.931 1.00 33.05 158 ILE Q O 1
ATOM 9049 N N . LYS D 1 159 ? 15.268 9.023 -3.551 1.00 29.46 159 LYS Q N 1
ATOM 9050 C CA . LYS D 1 159 ? 14.328 8.677 -2.478 1.00 34.42 159 LYS Q CA 1
ATOM 9051 C C . LYS D 1 159 ? 14.288 9.830 -1.476 1.00 35.86 159 LYS Q C 1
ATOM 9052 O O . LYS D 1 159 ? 13.243 10.286 -1.017 1.00 36.69 159 LYS Q O 1
ATOM 9058 N N . LYS D 1 160 ? 15.459 10.358 -1.126 1.00 34.74 160 LYS Q N 1
ATOM 9059 C CA . LYS D 1 160 ? 15.546 11.467 -0.184 1.00 35.48 160 LYS Q CA 1
ATOM 9060 C C . LYS D 1 160 ? 16.864 12.227 -0.282 1.00 32.18 160 LYS Q C 1
ATOM 9061 O O . LYS D 1 160 ? 17.929 11.616 -0.430 1.00 32.98 160 LYS Q O 1
ATOM 9067 N N . VAL D 1 161 ? 16.813 13.546 -0.185 1.00 29.31 161 VAL Q N 1
ATOM 9068 C CA . VAL D 1 161 ? 18.013 14.382 -0.197 1.00 27.48 161 VAL Q CA 1
ATOM 9069 C C . VAL D 1 161 ? 18.099 15.157 1.122 1.00 28.25 161 VAL Q C 1
ATOM 9070 O O . VAL D 1 161 ? 17.109 15.781 1.523 1.00 30.92 161 VAL Q O 1
ATOM 9074 N N . ARG D 1 162 ? 19.229 15.130 1.786 1.00 29.95 162 ARG Q N 1
ATOM 9075 C CA . ARG D 1 162 ? 19.507 15.928 2.972 1.00 26.94 162 ARG Q CA 1
ATOM 9076 C C . ARG D 1 162 ? 20.702 16.803 2.555 1.00 31.79 162 ARG Q C 1
ATOM 9077 O O . ARG D 1 162 ? 21.728 16.280 2.091 1.00 28.39 162 ARG Q O 1
ATOM 9085 N N . ALA D 1 163 ? 20.572 18.114 2.684 1.00 26.63 163 ALA Q N 1
ATOM 9086 C CA . ALA D 1 163 ? 21.641 19.015 2.272 1.00 28.11 163 ALA Q CA 1
ATOM 9087 C C . ALA D 1 163 ? 21.846 20.200 3.207 1.00 25.91 163 ALA Q C 1
ATOM 9088 O O . ALA D 1 163 ? 20.878 20.750 3.720 1.00 26.58 163 ALA Q O 1
ATOM 9090 N N . VAL D 1 164 ? 23.112 20.532 3.470 1.00 26.08 164 VAL Q N 1
ATOM 9091 C CA . VAL D 1 164 ? 23.486 21.634 4.341 1.00 25.64 164 VAL Q CA 1
ATOM 9092 C C . VAL D 1 164 ? 24.228 22.672 3.478 1.00 30.02 164 VAL Q C 1
ATOM 9093 O O . VAL D 1 164 ? 25.199 22.358 2.775 1.00 27.40 164 VAL Q O 1
ATOM 9097 N N . ILE D 1 165 ? 23.634 23.844 3.420 1.00 26.53 165 ILE Q N 1
ATOM 9098 C CA . ILE D 1 165 ? 24.118 24.940 2.598 1.00 25.31 165 ILE Q CA 1
ATOM 9099 C C . ILE D 1 165 ? 24.965 25.912 3.416 1.00 25.88 165 ILE Q C 1
ATOM 9100 O O . ILE D 1 165 ? 24.466 26.496 4.364 1.00 26.28 165 ILE Q O 1
ATOM 9105 N N . VAL D 1 166 ? 26.220 26.105 3.013 1.00 25.65 166 VAL Q N 1
ATOM 9106 C CA . VAL D 1 166 ? 27.102 27.049 3.684 1.00 23.83 166 VAL Q CA 1
ATOM 9107 C C . VAL D 1 166 ? 27.092 28.316 2.817 1.00 25.78 166 VAL Q C 1
ATOM 9108 O O . VAL D 1 166 ? 27.682 28.319 1.739 1.00 18.79 166 VAL Q O 1
ATOM 9112 N N . ARG D 1 167 ? 26.360 29.332 3.281 1.00 21.65 167 ARG Q N 1
ATOM 9113 C CA . ARG D 1 167 ? 26.175 30.507 2.435 1.00 25.76 167 ARG Q CA 1
ATOM 9114 C C . ARG D 1 167 ? 27.191 31.629 2.639 1.00 26.91 167 ARG Q C 1
ATOM 9115 O O . ARG D 1 167 ? 27.576 31.911 3.766 1.00 25.50 167 ARG Q O 1
ATOM 9123 N N . ARG D 1 168 ? 27.498 32.281 1.522 1.00 25.87 168 ARG Q N 1
ATOM 9124 C CA . ARG D 1 168 ? 28.355 33.459 1.525 1.00 27.79 168 ARG Q CA 1
ATOM 9125 C C . ARG D 1 168 ? 27.572 34.600 2.164 1.00 27.37 168 ARG Q C 1
ATOM 9126 O O . ARG D 1 168 ? 26.384 34.671 1.922 1.00 24.74 168 ARG Q O 1
ATOM 9134 N N . GLY D 1 169 ? 28.209 35.459 2.954 1.00 27.79 169 GLY Q N 1
ATOM 9135 C CA . GLY D 1 169 ? 27.455 36.503 3.641 1.00 20.30 169 GLY Q CA 1
ATOM 9136 C C . GLY D 1 169 ? 26.969 37.641 2.767 1.00 27.78 169 GLY Q C 1
ATOM 9137 O O . GLY D 1 169 ? 25.867 38.163 2.969 1.00 28.92 169 GLY Q O 1
ATOM 9138 N N . ALA D 1 170 ? 27.819 38.042 1.824 1.00 26.20 170 ALA Q N 1
ATOM 9139 C CA . ALA D 1 170 ? 27.463 39.133 0.922 1.00 30.49 170 ALA Q CA 1
ATOM 9140 C C . ALA D 1 170 ? 28.351 39.108 -0.323 1.00 28.38 170 ALA Q C 1
ATOM 9141 O O . ALA D 1 170 ? 29.471 38.596 -0.304 1.00 28.17 170 ALA Q O 1
ATOM 9143 N N . ASP D 1 171 ? 27.783 39.538 -1.444 1.00 22.84 171 ASP Q N 1
ATOM 9144 C CA . ASP D 1 171 ? 28.502 39.567 -2.713 1.00 25.97 171 ASP Q CA 1
ATOM 9145 C C . ASP D 1 171 ? 29.702 40.504 -2.538 1.00 26.85 171 ASP Q C 1
ATOM 9146 O O . ASP D 1 171 ? 29.698 41.389 -1.682 1.00 21.44 171 ASP Q O 1
ATOM 9151 N N . PRO D 1 172 ? 30.741 40.290 -3.319 1.00 27.58 172 PRO Q N 1
ATOM 9152 C CA . PRO D 1 172 ? 31.974 41.037 -3.212 1.00 27.84 172 PRO Q CA 1
ATOM 9153 C C . PRO D 1 172 ? 31.843 42.536 -3.127 1.00 30.53 172 PRO Q C 1
ATOM 9154 O O . PRO D 1 172 ? 32.566 43.182 -2.352 1.00 31.43 172 PRO Q O 1
ATOM 9158 N N . ALA D 1 173 ? 30.974 43.141 -3.942 1.00 32.07 173 ALA Q N 1
ATOM 9159 C CA . ALA D 1 173 ? 30.778 44.573 -3.933 1.00 33.04 173 ALA Q CA 1
ATOM 9160 C C . ALA D 1 173 ? 29.905 45.059 -2.782 1.00 32.70 173 ALA Q C 1
ATOM 9161 O O . ALA D 1 173 ? 29.948 46.271 -2.544 1.00 37.37 173 ALA Q O 1
ATOM 9163 N N . GLN D 1 174 ? 29.105 44.253 -2.110 1.00 31.55 174 GLN Q N 1
ATOM 9164 C CA . GLN D 1 174 ? 28.243 44.713 -1.036 1.00 31.89 174 GLN Q CA 1
ATOM 9165 C C . GLN D 1 174 ? 28.967 44.888 0.301 1.00 35.57 174 GLN Q C 1
ATOM 9166 O O . GLN D 1 174 ? 28.773 44.077 1.215 1.00 42.42 174 GLN Q O 1
ATOM 9172 N N . VAL D 1 175 ? 29.594 46.020 0.549 1.00 30.10 175 VAL Q N 1
ATOM 9173 C CA . VAL D 1 175 ? 30.360 46.309 1.734 1.00 30.02 175 VAL Q CA 1
ATOM 9174 C C . VAL D 1 175 ? 29.661 46.693 3.021 1.00 32.86 175 VAL Q C 1
ATOM 9175 O O . VAL D 1 175 ? 30.346 46.798 4.052 1.00 32.18 175 VAL Q O 1
ATOM 9179 N N . SER D 1 176 ? 28.362 46.905 3.010 1.00 29.55 176 SER Q N 1
ATOM 9180 C CA . SER D 1 176 ? 27.645 47.249 4.235 1.00 35.05 176 SER Q CA 1
ATOM 9181 C C . SER D 1 176 ? 27.031 46.006 4.876 1.00 34.77 176 SER Q C 1
ATOM 9182 O O . SER D 1 176 ? 26.393 46.147 5.915 1.00 34.32 176 SER Q O 1
ATOM 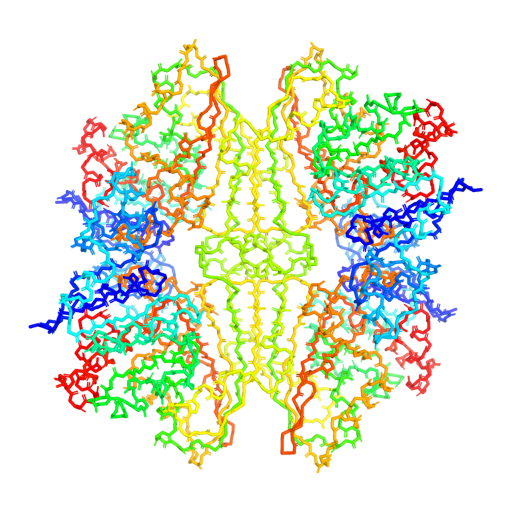9185 N N . LYS D 1 177 ? 27.314 44.781 4.410 1.00 27.52 177 LYS Q N 1
ATOM 9186 C CA . LYS D 1 177 ? 26.741 43.620 5.039 1.00 24.80 177 LYS Q CA 1
ATOM 9187 C C . LYS D 1 177 ? 27.712 42.712 5.774 1.00 26.77 177 LYS Q C 1
ATOM 9188 O O . LYS D 1 177 ? 28.855 42.574 5.335 1.00 27.97 177 LYS Q O 1
ATOM 9194 N N . GLY D 1 178 ? 27.268 42.104 6.876 1.00 26.46 178 GLY Q N 1
ATOM 9195 C CA . GLY D 1 178 ? 28.137 41.133 7.555 1.00 26.97 178 GLY Q CA 1
ATOM 9196 C C . GLY D 1 178 ? 27.703 39.720 7.199 1.00 29.40 178 GLY Q C 1
ATOM 9197 O O . GLY D 1 178 ? 26.974 39.478 6.244 1.00 30.75 178 GLY Q O 1
ATOM 9198 N N . PRO D 1 179 ? 28.160 38.747 7.981 1.00 28.49 179 PRO Q N 1
ATOM 9199 C CA . PRO D 1 179 ? 28.994 39.017 9.140 1.00 25.15 179 PRO Q CA 1
ATOM 9200 C C . PRO D 1 179 ? 30.480 39.092 8.895 1.00 22.88 179 PRO Q C 1
ATOM 9201 O O . PRO D 1 179 ? 31.067 38.360 8.068 1.00 22.17 179 PRO Q O 1
ATOM 9205 N N . ILE D 1 180 ? 31.153 39.904 9.730 1.00 23.68 180 ILE Q N 1
ATOM 9206 C CA . ILE D 1 180 ? 32.628 39.918 9.632 1.00 26.31 180 ILE Q CA 1
ATOM 9207 C C . ILE D 1 180 ? 33.206 38.671 10.292 1.00 28.11 180 ILE Q C 1
ATOM 9208 O O . ILE D 1 180 ? 34.220 38.175 9.808 1.00 24.72 180 ILE Q O 1
ATOM 9213 N N . ASN D 1 181 ? 32.652 38.207 11.413 1.00 22.51 181 ASN Q N 1
ATOM 9214 C CA . ASN D 1 181 ? 33.305 37.083 12.089 1.00 25.06 181 ASN Q CA 1
ATOM 9215 C C . ASN D 1 181 ? 32.284 36.288 12.914 1.00 26.81 181 ASN Q C 1
ATOM 9216 O O . ASN D 1 181 ? 32.178 36.459 14.126 1.00 26.43 181 ASN Q O 1
ATOM 9221 N N . ALA D 1 182 ? 31.438 35.514 12.246 1.00 22.50 182 ALA Q N 1
ATOM 9222 C CA . ALA D 1 182 ? 30.433 34.712 12.916 1.00 25.98 182 ALA Q CA 1
ATOM 9223 C C . ALA D 1 182 ? 29.884 33.639 11.965 1.00 23.05 182 ALA Q C 1
ATOM 9224 O O . ALA D 1 182 ? 30.069 33.748 10.771 1.00 24.52 182 ALA Q O 1
ATOM 9226 N N . ILE D 1 183 ? 29.153 32.694 12.521 1.00 21.67 183 ILE Q N 1
ATOM 9227 C CA . ILE D 1 183 ? 28.387 31.719 11.766 1.00 22.86 183 ILE Q CA 1
ATOM 9228 C C . ILE D 1 183 ? 26.941 31.915 12.223 1.00 22.60 183 ILE Q C 1
ATOM 9229 O O . ILE D 1 183 ? 26.626 31.960 13.408 1.00 25.78 183 ILE Q O 1
ATOM 9234 N N . ILE D 1 184 ? 26.042 32.115 11.276 1.00 25.24 184 ILE Q N 1
ATOM 9235 C CA . ILE D 1 184 ? 24.647 32.421 11.539 1.00 25.42 184 ILE Q CA 1
ATOM 9236 C C . ILE D 1 184 ? 23.674 31.404 10.961 1.00 26.96 184 ILE Q C 1
ATOM 9237 O O . ILE D 1 184 ? 23.504 31.349 9.735 1.00 25.46 184 ILE Q O 1
ATOM 9242 N N . PRO D 1 185 ? 22.950 30.639 11.766 1.00 24.77 185 PRO Q N 1
ATOM 9243 C CA . PRO D 1 185 ? 21.907 29.750 11.223 1.00 28.93 185 PRO Q CA 1
ATOM 9244 C C . PRO D 1 185 ? 20.959 30.595 10.380 1.00 28.08 185 PRO Q C 1
ATOM 9245 O O . PRO D 1 185 ? 20.455 31.644 10.832 1.00 27.03 185 PRO Q O 1
ATOM 9249 N N . ASN D 1 186 ? 20.562 30.085 9.225 1.00 26.83 186 ASN Q N 1
ATOM 9250 C CA . ASN D 1 186 ? 19.732 30.854 8.301 1.00 28.87 186 ASN Q CA 1
ATOM 9251 C C . ASN D 1 186 ? 18.604 30.124 7.616 1.00 29.48 186 ASN Q C 1
ATOM 9252 O O . ASN D 1 186 ? 18.753 29.695 6.471 1.00 30.74 186 ASN Q O 1
ATOM 9257 N N . PRO D 1 187 ? 17.457 30.022 8.256 1.00 31.62 187 PRO Q N 1
ATOM 9258 C CA . PRO D 1 187 ? 17.252 30.484 9.620 1.00 33.11 187 PRO Q CA 1
ATOM 9259 C C . PRO D 1 187 ? 17.467 29.334 10.600 1.00 35.71 187 PRO Q C 1
ATOM 9260 O O . PRO D 1 187 ? 17.811 28.212 10.204 1.00 29.17 187 PRO Q O 1
ATOM 9264 N N . PRO D 1 188 ? 17.326 29.618 11.887 1.00 36.13 188 PRO Q N 1
ATOM 9265 C CA . PRO D 1 188 ? 17.456 28.605 12.919 1.00 36.29 188 PRO Q CA 1
ATOM 9266 C C . PRO D 1 188 ? 16.248 27.685 12.947 1.00 37.25 188 PRO Q C 1
ATOM 9267 O O . PRO D 1 188 ? 16.445 26.553 13.396 1.00 32.07 188 PRO Q O 1
ATOM 9271 N N . LYS D 1 189 ? 15.079 28.071 12.454 1.00 34.71 189 LYS Q N 1
ATOM 9272 C CA . LYS D 1 189 ? 13.943 27.148 12.360 1.00 38.00 189 LYS Q CA 1
ATOM 9273 C C . LYS D 1 189 ? 14.108 26.282 11.108 1.00 39.42 189 LYS Q C 1
ATOM 9274 O O . LYS D 1 189 ? 14.322 26.788 10.003 1.00 41.48 189 LYS Q O 1
ATOM 9280 N N . LEU D 1 190 ? 14.046 24.976 11.239 1.00 38.26 190 LEU Q N 1
ATOM 9281 C CA . LEU D 1 190 ? 14.267 24.054 10.130 1.00 45.60 190 LEU Q CA 1
ATOM 9282 C C . LEU D 1 190 ? 13.027 23.286 9.716 1.00 50.67 190 LEU Q C 1
ATOM 9283 O O . LEU D 1 190 ? 12.098 23.176 10.510 1.00 51.23 190 LEU Q O 1
ATOM 9288 N N . PRO D 1 191 ? 13.076 22.677 8.540 1.00 54.34 191 PRO Q N 1
ATOM 9289 C CA . PRO D 1 191 ? 14.167 22.783 7.593 1.00 53.64 191 PRO Q CA 1
ATOM 9290 C C . PRO D 1 191 ? 14.132 24.103 6.841 1.00 49.35 191 PRO Q C 1
ATOM 9291 O O . PRO D 1 191 ? 13.061 24.697 6.845 1.00 52.78 191 PRO Q O 1
ATOM 9295 N N . SER D 1 192 ? 15.197 24.568 6.212 1.00 43.96 192 SER Q N 1
ATOM 9296 C CA . SER D 1 192 ? 15.289 25.820 5.505 1.00 39.13 192 SER Q CA 1
ATOM 9297 C C . SER D 1 192 ? 14.514 25.845 4.188 1.00 41.71 192 SER Q C 1
ATOM 9298 O O . SER D 1 192 ? 13.990 24.809 3.807 1.00 41.19 192 SER Q O 1
ATOM 9301 N N . HIS D 1 193 ? 14.487 26.989 3.489 1.00 40.71 193 HIS Q N 1
ATOM 9302 C CA . HIS D 1 193 ? 13.634 27.087 2.313 1.00 42.00 193 HIS Q CA 1
ATOM 9303 C C . HIS D 1 193 ? 14.245 26.611 1.010 1.00 38.41 193 HIS Q C 1
ATOM 9304 O O . HIS D 1 193 ? 13.490 26.660 0.024 1.00 32.45 193 HIS Q O 1
ATOM 9311 N N . HIS D 1 194 ? 15.455 26.078 0.976 1.00 36.19 194 HIS Q N 1
ATOM 9312 C CA . HIS D 1 194 ? 15.989 25.585 -0.295 1.00 33.16 194 HIS Q CA 1
ATOM 9313 C C . HIS D 1 194 ? 15.236 24.350 -0.750 1.00 30.65 194 HIS Q C 1
ATOM 9314 O O . HIS D 1 194 ? 15.092 24.135 -1.953 1.00 33.12 194 HIS Q O 1
ATOM 9321 N N . GLY D 1 195 ? 14.743 23.529 0.176 1.00 31.71 195 GLY Q N 1
ATOM 9322 C CA . GLY D 1 195 ? 14.020 22.296 -0.111 1.00 32.01 195 GLY Q CA 1
ATOM 9323 C C . GLY D 1 195 ? 12.733 22.549 -0.868 1.00 34.73 195 GLY Q C 1
ATOM 9324 O O . GLY D 1 195 ? 12.500 22.111 -1.992 1.00 36.27 195 GLY Q O 1
ATOM 9325 N N . PRO D 1 196 ? 11.838 23.326 -0.270 1.00 35.80 196 PRO Q N 1
ATOM 9326 C CA . PRO D 1 196 ? 10.582 23.711 -0.906 1.00 37.15 196 PRO Q CA 1
ATOM 9327 C C . PRO D 1 196 ? 10.869 24.344 -2.255 1.00 36.35 196 PRO Q C 1
ATOM 9328 O O . PRO D 1 196 ? 10.298 23.958 -3.281 1.00 39.67 196 PRO Q O 1
ATOM 9332 N N . ASP D 1 197 ? 11.807 25.288 -2.349 1.00 34.84 197 ASP Q N 1
ATOM 9333 C CA . ASP D 1 197 ? 12.186 25.906 -3.615 1.00 31.79 197 ASP Q CA 1
ATOM 9334 C C . ASP D 1 197 ? 12.618 24.895 -4.667 1.00 30.57 197 ASP Q C 1
ATOM 9335 O O . ASP D 1 197 ? 12.159 24.979 -5.805 1.00 30.84 197 ASP Q O 1
ATOM 9340 N N . VAL D 1 198 ? 13.449 23.912 -4.347 1.00 28.88 198 VAL Q N 1
ATOM 9341 C CA . VAL D 1 198 ? 13.793 22.854 -5.313 1.00 27.35 198 VAL Q CA 1
ATOM 9342 C C . VAL D 1 198 ? 12.555 22.121 -5.823 1.00 30.00 198 VAL Q C 1
ATOM 9343 O O . VAL D 1 198 ? 12.502 21.781 -7.009 1.00 27.39 198 VAL Q O 1
ATOM 9347 N N . LYS D 1 199 ? 11.571 21.867 -4.968 1.00 29.77 199 LYS Q N 1
ATOM 9348 C CA . LYS D 1 199 ? 10.327 21.217 -5.287 1.00 33.49 199 LYS Q CA 1
ATOM 9349 C C . LYS D 1 199 ? 9.396 22.018 -6.179 1.00 35.18 199 LYS Q C 1
ATOM 9350 O O . LYS D 1 199 ? 8.484 21.430 -6.778 1.00 38.30 199 LYS Q O 1
ATOM 9356 N N . THR D 1 200 ? 9.657 23.296 -6.421 1.00 34.54 200 THR Q N 1
ATOM 9357 C CA . THR D 1 200 ? 8.828 24.047 -7.371 1.00 33.31 200 THR Q CA 1
ATOM 9358 C C . THR D 1 200 ? 9.228 23.631 -8.778 1.00 33.95 200 THR Q C 1
ATOM 9359 O O . THR D 1 200 ? 8.545 23.944 -9.755 1.00 38.84 200 THR Q O 1
ATOM 9363 N N . VAL D 1 201 ? 10.402 23.037 -8.953 1.00 30.60 201 VAL Q N 1
ATOM 9364 C CA . VAL D 1 201 ? 10.886 22.645 -10.269 1.00 35.48 201 VAL Q CA 1
ATOM 9365 C C . VAL D 1 201 ? 11.293 21.183 -10.354 1.00 36.99 201 VAL Q C 1
ATOM 9366 O O . VAL D 1 201 ? 11.479 20.657 -11.453 1.00 35.81 201 VAL Q O 1
ATOM 9370 N N . LEU D 1 202 ? 11.532 20.522 -9.216 1.00 36.82 202 LEU Q N 1
ATOM 9371 C CA . LEU D 1 202 ? 11.999 19.128 -9.258 1.00 36.34 202 LEU Q CA 1
ATOM 9372 C C . LEU D 1 202 ? 11.280 18.321 -8.182 1.00 38.49 202 LEU Q C 1
ATOM 9373 O O . LEU D 1 202 ? 11.395 18.578 -6.988 1.00 37.83 202 LEU Q O 1
ATOM 9378 N N . ASP D 1 203 ? 10.453 17.368 -8.586 1.00 39.11 203 ASP Q N 1
ATOM 9379 C CA . ASP D 1 203 ? 9.593 16.621 -7.685 1.00 40.54 203 ASP Q CA 1
ATOM 9380 C C . ASP D 1 203 ? 10.283 15.510 -6.922 1.00 39.32 203 ASP Q C 1
ATOM 9381 O O . ASP D 1 203 ? 10.205 14.337 -7.295 1.00 41.03 203 ASP Q O 1
ATOM 9386 N N . ILE D 1 204 ? 11.004 15.883 -5.866 1.00 35.19 204 ILE Q N 1
ATOM 9387 C CA . ILE D 1 204 ? 11.733 14.988 -5.008 1.00 32.53 204 ILE Q CA 1
ATOM 9388 C C . ILE D 1 204 ? 11.479 15.317 -3.534 1.00 35.47 204 ILE Q C 1
ATOM 9389 O O . ILE D 1 204 ? 10.909 16.335 -3.167 1.00 39.92 204 ILE Q O 1
ATOM 9394 N N . ASN D 1 205 ? 11.925 14.436 -2.662 1.00 31.61 205 ASN Q N 1
ATOM 9395 C CA . ASN D 1 205 ? 11.842 14.554 -1.219 1.00 32.78 205 ASN Q CA 1
ATOM 9396 C C . ASN D 1 205 ? 13.184 15.160 -0.783 1.00 33.42 205 ASN Q C 1
ATOM 9397 O O . ASN D 1 205 ? 14.189 14.460 -0.910 1.00 31.22 205 ASN Q O 1
ATOM 9402 N N . ILE D 1 206 ? 13.170 16.406 -0.344 1.00 31.15 206 ILE Q N 1
ATOM 9403 C CA . ILE D 1 206 ? 14.401 17.079 0.047 1.00 30.77 206 ILE Q CA 1
ATOM 9404 C C . ILE D 1 206 ? 14.164 17.992 1.247 1.00 30.21 206 ILE Q C 1
ATOM 9405 O O . ILE D 1 206 ? 13.321 18.863 1.329 1.00 28.30 206 ILE Q O 1
ATOM 9410 N N . ASP D 1 207 ? 15.066 17.834 2.214 1.00 25.81 207 ASP Q N 1
ATOM 9411 C CA . ASP D 1 207 ? 15.199 18.616 3.423 1.00 28.72 207 ASP Q CA 1
ATOM 9412 C C . ASP D 1 207 ? 16.545 19.345 3.433 1.00 29.98 207 ASP Q C 1
ATOM 9413 O O . ASP D 1 207 ? 17.593 18.718 3.216 1.00 25.95 207 ASP Q O 1
ATOM 9418 N N . THR D 1 208 ? 16.554 20.646 3.720 1.00 30.06 208 THR Q N 1
ATOM 9419 C CA . THR D 1 208 ? 17.766 21.447 3.720 1.00 27.83 208 THR Q CA 1
ATOM 9420 C C . THR D 1 208 ? 17.950 22.245 5.000 1.00 32.91 208 THR Q C 1
ATOM 9421 O O . THR D 1 208 ? 16.995 22.593 5.692 1.00 28.67 208 THR Q O 1
ATOM 9425 N N . MET D 1 209 ? 19.215 22.562 5.289 1.00 30.59 209 MET Q N 1
ATOM 9426 C CA . MET D 1 209 ? 19.609 23.366 6.440 1.00 29.13 209 MET Q CA 1
ATOM 9427 C C . MET D 1 209 ? 20.632 24.368 5.873 1.00 30.81 209 MET Q C 1
ATOM 9428 O O . MET D 1 209 ? 21.299 23.998 4.895 1.00 27.15 209 MET Q O 1
ATOM 9433 N N . ALA D 1 210 ? 20.746 25.556 6.451 1.00 24.83 210 ALA Q N 1
ATOM 9434 C CA . ALA D 1 210 ? 21.676 26.539 5.911 1.00 23.92 210 ALA Q CA 1
ATOM 9435 C C . ALA D 1 210 ? 22.239 27.440 6.991 1.00 25.55 210 ALA Q C 1
ATOM 9436 O O . ALA D 1 210 ? 21.570 27.734 7.996 1.00 26.62 210 ALA Q O 1
ATOM 9438 N N . VAL D 1 211 ? 23.447 27.925 6.710 1.00 22.59 211 VAL Q N 1
ATOM 9439 C CA . VAL D 1 211 ? 24.102 28.865 7.596 1.00 22.97 211 VAL Q CA 1
ATOM 9440 C C . VAL D 1 211 ? 24.781 29.948 6.753 1.00 25.60 211 VAL Q C 1
ATOM 9441 O O . VAL D 1 211 ? 25.143 29.661 5.623 1.00 27.44 211 VAL Q O 1
ATOM 9445 N N . ILE D 1 212 ? 25.073 31.106 7.370 1.00 25.51 212 ILE Q N 1
ATOM 9446 C CA . ILE D 1 212 ? 25.837 32.144 6.684 1.00 20.01 212 ILE Q CA 1
ATOM 9447 C C . ILE D 1 212 ? 27.198 32.276 7.347 1.00 24.04 212 ILE Q C 1
ATOM 9448 O O . ILE D 1 212 ? 27.263 32.184 8.578 1.00 22.25 212 ILE Q O 1
ATOM 9453 N N . VAL D 1 213 ? 28.281 32.431 6.566 1.00 20.57 213 VAL Q N 1
ATOM 9454 C CA . VAL D 1 213 ? 29.641 32.581 7.112 1.00 23.37 213 VAL Q CA 1
ATOM 9455 C C . VAL D 1 213 ? 30.328 33.765 6.446 1.00 21.92 213 VAL Q C 1
ATOM 9456 O O . VAL D 1 213 ? 29.835 34.300 5.455 1.00 21.18 213 VAL Q O 1
ATOM 9460 N N . PRO D 1 214 ? 31.456 34.253 6.937 1.00 25.00 214 PRO Q N 1
ATOM 9461 C CA . PRO D 1 214 ? 32.150 35.424 6.388 1.00 24.19 214 PRO Q CA 1
ATOM 9462 C C . PRO D 1 214 ? 32.949 35.197 5.127 1.00 20.87 214 PRO Q C 1
ATOM 9463 O O . PRO D 1 214 ? 34.169 35.232 5.120 1.00 24.38 214 PRO Q O 1
ATOM 9467 N N . THR D 1 215 ? 32.312 35.000 3.985 1.00 23.50 215 THR Q N 1
ATOM 9468 C CA . THR D 1 215 ? 32.967 34.891 2.698 1.00 21.38 215 THR Q CA 1
ATOM 9469 C C . THR D 1 215 ? 32.053 35.540 1.652 1.00 22.92 215 THR Q C 1
ATOM 9470 O O . THR D 1 215 ? 30.883 35.749 1.948 1.00 20.19 215 THR Q O 1
ATOM 9474 N N . THR D 1 216 ? 32.643 35.952 0.523 1.00 20.69 216 THR Q N 1
ATOM 9475 C CA . THR D 1 216 ? 31.795 36.621 -0.483 1.00 19.57 216 THR Q CA 1
ATOM 9476 C C . THR D 1 216 ? 31.829 35.859 -1.807 1.00 23.32 216 THR Q C 1
ATOM 9477 O O . THR D 1 216 ? 31.077 36.181 -2.710 1.00 26.49 216 THR Q O 1
ATOM 9481 N N . LEU D 1 217 ? 32.765 34.927 -1.928 1.00 22.42 217 LEU Q N 1
ATOM 9482 C CA . LEU D 1 217 ? 32.991 34.333 -3.249 1.00 24.08 217 LEU Q CA 1
ATOM 9483 C C . LEU D 1 217 ? 31.935 33.387 -3.759 1.00 27.97 217 LEU Q C 1
ATOM 9484 O O . LEU D 1 217 ? 31.515 33.569 -4.923 1.00 21.87 217 LEU Q O 1
ATOM 9489 N N . MET D 1 218 ? 31.680 32.315 -3.005 1.00 20.91 218 MET Q N 1
ATOM 9490 C CA . MET D 1 218 ? 30.756 31.276 -3.474 1.00 22.49 218 MET Q CA 1
ATOM 9491 C C . MET D 1 218 ? 29.998 30.658 -2.291 1.00 21.61 218 MET Q C 1
ATOM 9492 O O . MET D 1 218 ? 30.524 30.720 -1.186 1.00 24.29 218 MET Q O 1
ATOM 9497 N N . HIS D 1 219 ? 28.903 29.981 -2.518 1.00 23.92 219 HIS Q N 1
ATOM 9498 C CA . HIS D 1 219 ? 28.185 29.180 -1.565 1.00 25.77 219 HIS Q CA 1
ATOM 9499 C C . HIS D 1 219 ? 28.828 27.782 -1.645 1.00 28.61 219 HIS Q C 1
ATOM 9500 O O . HIS D 1 219 ? 29.514 27.494 -2.630 1.00 22.19 219 HIS Q O 1
ATOM 9507 N N . GLN D 1 220 ? 28.650 26.949 -0.622 1.00 25.46 220 GLN Q N 1
ATOM 9508 C CA . GLN D 1 220 ? 29.228 25.609 -0.669 1.00 24.93 220 GLN Q CA 1
ATOM 9509 C C . GLN D 1 220 ? 28.140 24.644 -0.157 1.00 26.17 220 GLN Q C 1
ATOM 9510 O O . GLN D 1 220 ? 27.396 24.964 0.769 1.00 23.18 220 GLN Q O 1
ATOM 9516 N N . HIS D 1 221 ? 27.958 23.541 -0.888 1.00 22.55 221 HIS Q N 1
ATOM 9517 C CA . HIS D 1 221 ? 26.885 22.597 -0.576 1.00 22.58 221 HIS Q CA 1
ATOM 9518 C C . HIS D 1 221 ? 27.397 21.241 -0.126 1.00 26.50 221 HIS Q C 1
ATOM 9519 O O . HIS D 1 221 ? 28.345 20.722 -0.723 1.00 24.26 221 HIS Q O 1
ATOM 9526 N N . ASN D 1 222 ? 26.768 20.670 0.902 1.00 25.28 222 ASN Q N 1
ATOM 9527 C CA . ASN D 1 222 ? 27.162 19.328 1.364 1.00 25.93 222 ASN Q CA 1
ATOM 9528 C C . ASN D 1 222 ? 25.916 18.476 1.133 1.00 27.35 222 ASN Q C 1
ATOM 9529 O O . ASN D 1 222 ? 24.868 18.719 1.741 1.00 25.52 222 ASN Q O 1
ATOM 9534 N N . VAL D 1 223 ? 25.957 17.605 0.127 1.00 22.71 223 VAL Q N 1
ATOM 9535 C CA . VAL D 1 223 ? 24.788 16.851 -0.304 1.00 24.15 223 VAL Q CA 1
ATOM 9536 C C . VAL D 1 223 ? 24.803 15.349 -0.032 1.00 29.63 223 VAL Q C 1
ATOM 9537 O O . VAL D 1 223 ? 25.858 14.700 -0.207 1.00 25.08 223 VAL Q O 1
ATOM 9541 N N . MET D 1 224 ? 23.661 14.875 0.490 1.00 28.14 224 MET Q N 1
ATOM 9542 C CA . MET D 1 224 ? 23.557 13.464 0.877 1.00 27.64 224 MET Q CA 1
ATOM 9543 C C . MET D 1 224 ? 22.261 12.926 0.268 1.00 30.61 224 MET Q C 1
ATOM 9544 O O . MET D 1 224 ? 21.198 13.408 0.636 1.00 32.16 224 MET Q O 1
ATOM 9549 N N . VAL D 1 225 ? 22.367 12.055 -0.723 1.00 27.25 225 VAL Q N 1
ATOM 9550 C CA . VAL D 1 225 ? 21.232 11.575 -1.484 1.00 28.28 225 VAL Q CA 1
ATOM 9551 C C . VAL D 1 225 ? 21.016 10.061 -1.406 1.00 33.00 225 VAL Q C 1
ATOM 9552 O O . VAL D 1 225 ? 21.855 9.288 -1.891 1.00 27.03 225 VAL Q O 1
ATOM 9556 N N . GLU D 1 226 ? 19.866 9.675 -0.860 1.00 28.17 226 GLU Q N 1
ATOM 9557 C CA . GLU D 1 226 ? 19.469 8.271 -0.810 1.00 32.10 226 GLU Q CA 1
ATOM 9558 C C . GLU D 1 226 ? 18.855 7.945 -2.167 1.00 30.26 226 GLU Q C 1
ATOM 9559 O O . GLU D 1 226 ? 17.961 8.673 -2.607 1.00 28.41 226 GLU Q O 1
ATOM 9565 N N . VAL D 1 227 ? 19.351 6.910 -2.872 1.00 31.54 227 VAL Q N 1
ATOM 9566 C CA . VAL D 1 227 ? 18.771 6.613 -4.198 1.00 31.36 227 VAL Q CA 1
ATOM 9567 C C . VAL D 1 227 ? 18.074 5.252 -4.257 1.00 33.98 227 VAL Q C 1
ATOM 9568 O O . VAL D 1 227 ? 18.169 4.429 -3.352 1.00 34.07 227 VAL Q O 1
ATOM 9572 N N . GLU D 1 228 ? 17.287 4.963 -5.283 1.00 36.04 228 GLU Q N 1
ATOM 9573 C CA . GLU D 1 228 ? 16.537 3.728 -5.467 1.00 36.86 228 GLU Q CA 1
ATOM 9574 C C . GLU D 1 228 ? 17.441 2.648 -6.079 1.00 37.01 228 GLU Q C 1
ATOM 9575 O O . GLU D 1 228 ? 17.360 1.473 -5.714 1.00 39.72 228 GLU Q O 1
ATOM 9581 N N . GLU D 1 229 ? 18.346 3.026 -6.970 1.00 35.87 229 GLU Q N 1
ATOM 9582 C CA . GLU D 1 229 ? 19.302 2.107 -7.569 1.00 39.22 229 GLU Q CA 1
ATOM 9583 C C . GLU D 1 229 ? 20.739 2.595 -7.323 1.00 40.55 229 GLU Q C 1
ATOM 9584 O O . GLU D 1 229 ? 21.294 3.444 -8.022 1.00 39.41 229 GLU Q O 1
ATOM 9590 N N . THR D 1 230 ? 21.385 1.933 -6.379 1.00 39.76 230 THR Q N 1
ATOM 9591 C CA . THR D 1 230 ? 22.748 2.286 -6.012 1.00 40.58 230 THR Q CA 1
ATOM 9592 C C . THR D 1 230 ? 23.753 2.146 -7.128 1.00 41.36 230 THR Q C 1
ATOM 9593 O O . THR D 1 230 ? 23.908 1.091 -7.728 1.00 36.06 230 THR Q O 1
ATOM 9597 N N . PRO D 1 231 ? 24.442 3.243 -7.424 1.00 44.56 231 PRO Q N 1
ATOM 9598 C CA . PRO D 1 231 ? 25.429 3.270 -8.493 1.00 39.53 231 PRO Q CA 1
ATOM 9599 C C . PRO D 1 231 ? 26.808 3.105 -7.897 1.00 37.79 231 PRO Q C 1
ATOM 9600 O O . PRO D 1 231 ? 26.941 2.976 -6.679 1.00 36.90 231 PRO Q O 1
ATOM 9604 N N . THR D 1 232 ? 27.828 3.079 -8.750 1.00 36.62 232 THR Q N 1
ATOM 9605 C CA . THR D 1 232 ? 29.187 3.073 -8.271 1.00 33.65 232 THR Q CA 1
ATOM 9606 C C . THR D 1 232 ? 29.670 4.546 -8.307 1.00 32.25 232 THR Q C 1
ATOM 9607 O O . THR D 1 232 ? 29.063 5.376 -8.986 1.00 30.89 232 THR Q O 1
ATOM 9611 N N . VAL D 1 233 ? 30.829 4.819 -7.747 1.00 31.52 233 VAL Q N 1
ATOM 9612 C CA . VAL D 1 233 ? 31.394 6.180 -7.831 1.00 37.50 233 VAL Q CA 1
ATOM 9613 C C . VAL D 1 233 ? 31.648 6.533 -9.289 1.00 37.11 233 VAL Q C 1
ATOM 9614 O O . VAL D 1 233 ? 31.314 7.625 -9.748 1.00 33.37 233 VAL Q O 1
ATOM 9618 N N . ASP D 1 234 ? 32.188 5.591 -10.071 1.00 40.15 234 ASP Q N 1
ATOM 9619 C CA . ASP D 1 234 ? 32.442 5.826 -11.493 1.00 38.35 234 ASP Q CA 1
ATOM 9620 C C . ASP D 1 234 ? 31.191 6.151 -12.281 1.00 35.89 234 ASP Q C 1
ATOM 9621 O O . ASP D 1 234 ? 31.241 7.036 -13.157 1.00 37.29 234 ASP Q O 1
ATOM 9626 N N . ASP D 1 235 ? 30.078 5.475 -12.027 1.00 32.70 235 ASP Q N 1
ATOM 9627 C CA . ASP D 1 235 ? 28.823 5.825 -12.690 1.00 32.05 235 ASP Q CA 1
ATOM 9628 C C . ASP D 1 235 ? 28.440 7.286 -12.379 1.00 33.56 235 ASP Q C 1
ATOM 9629 O O . ASP D 1 235 ? 27.956 8.017 -13.238 1.00 31.87 235 ASP Q O 1
ATOM 9634 N N . ILE D 1 236 ? 28.504 7.688 -11.112 1.00 33.87 236 ILE Q N 1
ATOM 9635 C CA . ILE D 1 236 ? 28.135 9.060 -10.709 1.00 34.46 236 ILE Q CA 1
ATOM 9636 C C . ILE D 1 236 ? 29.057 10.055 -11.419 1.00 32.76 236 ILE Q C 1
ATOM 9637 O O . ILE D 1 236 ? 28.592 11.029 -11.990 1.00 30.19 236 ILE Q O 1
ATOM 9642 N N . ILE D 1 237 ? 30.360 9.756 -11.412 1.00 32.52 237 ILE Q N 1
ATOM 9643 C CA . ILE D 1 237 ? 31.322 10.603 -12.132 1.00 39.08 237 ILE Q CA 1
ATOM 9644 C C . ILE D 1 237 ? 30.914 10.717 -13.595 1.00 38.85 237 ILE Q C 1
ATOM 9645 O O . ILE D 1 237 ? 30.825 11.831 -14.127 1.00 36.66 237 ILE Q O 1
ATOM 9650 N N . ASP D 1 238 ? 30.583 9.607 -14.268 1.00 40.25 238 ASP Q N 1
ATOM 9651 C CA . ASP D 1 238 ? 30.094 9.665 -15.642 1.00 39.06 238 ASP Q CA 1
ATOM 9652 C C . ASP D 1 238 ? 28.846 10.524 -15.787 1.00 39.90 238 ASP Q C 1
ATOM 9653 O O . ASP D 1 238 ? 28.706 11.243 -16.769 1.00 40.05 238 ASP Q O 1
ATOM 9658 N N . VAL D 1 239 ? 27.872 10.392 -14.886 1.00 41.36 239 VAL Q N 1
ATOM 9659 C CA . VAL D 1 239 ? 26.659 11.187 -14.961 1.00 38.97 239 VAL Q CA 1
ATOM 9660 C C . VAL D 1 239 ? 26.980 12.671 -14.856 1.00 39.08 239 VAL Q C 1
ATOM 9661 O O . VAL D 1 239 ? 26.469 13.470 -15.647 1.00 38.71 239 VAL Q O 1
ATOM 9665 N N . PHE D 1 240 ? 27.795 13.045 -13.859 1.00 38.01 240 PHE Q N 1
ATOM 9666 C CA . PHE D 1 240 ? 28.104 14.479 -13.695 1.00 37.27 240 PHE Q CA 1
ATOM 9667 C C . PHE D 1 240 ? 28.878 15.042 -14.873 1.00 35.53 240 PHE Q C 1
ATOM 9668 O O . PHE D 1 240 ? 28.592 16.153 -15.311 1.00 28.49 240 PHE Q O 1
ATOM 9676 N N . GLU D 1 241 ? 29.846 14.302 -15.410 1.00 35.65 241 GLU Q N 1
ATOM 9677 C CA . GLU D 1 241 ? 30.576 14.731 -16.596 1.00 40.42 241 GLU Q CA 1
ATOM 9678 C C . GLU D 1 241 ? 29.658 14.922 -17.797 1.00 41.99 241 GLU Q C 1
ATOM 9679 O O . GLU D 1 241 ? 29.934 15.867 -18.531 1.00 42.08 241 GLU Q O 1
ATOM 9685 N N . ASP D 1 242 ? 28.627 14.106 -17.965 1.00 39.15 242 ASP Q N 1
ATOM 9686 C CA . ASP D 1 242 ? 27.693 14.241 -19.050 1.00 41.39 242 ASP Q CA 1
ATOM 9687 C C . ASP D 1 242 ? 26.618 15.306 -18.854 1.00 41.88 242 ASP Q C 1
ATOM 9688 O O . ASP D 1 242 ? 25.968 15.634 -19.853 1.00 42.84 242 ASP Q O 1
ATOM 9693 N N . THR D 1 243 ? 26.352 15.786 -17.641 1.00 39.73 243 THR Q N 1
ATOM 9694 C CA . THR D 1 243 ? 25.222 16.742 -17.530 1.00 38.92 243 THR Q CA 1
ATOM 9695 C C . THR D 1 243 ? 25.737 18.128 -17.821 1.00 38.01 243 THR Q C 1
ATOM 9696 O O . THR D 1 243 ? 26.918 18.483 -17.608 1.00 35.14 243 THR Q O 1
ATOM 9700 N N . PRO D 1 244 ? 24.928 18.949 -18.475 1.00 40.94 244 PRO Q N 1
ATOM 9701 C CA . PRO D 1 244 ? 25.341 20.306 -18.829 1.00 40.89 244 PRO Q CA 1
ATOM 9702 C C . PRO D 1 244 ? 25.542 21.171 -17.591 1.00 33.54 244 PRO Q C 1
ATOM 9703 O O . PRO D 1 244 ? 24.799 21.066 -16.612 1.00 34.90 244 PRO Q O 1
ATOM 9707 N N . ARG D 1 245 ? 26.494 22.087 -17.621 1.00 32.02 245 ARG Q N 1
ATOM 9708 C CA . ARG D 1 245 ? 26.728 23.108 -16.615 1.00 30.47 245 ARG Q CA 1
ATOM 9709 C C . ARG D 1 245 ? 27.156 22.599 -15.252 1.00 31.80 245 ARG Q C 1
ATOM 9710 O O . ARG D 1 245 ? 27.042 23.292 -14.239 1.00 30.17 245 ARG Q O 1
ATOM 9718 N N . VAL D 1 246 ? 27.733 21.404 -15.220 1.00 27.80 246 VAL Q N 1
ATOM 9719 C CA . VAL D 1 246 ? 28.261 20.787 -14.027 1.00 29.91 246 VAL Q CA 1
ATOM 9720 C C . VAL D 1 246 ? 29.700 20.442 -14.382 1.00 32.37 246 VAL Q C 1
ATOM 9721 O O . VAL D 1 246 ? 29.853 19.880 -15.456 1.00 30.97 246 VAL Q O 1
ATOM 9725 N N . ILE D 1 247 ? 30.700 20.797 -13.590 1.00 29.88 247 ILE Q N 1
ATOM 9726 C CA . ILE D 1 247 ? 32.063 20.412 -13.942 1.00 27.84 247 ILE Q CA 1
ATOM 9727 C C . ILE D 1 247 ? 32.580 19.628 -12.751 1.00 27.04 247 ILE Q C 1
ATOM 9728 O O . ILE D 1 247 ? 32.107 19.759 -11.631 1.00 33.17 247 ILE Q O 1
ATOM 9733 N N . LEU D 1 248 ? 33.580 18.810 -12.968 1.00 28.93 248 LEU Q N 1
ATOM 9734 C CA . LEU D 1 248 ? 34.266 18.053 -11.954 1.00 30.10 248 LEU Q CA 1
ATOM 9735 C C . LEU D 1 248 ? 35.624 18.728 -11.741 1.00 29.81 248 LEU Q C 1
ATOM 9736 O O . LEU D 1 248 ? 36.371 18.938 -12.699 1.00 34.56 248 LEU Q O 1
ATOM 9741 N N . ILE D 1 249 ? 35.992 18.948 -10.498 1.00 27.04 249 ILE Q N 1
ATOM 9742 C CA . ILE D 1 249 ? 37.251 19.552 -10.120 1.00 27.25 249 ILE Q CA 1
ATOM 9743 C C . ILE D 1 249 ? 37.901 18.653 -9.079 1.00 28.26 249 ILE Q C 1
ATOM 9744 O O . ILE D 1 249 ? 37.256 17.810 -8.429 1.00 27.75 249 ILE Q O 1
ATOM 9749 N N . SER D 1 250 ? 39.193 18.900 -8.888 1.00 24.84 250 SER Q N 1
ATOM 9750 C CA . SER D 1 250 ? 39.878 18.043 -7.899 1.00 31.61 250 SER Q CA 1
ATOM 9751 C C . SER D 1 250 ? 40.735 18.839 -6.966 1.00 31.02 250 SER Q C 1
ATOM 9752 O O . SER D 1 250 ? 41.500 19.688 -7.446 1.00 31.39 250 SER Q O 1
ATOM 9755 N N . ALA D 1 251 ? 40.726 18.536 -5.678 1.00 30.40 251 ALA Q N 1
ATOM 9756 C CA . ALA D 1 251 ? 41.623 19.224 -4.742 1.00 33.81 251 ALA Q CA 1
ATOM 9757 C C . ALA D 1 251 ? 43.055 18.793 -5.031 1.00 37.02 251 ALA Q C 1
ATOM 9758 O O . ALA D 1 251 ? 43.969 19.582 -4.798 1.00 36.29 251 ALA Q O 1
ATOM 9760 N N . GLU D 1 252 ? 43.253 17.602 -5.614 1.00 34.90 252 GLU Q N 1
ATOM 9761 C CA . GLU D 1 252 ? 44.600 17.149 -5.967 1.00 42.63 252 GLU Q CA 1
ATOM 9762 C C . GLU D 1 252 ? 45.208 18.044 -7.043 1.00 41.30 252 GLU Q C 1
ATOM 9763 O O . GLU D 1 252 ? 46.409 18.312 -7.077 1.00 44.47 252 GLU Q O 1
ATOM 9769 N N . ASP D 1 253 ? 44.386 18.586 -7.941 1.00 36.43 253 ASP Q N 1
ATOM 9770 C CA . ASP D 1 253 ? 44.821 19.524 -8.961 1.00 31.89 253 ASP Q CA 1
ATOM 9771 C C . ASP D 1 253 ? 45.007 20.932 -8.386 1.00 29.14 253 ASP Q C 1
ATOM 9772 O O . ASP D 1 253 ? 45.306 21.830 -9.180 1.00 29.57 253 ASP Q O 1
ATOM 9777 N N . GLY D 1 254 ? 44.773 21.182 -7.104 1.00 30.08 254 GLY Q N 1
ATOM 9778 C CA . GLY D 1 254 ? 44.949 22.526 -6.546 1.00 30.67 254 GLY Q CA 1
ATOM 9779 C C . GLY D 1 254 ? 43.654 23.279 -6.295 1.00 30.43 254 GLY Q C 1
ATOM 9780 O O . GLY D 1 254 ? 43.686 24.361 -5.676 1.00 30.55 254 GLY Q O 1
ATOM 9781 N N . LEU D 1 255 ? 42.499 22.733 -6.639 1.00 26.29 255 LEU Q N 1
ATOM 9782 C CA . LEU D 1 255 ? 41.222 23.420 -6.369 1.00 27.47 255 LEU Q CA 1
ATOM 9783 C C . LEU D 1 255 ? 40.656 22.938 -5.037 1.00 27.51 255 LEU Q C 1
ATOM 9784 O O . LEU D 1 255 ? 39.683 22.202 -4.899 1.00 28.08 255 LEU Q O 1
ATOM 9789 N N . THR D 1 256 ? 41.313 23.355 -3.961 1.00 26.96 256 THR Q N 1
ATOM 9790 C CA . THR D 1 256 ? 41.004 22.925 -2.620 1.00 28.96 256 THR Q CA 1
ATOM 9791 C C . THR D 1 256 ? 39.917 23.738 -1.934 1.00 23.03 256 THR Q C 1
ATOM 9792 O O . THR D 1 256 ? 39.400 23.233 -0.934 1.00 26.21 256 THR Q O 1
ATOM 9796 N N . SER D 1 257 ? 39.511 24.852 -2.514 1.00 23.52 257 SER Q N 1
ATOM 9797 C CA . SER D 1 257 ? 38.587 25.780 -1.885 1.00 23.48 257 SER Q CA 1
ATOM 9798 C C . SER D 1 257 ? 37.803 26.610 -2.885 1.00 25.56 257 SER Q C 1
ATOM 9799 O O . SER D 1 257 ? 38.178 26.605 -4.056 1.00 22.52 257 SER Q O 1
ATOM 9802 N N . THR D 1 258 ? 36.809 27.375 -2.408 1.00 22.39 258 THR Q N 1
ATOM 9803 C CA . THR D 1 258 ? 36.033 28.208 -3.329 1.00 23.37 258 THR Q CA 1
ATOM 9804 C C . THR D 1 258 ? 36.914 29.317 -3.886 1.00 21.45 258 THR Q C 1
ATOM 9805 O O . THR D 1 258 ? 36.681 29.833 -4.972 1.00 23.76 258 THR Q O 1
ATOM 9809 N N . ALA D 1 259 ? 37.941 29.771 -3.165 1.00 21.19 259 ALA Q N 1
ATOM 9810 C CA . ALA D 1 259 ? 38.839 30.826 -3.646 1.00 28.23 259 ALA Q CA 1
ATOM 9811 C C . ALA D 1 259 ? 39.675 30.335 -4.836 1.00 27.54 259 ALA Q C 1
ATOM 9812 O O . ALA D 1 259 ? 39.810 31.053 -5.840 1.00 25.74 259 ALA Q O 1
ATOM 9814 N N . GLU D 1 260 ? 40.139 29.086 -4.767 1.00 21.87 260 GLU Q N 1
ATOM 9815 C CA . GLU D 1 260 ? 40.881 28.518 -5.891 1.00 28.69 260 GLU Q CA 1
ATOM 9816 C C . GLU D 1 260 ? 39.938 28.222 -7.051 1.00 28.74 260 GLU Q C 1
ATOM 9817 O O . GLU D 1 260 ? 40.377 28.305 -8.207 1.00 26.41 260 GLU Q O 1
ATOM 9823 N N . ILE D 1 261 ? 38.666 27.918 -6.772 1.00 26.25 261 ILE Q N 1
ATOM 9824 C CA . ILE D 1 261 ? 37.751 27.664 -7.899 1.00 31.41 261 ILE Q CA 1
ATOM 9825 C C . ILE D 1 261 ? 37.581 28.945 -8.723 1.00 30.61 261 ILE Q C 1
ATOM 9826 O O . ILE D 1 261 ? 37.631 28.942 -9.953 1.00 27.17 261 ILE Q O 1
ATOM 9831 N N . MET D 1 262 ? 37.383 30.076 -8.033 1.00 23.57 262 MET Q N 1
ATOM 9832 C CA . MET D 1 262 ? 37.251 31.367 -8.672 1.00 23.00 262 MET Q CA 1
ATOM 9833 C C . MET D 1 262 ? 38.546 31.800 -9.347 1.00 25.37 262 MET Q C 1
ATOM 9834 O O . MET D 1 262 ? 38.418 32.552 -10.319 1.00 27.42 262 MET Q O 1
ATOM 9839 N N . GLU D 1 263 ? 39.711 31.327 -8.902 1.00 23.84 263 GLU Q N 1
ATOM 9840 C CA . GLU D 1 263 ? 40.972 31.617 -9.540 1.00 26.37 263 GLU Q CA 1
ATOM 9841 C C . GLU D 1 263 ? 40.954 30.877 -10.882 1.00 30.07 263 GLU Q C 1
ATOM 9842 O O . GLU D 1 263 ? 41.233 31.417 -11.934 1.00 28.78 263 GLU Q O 1
ATOM 9848 N N . TYR D 1 264 ? 40.501 29.618 -10.837 1.00 30.26 264 TYR Q N 1
ATOM 9849 C CA . TYR D 1 264 ? 40.286 28.855 -12.064 1.00 32.02 264 TYR Q CA 1
ATOM 9850 C C . TYR D 1 264 ? 39.340 29.588 -13.011 1.00 31.95 264 TYR Q C 1
ATOM 9851 O O . TYR D 1 264 ? 39.684 29.737 -14.200 1.00 27.61 264 TYR Q O 1
ATOM 9860 N N . ALA D 1 265 ? 38.229 30.141 -12.510 1.00 28.59 265 ALA Q N 1
ATOM 9861 C CA . ALA D 1 265 ? 37.345 30.903 -13.387 1.00 28.46 265 ALA Q CA 1
ATOM 9862 C C . ALA D 1 265 ? 38.053 32.097 -14.027 1.00 30.10 265 ALA Q C 1
ATOM 9863 O O . ALA D 1 265 ? 37.744 32.409 -15.182 1.00 24.92 265 ALA Q O 1
ATOM 9865 N N . LYS D 1 266 ? 39.003 32.751 -13.341 1.00 25.90 266 LYS Q N 1
ATOM 9866 C CA . LYS D 1 266 ? 39.706 33.864 -13.948 1.00 31.43 266 LYS Q CA 1
ATOM 9867 C C . LYS D 1 266 ? 40.580 33.368 -15.099 1.00 33.68 266 LYS Q C 1
ATOM 9868 O O . LYS D 1 266 ? 40.775 34.145 -16.027 1.00 35.71 266 LYS Q O 1
ATOM 9874 N N . GLU D 1 267 ? 41.158 32.172 -15.045 1.00 31.94 267 GLU Q N 1
ATOM 9875 C CA . GLU D 1 267 ? 41.944 31.706 -16.184 1.00 37.45 267 GLU Q CA 1
ATOM 9876 C C . GLU D 1 267 ? 41.074 31.319 -17.376 1.00 39.13 267 GLU Q C 1
ATOM 9877 O O . GLU D 1 267 ? 41.637 31.245 -18.470 1.00 36.21 267 GLU Q O 1
ATOM 9883 N N . LEU D 1 268 ? 39.782 31.083 -17.202 1.00 40.14 268 LEU Q N 1
ATOM 9884 C CA . LEU D 1 268 ? 38.843 30.750 -18.264 1.00 40.41 268 LEU Q CA 1
ATOM 9885 C C . LEU D 1 268 ? 38.550 31.960 -19.144 1.00 42.16 268 LEU Q C 1
ATOM 9886 O O . LEU D 1 268 ? 38.323 31.837 -20.359 1.00 39.53 268 LEU Q O 1
ATOM 9891 N N . GLY D 1 269 ? 38.558 33.172 -18.578 1.00 41.39 269 GLY Q N 1
ATOM 9892 C CA . GLY D 1 269 ? 38.394 34.355 -19.402 1.00 41.86 269 GLY Q CA 1
ATOM 9893 C C . GLY D 1 269 ? 37.026 34.700 -19.918 1.00 44.28 269 GLY Q C 1
ATOM 9894 O O . GLY D 1 269 ? 36.973 35.418 -20.916 1.00 47.57 269 GLY Q O 1
ATOM 9895 N N . ARG D 1 270 ? 35.943 34.241 -19.306 1.00 40.67 270 ARG Q N 1
ATOM 9896 C CA . ARG D 1 270 ? 34.617 34.661 -19.739 1.00 39.00 270 ARG Q CA 1
ATOM 9897 C C . ARG D 1 270 ? 34.312 36.010 -19.068 1.00 37.74 270 ARG Q C 1
ATOM 9898 O O . ARG D 1 270 ? 35.073 36.523 -18.251 1.00 35.13 270 ARG Q O 1
ATOM 9906 N N . SER D 1 271 ? 33.173 36.588 -19.397 1.00 37.88 271 SER Q N 1
ATOM 9907 C CA . SER D 1 271 ? 32.662 37.838 -18.843 1.00 37.67 271 SER Q CA 1
ATOM 9908 C C . SER D 1 271 ? 32.742 37.878 -17.320 1.00 36.07 271 SER Q C 1
ATOM 9909 O O . SER D 1 271 ? 32.260 36.995 -16.613 1.00 30.76 271 SER Q O 1
ATOM 9912 N N . ARG D 1 272 ? 33.392 38.881 -16.745 1.00 32.44 272 ARG Q N 1
ATOM 9913 C CA . ARG D 1 272 ? 33.578 39.092 -15.325 1.00 31.10 272 ARG Q CA 1
ATOM 9914 C C . ARG D 1 272 ? 34.274 37.961 -14.588 1.00 32.21 272 ARG Q C 1
ATOM 9915 O O . ARG D 1 272 ? 34.214 37.917 -13.362 1.00 31.44 272 ARG Q O 1
ATOM 9923 N N . ASN D 1 273 ? 34.964 37.038 -15.203 1.00 33.19 273 ASN Q N 1
ATOM 9924 C CA . ASN D 1 273 ? 35.572 35.844 -14.671 1.00 37.45 273 ASN Q CA 1
ATOM 9925 C C . ASN D 1 273 ? 34.491 35.002 -13.953 1.00 30.96 273 ASN Q C 1
ATOM 9926 O O . ASN D 1 273 ? 34.806 34.356 -12.971 1.00 30.34 273 ASN Q O 1
ATOM 9931 N N . ASP D 1 274 ? 33.241 35.045 -14.395 1.00 30.08 274 ASP Q N 1
ATOM 9932 C CA . ASP D 1 274 ? 32.184 34.293 -13.763 1.00 27.83 274 ASP Q CA 1
ATOM 9933 C C . ASP D 1 274 ? 32.406 32.783 -13.862 1.00 30.55 274 ASP Q C 1
ATOM 9934 O O . ASP D 1 274 ? 33.154 32.292 -14.713 1.00 29.64 274 ASP Q O 1
ATOM 9939 N N . LEU D 1 275 ? 31.729 32.042 -12.995 1.00 27.35 275 LEU Q N 1
ATOM 9940 C CA . LEU D 1 275 ? 31.717 30.594 -13.105 1.00 29.05 275 LEU Q CA 1
ATOM 9941 C C . LEU D 1 275 ? 30.233 30.238 -13.228 1.00 31.05 275 LEU Q C 1
ATOM 9942 O O . LEU D 1 275 ? 29.508 30.185 -12.206 1.00 28.71 275 LEU Q O 1
ATOM 9947 N N . PHE D 1 276 ? 29.747 30.077 -14.464 1.00 28.44 276 PHE Q N 1
ATOM 9948 C CA . PHE D 1 276 ? 28.314 29.762 -14.632 1.00 27.94 276 PHE Q CA 1
ATOM 9949 C C . PHE D 1 276 ? 27.991 28.349 -14.179 1.00 26.31 276 PHE Q C 1
ATOM 9950 O O . PHE D 1 276 ? 26.901 28.033 -13.692 1.00 24.92 276 PHE Q O 1
ATOM 9958 N N . GLU D 1 277 ? 28.979 27.481 -14.255 1.00 25.84 277 GLU Q N 1
ATOM 9959 C CA . GLU D 1 277 ? 28.911 26.076 -13.961 1.00 30.88 277 GLU Q CA 1
ATOM 9960 C C . GLU D 1 277 ? 28.933 25.724 -12.477 1.00 29.03 277 GLU Q C 1
ATOM 9961 O O . GLU D 1 277 ? 29.587 26.416 -11.700 1.00 30.32 277 GLU Q O 1
ATOM 9967 N N . ILE D 1 278 ? 28.374 24.579 -12.121 1.00 26.77 278 ILE Q N 1
ATOM 9968 C CA . ILE D 1 278 ? 28.430 24.080 -10.739 1.00 24.04 278 ILE Q CA 1
ATOM 9969 C C . ILE D 1 278 ? 29.584 23.088 -10.674 1.00 27.91 278 ILE Q C 1
ATOM 9970 O O . ILE D 1 278 ? 29.610 22.056 -11.338 1.00 30.86 278 ILE Q O 1
ATOM 9975 N N . PRO D 1 279 ? 30.621 23.373 -9.906 1.00 25.95 279 PRO Q N 1
ATOM 9976 C CA . PRO D 1 279 ? 31.732 22.482 -9.709 1.00 25.66 279 PRO Q CA 1
ATOM 9977 C C . PRO D 1 279 ? 31.422 21.491 -8.574 1.00 31.40 279 PRO Q C 1
ATOM 9978 O O . PRO D 1 279 ? 30.879 21.860 -7.520 1.00 28.65 279 PRO Q O 1
ATOM 9982 N N . VAL D 1 280 ? 31.755 20.231 -8.825 1.00 28.88 280 VAL Q N 1
ATOM 9983 C CA . VAL D 1 280 ? 31.636 19.174 -7.835 1.00 27.55 280 VAL Q CA 1
ATOM 9984 C C . VAL D 1 280 ? 33.051 18.684 -7.546 1.00 25.85 280 VAL Q C 1
ATOM 9985 O O . VAL D 1 280 ? 33.776 18.437 -8.527 1.00 31.69 280 VAL Q O 1
ATOM 9989 N N . TRP D 1 281 ? 33.425 18.524 -6.291 1.00 24.61 281 TRP Q N 1
ATOM 9990 C CA . TRP D 1 281 ? 34.723 17.977 -5.962 1.00 23.76 281 TRP Q CA 1
ATOM 9991 C C . TRP D 1 281 ? 34.744 16.478 -6.295 1.00 29.50 281 TRP Q C 1
ATOM 9992 O O . TRP D 1 281 ? 34.087 15.661 -5.630 1.00 27.72 281 TRP Q O 1
ATOM 10003 N N . ARG D 1 282 ? 35.548 16.086 -7.284 1.00 29.63 282 ARG Q N 1
ATOM 10004 C CA . ARG D 1 282 ? 35.607 14.697 -7.716 1.00 29.28 282 ARG Q CA 1
ATOM 10005 C C . ARG D 1 282 ? 35.875 13.747 -6.560 1.00 30.82 282 ARG Q C 1
ATOM 10006 O O . ARG D 1 282 ? 35.196 12.730 -6.398 1.00 31.46 282 ARG Q O 1
ATOM 10014 N N . GLU D 1 283 ? 36.861 14.025 -5.723 1.00 31.12 283 GLU Q N 1
ATOM 10015 C CA . GLU D 1 283 ? 37.238 13.208 -4.597 1.00 32.89 283 GLU Q CA 1
ATOM 10016 C C . GLU D 1 283 ? 36.151 13.113 -3.525 1.00 32.14 283 GLU Q C 1
ATOM 10017 O O . GLU D 1 283 ? 36.282 12.213 -2.687 1.00 27.91 283 GLU Q O 1
ATOM 10023 N N . SER D 1 284 ? 35.185 14.022 -3.475 1.00 30.77 284 SER Q N 1
ATOM 10024 C CA . SER D 1 284 ? 34.132 13.964 -2.479 1.00 29.58 284 SER Q CA 1
ATOM 10025 C C . SER D 1 284 ? 33.035 12.960 -2.839 1.00 31.00 284 SER Q C 1
ATOM 10026 O O . SER D 1 284 ? 32.305 12.588 -1.930 1.00 29.35 284 SER Q O 1
ATOM 10029 N N . ILE D 1 285 ? 32.918 12.545 -4.101 1.00 31.08 285 ILE Q N 1
ATOM 10030 C CA . ILE D 1 285 ? 31.851 11.640 -4.518 1.00 31.21 285 ILE Q CA 1
ATOM 10031 C C . ILE D 1 285 ? 32.048 10.294 -3.829 1.00 33.18 285 ILE Q C 1
ATOM 10032 O O . ILE D 1 285 ? 33.080 9.640 -3.949 1.00 27.64 285 ILE Q O 1
ATOM 10037 N N . THR D 1 286 ? 31.085 9.912 -3.000 1.00 32.24 286 THR Q N 1
ATOM 10038 C CA . THR D 1 286 ? 31.166 8.739 -2.149 1.00 32.38 286 THR Q CA 1
ATOM 10039 C C . THR D 1 286 ? 29.838 7.984 -2.154 1.00 35.91 286 THR Q C 1
ATOM 10040 O O . THR D 1 286 ? 28.775 8.608 -2.238 1.00 34.85 286 THR Q O 1
ATOM 10044 N N . VAL D 1 287 ? 29.903 6.660 -2.071 1.00 34.23 287 VAL Q N 1
ATOM 10045 C CA . VAL D 1 287 ? 28.668 5.864 -2.030 1.00 33.34 287 VAL Q CA 1
ATOM 10046 C C . VAL D 1 287 ? 28.701 5.101 -0.716 1.00 31.13 287 VAL Q C 1
ATOM 10047 O O . VAL D 1 287 ? 29.717 4.471 -0.414 1.00 33.52 287 VAL Q O 1
ATOM 10051 N N . VAL D 1 288 ? 27.692 5.271 0.114 1.00 32.57 288 VAL Q N 1
ATOM 10052 C CA . VAL D 1 288 ? 27.704 4.545 1.398 1.00 38.16 288 VAL Q CA 1
ATOM 10053 C C . VAL D 1 288 ? 26.380 3.809 1.443 1.00 32.73 288 VAL Q C 1
ATOM 10054 O O . VAL D 1 288 ? 25.392 4.550 1.477 1.00 34.38 288 VAL Q O 1
ATOM 10058 N N . ASP D 1 289 ? 26.298 2.493 1.423 1.00 37.28 289 ASP Q N 1
ATOM 10059 C CA . ASP D 1 289 ? 24.994 1.823 1.399 1.00 34.12 289 ASP Q CA 1
ATOM 10060 C C . ASP D 1 289 ? 24.293 2.245 0.107 1.00 34.06 289 ASP Q C 1
ATOM 10061 O O . ASP D 1 289 ? 24.899 2.109 -0.960 1.00 32.23 289 ASP Q O 1
ATOM 10066 N N . ASN D 1 290 ? 23.077 2.764 0.165 1.00 33.65 290 ASN Q N 1
ATOM 10067 C CA . ASN D 1 290 ? 22.335 3.194 -1.001 1.00 33.81 290 ASN Q CA 1
ATOM 10068 C C . ASN D 1 290 ? 22.359 4.732 -1.044 1.00 34.09 290 ASN Q C 1
ATOM 10069 O O . ASN D 1 290 ? 21.416 5.338 -1.547 1.00 32.90 290 ASN Q O 1
ATOM 10074 N N . GLU D 1 291 ? 23.464 5.323 -0.562 1.00 34.13 291 GLU Q N 1
ATOM 10075 C CA . GLU D 1 291 ? 23.442 6.796 -0.487 1.00 37.45 291 GLU Q CA 1
ATOM 10076 C C . GLU D 1 291 ? 24.697 7.454 -1.009 1.00 32.45 291 GLU Q C 1
ATOM 10077 O O . GLU D 1 291 ? 25.813 6.992 -0.868 1.00 31.99 291 GLU Q O 1
ATOM 10083 N N . ILE D 1 292 ? 24.501 8.531 -1.744 1.00 31.38 292 ILE Q N 1
ATOM 10084 C CA . ILE D 1 292 ? 25.563 9.286 -2.375 1.00 29.65 292 ILE Q CA 1
ATOM 10085 C C . ILE D 1 292 ? 25.866 10.572 -1.611 1.00 32.70 292 ILE Q C 1
ATOM 10086 O O . ILE D 1 292 ? 24.975 11.396 -1.408 1.00 34.41 292 ILE Q O 1
ATOM 10091 N N . TYR D 1 293 ? 27.125 10.742 -1.216 1.00 29.59 293 TYR Q N 1
ATOM 10092 C CA . TYR D 1 293 ? 27.550 11.954 -0.555 1.00 32.99 293 TYR Q CA 1
ATOM 10093 C C . TYR D 1 293 ? 28.438 12.732 -1.552 1.00 31.92 293 TYR Q C 1
ATOM 10094 O O . TYR D 1 293 ? 29.173 12.100 -2.317 1.00 25.95 293 TYR Q O 1
ATOM 10103 N N . TYR D 1 294 ? 28.335 14.046 -1.564 1.00 29.04 294 TYR Q N 1
ATOM 10104 C CA . TYR D 1 294 ? 29.253 14.829 -2.400 1.00 28.25 294 TYR Q CA 1
ATOM 10105 C C . TYR D 1 294 ? 29.248 16.285 -1.931 1.00 27.95 294 TYR Q C 1
ATOM 10106 O O . TYR D 1 294 ? 28.377 16.675 -1.178 1.00 24.46 294 TYR Q O 1
ATOM 10115 N N . MET D 1 295 ? 30.241 17.030 -2.412 1.00 28.53 295 MET Q N 1
ATOM 10116 C CA . MET D 1 295 ? 30.295 18.449 -2.092 1.00 27.26 295 MET Q CA 1
ATOM 10117 C C . MET D 1 295 ? 30.365 19.207 -3.422 1.00 29.62 295 MET Q C 1
ATOM 10118 O O . MET D 1 295 ? 31.039 18.768 -4.360 1.00 29.69 295 MET Q O 1
ATOM 10123 N N . GLN D 1 296 ? 29.700 20.342 -3.468 1.00 25.65 296 GLN Q N 1
ATOM 10124 C CA . GLN D 1 296 ? 29.782 21.234 -4.619 1.00 25.32 296 GLN Q CA 1
ATOM 10125 C C . GLN D 1 296 ? 29.797 22.684 -4.106 1.00 26.64 296 GLN Q C 1
ATOM 10126 O O . GLN D 1 296 ? 29.677 22.957 -2.903 1.00 23.52 296 GLN Q O 1
ATOM 10132 N N . ALA D 1 297 ? 29.972 23.594 -5.051 1.00 24.16 297 ALA Q N 1
ATOM 10133 C CA . ALA D 1 297 ? 30.015 25.020 -4.757 1.00 28.05 297 ALA Q CA 1
ATOM 10134 C C . ALA D 1 297 ? 29.173 25.752 -5.786 1.00 28.70 297 ALA Q C 1
ATOM 10135 O O . ALA D 1 297 ? 28.787 25.186 -6.813 1.00 27.36 297 ALA Q O 1
ATOM 10137 N N . VAL D 1 298 ? 28.784 26.985 -5.492 1.00 25.53 298 VAL Q N 1
ATOM 10138 C CA . VAL D 1 298 ? 27.935 27.769 -6.391 1.00 23.82 298 VAL Q CA 1
ATOM 10139 C C . VAL D 1 298 ? 28.495 29.194 -6.495 1.00 23.32 298 VAL Q C 1
ATOM 10140 O O . VAL D 1 298 ? 28.665 29.841 -5.467 1.00 23.10 298 VAL Q O 1
ATOM 10144 N N . HIS D 1 299 ? 28.732 29.665 -7.710 1.00 20.86 299 HIS Q N 1
ATOM 10145 C CA . HIS D 1 299 ? 29.120 31.059 -7.848 1.00 22.58 299 HIS Q CA 1
ATOM 10146 C C . HIS D 1 299 ? 27.782 31.791 -7.987 1.00 24.74 299 HIS Q C 1
ATOM 10147 O O . HIS D 1 299 ? 27.213 31.823 -9.070 1.00 26.00 299 HIS Q O 1
ATOM 10154 N N . GLN D 1 300 ? 27.249 32.296 -6.885 1.00 29.51 300 GLN Q N 1
ATOM 10155 C CA . GLN D 1 300 ? 25.936 32.882 -6.772 1.00 25.13 300 GLN Q CA 1
ATOM 10156 C C . GLN D 1 300 ? 25.650 34.053 -7.684 1.00 26.15 300 GLN Q C 1
ATOM 10157 O O . GLN D 1 300 ? 24.492 34.228 -8.028 1.00 28.02 300 GLN Q O 1
ATOM 10163 N N . GLU D 1 301 ? 26.574 34.859 -8.143 1.00 28.72 301 GLU Q N 1
ATOM 10164 C CA . GLU D 1 301 ? 26.279 35.967 -9.035 1.00 28.02 301 GLU Q CA 1
ATOM 10165 C C . GLU D 1 301 ? 25.969 35.534 -10.467 1.00 28.18 301 GLU Q C 1
ATOM 10166 O O . GLU D 1 301 ? 25.270 36.275 -11.156 1.00 26.41 301 GLU Q O 1
ATOM 10172 N N . SER D 1 302 ? 26.395 34.343 -10.871 1.00 25.46 302 SER Q N 1
ATOM 10173 C CA . SER D 1 302 ? 26.213 33.921 -12.253 1.00 29.85 302 SER Q CA 1
ATOM 10174 C C . SER D 1 302 ? 25.663 32.556 -12.576 1.00 28.85 302 SER Q C 1
ATOM 10175 O O . SER D 1 302 ? 25.356 32.360 -13.775 1.00 30.18 302 SER Q O 1
ATOM 10178 N N . ASP D 1 303 ? 25.455 31.601 -11.675 1.00 29.62 303 ASP Q N 1
ATOM 10179 C CA . ASP D 1 303 ? 24.921 30.290 -12.097 1.00 27.10 303 ASP Q CA 1
ATOM 10180 C C . ASP D 1 303 ? 23.523 30.399 -12.691 1.00 27.58 303 ASP Q C 1
ATOM 10181 O O . ASP D 1 303 ? 23.200 29.608 -13.585 1.00 27.87 303 ASP Q O 1
ATOM 10186 N N . ILE D 1 304 ? 22.709 31.364 -12.272 1.00 26.65 304 ILE Q N 1
ATOM 10187 C CA . ILE D 1 304 ? 21.393 31.596 -12.819 1.00 29.07 304 ILE Q CA 1
ATOM 10188 C C . ILE D 1 304 ? 21.443 32.305 -14.172 1.00 30.60 304 ILE Q C 1
ATOM 10189 O O . ILE D 1 304 ? 20.413 32.290 -14.830 1.00 29.31 304 ILE Q O 1
ATOM 10194 N N . VAL D 1 305 ? 22.556 32.916 -14.572 1.00 28.20 305 VAL Q N 1
ATOM 10195 C CA . VAL D 1 305 ? 22.590 33.640 -15.843 1.00 25.07 305 VAL Q CA 1
ATOM 10196 C C . VAL D 1 305 ? 22.128 32.864 -17.058 1.00 29.38 305 VAL Q C 1
ATOM 10197 O O . VAL D 1 305 ? 21.106 33.210 -17.666 1.00 26.12 305 VAL Q O 1
ATOM 10201 N N . PRO D 1 306 ? 22.754 31.754 -17.429 1.00 29.56 306 PRO Q N 1
ATOM 10202 C CA . PRO D 1 306 ? 22.340 30.924 -18.547 1.00 32.19 306 PRO Q CA 1
ATOM 10203 C C . PRO D 1 306 ? 20.913 30.421 -18.460 1.00 33.77 306 PRO Q C 1
ATOM 10204 O O . PRO D 1 306 ? 20.243 30.259 -19.478 1.00 36.13 306 PRO Q O 1
ATOM 10208 N N . GLU D 1 307 ? 20.386 30.163 -17.257 1.00 33.12 307 GLU Q N 1
ATOM 10209 C CA . GLU D 1 307 ? 19.027 29.727 -17.040 1.00 32.29 307 GLU Q CA 1
ATOM 10210 C C . GLU D 1 307 ? 18.037 30.784 -17.534 1.00 34.26 307 GLU Q C 1
ATOM 10211 O O . GLU D 1 307 ? 16.945 30.466 -18.019 1.00 28.30 307 GLU Q O 1
ATOM 10217 N N . ASN D 1 308 ? 18.426 32.047 -17.363 1.00 31.68 308 ASN Q N 1
ATOM 10218 C CA . ASN D 1 308 ? 17.593 33.164 -17.815 1.00 34.23 308 ASN Q CA 1
ATOM 10219 C C . ASN D 1 308 ? 17.496 33.190 -19.339 1.00 32.03 308 ASN Q C 1
ATOM 10220 O O . ASN D 1 308 ? 16.411 33.481 -19.849 1.00 30.19 308 ASN Q O 1
ATOM 10225 N N . VAL D 1 309 ? 18.585 32.898 -20.035 1.00 34.76 309 VAL Q N 1
ATOM 10226 C CA . VAL D 1 309 ? 18.601 32.828 -21.494 1.00 36.19 309 VAL Q CA 1
ATOM 10227 C C . VAL D 1 309 ? 17.681 31.697 -21.968 1.00 37.29 309 VAL Q C 1
ATOM 10228 O O . VAL D 1 309 ? 16.783 31.939 -22.777 1.00 36.77 309 VAL Q O 1
ATOM 10232 N N . ASP D 1 310 ? 17.792 30.514 -21.375 1.00 35.35 310 ASP Q N 1
ATOM 10233 C CA . ASP D 1 310 ? 16.921 29.388 -21.727 1.00 32.45 310 ASP Q CA 1
ATOM 10234 C C . ASP D 1 310 ? 15.472 29.708 -21.395 1.00 36.28 310 ASP Q C 1
ATOM 10235 O O . ASP D 1 310 ? 14.587 29.388 -22.200 1.00 32.02 310 ASP Q O 1
ATOM 10240 N N . ALA D 1 311 ? 15.188 30.409 -20.290 1.00 31.79 311 ALA Q N 1
ATOM 10241 C CA . ALA D 1 311 ? 13.808 30.770 -19.980 1.00 32.79 311 ALA Q CA 1
ATOM 10242 C C . ALA D 1 311 ? 13.237 31.666 -21.076 1.00 36.95 311 ALA Q C 1
ATOM 10243 O O . ALA D 1 311 ? 12.043 31.532 -21.364 1.00 39.10 311 ALA Q O 1
ATOM 10245 N N . VAL D 1 312 ? 14.052 32.535 -21.689 1.00 35.63 312 VAL Q N 1
ATOM 10246 C CA . VAL D 1 312 ? 13.521 33.351 -22.789 1.00 35.79 312 VAL Q CA 1
ATOM 10247 C C . VAL D 1 312 ? 13.129 32.428 -23.960 1.00 37.51 312 VAL Q C 1
ATOM 10248 O O . VAL D 1 312 ? 11.993 32.543 -24.451 1.00 34.22 312 VAL Q O 1
ATOM 10252 N N . ARG D 1 313 ? 13.942 31.445 -24.339 1.00 34.50 313 ARG Q N 1
ATOM 10253 C CA . ARG D 1 313 ? 13.547 30.550 -25.430 1.00 40.02 313 ARG Q CA 1
ATOM 10254 C C . ARG D 1 313 ? 12.298 29.740 -25.133 1.00 38.49 313 ARG Q C 1
ATOM 10255 O O . ARG D 1 313 ? 11.497 29.491 -26.051 1.00 41.14 313 ARG Q O 1
ATOM 10263 N N . ALA D 1 314 ? 12.088 29.335 -23.882 1.00 41.56 314 ALA Q N 1
ATOM 10264 C CA . ALA D 1 314 ? 10.867 28.604 -23.550 1.00 40.73 314 ALA Q CA 1
ATOM 10265 C C . ALA D 1 314 ? 9.647 29.516 -23.565 1.00 38.43 314 ALA Q C 1
ATOM 10266 O O . ALA D 1 314 ? 8.651 29.184 -24.207 1.00 37.16 314 ALA Q O 1
ATOM 10268 N N . ILE D 1 315 ? 9.686 30.616 -22.823 1.00 40.51 315 ILE Q N 1
ATOM 10269 C CA . ILE D 1 315 ? 8.567 31.558 -22.727 1.00 39.50 315 ILE Q CA 1
ATOM 10270 C C . ILE D 1 315 ? 8.133 32.101 -24.085 1.00 41.88 315 ILE Q C 1
ATOM 10271 O O . ILE D 1 315 ? 6.918 32.187 -24.301 1.00 43.81 315 ILE Q O 1
ATOM 10276 N N . LEU D 1 316 ? 9.043 32.451 -24.990 1.00 39.67 316 LEU Q N 1
ATOM 10277 C CA . LEU D 1 316 ? 8.685 32.991 -26.291 1.00 41.12 316 LEU Q CA 1
ATOM 10278 C C . LEU D 1 316 ? 8.608 31.926 -27.379 1.00 43.33 316 LEU Q C 1
ATOM 10279 O O . LEU D 1 316 ? 8.563 32.254 -28.561 1.00 46.69 316 LEU Q O 1
ATOM 10284 N N . GLU D 1 317 ? 8.629 30.646 -27.048 1.00 45.60 317 GLU Q N 1
ATOM 10285 C CA . GLU D 1 317 ? 8.479 29.550 -27.989 1.00 49.77 317 GLU Q CA 1
ATOM 10286 C C . GLU D 1 317 ? 9.466 29.580 -29.143 1.00 49.52 317 GLU Q C 1
ATOM 10287 O O . GLU D 1 317 ? 9.114 29.357 -30.307 1.00 51.07 317 GLU Q O 1
ATOM 10293 N N . MET D 1 318 ? 10.728 29.814 -28.823 1.00 49.58 318 MET Q N 1
ATOM 10294 C CA . MET D 1 318 ? 11.778 29.879 -29.832 1.00 48.37 318 MET Q CA 1
ATOM 10295 C C . MET D 1 318 ? 12.342 28.484 -30.063 1.00 45.87 318 MET Q C 1
ATOM 10296 O O . MET D 1 318 ? 12.858 28.185 -31.138 1.00 46.48 318 MET Q O 1
ATOM 10301 N N . GLU D 1 319 ? 12.313 27.681 -28.999 1.00 43.60 319 GLU Q N 1
ATOM 10302 C CA . GLU D 1 319 ? 12.874 26.337 -29.063 1.00 45.93 319 GLU Q CA 1
ATOM 10303 C C . GLU D 1 319 ? 12.119 25.409 -28.125 1.00 47.13 319 GLU Q C 1
ATOM 10304 O O . GLU D 1 319 ? 11.984 25.674 -26.936 1.00 47.78 319 GLU Q O 1
ATOM 10310 N N . GLU D 1 320 ? 11.596 24.315 -28.673 1.00 45.16 320 GLU Q N 1
ATOM 10311 C CA . GLU D 1 320 ? 10.795 23.406 -27.839 1.00 45.70 320 GLU Q CA 1
ATOM 10312 C C . GLU D 1 320 ? 11.679 22.332 -27.243 1.00 42.37 320 GLU Q C 1
ATOM 10313 O O . GLU D 1 320 ? 11.290 21.680 -26.285 1.00 44.56 320 GLU Q O 1
ATOM 10319 N N . ASP D 1 321 ? 12.871 22.134 -27.804 1.00 44.30 321 ASP Q N 1
ATOM 10320 C CA . ASP D 1 321 ? 13.793 21.133 -27.254 1.00 44.85 321 ASP Q CA 1
ATOM 10321 C C . ASP D 1 321 ? 14.756 21.789 -26.262 1.00 46.10 321 ASP Q C 1
ATOM 10322 O O . ASP D 1 321 ? 15.754 22.432 -26.608 1.00 44.18 321 ASP Q O 1
ATOM 10327 N N . LYS D 1 322 ? 14.536 21.537 -24.972 1.00 47.51 322 LYS Q N 1
ATOM 10328 C CA . LYS D 1 322 ? 15.371 22.058 -23.893 1.00 44.02 322 LYS Q CA 1
ATOM 10329 C C . LYS D 1 322 ? 16.846 21.826 -24.173 1.00 42.59 322 LYS Q C 1
ATOM 10330 O O . LYS D 1 322 ? 17.629 22.755 -23.964 1.00 43.89 322 LYS Q O 1
ATOM 10336 N N . TYR D 1 323 ? 17.278 20.664 -24.663 1.00 39.82 323 TYR Q N 1
ATOM 10337 C CA . TYR D 1 323 ? 18.679 20.457 -24.974 1.00 43.37 323 TYR Q CA 1
ATOM 10338 C C . TYR D 1 323 ? 19.180 21.359 -26.101 1.00 41.59 323 TYR Q C 1
ATOM 10339 O O . TYR D 1 323 ? 20.344 21.781 -26.011 1.00 38.33 323 TYR Q O 1
ATOM 10348 N N . LYS D 1 324 ? 18.369 21.679 -27.106 1.00 41.45 324 LYS Q N 1
ATOM 10349 C CA . LYS D 1 324 ? 18.869 22.580 -28.158 1.00 41.62 324 LYS Q CA 1
ATOM 10350 C C . LYS D 1 324 ? 19.049 23.990 -27.581 1.00 40.96 324 LYS Q C 1
ATOM 10351 O O . LYS D 1 324 ? 20.006 24.662 -27.969 1.00 41.80 324 LYS Q O 1
ATOM 10357 N N . SER D 1 325 ? 18.138 24.443 -26.717 1.00 36.04 325 SER Q N 1
ATOM 10358 C CA . SER D 1 325 ? 18.342 25.765 -26.132 1.00 42.31 325 SER Q CA 1
ATOM 10359 C C . SER D 1 325 ? 19.583 25.774 -25.235 1.00 39.78 325 SER Q C 1
ATOM 10360 O O . SER D 1 325 ? 20.473 26.613 -25.389 1.00 38.62 325 SER Q O 1
ATOM 10363 N N . ILE D 1 326 ? 19.721 24.815 -24.322 1.00 37.72 326 ILE Q N 1
ATOM 10364 C CA . ILE D 1 326 ? 20.867 24.760 -23.418 1.00 37.31 326 ILE Q CA 1
ATOM 10365 C C . ILE D 1 326 ? 22.183 24.785 -24.171 1.00 38.81 326 ILE Q C 1
ATOM 10366 O O . ILE D 1 326 ? 23.120 25.529 -23.815 1.00 31.57 326 ILE Q O 1
ATOM 10371 N N . ASN D 1 327 ? 22.240 23.984 -25.249 1.00 38.71 327 ASN Q N 1
ATOM 10372 C CA . ASN D 1 327 ? 23.434 23.919 -26.075 1.00 39.13 327 ASN Q CA 1
ATOM 10373 C C . ASN D 1 327 ? 23.749 25.255 -26.727 1.00 37.19 327 ASN Q C 1
ATOM 10374 O O . ASN D 1 327 ? 24.919 25.595 -26.804 1.00 39.62 327 ASN Q O 1
ATOM 10379 N N . LYS D 1 328 ? 22.740 25.922 -27.261 1.00 34.90 328 LYS Q N 1
ATOM 10380 C CA . LYS D 1 328 ? 22.902 27.196 -27.946 1.00 36.67 328 LYS Q CA 1
ATOM 10381 C C . LYS D 1 328 ? 23.301 28.295 -26.958 1.00 34.20 328 LYS Q C 1
ATOM 10382 O O . LYS D 1 328 ? 24.261 29.022 -27.226 1.00 33.47 328 LYS Q O 1
ATOM 10388 N N . THR D 1 329 ? 22.631 28.361 -25.800 1.00 34.17 329 THR Q N 1
ATOM 10389 C CA . THR D 1 329 ? 23.007 29.287 -24.733 1.00 32.98 329 THR Q CA 1
ATOM 10390 C C . THR D 1 329 ? 24.479 29.051 -24.387 1.00 31.57 329 THR Q C 1
ATOM 10391 O O . THR D 1 329 ? 25.303 29.960 -24.341 1.00 33.62 329 THR Q O 1
ATOM 10395 N N . ASN D 1 330 ? 24.843 27.779 -24.150 1.00 34.47 330 ASN Q N 1
ATOM 10396 C CA . ASN D 1 330 ? 26.207 27.443 -23.769 1.00 36.70 330 ASN Q CA 1
ATOM 10397 C C . ASN D 1 330 ? 27.262 27.824 -24.813 1.00 40.11 330 ASN Q C 1
ATOM 10398 O O . ASN D 1 330 ? 28.353 28.294 -24.429 1.00 33.72 330 ASN Q O 1
ATOM 10403 N N . LYS D 1 331 ? 27.000 27.575 -26.101 1.00 37.58 331 LYS Q N 1
ATOM 10404 C CA . LYS D 1 331 ? 28.010 27.948 -27.108 1.00 37.48 331 LYS Q CA 1
ATOM 10405 C C . LYS D 1 331 ? 28.231 29.470 -27.092 1.00 33.71 331 LYS Q C 1
ATOM 10406 O O . LYS D 1 331 ? 29.372 29.946 -27.173 1.00 33.27 331 LYS Q O 1
ATOM 10412 N N . ALA D 1 332 ? 27.140 30.228 -27.034 1.00 31.47 332 ALA Q N 1
ATOM 10413 C CA . ALA D 1 332 ? 27.266 31.689 -27.039 1.00 34.81 332 ALA Q CA 1
ATOM 10414 C C . ALA D 1 332 ? 27.941 32.195 -25.773 1.00 34.23 332 ALA Q C 1
ATOM 10415 O O . ALA D 1 332 ? 28.654 33.194 -25.813 1.00 39.28 332 ALA Q O 1
ATOM 10417 N N . MET D 1 333 ? 27.747 31.563 -24.619 1.00 35.11 333 MET Q N 1
ATOM 10418 C CA . MET D 1 333 ? 28.388 32.041 -23.393 1.00 32.56 333 MET Q CA 1
ATOM 10419 C C . MET D 1 333 ? 29.777 31.503 -23.193 1.00 32.92 333 MET Q C 1
ATOM 10420 O O . MET D 1 333 ? 30.389 31.913 -22.216 1.00 34.81 333 MET Q O 1
ATOM 10425 N N . ASN D 1 334 ? 30.237 30.567 -24.022 1.00 31.56 334 ASN Q N 1
ATOM 10426 C CA . ASN D 1 334 ? 31.546 29.945 -23.816 1.00 35.22 334 ASN Q CA 1
ATOM 10427 C C . ASN D 1 334 ? 31.516 29.127 -22.524 1.00 34.77 334 ASN Q C 1
ATOM 10428 O O . ASN D 1 334 ? 32.493 29.000 -21.793 1.00 30.88 334 ASN Q O 1
ATOM 10433 N N . ILE D 1 335 ? 30.389 28.438 -22.300 1.00 37.34 335 ILE Q N 1
ATOM 10434 C CA . ILE D 1 335 ? 30.270 27.566 -21.130 1.00 35.75 335 ILE Q CA 1
ATOM 10435 C C . ILE D 1 335 ? 30.939 26.217 -21.320 1.00 43.94 335 ILE Q C 1
ATOM 10436 O O . ILE D 1 335 ? 30.898 25.610 -22.394 1.00 40.86 335 ILE Q O 1
ATOM 10441 N N . LEU D 1 336 ? 31.521 25.746 -20.215 1.00 46.49 336 LEU Q N 1
ATOM 10442 C CA . LEU D 1 336 ? 32.202 24.461 -20.178 1.00 53.57 336 LEU Q CA 1
ATOM 10443 C C . LEU D 1 336 ? 31.188 23.322 -20.351 1.00 55.85 336 LEU Q C 1
ATOM 10444 O O . LEU D 1 336 ? 30.813 22.969 -21.471 1.00 60.51 336 LEU Q O 1
#

Foldseek 3Di:
DFEEEEEACPLQRVLLQVLQCLFPPGHYAAYEDAAQDVVLVVCVVVVHAYAYADQVCPVVCVVVVHDHPYHPVVRQVPGQAYEYEDPQPVVLVCVVVCVVVVHAYEYEASYDCVSFVAEDALPQPLQVQAQNRYYYDHAQLLNLCCLQVVLCCVPFNFAEKEKEKEAEFEAPVPPPTDDQADKQWPPPDFQDDSQVSNCSRHPYHYTYTYIYGHHHFWMKMKMKTQGRHADDLVRSVVSQVPGPQEEEDEVVVVCVDSVSVLVVLVVLDFPPSDRLGKYWHSVQFDGDGRMTITMIITRRSHVSSLRVQSSVCRNVVVDNDSVVSRVSSCVSRVHD/DFEEEEEDCDLQRVLLQVLQCLFPPYHYAAYEDAAQDVSLVVCVVVPHAYAYADDVCCVVNVVVVRDHPYHVVVRQVPGQEYEYEDDAPVVLVCVVVCVVVVHAYEAEQSYDCVSFVAEDALLQCLQVQAQNRYYYDHAQVLNLCCLQVVLCCVPFNFAEKEKEKEAEFEAPPPPPTDDQADKQWPPPDDDDDSQVSNCSRHPHHYTYTYIYGHHHFWMKMKMKTFGHHADDLVVSQVSQVPGPQEEEDEVVVVCVDSVVVLVVLVVLDFPVSARLGKYWHSVQFDGDGRMTITMIITRRSHVSSLRSQSSCCRNVVVDNDSVVSRVSSCVSRVHD/DAEEEEEACDLQRVLLQVLQCLFPPYHYAEYEDAAQDVSLVVCVVVPHAYAYADQVSVVRCVVVVRDHPYHVLVVQLPGQEYEYDDDQPVVLVCVVVCVVSPHAYEYEASYDCVSFVAEDALVQALQVQAQNRYYYDHAQVLNLCCQQVVLVCVPFNFAEKEKEKEAEFEAPPPPVTDDQADKQWPPPPFDDCSQVSNCRRHPHHYTYTYIYGHDHFWMKMKMKTQTHHADDLVRSVVSQVPGPLEEEDEVVVPCVDSVVVLVVLCVLPFPPSDRLGKYWHSVQFDGDGRMTITMIITRRSHVSSLVSQSSVCRNSVVDNDSVVSSVSSCVSRVHD/DFEEEEEACDLQRVLLQVLQCLFPPGHYAAYEDAAQDVSLVVCVVVVHAYAYADPVSCVRCVVVVRDHDYHPLVRQVPGQEYEYPDDQPVVLVCVVVCVVVVHAYEYEASYDCVSQVAEDALPQPLQVQAQHRYYYDHAQVLNLCCLQVVLVCVPFNFAEKEKEKEAEFEAPPPPVTDDPADKQWPPPDDDDCSQVSNCSRHPYHYTYTYIYGHHHFWMKMKMKTQTNHADDLVVSVVSQVPGFQEAEDEVVVVCVDSVVVLVVLVVLDFPPSARLGKYWHSVQFDQDPRMTITMIITRRSHVSSLRSQSSVCRNVVVDNDSVVSSVSSCVSRVHD

B-factor: mean 38.74, std 12.6, range [15.58, 109.71]

Solvent-accessible surface area: 45220 Å² total; per-residue (Å²): 138,77,13,0,0,0,7,16,4,29,53,32,0,4,6,0,0,20,3,0,47,84,4,103,29,0,101,21,30,0,0,2,25,65,141,28,20,16,24,0,95,11,0,47,138,71,67,19,75,1,12,0,33,81,78,136,86,36,133,61,0,108,146,32,50,1,118,36,54,13,19,6,73,60,0,5,90,103,18,66,0,0,0,2,18,25,91,142,37,61,0,23,145,21,15,150,61,0,119,156,81,68,12,50,0,0,0,22,11,38,10,127,64,138,51,16,52,32,1,0,2,3,20,19,6,0,99,97,0,68,25,111,77,32,0,4,0,0,21,26,3,0,0,0,0,0,11,0,0,27,10,0,57,92,56,16,19,15,120,26,0,7,2,0,0,0,48,29,14,1,14,21,27,71,20,87,108,9,1,15,7,0,0,26,5,46,61,25,150,8,61,4,100,4,1,75,14,0,91,35,10,10,136,10,75,2,23,1,4,0,0,27,0,3,0,4,30,0,0,0,0,0,0,4,0,38,2,105,110,99,3,72,54,105,66,0,25,75,24,0,93,122,11,35,10,10,25,29,11,24,19,160,26,15,7,40,0,0,1,31,0,19,8,34,0,30,3,25,57,21,39,11,14,1,0,8,0,0,0,0,0,91,56,0,10,23,42,53,124,51,8,0,2,0,0,0,0,0,6,8,8,0,0,8,0,0,0,0,0,0,0,0,1,0,0,30,97,48,38,126,53,26,111,123,0,2,92,70,0,20,181,31,2,99,17,95,137,77,12,0,0,0,7,15,3,27,54,33,0,3,7,0,0,24,2,0,49,78,4,106,31,0,102,23,28,0,0,4,24,70,132,29,12,18,27,0,92,13,0,59,145,73,64,22,72,1,14,0,40,95,80,150,90,35,155,61,0,108,158,34,60,1,140,32,54,14,21,8,72,64,0,5,93,102,19,70,0,0,0,2,17,25,98,140,34,61,0,27,148,24,17,150,54,0,121,151,76,68,13,57,0,0,0,23,11,40,9,113,58,128,48,16,54,28,0,0,3,3,18,16,8,0,99,85,0,65,24,107,79,27,0,6,0,0,20,25,2,0,0,0,0,0,11,0,0,30,10,0,56,92,52,18,18,14,118,15,0,4,1,0,0,0,45,30,11,0,15,17,25,82,22,89,109,9,1,14,7,0,0,26,6,47,59,22,149,9,57,4,96,4,0,75,13,0,91,33,8,9,132,10,73,2,18,0,3,0,0,28,0,4,0,4,28,0,0,0,0,0,0,4,0,33,4,104,111,99,4,72,55,103,72,0,23,74,30,0,89,124,13,35,8,9,24,30,10,22,17,165,29,19,5,45,0,0,2,29,0,22,8,34,0,34,5,33,58,24,42,14,8,1,0,7,0,0,0,0,0,97,56,0,11,20,38,53,125,52,9,0,2,0,0,0,0,0,5,8,6,0,0,7,1,0,1,0,0,0,0,0,1,0,0,30,95,48,42,116,56,24,111,123,0,2,91,69,0,20,175,28,4,102,20,102,142,72,12,0,0,0,8,14,2,28,53,34,0,2,6,0,0,26,2,0,47,85,9,98,32,4,104,21,28,0,0,2,26,66,135,28,14,16,24,0,90,18,0,58,173,71,64,26,75,1,16,0,37,84,92,107,76,28,124,76,0,112,190,34,65,4,145,36,57,15,18,5,71,65,0,4,99,114,20,62,0,0,0,2,17,28,90,140,39,70,0,27,158,22,19,158,55,0,122,148,68,66,11,55,0,0,0,23,10,32,7,136,46,132,63,16,54,22,1,0,4,3,19,16,7,0,98,99,0,72,28,108,76,27,0,5,0,0,21,27,3,0,0,0,0,1,11,0,0,32,10,0,57,96,52,17,21,16,112,22,0,6,1,0,0,0,48,28,6,0,15,23,29,83,22,90,103,6,0,14,8,0,0,24,4,47,59,24,150,11,61,2,98,5,1,77,16,0,94,34,8,10,133,12,78,2,24,1,4,0,0,29,0,3,0,5,28,0,0,0,0,0,0,4,0,32,6,117,116,95,2,73,57,107,63,0,26,80,28,0,91,125,12,38,10,10,28,29,8,23,15,163,26,18,5,44,0,0,2,30,0,21,8,37,0,33,5,39,58,24,45,15,11,1,0,9,0,0,0,0,0,92,57,0,9,23,39,52,118,51,10,0,2,0,0,0,0,0,4,8,7,0,0,8,0,0,1,0,0,0,0,0,2,0,0,26,93,52,45,126,51,26,112,122,0,3,91,73,0,23,174,30,4,102,22,106,138,74,14,0,0,0,7,15,3,28,50,35,0,3,6,0,0,22,2,0,50,83,4,104,29,0,100,20,33,0,0,3,27,70,142,31,14,15,25,0,92,14,0,58,170,72,63,19,74,1,13,0,34,77,97,120,85,36,137,59,0,113,172,33,63,2,141,32,53,14,20,5,72,58,0,5,88,105,16,68,0,0,0,3,16,25,97,145,33,60,0,28,142,21,21,154,56,0,120,152,82,52,15,52,0,0,0,23,12,40,9,131,59,140,62,16,54,35,1,0,3,4,20,19,8,0,94,99,0,61,26,108,77,28,0,4,0,1,24,26,3,0,0,0,0,0,12,0,0,30,8,0,60,88,54,19,17,12,88,25,0,7,1,0,0,0,47,28,4,1,16,20,27,82,23,92,94,6,1,14,7,0,0,25,5,46,59,24,151,10,59,3,103,4,0,79,17,0,99,35,11,10,136,13,69,3,21,1,3,0,0,27,0,3,0,4,29,0,0,0,0,0,0,3,0,17,2,129,120,71,11,80,55,102,61,0,24,76,25,0,94,122,14,37,6,8,24,30,9,17,19,140,29,17,5,43,0,0,2,26,0,21,8,35,0,32,3,39,58,17,45,12,11,1,0,7,0,0,0,0,0,79,38,0,10,22,41,39,117,53,6,0,0,0,0,0,0,0,6,8,8,0,0,8,0,0,1,0,0,0,0,0,2,0,0,26,99,54,41,122,53,25,114,126,0,2,93,72,0,19,184,30,2,102,16,100

Sequence (1344 aa):
MKAVAINGYGTVGKRVADAIAQQDDMKVIGVSKTRPDFEARMALKKGYDLYVAIPERVKLFEKAGIEVAGTVDDMLDEADIVIDCTPEGIGAKNLKMYKEKGIKAIFQGGEKHEDIGLSFNSLSNYEESYGKDYTRVVSCNTTGLCRTLKPLHDSFGIKKVRAVIVRRGADPAQVSKGPINAIIPNPPKLPSHHGPDVKTVLDINIDTMAVIVPTTLMHQHNVMVEVEETPTVDDIIDVFEDTPRVILISAEDGLTSTAEIMEYAKELGRSRNDLFEIPVWRESITVVDNEIYYMQAVHQESDIVPENVDAVRAILEMEEDKYKSINKTNKAMNILMKAVAINGYGTVGKRVADAIAQQDDMKVIGVSKTRPDFEARMALKKGYDLYVAIPERVKLFEKAGIEVAGTVDDMLDEADIVIDCTPEGIGAKNLKMYKEKGIKAIFQGGEKHEDIGLSFNSLSNYEESYGKDYTRVVSCNTTGLCRTLKPLHDSFGIKKVRAVIVRRGADPAQVSKGPINAIIPNPPKLPSHHGPDVKTVLDINIDTMAVIVPTTLMHQHNVMVEVEETPTVDDIIDVFEDTPRVILISAEDGLTSTAEIMEYAKELGRSRNDLFEIPVWRESITVVDNEIYYMQAVHQESDIVPENVDAVRAILEMEEDKYKSINKTNKAMNILMKAVAINGYGTVGKRVADAIAQQDDMKVIGVSKTRPDFEARMALKKGYDLYVAIPERVKLFEKAGIEVAGTVDDMLDEADIVIDCTPEGIGAKNLKMYKEKGIKAIFQGGEKHEDIGLSFNSLSNYEESYGKDYTRVVSCNTTGLCRTLKPLHDSFGIKKVRAVIVRRGADPAQVSKGPINAIIPNPPKLPSHHGPDVKTVLDINIDTMAVIVPTTLMHQHNVMVEVEETPTVDDIIDVFEDTPRVILISAEDGLTSTAEIMEYAKELGRSRNDLFEIPVWRESITVVDNEIYYMQAVHQESDIVPENVDAVRAILEMEEDKYKSINKTNKAMNILMKAVAINGYGTVGKRVADAIAQQDDMKVIGVSKTRPDFEARMALKKGYDLYVAIPERVKLFEKAGIEVAGTVDDMLDEADIVIDCTPEGIGAKNLKMYKEKGIKAIFQGGEKHEDIGLSFNSLSNYEESYGKDYTRVVSCNTTGLCRTLKPLHDSFGIKKVRAVIVRRGADPAQVSKGPINAIIPNPPKLPSHHGPDVKTVLDINIDTMAVIVPTTLMHQHNVMVEVEETPTVDDIIDVFEDTPRVILISAEDGLTSTAEIMEYAKELGRSRNDLFEIPVWRESITVVDNEIYYMQAVHQESDIVPENVDAVRAILEMEEDKYKSINKTNKAMNIL

Secondary structure (DSSP, 8-state):
-EEEEEE--SHHHHHHHHHHHTSSSEEEEEEEESS-SHHHHHHHHTTPPEEESSGGGHHHHHHTT----EEHHHHHHT-SEEEE--STTHHHHHHHHHHHTT-EEEE-TTS-HHHHS-EE-HHHHHHHHTT-SEEEEPPHHHHHHHHHHHHHHHHH-EEEEEEEEEEESS-TT-TT---SS--EESSSSSS-THHHHHHTTS---EEEEEEEES--S-EEEEEEEEESSPP-HHHHHHHHHHSTTEEEE-TTTT--SHHHHHHHHHHHT-GGG---SEEEEGGG-EEETTEEEEEEEE-TTTTTHHHHHHHHHHHTTS-S-HHHHHHHHHHHHT--/-EEEEEE--STTHHHHHHHHHTSSSEEEEEEEESS-SHHHHHHHHTT--EEESSGGGHHHHHHTT----EEHHHHHHT-SEEEE-PSTTHHHHHHHHHHHHT--EEE-TTS-HHHHS-EE-HHHHGGGGTT-SEEEEPPHHHHHHHHHHHHHHHHH-EEEEEEEEEEESS-TT-TT---SS--EESSSSSS-THHHHHHTTS---EEEEEEEES--S-EEEEEEEEESS---HHHHHHHHHHSTTEEEE-TTTT--SHHHHHHHHHHHT-GGG---SEEEEGGG-EEETTEEEEEEEE-TTTTHHHHHHHHHHHHTTS-S-HHHHHHHHHHHHT--/-EEEEEE--STTHHHHHHHHHHSTTEEEEEEEESS-SHHHHHHHHTTPPEEESSGGGHHHHHHTT----EEHHHHHHT-SEEEE-PPTTHHHHHHHHHHHHT-EEEE-TTS-HHHHS-EE-HHHHGGGGTT-SEEEEPPHHHHHHHHHHHHHHHHH-EEEEEEEEEEESS-TT-TT---SS--EESSSSSS-THHHHHHTTS-S-EEEEEEEES-SS-EEEEEEEEESS---HHHHHHHHHHSTTEEEE-GGGT--SHHHHHHHHHHHT-GGG---SEEEEGGG-EEETTEEEEEEEE-TTTTTHHHHHHHHHHHTTS-S-HHHHHHHHHHHHT--/-EEEEEE--SHHHHHHHHHHHHSSSEEEEEEEESS-SHHHHHHHHTTPPEEESSTTHHHHHHHTT----EEHHHHHHT-SEEEE-PPTTHHHHHHHHHHHHT--EEE-TTS-HHHHS-EE-HHHHGGGGTT-SEEEEPPHHHHHHHHHHHHHHHHH-EEEEEEEEEEESS-TT--S---SS--EES-SSSS-THHHHHHTTS---EEEEEEEES--S-EEEEEEEEESS---HHHHHHHHHHSTTEEEE-GGGT--SHHHHHHHHHHHT-GGG---SEEEEGGG-EEETTEEEEEEEE-TTTTTHHHHHHHHHHHTTS-S-HHHHHHHHHHHHT--

Nearest PDB structures (foldseek):
  1cf2-assembly1_Q  TM=1.002E+00  e=6.324E-74  Methanothermus fervidus
  2yyy-assembly1_B  TM=9.904E-01  e=5.707E-54  Methanocaldococcus jannaschii DSM 2661
  2czc-assembly1_C  TM=9.860E-01  e=3.397E-53  Pyrococcus horikoshii OT3
  1b7g-assembly1_O  TM=9.816E-01  e=1.045E-48  Saccharolobus solfataricus
  2x5j-assembly1_Q  TM=6.454E-01  e=5.545E-16  Escherichia coli K-12

Radius of gyration: 32.33 Å; Cα contacts (8 Å, |Δi|>4): 3353; chains: 4; bounding box: 77×74×81 Å